Protein AF-0000000086145111 (afdb_homodimer)

Foldseek 3Di:
DPDQDQDADPPDFDALLLLQLSLCVLVPAQEEEEADDPLNVLVVVNVVVNNRHYQYFPALCLRLLLLQLLCLQQVAAREYEFEAQVRLVRNLNSLQQQQQQLGQYEYEYEEADPVCAPVPDVSRPDDSQVVCVVSWQEEEEDNASLCNQQVSQVLNLSQNDQRHGYYYYYYYSCSRGHHDPPVSRDNHCSPPDHDDWDAWDPVLLVVVLVQLQVWPQEAEEEESLCPPVAPLVVLLCVLQVHAYAYFAFKAHQHALPDLSDQYHLLLLLVCPPHPLHGQEYEYQQDADALSQPQPPCSRPHPPHAYEYEHLDPCRVCVRHDHPRYIRTRRNNHSVVSSVVSNPPDRDHDPVSSNVSNCSLVPDDPCNPPDQADPVLFGALLLLLLLLLLQAAAQAEEEEADAQQRLSCSSRNSNNSYSMYGDQCHPVSNQLSLLSSQSSNQVSPVPHAYEYEEEPVSCPPRVLSLLSQVVVLGQYEYEYAYAQWRLLQQVLCCVADVPPDPDRPPTGGDPPDDSQVVSVVSVAAEDEDGDSVVSSVVSVVRSPGRRYYYHGHHHSDDRRPLSVVQWDDDPPPQWATDGRDDIDGDDDDDDPPPDDDD/DPDQDQDADPPDFDALLLLQLSLCVLVPAQEEEEADDPLNVLVVVNVVVNNRHYQYFPALCLRLLLLQLLCLQQVAAREYEFEAQVRLVRNLNSLQQQQQQLGQYEYEYEEADPVCAPVPDDSRPDDSQVVCVVSWQEEEEDNASLANQQVSQVLNLSQNDQRHGYYYYYYYSCSRGHHDPPVSRDNHCSPPDHDDWDAWDVVLLVVVLVQLQVWPQEAEEEESLCPPVQPLVVLLCVLQVHAYAYFAFKAHQHALPDLSDQYHLLLLLVCPPHPLHGQEYEYQQDADALRQPQPPCSRPHPPHAYEYEHLDPCRVCVRHDHPRYIRTRRNNHSVVSSVVSNPPDRDHDPVSSNVSNCSLVPDDPCNPPDQADPVLFGALLLLLLLLLLQAAAQAEEEEADAQQRLSCSSRNSNNSHSMYGDQCHPVSNQLSLLSSQSSNQVSPVPHAYEYEYEPVSCPPRVLSLLSQVVVLGQYEYEYAYAQWRLLQQVLCCVAPVPPDPDRPPTGGDPPDDSQVVSVVSVAAEDEDGDSVVSSVVSVVRSPGRRYYYHGYHHSDDRRPLSVVQWDDDPPPQWATDGRDDIDGDDDDPDPPPDDPD

pLDDT: mean 94.29, std 7.69, range [17.62, 98.94]

InterPro domains:
  IPR011766 Thiamine pyrophosphate enzyme, TPP-binding [PF02775] (400-550)
  IPR012000 Thiamine pyrophosphate enzyme, central domain [PF00205] (206-336)
  IPR012001 Thiamine pyrophosphate enzyme, N-terminal TPP-binding domain [PF02776] (16-128)
  IPR029035 DHS-like NAD/FAD-binding domain superfamily [SSF52467] (166-358)
  IPR029061 Thiamin diphosphate-binding fold [SSF52518] (16-181)
  IPR029061 Thiamin diphosphate-binding fold [SSF52518] (377-570)
  IPR045229 Thiamine pyrophosphate enzyme [PTHR18968] (16-556)

Organism: NCBI:txid717836

Sequence (1194 aa):
MAPFQLQKPSNRELLGGDLLAQALRNLGTDVAFGLHGGHLDAFLIGAHDAGIRLIDTRHETTAVQAAEGYAKISGKVGVCFVTANSGFSNGLPGLATAFADRSPIFCVTSSPPLQDSETNALQGFHDQVVVAKPITKFAHRVTNVEEIPRIVAYAFRSANTGIKGPVLIDFPIDVLFSPPQLHRVAYGAIDVAPASPPAPDPAALDRLLTAWKAAKRPVIINGTGARGFARGLQALAETTNTPVFYSNKLSSPIPHDHELRCGPATSLAAFAGSGAHADFVLLLAARTGFLLGGRSGAIIPNGITLAQIDLDGGEIGKSHAVDIGIISDVGLFCDAFVSKASSADFPCNDDWIKKCFALNNSPSPFEQDQKVMPDGQLHPYHALHQVMTNLPRDSIIMFDGGEAGQWTAMTAELSKPHCVVNSTGYLGFLGNGWGYSLGAAVADPSRLVVNCHGDGSAGFHIQELDTFARFNLNILTIIANNYVWGMSINGQDLLYEHTTPVRPAVQLSKACAYEVVARGFNCAAEKVTEYDEIAPAIQRLSKAGPALLNMIVSVKPTSPATLSMVGATNDPNVIVVPYYDNVPRPYYKDQPTDGHAMAPFQLQKPSNRELLGGDLLAQALRNLGTDVAFGLHGGHLDAFLIGAHDAGIRLIDTRHETTAVQAAEGYAKISGKVGVCFVTANSGFSNGLPGLATAFADRSPIFCVTSSPPLQDSETNALQGFHDQVVVAKPITKFAHRVTNVEEIPRIVAYAFRSANTGIKGPVLIDFPIDVLFSPPQLHRVAYGAIDVAPASPPAPDPAALDRLLTAWKAAKRPVIINGTGARGFARGLQALAETTNTPVFYSNKLSSPIPHDHELRCGPATSLAAFAGSGAHADFVLLLAARTGFLLGGRSGAIIPNGITLAQIDLDGGEIGKSHAVDIGIISDVGLFCDAFVSKASSADFPCNDDWIKKCFALNNSPSPFEQDQKVMPDGQLHPYHALHQVMTNLPRDSIIMFDGGEAGQWTAMTAELSKPHCVVNSTGYLGFLGNGWGYSLGAAVADPSRLVVNCHGDGSAGFHIQELDTFARFNLNILTIIANNYVWGMSINGQDLLYEHTTPVRPAVQLSKACAYEVVARGFNCAAEKVTEYDEIAPAIQRLSKAGPALLNMIVSVKPTSPATLSMVGATNDPNVIVVPYYDNVPRPYYKDQPTDGHA

Radius of gyration: 31.06 Å; Cα contacts (8 Å, |Δi|>4): 2939; chains: 2; bounding box: 106×97×77 Å

Nearest PDB structures (foldseek):
  3iae-assembly1_A  TM=9.188E-01  e=4.001E-49  Pseudomonas fluorescens
  7pt4-assembly1_B  TM=9.030E-01  e=9.587E-41  Actinomycetospora chiangmaiensis DSM 45062
  7pt3-assembly1_A  TM=9.117E-01  e=8.083E-40  Actinomycetospora chiangmaiensis DSM 45062
  7pt2-assembly1_A  TM=9.106E-01  e=1.055E-39  Actinomycetospora chiangmaiensis DSM 45062
  7tzz-assembly1_A  TM=8.560E-01  e=4.264E-40  Arabidopsis thaliana

Structure (mmCIF, N/CA/C/O backbone):
data_AF-0000000086145111-model_v1
#
loop_
_entity.id
_entity.type
_entity.pdbx_description
1 polymer 'Uncharacterized protein'
#
loop_
_atom_site.group_PDB
_atom_site.id
_atom_site.type_symbol
_atom_site.label_atom_id
_atom_site.label_alt_id
_atom_site.label_comp_id
_atom_site.label_asym_id
_atom_site.label_entity_id
_atom_site.label_seq_id
_atom_site.pdbx_PDB_ins_code
_atom_site.Cartn_x
_atom_site.Cartn_y
_atom_site.Cartn_z
_atom_site.occupancy
_atom_site.B_iso_or_equiv
_atom_site.auth_seq_id
_atom_site.auth_comp_id
_atom_site.auth_asym_id
_atom_site.auth_atom_id
_atom_site.pdbx_PDB_model_num
ATOM 1 N N . MET A 1 1 ? -32.125 9.75 18.156 1 65.31 1 MET A N 1
ATOM 2 C CA . MET A 1 1 ? -32.094 9.156 16.812 1 65.31 1 MET A CA 1
ATOM 3 C C . MET A 1 1 ? -33.344 8.32 16.562 1 65.31 1 MET A C 1
ATOM 5 O O . MET A 1 1 ? -33.906 7.742 17.5 1 65.31 1 MET A O 1
ATOM 9 N N . ALA A 1 2 ? -33.875 8.414 15.375 1 71.25 2 ALA A N 1
ATOM 10 C CA . ALA A 1 2 ? -35.031 7.57 15.039 1 71.25 2 ALA A CA 1
ATOM 11 C C . ALA A 1 2 ? -34.719 6.098 15.266 1 71.25 2 ALA A C 1
ATOM 13 O O . ALA A 1 2 ? -33.562 5.664 15.102 1 71.25 2 ALA A O 1
ATOM 14 N N . PRO A 1 3 ? -35.594 5.379 15.734 1 82.69 3 PRO A N 1
ATOM 15 C CA . PRO A 1 3 ? -35.344 3.947 15.938 1 82.69 3 PRO A CA 1
ATOM 16 C C . PRO A 1 3 ? -34.906 3.236 14.656 1 82.69 3 PRO A C 1
ATOM 18 O O . PRO A 1 3 ? -35.406 3.549 13.57 1 82.69 3 PRO A O 1
ATOM 21 N N . PHE A 1 4 ? -33.906 2.453 14.797 1 89.5 4 PHE A N 1
ATOM 22 C CA . PHE A 1 4 ? -33.406 1.649 13.688 1 89.5 4 PHE A CA 1
ATOM 23 C C . PHE A 1 4 ? -34.438 0.614 13.258 1 89.5 4 PHE A C 1
ATOM 25 O O . PHE A 1 4 ? -34.875 -0.195 14.07 1 89.5 4 PHE A O 1
ATOM 32 N N . GLN A 1 5 ? -34.938 0.735 12.086 1 89.12 5 GLN A N 1
ATOM 33 C CA . GLN A 1 5 ? -35.875 -0.221 11.516 1 89.12 5 GLN A CA 1
ATOM 34 C C . GLN A 1 5 ? -35.25 -0.968 10.336 1 89.12 5 GLN A C 1
ATOM 36 O O . GLN A 1 5 ? -34.938 -0.362 9.312 1 89.12 5 GLN A O 1
ATOM 41 N N . LEU A 1 6 ? -35.156 -2.164 10.531 1 93.06 6 LEU A N 1
ATOM 42 C CA . LEU A 1 6 ? -34.625 -3.002 9.469 1 93.06 6 LEU A CA 1
ATOM 43 C C . LEU A 1 6 ? -35.594 -3.043 8.273 1 93.06 6 LEU A C 1
ATOM 45 O O . LEU A 1 6 ? -36.781 -3.184 8.453 1 93.06 6 LEU A O 1
ATOM 49 N N . GLN A 1 7 ? -35.062 -2.875 7.164 1 93.38 7 GLN A N 1
ATOM 50 C CA . GLN A 1 7 ? -35.844 -2.959 5.934 1 93.38 7 GLN A CA 1
ATOM 51 C C . GLN A 1 7 ? -35.5 -4.23 5.16 1 93.38 7 GLN A C 1
ATOM 53 O O . GLN A 1 7 ? -34.344 -4.508 4.871 1 93.38 7 GLN A O 1
ATOM 58 N N . LYS A 1 8 ? -36.5 -4.926 4.844 1 92.88 8 LYS A N 1
ATOM 59 C CA . LYS A 1 8 ? -36.312 -6.121 4.027 1 92.88 8 LYS A CA 1
ATOM 60 C C . LYS A 1 8 ? -36.344 -5.785 2.539 1 92.88 8 LYS A C 1
ATOM 62 O O . LYS A 1 8 ? -37.281 -5.094 2.084 1 92.88 8 LYS A O 1
ATOM 67 N N . PRO A 1 9 ? -35.344 -6.305 1.822 1 91.56 9 PRO A N 1
ATOM 68 C CA . PRO A 1 9 ? -35.438 -6.121 0.373 1 91.56 9 PRO A CA 1
ATOM 69 C C . PRO A 1 9 ? -36.656 -6.82 -0.225 1 91.56 9 PRO A C 1
ATOM 71 O O . PRO A 1 9 ? -37.062 -7.875 0.263 1 91.56 9 PRO A O 1
ATOM 74 N N . SER A 1 10 ? -37.281 -6.301 -1.255 1 86.69 10 SER A N 1
ATOM 75 C CA . SER A 1 10 ? -38.531 -6.797 -1.819 1 86.69 10 SER A CA 1
ATOM 76 C C . SER A 1 10 ? -38.281 -8.023 -2.693 1 86.69 10 SER A C 1
ATOM 78 O O . SER A 1 10 ? -39.156 -8.898 -2.801 1 86.69 10 SER A O 1
ATOM 80 N N . ASN A 1 11 ? -37.094 -8.172 -3.295 1 86.94 11 ASN A N 1
ATOM 81 C CA . ASN A 1 11 ? -36.906 -9.141 -4.367 1 86.94 11 ASN A CA 1
ATOM 82 C C . ASN A 1 11 ? -35.875 -10.203 -3.982 1 86.94 11 ASN A C 1
ATOM 84 O O . ASN A 1 11 ? -35.375 -10.945 -4.84 1 86.94 11 ASN A O 1
ATOM 88 N N . ARG A 1 12 ? -35.531 -10.203 -2.723 1 89.5 12 ARG A N 1
ATOM 89 C CA . ARG A 1 12 ? -34.531 -11.148 -2.262 1 89.5 12 ARG A CA 1
ATOM 90 C C . ARG A 1 12 ? -34.5 -11.242 -0.74 1 89.5 12 ARG A C 1
ATOM 92 O O . ARG A 1 12 ? -35.156 -10.445 -0.06 1 89.5 12 ARG A O 1
ATOM 99 N N . GLU A 1 13 ? -33.844 -12.203 -0.227 1 91.56 13 GLU A N 1
ATOM 100 C CA . GLU A 1 13 ? -33.688 -12.359 1.218 1 91.56 13 GLU A CA 1
ATOM 101 C C . GLU A 1 13 ? -32.75 -11.297 1.799 1 91.56 13 GLU A C 1
ATOM 103 O O . GLU A 1 13 ? -31.828 -10.844 1.126 1 91.56 13 GLU A O 1
ATOM 108 N N . LEU A 1 14 ? -33.156 -10.922 3.029 1 95.5 14 LEU A N 1
ATOM 109 C CA . LEU A 1 14 ? -32.25 -10.062 3.785 1 95.5 14 LEU A CA 1
ATOM 110 C C . LEU A 1 14 ? -30.984 -10.82 4.199 1 95.5 14 LEU A C 1
ATOM 112 O O . LEU A 1 14 ? -31.078 -11.914 4.75 1 95.5 14 LEU A O 1
ATOM 116 N N . LEU A 1 15 ? -29.844 -10.281 3.861 1 97 15 LEU A N 1
ATOM 117 C CA . LEU A 1 15 ? -28.562 -10.93 4.152 1 97 15 LEU A CA 1
ATOM 118 C C . LEU A 1 15 ? -27.734 -10.094 5.105 1 97 15 LEU A C 1
ATOM 120 O O . LEU A 1 15 ? -28.094 -8.953 5.422 1 97 15 LEU A O 1
ATOM 124 N N . GLY A 1 16 ? -26.594 -10.68 5.566 1 98.25 16 GLY A N 1
ATOM 125 C CA . GLY A 1 16 ? -25.672 -9.953 6.418 1 98.25 16 GLY A CA 1
ATOM 126 C C . GLY A 1 16 ? -25.188 -8.648 5.805 1 98.25 16 GLY A C 1
ATOM 127 O O . GLY A 1 16 ? -24.984 -7.66 6.508 1 98.25 16 GLY A O 1
ATOM 128 N N . GLY A 1 17 ? -24.969 -8.625 4.512 1 98.5 17 GLY A N 1
ATOM 129 C CA . GLY A 1 17 ? -24.547 -7.414 3.822 1 98.5 17 GLY A CA 1
ATOM 130 C C . GLY A 1 17 ? -25.547 -6.281 3.934 1 98.5 17 GLY A C 1
ATOM 131 O O . GLY A 1 17 ? -25.172 -5.113 4.023 1 98.5 17 GLY A O 1
ATOM 132 N N . ASP A 1 18 ? -26.828 -6.633 3.914 1 98.25 18 ASP A N 1
ATOM 133 C CA . ASP A 1 18 ? -27.891 -5.641 4.102 1 98.25 18 ASP A CA 1
ATOM 134 C C . ASP A 1 18 ? -27.859 -5.07 5.516 1 98.25 18 ASP A C 1
ATOM 136 O O . ASP A 1 18 ? -28.031 -3.865 5.711 1 98.25 18 ASP A O 1
ATOM 140 N N . LEU A 1 19 ? -27.672 -5.957 6.512 1 98.38 19 LEU A N 1
ATOM 141 C CA . LEU A 1 19 ? -27.578 -5.508 7.898 1 98.38 19 LEU A CA 1
ATOM 142 C C . LEU A 1 19 ? -26.453 -4.496 8.07 1 98.38 19 LEU A C 1
ATOM 144 O O . LEU A 1 19 ? -26.641 -3.471 8.734 1 98.38 19 LEU A O 1
ATOM 148 N N . LEU A 1 20 ? -25.297 -4.809 7.488 1 98.81 20 LEU A N 1
ATOM 149 C CA . LEU A 1 20 ? -24.141 -3.922 7.559 1 98.81 20 LEU A CA 1
ATOM 150 C C . LEU A 1 20 ? -24.453 -2.568 6.93 1 98.81 20 LEU A C 1
ATOM 152 O O . LEU A 1 20 ? -24.234 -1.525 7.547 1 98.81 20 LEU A O 1
ATOM 156 N N . ALA A 1 21 ? -25.016 -2.596 5.742 1 98.75 21 ALA A N 1
ATOM 157 C CA . ALA A 1 21 ? -25.312 -1.371 5 1 98.75 21 ALA A CA 1
ATOM 158 C C . ALA A 1 21 ? -26.328 -0.515 5.742 1 98.75 21 ALA A C 1
ATOM 160 O O . ALA A 1 21 ? -26.156 0.696 5.887 1 98.75 21 ALA A O 1
ATOM 161 N N . GLN A 1 22 ? -27.391 -1.141 6.199 1 98.31 22 GLN A N 1
ATOM 162 C CA . GLN A 1 22 ? -28.453 -0.409 6.879 1 98.31 22 GLN A CA 1
ATOM 163 C C . GLN A 1 22 ? -27.969 0.153 8.211 1 98.31 22 GLN A C 1
ATOM 165 O O . GLN A 1 22 ? -28.375 1.25 8.609 1 98.31 22 GLN A O 1
ATOM 170 N N . ALA A 1 23 ? -27.125 -0.625 8.922 1 98.12 23 ALA A N 1
ATOM 171 C CA . ALA A 1 23 ? -26.547 -0.127 10.164 1 98.12 23 ALA A CA 1
ATOM 172 C C . ALA A 1 23 ? -25.688 1.116 9.914 1 98.12 23 ALA A C 1
ATOM 174 O O . ALA A 1 23 ? -25.828 2.121 10.617 1 98.12 23 ALA A O 1
ATOM 175 N N . LEU A 1 24 ? -24.828 1.09 8.922 1 98.44 24 LEU A N 1
ATOM 176 C CA . LEU A 1 24 ? -23.969 2.227 8.578 1 98.44 24 LEU A CA 1
ATOM 177 C C . LEU A 1 24 ? -24.812 3.434 8.18 1 98.44 24 LEU A C 1
ATOM 179 O O . LEU A 1 24 ? -24.531 4.559 8.586 1 98.44 24 LEU A O 1
ATOM 183 N N . ARG A 1 25 ? -25.844 3.158 7.367 1 97.69 25 ARG A N 1
ATOM 184 C CA . ARG A 1 25 ? -26.734 4.234 6.945 1 97.69 25 ARG A CA 1
ATOM 185 C C . ARG A 1 25 ? -27.406 4.895 8.148 1 97.69 25 ARG A C 1
ATOM 187 O O . ARG A 1 25 ? -27.5 6.125 8.227 1 97.69 25 ARG A O 1
ATOM 194 N N . ASN A 1 26 ? -27.875 4.059 9.047 1 96.38 26 ASN A N 1
ATOM 195 C CA . ASN A 1 26 ? -28.531 4.555 10.25 1 96.38 26 ASN A CA 1
ATOM 196 C C . ASN A 1 26 ? -27.594 5.422 11.078 1 96.38 26 ASN A C 1
ATOM 198 O O . ASN A 1 26 ? -28.031 6.363 11.742 1 96.38 26 ASN A O 1
ATOM 202 N N . LEU A 1 27 ? -26.359 5.113 11.031 1 96.19 27 LEU A N 1
ATOM 203 C CA . LEU A 1 27 ? -25.359 5.828 11.828 1 96.19 27 LEU A CA 1
ATOM 204 C C . LEU A 1 27 ? -24.875 7.074 11.094 1 96.19 27 LEU A C 1
ATOM 206 O O . LEU A 1 27 ? -23.984 7.773 11.578 1 96.19 27 LEU A O 1
ATOM 210 N N . GLY A 1 28 ? -25.375 7.344 9.875 1 95.12 28 GLY A N 1
ATOM 211 C CA . GLY A 1 28 ? -25.125 8.625 9.219 1 95.12 28 GLY A CA 1
ATOM 212 C C . GLY A 1 28 ? -24.219 8.516 8.016 1 95.12 28 GLY A C 1
ATOM 213 O O . GLY A 1 28 ? -23.781 9.531 7.465 1 95.12 28 GLY A O 1
ATOM 214 N N . THR A 1 29 ? -23.953 7.312 7.539 1 97.81 29 THR A N 1
ATOM 215 C CA . THR A 1 29 ? -23.094 7.129 6.379 1 97.81 29 THR A CA 1
ATOM 216 C C . THR A 1 29 ? -23.859 7.41 5.086 1 97.81 29 THR A C 1
ATOM 218 O O . THR A 1 29 ? -24.828 6.73 4.777 1 97.81 29 THR A O 1
ATOM 221 N N . ASP A 1 30 ? -23.359 8.375 4.355 1 97.56 30 ASP A N 1
ATOM 222 C CA . ASP A 1 30 ? -23.984 8.734 3.086 1 97.56 30 ASP A CA 1
ATOM 223 C C . ASP A 1 30 ? -23.141 8.258 1.903 1 97.56 30 ASP A C 1
ATOM 225 O O . ASP A 1 30 ? -23.656 8.102 0.794 1 97.56 30 ASP A O 1
ATOM 229 N N . VAL A 1 31 ? -21.891 8.117 2.139 1 98.75 31 VAL A N 1
ATOM 230 C CA . VAL A 1 31 ? -20.969 7.762 1.069 1 98.75 31 VAL A CA 1
ATOM 231 C C . VAL A 1 31 ? -19.906 6.801 1.603 1 98.75 31 VAL A C 1
ATOM 233 O O . VAL A 1 31 ? -19.5 6.891 2.766 1 98.75 31 VAL A O 1
ATOM 236 N N . ALA A 1 32 ? -19.547 5.871 0.805 1 98.81 32 ALA A N 1
ATOM 237 C CA . ALA A 1 32 ? -18.438 4.953 1.083 1 98.81 32 ALA A CA 1
ATOM 238 C C . ALA A 1 32 ? -17.469 4.887 -0.096 1 98.81 32 ALA A C 1
ATOM 240 O O . ALA A 1 32 ? -17.891 4.895 -1.255 1 98.81 32 ALA A O 1
ATOM 241 N N . PHE A 1 33 ? -16.188 4.926 0.189 1 98.88 33 PHE A N 1
ATOM 242 C CA . PHE A 1 33 ? -15.133 4.867 -0.811 1 98.88 33 PHE A CA 1
ATOM 243 C C . PHE A 1 33 ? -14.508 3.479 -0.854 1 98.88 33 PHE A C 1
ATOM 245 O O . PHE A 1 33 ? -14.227 2.885 0.19 1 98.88 33 PHE A O 1
ATOM 252 N N . GLY A 1 34 ? -14.297 2.902 -2.008 1 98.5 34 GLY A N 1
ATOM 253 C CA . GLY A 1 34 ? -13.656 1.6 -1.98 1 98.5 34 GLY A CA 1
ATOM 254 C C . GLY A 1 34 ? -13.398 1.03 -3.363 1 98.5 34 GLY A C 1
ATOM 255 O O . GLY A 1 34 ? -13.523 1.738 -4.363 1 98.5 34 GLY A O 1
ATOM 256 N N . LEU A 1 35 ? -12.828 -0.136 -3.418 1 97.88 35 LEU A N 1
ATOM 257 C CA . LEU A 1 35 ? -12.633 -0.947 -4.613 1 97.88 35 LEU A CA 1
ATOM 258 C C . LEU A 1 35 ? -13.352 -2.283 -4.492 1 97.88 35 LEU A C 1
ATOM 260 O O . LEU A 1 35 ? -13.297 -2.93 -3.441 1 97.88 35 LEU A O 1
ATOM 264 N N . HIS A 1 36 ? -13.953 -2.686 -5.547 1 95.69 36 HIS A N 1
ATOM 265 C CA . HIS A 1 36 ? -14.836 -3.848 -5.562 1 95.69 36 HIS A CA 1
ATOM 266 C C . HIS A 1 36 ? -14.047 -5.141 -5.363 1 95.69 36 HIS A C 1
ATOM 268 O O . HIS A 1 36 ? -12.922 -5.27 -5.859 1 95.69 36 HIS A O 1
ATOM 274 N N . GLY A 1 37 ? -14.57 -6.059 -4.73 1 94.88 37 GLY A N 1
ATOM 275 C CA . GLY A 1 37 ? -14.281 -7.48 -4.68 1 94.88 37 GLY A CA 1
ATOM 276 C C . GLY A 1 37 ? -15.508 -8.336 -4.422 1 94.88 37 GLY A C 1
ATOM 277 O O . GLY A 1 37 ? -16.391 -7.941 -3.662 1 94.88 37 GLY A O 1
ATOM 278 N N . GLY A 1 38 ? -15.539 -9.469 -5.047 1 94.56 38 GLY A N 1
ATOM 279 C CA . GLY A 1 38 ? -16.703 -10.328 -4.961 1 94.56 38 GLY A CA 1
ATOM 280 C C . GLY A 1 38 ? -17.094 -10.664 -3.531 1 94.56 38 GLY A C 1
ATOM 281 O O . GLY A 1 38 ? -18.266 -10.906 -3.242 1 94.56 38 GLY A O 1
ATOM 282 N N . HIS A 1 39 ? -16.156 -10.578 -2.633 1 96.25 39 HIS A N 1
ATOM 283 C CA . HIS A 1 39 ? -16.406 -10.844 -1.223 1 96.25 39 HIS A CA 1
ATOM 284 C C . HIS A 1 39 ? -17.438 -9.867 -0.655 1 96.25 39 HIS A C 1
ATOM 286 O O . HIS A 1 39 ? -18.109 -10.172 0.335 1 96.25 39 HIS A O 1
ATOM 292 N N . LEU A 1 40 ? -17.516 -8.695 -1.271 1 97.88 40 LEU A N 1
ATOM 293 C CA . LEU A 1 40 ? -18.281 -7.598 -0.693 1 97.88 40 LEU A CA 1
ATOM 294 C C . LEU A 1 40 ? -19.625 -7.43 -1.407 1 97.88 40 LEU A C 1
ATOM 296 O O . LEU A 1 40 ? -20.375 -6.5 -1.116 1 97.88 40 LEU A O 1
ATOM 300 N N . ASP A 1 41 ? -20 -8.32 -2.344 1 97.44 41 ASP A N 1
ATOM 301 C CA . ASP A 1 41 ? -21.141 -8.117 -3.221 1 97.44 41 ASP A CA 1
ATOM 302 C C . ASP A 1 41 ? -22.422 -7.914 -2.412 1 97.44 41 ASP A C 1
ATOM 304 O O . ASP A 1 41 ? -23.219 -7.027 -2.717 1 97.44 41 ASP A O 1
ATOM 308 N N . ALA A 1 42 ? -22.641 -8.734 -1.365 1 97.38 42 ALA A N 1
ATOM 309 C CA . ALA A 1 42 ? -23.859 -8.609 -0.564 1 97.38 42 ALA A CA 1
ATOM 310 C C . ALA A 1 42 ? -23.922 -7.234 0.102 1 97.38 42 ALA A C 1
ATOM 312 O O . ALA A 1 42 ? -25 -6.633 0.183 1 97.38 42 ALA A O 1
ATOM 313 N N . PHE A 1 43 ? -22.812 -6.762 0.622 1 98.56 43 PHE A N 1
ATOM 314 C CA . PHE A 1 43 ? -22.734 -5.441 1.233 1 98.56 43 PHE A CA 1
ATOM 315 C C . PHE A 1 43 ? -22.984 -4.352 0.197 1 98.56 43 PHE A C 1
ATOM 317 O O . PHE A 1 43 ? -23.719 -3.396 0.453 1 98.56 43 PHE A O 1
ATOM 324 N N . LEU A 1 44 ? -22.328 -4.457 -0.979 1 98.38 44 LEU A N 1
ATOM 325 C CA . LEU A 1 44 ? -22.422 -3.426 -2.006 1 98.38 44 LEU A CA 1
ATOM 326 C C . LEU A 1 44 ? -23.844 -3.303 -2.533 1 98.38 44 LEU A C 1
ATOM 328 O O . LEU A 1 44 ? -24.328 -2.193 -2.766 1 98.38 44 LEU A O 1
ATOM 332 N N . ILE A 1 45 ? -24.547 -4.441 -2.717 1 97.38 45 ILE A N 1
ATOM 333 C CA . ILE A 1 45 ? -25.953 -4.422 -3.094 1 97.38 45 ILE A CA 1
ATOM 334 C C . ILE A 1 45 ? -26.781 -3.768 -1.986 1 97.38 45 ILE A C 1
ATOM 336 O O . ILE A 1 45 ? -27.641 -2.92 -2.258 1 97.38 45 ILE A O 1
ATOM 340 N N . GLY A 1 46 ? -26.484 -4.18 -0.717 1 97.56 46 GLY A N 1
ATOM 341 C CA . GLY A 1 46 ? -27.156 -3.574 0.422 1 97.56 46 GLY A CA 1
ATOM 342 C C . GLY A 1 46 ? -26.938 -2.076 0.521 1 97.56 46 GLY A C 1
ATOM 343 O O . GLY A 1 46 ? -27.859 -1.327 0.842 1 97.56 46 GLY A O 1
ATOM 344 N N . ALA A 1 47 ? -25.703 -1.624 0.306 1 98.25 47 ALA A N 1
ATOM 345 C CA . ALA A 1 47 ? -25.375 -0.202 0.35 1 98.25 47 ALA A CA 1
ATOM 346 C C . ALA A 1 47 ? -26.172 0.579 -0.692 1 98.25 47 ALA A C 1
ATOM 348 O O . ALA A 1 47 ? -26.719 1.643 -0.395 1 98.25 47 ALA A O 1
ATOM 349 N N . HIS A 1 48 ? -26.188 0.035 -1.919 1 96.75 48 HIS A N 1
ATOM 350 C CA . HIS A 1 48 ? -26.984 0.657 -2.971 1 96.75 48 HIS A CA 1
ATOM 351 C C . HIS A 1 48 ? -28.438 0.784 -2.553 1 96.75 48 HIS A C 1
ATOM 353 O O . HIS A 1 48 ? -29.031 1.856 -2.678 1 96.75 48 HIS A O 1
ATOM 359 N N . ASP A 1 49 ? -29 -0.301 -2.033 1 96.31 49 ASP A N 1
ATOM 360 C CA . ASP A 1 49 ? -30.406 -0.323 -1.65 1 96.31 49 ASP A CA 1
ATOM 361 C C . ASP A 1 49 ? -30.672 0.626 -0.485 1 96.31 49 ASP A C 1
ATOM 363 O O . ASP A 1 49 ? -31.75 1.2 -0.383 1 96.31 49 ASP A O 1
ATOM 367 N N . ALA A 1 50 ? -29.688 0.789 0.398 1 96.81 50 ALA A N 1
ATOM 368 C CA . ALA A 1 50 ? -29.828 1.646 1.572 1 96.81 50 ALA A CA 1
ATOM 369 C C . ALA A 1 50 ? -29.578 3.109 1.217 1 96.81 50 ALA A C 1
ATOM 371 O O . ALA A 1 50 ? -29.734 3.992 2.064 1 96.81 50 ALA A O 1
ATOM 372 N N . GLY A 1 51 ? -29.125 3.412 -0.019 1 97.06 51 GLY A N 1
ATOM 373 C CA . GLY A 1 51 ? -28.906 4.781 -0.46 1 97.06 51 GLY A CA 1
ATOM 374 C C . GLY A 1 51 ? -27.531 5.301 -0.128 1 97.06 51 GLY A C 1
ATOM 375 O O . GLY A 1 51 ? -27.312 6.512 -0.08 1 97.06 51 GLY A O 1
ATOM 376 N N . ILE A 1 52 ? -26.594 4.438 0.184 1 98.38 52 ILE A N 1
ATOM 377 C CA . ILE A 1 52 ? -25.203 4.84 0.373 1 98.38 52 ILE A CA 1
ATOM 378 C C . ILE A 1 52 ? -24.516 4.988 -0.984 1 98.38 52 ILE A C 1
ATOM 380 O O . ILE A 1 52 ? -24.469 4.039 -1.766 1 98.38 52 ILE A O 1
ATOM 384 N N . ARG A 1 53 ? -24.062 6.176 -1.288 1 98.25 53 ARG A N 1
ATOM 385 C CA . ARG A 1 53 ? -23.312 6.398 -2.525 1 98.25 53 ARG A CA 1
ATOM 386 C C . ARG A 1 53 ? -21.969 5.684 -2.49 1 98.25 53 ARG A C 1
ATOM 388 O O . ARG A 1 53 ? -21.234 5.789 -1.511 1 98.25 53 ARG A O 1
ATOM 395 N N . LEU A 1 54 ? -21.719 4.887 -3.523 1 98.44 54 LEU A N 1
ATOM 396 C CA . LEU A 1 54 ? -20.453 4.172 -3.629 1 98.44 54 LEU A CA 1
ATOM 397 C C . LEU A 1 54 ? -19.516 4.871 -4.605 1 98.44 54 LEU A C 1
ATOM 399 O O . LEU A 1 54 ? -19.859 5.07 -5.77 1 98.44 54 LEU A O 1
ATOM 403 N N . ILE A 1 55 ? -18.328 5.297 -4.168 1 98.44 55 ILE A N 1
ATOM 404 C CA . ILE A 1 55 ? -17.281 5.883 -5 1 98.44 55 ILE A CA 1
ATOM 405 C C . ILE A 1 55 ? -16.109 4.906 -5.125 1 98.44 55 ILE A C 1
ATOM 407 O O . ILE A 1 55 ? -15.336 4.738 -4.184 1 98.44 55 ILE A O 1
ATOM 411 N N . ASP A 1 56 ? -16.016 4.289 -6.234 1 97.38 56 ASP A N 1
ATOM 412 C CA . ASP A 1 56 ? -14.977 3.279 -6.391 1 97.38 56 ASP A CA 1
ATOM 413 C C . ASP A 1 56 ? -13.68 3.908 -6.887 1 97.38 56 ASP A C 1
ATOM 415 O O . ASP A 1 56 ? -13.688 4.758 -7.781 1 97.38 56 ASP A O 1
ATOM 419 N N . THR A 1 57 ? -12.594 3.574 -6.289 1 98.38 57 THR A N 1
ATOM 420 C CA . THR A 1 57 ? -11.258 4.082 -6.57 1 98.38 57 THR A CA 1
ATOM 421 C C . THR A 1 57 ? -10.477 3.098 -7.441 1 98.38 57 THR A C 1
ATOM 423 O O . THR A 1 57 ? -10.961 2.006 -7.742 1 98.38 57 THR A O 1
ATOM 426 N N . ARG A 1 58 ? -9.281 3.486 -7.91 1 98.12 58 ARG A N 1
ATOM 427 C CA . ARG A 1 58 ? -8.406 2.623 -8.703 1 98.12 58 ARG A CA 1
ATOM 428 C C . ARG A 1 58 ? -7.48 1.81 -7.809 1 98.12 58 ARG A C 1
ATOM 430 O O . ARG A 1 58 ? -6.891 0.822 -8.25 1 98.12 58 ARG A O 1
ATOM 437 N N . HIS A 1 59 ? -7.355 2.162 -6.574 1 98.56 59 HIS A N 1
ATOM 438 C CA . HIS A 1 59 ? -6.504 1.461 -5.617 1 98.56 59 HIS A CA 1
ATOM 439 C C . HIS A 1 59 ? -7.094 1.521 -4.211 1 98.56 59 HIS A C 1
ATOM 441 O O . HIS A 1 59 ? -7.641 2.549 -3.807 1 98.56 59 HIS A O 1
ATOM 447 N N . GLU A 1 60 ? -6.945 0.508 -3.428 1 98.69 60 GLU A N 1
ATOM 448 C CA . GLU A 1 60 ? -7.547 0.419 -2.102 1 98.69 60 GLU A CA 1
ATOM 449 C C . GLU A 1 60 ? -6.891 1.394 -1.128 1 98.69 60 GLU A C 1
ATOM 451 O O . GLU A 1 60 ? -7.555 1.93 -0.237 1 98.69 60 GLU A O 1
ATOM 456 N N . THR A 1 61 ? -5.559 1.68 -1.255 1 98.69 61 THR A N 1
ATOM 457 C CA . THR A 1 61 ? -4.922 2.689 -0.421 1 98.69 61 THR A CA 1
ATOM 458 C C . THR A 1 61 ? -5.652 4.023 -0.527 1 98.69 61 THR A C 1
ATOM 460 O O . THR A 1 61 ? -5.934 4.668 0.486 1 98.69 61 THR A O 1
ATOM 463 N N . THR A 1 62 ? -5.996 4.453 -1.754 1 98.69 62 THR A N 1
ATOM 464 C CA . THR A 1 62 ? -6.633 5.746 -1.977 1 98.69 62 THR A CA 1
ATOM 465 C C . THR A 1 62 ? -8.078 5.73 -1.482 1 98.69 62 THR A C 1
ATOM 467 O O . THR A 1 62 ? -8.625 6.77 -1.111 1 98.69 62 THR A O 1
ATOM 470 N N . ALA A 1 63 ? -8.688 4.5 -1.426 1 98.88 63 ALA A N 1
ATOM 471 C CA . ALA A 1 63 ? -10.023 4.395 -0.846 1 98.88 63 ALA A CA 1
ATOM 472 C C . ALA A 1 63 ? -10.016 4.805 0.624 1 98.88 63 ALA A C 1
ATOM 474 O O . ALA A 1 63 ? -10.867 5.586 1.061 1 98.88 63 ALA A O 1
ATOM 475 N N . VAL A 1 64 ? -9.055 4.277 1.362 1 98.88 64 VAL A N 1
ATOM 476 C CA . VAL A 1 64 ? -8.953 4.609 2.779 1 98.88 64 VAL A CA 1
ATOM 477 C C . VAL A 1 64 ? -8.594 6.086 2.939 1 98.88 64 VAL A C 1
ATOM 479 O O . VAL A 1 64 ? -9.164 6.781 3.783 1 98.88 64 VAL A O 1
ATOM 482 N N . GLN A 1 65 ? -7.711 6.574 2.113 1 98.69 65 GLN A N 1
ATOM 483 C CA . GLN A 1 65 ? -7.293 7.969 2.164 1 98.69 65 GLN A CA 1
ATOM 484 C C . GLN A 1 65 ? -8.445 8.906 1.8 1 98.69 65 GLN A C 1
ATOM 486 O O . GLN A 1 65 ? -8.555 10 2.348 1 98.69 65 GLN A O 1
ATOM 491 N N . ALA A 1 66 ? -9.258 8.469 0.851 1 98.88 66 ALA A N 1
ATOM 492 C CA . ALA A 1 66 ? -10.438 9.258 0.492 1 98.88 66 ALA A CA 1
ATOM 493 C C . ALA A 1 66 ? -11.398 9.367 1.669 1 98.88 66 ALA A C 1
ATOM 495 O O . ALA A 1 66 ? -11.945 10.445 1.932 1 98.88 66 ALA A O 1
ATOM 496 N N . ALA A 1 67 ? -11.586 8.25 2.373 1 98.81 67 ALA A N 1
ATOM 497 C CA . ALA A 1 67 ? -12.406 8.297 3.584 1 98.81 67 ALA A CA 1
ATOM 498 C C . ALA A 1 67 ? -11.836 9.289 4.59 1 98.81 67 ALA A C 1
ATOM 500 O O . ALA A 1 67 ? -12.586 10.023 5.242 1 98.81 67 ALA A O 1
ATOM 501 N N . GLU A 1 68 ? -10.547 9.32 4.688 1 97.81 68 GLU A N 1
ATOM 502 C CA . GLU A 1 68 ? -9.898 10.25 5.609 1 97.81 68 GLU A CA 1
ATOM 503 C C . GLU A 1 68 ? -10.086 11.695 5.156 1 97.81 68 GLU A C 1
ATOM 505 O O . GLU A 1 68 ? -10.398 12.57 5.969 1 97.81 68 GLU A O 1
ATOM 510 N N . GLY A 1 69 ? -9.836 11.969 3.816 1 97.31 69 GLY A N 1
ATOM 511 C CA . GLY A 1 69 ? -10.086 13.297 3.289 1 97.31 69 GLY A CA 1
ATOM 512 C C . GLY A 1 69 ? -11.516 13.766 3.496 1 97.31 69 GLY A C 1
ATOM 513 O O . GLY A 1 69 ? -11.75 14.922 3.852 1 97.31 69 GLY A O 1
ATOM 514 N N . TYR A 1 70 ? -12.453 12.844 3.301 1 98.31 70 TYR A N 1
ATOM 515 C CA . TYR A 1 70 ? -13.859 13.117 3.531 1 98.31 70 TYR A CA 1
ATOM 516 C C . TYR A 1 70 ? -14.109 13.508 4.984 1 98.31 70 TYR A C 1
ATOM 518 O O . TYR A 1 70 ? -14.812 14.477 5.262 1 98.31 70 TYR A O 1
ATOM 526 N N . ALA A 1 71 ? -13.539 12.758 5.883 1 96.56 71 ALA A N 1
ATOM 527 C CA . ALA A 1 71 ? -13.703 13.016 7.312 1 96.56 71 ALA A CA 1
ATOM 528 C C . ALA A 1 71 ? -13.141 14.391 7.691 1 96.56 71 ALA A C 1
ATOM 530 O O . ALA A 1 71 ? -13.75 15.117 8.477 1 96.56 71 ALA A O 1
ATOM 531 N N . LYS A 1 72 ? -12.016 14.805 7.172 1 94.19 72 LYS A N 1
ATOM 532 C CA . LYS A 1 72 ? -11.344 16.062 7.504 1 94.19 72 LYS A CA 1
ATOM 533 C C . LYS A 1 72 ? -12.172 17.266 7.055 1 94.19 72 LYS A C 1
ATOM 535 O O . LYS A 1 72 ? -12.148 18.312 7.703 1 94.19 72 LYS A O 1
ATOM 540 N N . ILE A 1 73 ? -12.852 17.109 5.922 1 94.88 73 ILE A N 1
ATOM 541 C CA . ILE A 1 73 ? -13.562 18.234 5.34 1 94.88 73 ILE A CA 1
ATOM 542 C C . ILE A 1 73 ? -15 18.266 5.848 1 94.88 73 ILE A C 1
ATOM 544 O O . ILE A 1 73 ? -15.531 19.328 6.18 1 94.88 73 ILE A O 1
ATOM 548 N N . SER A 1 74 ? -15.641 17.062 6.035 1 94.75 74 SER A N 1
ATOM 549 C CA . SER A 1 74 ? -17.062 17 6.375 1 94.75 74 SER A CA 1
ATOM 550 C C . SER A 1 74 ? -17.266 17.031 7.887 1 94.75 74 SER A C 1
ATOM 552 O O . SER A 1 74 ? -18.344 17.391 8.367 1 94.75 74 SER A O 1
ATOM 554 N N . GLY A 1 75 ? -16.266 16.531 8.602 1 92.19 75 GLY A N 1
ATOM 555 C CA . GLY A 1 75 ? -16.422 16.375 10.039 1 92.19 75 GLY A CA 1
ATOM 556 C C . GLY A 1 75 ? -17.109 15.07 10.414 1 92.19 75 GLY A C 1
ATOM 557 O O . GLY A 1 75 ? -17.25 14.758 11.602 1 92.19 75 GLY A O 1
ATOM 558 N N . LYS A 1 76 ? -17.5 14.297 9.422 1 95 76 LYS A N 1
ATOM 559 C CA . LYS A 1 76 ? -18.156 13.016 9.648 1 95 76 LYS A CA 1
ATOM 560 C C . LYS A 1 76 ? -17.156 11.875 9.656 1 95 76 LYS A C 1
ATOM 562 O O . LYS A 1 76 ? -15.984 12.062 9.305 1 95 76 LYS A O 1
ATOM 567 N N . VAL A 1 77 ? -17.625 10.711 10.133 1 97.62 77 VAL A N 1
ATOM 568 C CA . VAL A 1 77 ? -16.797 9.508 10.023 1 97.62 77 VAL A CA 1
ATOM 569 C C . VAL A 1 77 ? -16.672 9.102 8.555 1 97.62 77 VAL A C 1
ATOM 571 O O . VAL A 1 77 ? -17.672 9.039 7.832 1 97.62 77 VAL A O 1
ATOM 574 N N . GLY A 1 78 ? -15.422 8.977 8.109 1 98.69 78 GLY A N 1
ATOM 575 C CA . GLY A 1 78 ? -15.227 8.445 6.77 1 98.69 78 GLY A CA 1
ATOM 576 C C . GLY A 1 78 ? -15.398 6.938 6.695 1 98.69 78 GLY A C 1
ATOM 577 O O . GLY A 1 78 ? -14.953 6.211 7.586 1 98.69 78 GLY A O 1
ATOM 578 N N . VAL A 1 79 ? -16.094 6.414 5.691 1 98.94 79 VAL A N 1
ATOM 579 C CA . VAL A 1 79 ? -16.328 4.984 5.52 1 98.94 79 VAL A CA 1
ATOM 580 C C . VAL A 1 79 ? -15.656 4.508 4.23 1 98.94 79 VAL A C 1
ATOM 582 O O . VAL A 1 79 ? -15.766 5.16 3.191 1 98.94 79 VAL A O 1
ATOM 585 N N . CYS A 1 80 ? -14.875 3.473 4.301 1 98.88 80 CYS A N 1
ATOM 586 C CA . CYS A 1 80 ? -14.273 2.838 3.135 1 98.88 80 CYS A CA 1
ATOM 587 C C . CYS A 1 80 ? -14.477 1.328 3.168 1 98.88 80 CYS A C 1
ATOM 589 O O . CYS A 1 80 ? -14.867 0.772 4.195 1 98.88 80 CYS A O 1
ATOM 591 N N . PHE A 1 81 ? -14.352 0.677 1.979 1 98.88 81 PHE A N 1
ATOM 592 C CA . PHE A 1 81 ? -14.445 -0.773 1.869 1 98.88 81 PHE A CA 1
ATOM 593 C C . PHE A 1 81 ? -13.336 -1.321 0.975 1 98.88 81 PHE A C 1
ATOM 595 O O . PHE A 1 81 ? -13.016 -0.729 -0.056 1 98.88 81 PHE A O 1
ATOM 602 N N . VAL A 1 82 ? -12.688 -2.32 1.411 1 98.5 82 VAL A N 1
ATOM 603 C CA . VAL A 1 82 ? -11.656 -3.029 0.663 1 98.5 82 VAL A CA 1
ATOM 604 C C . VAL A 1 82 ? -11.914 -4.531 0.716 1 98.5 82 VAL A C 1
ATOM 606 O O . VAL A 1 82 ? -12.438 -5.043 1.711 1 98.5 82 VAL A O 1
ATOM 609 N N . THR A 1 83 ? -11.57 -5.281 -0.348 1 96.94 83 THR A N 1
ATOM 610 C CA . THR A 1 83 ? -11.844 -6.711 -0.422 1 96.94 83 THR A CA 1
ATOM 611 C C . THR A 1 83 ? -10.844 -7.496 0.43 1 96.94 83 THR A C 1
ATOM 613 O O . THR A 1 83 ? -9.984 -6.906 1.083 1 96.94 83 THR A O 1
ATOM 616 N N . ALA A 1 84 ? -10.938 -8.812 0.399 1 95.94 84 ALA A N 1
ATOM 617 C CA . ALA A 1 84 ? -10.25 -9.703 1.319 1 95.94 84 ALA A CA 1
ATOM 618 C C . ALA A 1 84 ? -8.758 -9.781 0.995 1 95.94 84 ALA A C 1
ATOM 620 O O . ALA A 1 84 ? -8.367 -9.797 -0.176 1 95.94 84 ALA A O 1
ATOM 621 N N . ASN A 1 85 ? -7.848 -9.781 2.018 1 95.81 85 ASN A N 1
ATOM 622 C CA . ASN A 1 85 ? -6.418 -10.07 2.109 1 95.81 85 ASN A CA 1
ATOM 623 C C . ASN A 1 85 ? -5.613 -9.234 1.121 1 95.81 85 ASN A C 1
ATOM 625 O O . ASN A 1 85 ? -4.855 -8.344 1.523 1 95.81 85 ASN A O 1
ATOM 629 N N . SER A 1 86 ? -5.855 -9.477 -0.268 1 96 86 SER A N 1
ATOM 630 C CA . SER A 1 86 ? -5.129 -8.641 -1.22 1 96 86 SER A CA 1
ATOM 631 C C . SER A 1 86 ? -5.551 -7.176 -1.104 1 96 86 SER A C 1
ATOM 633 O O . SER A 1 86 ? -4.707 -6.297 -0.91 1 96 86 SER A O 1
ATOM 635 N N . GLY A 1 87 ? -6.891 -6.906 -1.232 1 97.69 87 GLY A N 1
ATOM 636 C CA . GLY A 1 87 ? -7.387 -5.547 -1.069 1 97.69 87 GLY A CA 1
ATOM 637 C C . GLY A 1 87 ? -7.117 -4.977 0.31 1 97.69 87 GLY A C 1
ATOM 638 O O . GLY A 1 87 ? -6.734 -3.812 0.44 1 97.69 87 GLY A O 1
ATOM 639 N N . PHE A 1 88 ? -7.289 -5.871 1.365 1 98.31 88 PHE A N 1
ATOM 640 C CA . PHE A 1 88 ? -6.953 -5.492 2.732 1 98.31 88 PHE A CA 1
ATOM 641 C C . PHE A 1 88 ? -5.5 -5.035 2.824 1 98.31 88 PHE A C 1
ATOM 643 O O . PHE A 1 88 ? -5.211 -3.979 3.393 1 98.31 88 PHE A O 1
ATOM 650 N N . SER A 1 89 ? -4.562 -5.793 2.234 1 98.62 89 SER A N 1
ATOM 651 C CA . SER A 1 89 ? -3.143 -5.457 2.285 1 98.62 89 SER A CA 1
ATOM 652 C C . SER A 1 89 ? -2.863 -4.129 1.595 1 98.62 89 SER A C 1
ATOM 654 O O . SER A 1 89 ? -2.082 -3.314 2.094 1 98.62 89 SER A O 1
ATOM 656 N N . ASN A 1 90 ? -3.512 -3.906 0.452 1 98.56 90 ASN A N 1
ATOM 657 C CA . ASN A 1 90 ? -3.385 -2.631 -0.244 1 98.56 90 ASN A CA 1
ATOM 658 C C . ASN A 1 90 ? -3.916 -1.476 0.6 1 98.56 90 ASN A C 1
ATOM 660 O O . ASN A 1 90 ? -3.514 -0.326 0.411 1 98.56 90 ASN A O 1
ATOM 664 N N . GLY A 1 91 ? -4.879 -1.745 1.504 1 98.69 91 GLY A N 1
ATOM 665 C CA . GLY A 1 91 ? -5.48 -0.711 2.33 1 98.69 91 GLY A CA 1
ATOM 666 C C . GLY A 1 91 ? -4.629 -0.338 3.531 1 98.69 91 GLY A C 1
ATOM 667 O O . GLY A 1 91 ? -4.859 0.696 4.16 1 98.69 91 GLY A O 1
ATOM 668 N N . LEU A 1 92 ? -3.582 -1.138 3.885 1 98.75 92 LEU A N 1
ATOM 669 C CA . LEU A 1 92 ? -2.789 -0.983 5.098 1 98.75 92 LEU A CA 1
ATOM 670 C C . LEU A 1 92 ? -2.121 0.387 5.141 1 98.75 92 LEU A C 1
ATOM 672 O O . LEU A 1 92 ? -2.125 1.053 6.18 1 98.75 92 LEU A O 1
ATOM 676 N N . PRO A 1 93 ? -1.542 0.89 4.012 1 98.56 93 PRO A N 1
ATOM 677 C CA . PRO A 1 93 ? -0.919 2.215 4.086 1 98.56 93 PRO A CA 1
ATOM 678 C C . PRO A 1 93 ? -1.914 3.314 4.445 1 98.56 93 PRO A C 1
ATOM 680 O O . PRO A 1 93 ? -1.575 4.238 5.188 1 98.56 93 PRO A O 1
ATOM 683 N N . GLY A 1 94 ? -3.139 3.217 3.898 1 98.56 94 GLY A N 1
ATOM 684 C CA . GLY A 1 94 ? -4.164 4.184 4.266 1 98.56 94 GLY A CA 1
ATOM 685 C C . GLY A 1 94 ? -4.527 4.137 5.738 1 98.56 94 GLY A C 1
ATOM 686 O O . GLY A 1 94 ? -4.691 5.184 6.371 1 98.56 94 GLY A O 1
ATOM 687 N N . LEU A 1 95 ? -4.637 2.92 6.293 1 98.75 95 LEU A N 1
ATOM 688 C CA . LEU A 1 95 ? -4.926 2.77 7.715 1 98.75 95 LEU A CA 1
ATOM 689 C C . LEU A 1 95 ? -3.799 3.348 8.562 1 98.75 95 LEU A C 1
ATOM 691 O O . LEU A 1 95 ? -4.051 3.959 9.602 1 98.75 95 LEU A O 1
ATOM 695 N N . ALA A 1 96 ? -2.58 3.164 8.102 1 98.31 96 ALA A N 1
ATOM 696 C CA . ALA A 1 96 ? -1.418 3.67 8.828 1 98.31 96 ALA A CA 1
ATOM 697 C C . ALA A 1 96 ? -1.47 5.188 8.953 1 98.31 96 ALA A C 1
ATOM 699 O O . ALA A 1 96 ? -1.222 5.734 10.031 1 98.31 96 ALA A O 1
ATOM 700 N N . THR A 1 97 ? -1.789 5.875 7.879 1 96.44 97 THR A N 1
ATOM 701 C CA . THR A 1 97 ? -1.866 7.332 7.922 1 96.44 97 THR A CA 1
ATOM 702 C C . THR A 1 97 ? -3.031 7.785 8.797 1 96.44 97 THR A C 1
ATOM 704 O O . THR A 1 97 ? -2.896 8.727 9.578 1 96.44 97 THR A O 1
ATOM 707 N N . ALA A 1 98 ? -4.152 7.109 8.641 1 97.62 98 ALA A N 1
ATOM 708 C CA . ALA A 1 98 ? -5.332 7.477 9.422 1 97.62 98 ALA A CA 1
ATOM 709 C C . ALA A 1 98 ? -5.074 7.324 10.914 1 97.62 98 ALA A C 1
ATOM 711 O O . ALA A 1 98 ? -5.551 8.133 11.719 1 97.62 98 ALA A O 1
ATOM 712 N N . PHE A 1 99 ? -4.352 6.273 11.242 1 97.75 99 PHE A N 1
ATOM 713 C CA . PHE A 1 99 ? -4.039 6.023 12.648 1 97.75 99 PHE A CA 1
ATOM 714 C C . PHE A 1 99 ? -3.088 7.082 13.188 1 97.75 99 PHE A C 1
ATOM 716 O O . PHE A 1 99 ? -3.32 7.637 14.266 1 97.75 99 PHE A O 1
ATOM 723 N N . ALA A 1 100 ? -2.053 7.414 12.438 1 95.62 100 ALA A N 1
ATOM 724 C CA . ALA A 1 100 ? -1.084 8.422 12.852 1 95.62 100 ALA A CA 1
ATOM 725 C C . ALA A 1 100 ? -1.745 9.789 12.992 1 95.62 100 ALA A C 1
ATOM 727 O O . ALA A 1 100 ? -1.386 10.578 13.875 1 95.62 100 ALA A O 1
ATOM 728 N N . ASP A 1 101 ? -2.746 10.094 12.172 1 94.81 101 ASP A N 1
ATOM 729 C CA . ASP A 1 101 ? -3.406 11.391 12.156 1 94.81 101 ASP A CA 1
ATOM 730 C C . ASP A 1 101 ? -4.617 11.406 13.094 1 94.81 101 ASP A C 1
ATOM 732 O O . ASP A 1 101 ? -5.266 12.438 13.258 1 94.81 101 ASP A O 1
ATOM 736 N N . ARG A 1 102 ? -4.992 10.258 13.656 1 94.88 102 ARG A N 1
ATOM 737 C CA . ARG A 1 102 ? -6.145 10.125 14.539 1 94.88 102 ARG A CA 1
ATOM 738 C C . ARG A 1 102 ? -7.434 10.5 13.82 1 94.88 102 ARG A C 1
ATOM 740 O O . ARG A 1 102 ? -8.242 11.273 14.344 1 94.88 102 ARG A O 1
ATOM 747 N N . SER A 1 103 ? -7.609 9.977 12.609 1 96.5 103 SER A N 1
ATOM 748 C CA . SER A 1 103 ? -8.789 10.258 11.805 1 96.5 103 SER A CA 1
ATOM 749 C C . SER A 1 103 ? -9.867 9.203 12.008 1 96.5 103 SER A C 1
ATOM 751 O O . SER A 1 103 ? -9.586 8.008 12 1 96.5 103 SER A O 1
ATOM 753 N N . PRO A 1 104 ? -11.078 9.594 12.25 1 97.5 104 PRO A N 1
ATOM 754 C CA . PRO A 1 104 ? -12.172 8.633 12.422 1 97.5 104 PRO A CA 1
ATOM 755 C C . PRO A 1 104 ? -12.594 7.98 11.109 1 97.5 104 PRO A C 1
ATOM 757 O O . PRO A 1 104 ? -13.328 8.578 10.328 1 97.5 104 PRO A O 1
ATOM 760 N N . ILE A 1 105 ? -12.141 6.77 10.898 1 98.5 105 ILE A N 1
ATOM 761 C CA . ILE A 1 105 ? -12.414 6 9.688 1 98.5 105 ILE A CA 1
ATOM 762 C C . ILE A 1 105 ? -13 4.641 10.062 1 98.5 105 ILE A C 1
ATOM 764 O O . ILE A 1 105 ? -12.555 4.008 11.016 1 98.5 105 ILE A O 1
ATOM 768 N N . PHE A 1 106 ? -14.086 4.277 9.391 1 98.94 106 PHE A N 1
ATOM 769 C CA . PHE A 1 106 ? -14.648 2.934 9.469 1 98.94 106 PHE A CA 1
ATOM 770 C C . PHE A 1 106 ? -14.328 2.133 8.211 1 98.94 106 PHE A C 1
ATOM 772 O O . PHE A 1 106 ? -14.883 2.396 7.145 1 98.94 106 PHE A O 1
ATOM 779 N N . CYS A 1 107 ? -13.477 1.165 8.352 1 98.94 107 CYS A N 1
ATOM 780 C CA . CYS A 1 107 ? -13.047 0.359 7.215 1 98.94 107 CYS A CA 1
ATOM 781 C C . CYS A 1 107 ? -13.742 -0.997 7.215 1 98.94 107 CYS A C 1
ATOM 783 O O . CYS A 1 107 ? -13.617 -1.768 8.172 1 98.94 107 CYS A O 1
ATOM 785 N N . VAL A 1 108 ? -14.477 -1.267 6.148 1 98.94 108 VAL A N 1
ATOM 786 C CA . VAL A 1 108 ? -15.125 -2.555 5.918 1 98.94 108 VAL A CA 1
ATOM 787 C C . VAL A 1 108 ? -14.203 -3.455 5.098 1 98.94 108 VAL A C 1
ATOM 789 O O . VAL A 1 108 ? -13.688 -3.043 4.059 1 98.94 108 VAL A O 1
ATOM 792 N N . THR A 1 109 ? -13.922 -4.602 5.578 1 98.69 109 THR A N 1
ATOM 793 C CA . THR A 1 109 ? -13.266 -5.617 4.762 1 98.69 109 THR A CA 1
ATOM 794 C C . THR A 1 109 ? -13.977 -6.961 4.895 1 98.69 109 THR A C 1
ATOM 796 O O . THR A 1 109 ? -15.047 -7.043 5.508 1 98.69 109 THR A O 1
ATOM 799 N N . SER A 1 110 ? -13.531 -7.957 4.105 1 98.06 110 SER A N 1
ATOM 800 C CA . SER A 1 110 ? -14.062 -9.312 4.148 1 98.06 110 SER A CA 1
ATOM 801 C C . SER A 1 110 ? -12.938 -10.344 4.199 1 98.06 110 SER A C 1
ATOM 803 O O . SER A 1 110 ? -11.773 -9.992 4.371 1 98.06 110 SER A O 1
ATOM 805 N N . SER A 1 111 ? -13.281 -11.625 4.246 1 97.12 111 SER A N 1
ATOM 806 C CA . SER A 1 111 ? -12.359 -12.75 4.293 1 97.12 111 SER A CA 1
ATOM 807 C C . SER A 1 111 ? -13.016 -14.023 3.787 1 97.12 111 SER A C 1
ATOM 809 O O . SER A 1 111 ? -14.219 -14.047 3.518 1 97.12 111 SER A O 1
ATOM 811 N N . PRO A 1 112 ? -12.234 -15.07 3.479 1 94.81 112 PRO A N 1
ATOM 812 C CA . PRO A 1 112 ? -12.82 -16.344 3.068 1 94.81 112 PRO A CA 1
ATOM 813 C C . PRO A 1 112 ? -13.805 -16.906 4.094 1 94.81 112 PRO A C 1
ATOM 815 O O . PRO A 1 112 ? -13.836 -16.438 5.238 1 94.81 112 PRO A O 1
ATOM 818 N N . PRO A 1 113 ? -14.562 -17.859 3.629 1 94.94 113 PRO A N 1
ATOM 819 C CA . PRO A 1 113 ? -15.5 -18.453 4.586 1 94.94 113 PRO A CA 1
ATOM 820 C C . PRO A 1 113 ? -14.805 -18.984 5.836 1 94.94 113 PRO A C 1
ATOM 822 O O . PRO A 1 113 ? -13.695 -19.516 5.75 1 94.94 113 PRO A O 1
ATOM 825 N N . LEU A 1 114 ? -15.539 -18.875 6.93 1 94.75 114 LEU A N 1
ATOM 826 C CA . LEU A 1 114 ? -15 -19.312 8.211 1 94.75 114 LEU A CA 1
ATOM 827 C C . LEU A 1 114 ? -14.547 -20.766 8.141 1 94.75 114 LEU A C 1
ATOM 829 O O . LEU A 1 114 ? -13.523 -21.141 8.727 1 94.75 114 LEU A O 1
ATOM 833 N N . GLN A 1 115 ? -15.203 -21.609 7.395 1 92.19 115 GLN A N 1
ATOM 834 C CA . GLN A 1 115 ? -14.883 -23.031 7.312 1 92.19 115 GLN A CA 1
ATOM 835 C C . GLN A 1 115 ? -13.586 -23.266 6.547 1 92.19 115 GLN A C 1
ATOM 837 O O . GLN A 1 115 ? -12.992 -24.344 6.625 1 92.19 115 GLN A O 1
ATOM 842 N N . ASP A 1 116 ? -13.102 -22.297 5.758 1 92.56 116 ASP A N 1
ATOM 843 C CA . ASP A 1 116 ? -11.914 -22.469 4.922 1 92.56 116 ASP A CA 1
ATOM 844 C C . ASP A 1 116 ? -10.664 -21.922 5.613 1 92.56 116 ASP A C 1
ATOM 846 O O . ASP A 1 116 ? -9.609 -21.797 4.992 1 92.56 116 ASP A O 1
ATOM 850 N N . SER A 1 117 ? -10.773 -21.562 6.891 1 90.56 117 SER A N 1
ATOM 851 C CA . SER A 1 117 ? -9.609 -21.125 7.648 1 90.56 117 SER A CA 1
ATOM 852 C C . SER A 1 117 ? -8.5 -22.156 7.621 1 90.56 117 SER A C 1
ATOM 854 O O . SER A 1 117 ? -8.758 -23.359 7.762 1 90.56 117 SER A O 1
ATOM 856 N N . GLU A 1 118 ? -7.258 -21.688 7.277 1 90.19 118 GLU A N 1
ATOM 857 C CA . GLU A 1 118 ? -6.039 -22.484 7.309 1 90.19 118 GLU A CA 1
ATOM 858 C C . GLU A 1 118 ? -6.07 -23.578 6.242 1 90.19 118 GLU A C 1
ATOM 860 O O . GLU A 1 118 ? -5.523 -24.656 6.445 1 90.19 118 GLU A O 1
ATOM 865 N N . THR A 1 119 ? -6.746 -23.438 5.113 1 91.94 119 THR A N 1
ATOM 866 C CA . THR A 1 119 ? -6.789 -24.438 4.047 1 91.94 119 THR A CA 1
ATOM 867 C C . THR A 1 119 ? -6.113 -23.906 2.783 1 91.94 119 THR A C 1
ATOM 869 O O . THR A 1 119 ? -6.375 -24.391 1.682 1 91.94 119 THR A O 1
ATOM 872 N N . ASN A 1 120 ? -5.336 -22.812 2.939 1 92.19 120 ASN A N 1
ATOM 873 C CA . ASN A 1 120 ? -4.738 -22.156 1.785 1 92.19 120 ASN A CA 1
ATOM 874 C C . ASN A 1 120 ? -5.805 -21.625 0.825 1 92.19 120 ASN A C 1
ATOM 876 O O . ASN A 1 120 ? -5.695 -21.812 -0.388 1 92.19 120 ASN A O 1
ATOM 880 N N . ALA A 1 121 ? -6.844 -21.062 1.479 1 91.88 121 ALA A N 1
ATOM 881 C CA . ALA A 1 121 ? -7.906 -20.453 0.68 1 91.88 121 ALA A CA 1
ATOM 882 C C . ALA A 1 121 ? -7.402 -19.203 -0.038 1 91.88 121 ALA A C 1
ATOM 884 O O . ALA A 1 121 ? -6.531 -18.484 0.474 1 91.88 121 ALA A O 1
ATOM 885 N N . LEU A 1 122 ? -7.902 -19.031 -1.237 1 88.5 122 LEU A N 1
ATOM 886 C CA . LEU A 1 122 ? -7.586 -17.781 -1.938 1 88.5 122 LEU A CA 1
ATOM 887 C C . LEU A 1 122 ? -7.961 -16.578 -1.094 1 88.5 122 LEU A C 1
ATOM 889 O O . LEU A 1 122 ? -9.047 -16.531 -0.507 1 88.5 122 LEU A O 1
ATOM 893 N N . GLN A 1 123 ? -7.059 -15.594 -0.94 1 90.88 123 GLN A N 1
ATOM 894 C CA . GLN A 1 123 ? -7.258 -14.375 -0.17 1 90.88 123 GLN A CA 1
ATOM 895 C C . GLN A 1 123 ? -7.48 -14.688 1.308 1 90.88 123 GLN A C 1
ATOM 897 O O . GLN A 1 123 ? -8.305 -14.047 1.963 1 90.88 123 GLN A O 1
ATOM 902 N N . GLY A 1 124 ? -6.848 -15.734 1.826 1 91.69 124 GLY A N 1
ATOM 903 C CA . GLY A 1 124 ? -7.047 -16.109 3.215 1 91.69 124 GLY A CA 1
ATOM 904 C C . GLY A 1 124 ? -5.75 -16.375 3.955 1 91.69 124 GLY A C 1
ATOM 905 O O . GLY A 1 124 ? -5.742 -17.031 5 1 91.69 124 GLY A O 1
ATOM 906 N N . PHE A 1 125 ? -4.641 -15.844 3.533 1 92.56 125 PHE A N 1
ATOM 907 C CA . PHE A 1 125 ? -3.338 -16.219 4.07 1 92.56 125 PHE A CA 1
ATOM 908 C C . PHE A 1 125 ? -3.006 -15.383 5.305 1 92.56 125 PHE A C 1
ATOM 910 O O . PHE A 1 125 ? -2.303 -15.852 6.203 1 92.56 125 PHE A O 1
ATOM 917 N N . HIS A 1 126 ? -3.43 -14.203 5.387 1 96.5 126 HIS A N 1
ATOM 918 C CA . HIS A 1 126 ? -3.139 -13.336 6.523 1 96.5 126 HIS A CA 1
ATOM 919 C C . HIS A 1 126 ? -4.355 -13.195 7.43 1 96.5 126 HIS A C 1
ATOM 921 O O . HIS A 1 126 ? -5.484 -13.078 6.945 1 96.5 126 HIS A O 1
ATOM 927 N N . ASP A 1 127 ? -4.074 -13.305 8.734 1 97.31 127 ASP A N 1
ATOM 928 C CA . ASP A 1 127 ? -5.109 -12.875 9.672 1 97.31 127 ASP A CA 1
ATOM 929 C C . ASP A 1 127 ? -5.219 -11.352 9.703 1 97.31 127 ASP A C 1
ATOM 931 O O . ASP A 1 127 ? -4.414 -10.68 10.352 1 97.31 127 ASP A O 1
ATOM 935 N N . GLN A 1 128 ? -6.281 -10.906 9.141 1 98.06 128 GLN A N 1
ATOM 936 C CA . GLN A 1 128 ? -6.426 -9.477 8.891 1 98.06 128 GLN A CA 1
ATOM 937 C C . GLN A 1 128 ? -6.527 -8.703 10.203 1 98.06 128 GLN A C 1
ATOM 939 O O . GLN A 1 128 ? -6.035 -7.574 10.305 1 98.06 128 GLN A O 1
ATOM 944 N N . VAL A 1 129 ? -7.184 -9.242 11.211 1 98.38 129 VAL A N 1
ATOM 945 C CA . VAL A 1 129 ? -7.34 -8.57 12.492 1 98.38 129 VAL A CA 1
ATOM 946 C C . VAL A 1 129 ? -5.98 -8.43 13.172 1 98.38 129 VAL A C 1
ATOM 948 O O . VAL A 1 129 ? -5.641 -7.363 13.688 1 98.38 129 VAL A O 1
ATOM 951 N N . VAL A 1 130 ? -5.156 -9.484 13.117 1 98.12 130 VAL A N 1
ATOM 952 C CA . VAL A 1 130 ? -3.832 -9.484 13.727 1 98.12 130 VAL A CA 1
ATOM 953 C C . VAL A 1 130 ? -2.941 -8.453 13.047 1 98.12 130 VAL A C 1
ATOM 955 O O . VAL A 1 130 ? -2.234 -7.695 13.711 1 98.12 130 VAL A O 1
ATOM 958 N N . VAL A 1 131 ? -3.008 -8.414 11.75 1 98.38 131 VAL A N 1
ATOM 959 C CA . VAL A 1 131 ? -2.145 -7.527 10.969 1 98.38 131 VAL A CA 1
ATOM 960 C C . VAL A 1 131 ? -2.566 -6.078 11.188 1 98.38 131 VAL A C 1
ATOM 962 O O . VAL A 1 131 ? -1.721 -5.18 11.25 1 98.38 131 VAL A O 1
ATOM 965 N N . ALA A 1 132 ? -3.885 -5.82 11.32 1 98.56 132 ALA A N 1
ATOM 966 C CA . ALA A 1 132 ? -4.406 -4.457 11.375 1 98.56 132 ALA A CA 1
ATOM 967 C C . ALA A 1 132 ? -4.305 -3.891 12.789 1 98.56 132 ALA A C 1
ATOM 969 O O . ALA A 1 132 ? -4.309 -2.672 12.977 1 98.56 132 ALA A O 1
ATOM 970 N N . LYS A 1 133 ? -4.188 -4.684 13.758 1 98.25 133 LYS A N 1
ATOM 971 C CA . LYS A 1 133 ? -4.355 -4.301 15.156 1 98.25 133 LYS A CA 1
ATOM 972 C C . LYS A 1 133 ? -3.389 -3.184 15.539 1 98.25 133 LYS A C 1
ATOM 974 O O . LYS A 1 133 ? -3.779 -2.215 16.203 1 98.25 133 LYS A O 1
ATOM 979 N N . PRO A 1 134 ? -2.146 -3.217 15.148 1 97.94 134 PRO A N 1
ATOM 980 C CA . PRO A 1 134 ? -1.213 -2.182 15.594 1 97.94 134 PRO A CA 1
ATOM 981 C C . PRO A 1 134 ? -1.458 -0.833 14.93 1 97.94 134 PRO A C 1
ATOM 983 O O . PRO A 1 134 ? -0.894 0.181 15.344 1 97.94 134 PRO A O 1
ATOM 986 N N . ILE A 1 135 ? -2.293 -0.761 13.898 1 98.38 135 ILE A N 1
ATOM 987 C CA . ILE A 1 135 ? -2.465 0.5 13.188 1 98.38 135 ILE A CA 1
ATOM 988 C C . ILE A 1 135 ? -3.949 0.855 13.117 1 98.38 135 ILE A C 1
ATOM 990 O O . ILE A 1 135 ? -4.391 1.513 12.172 1 98.38 135 ILE A O 1
ATOM 994 N N . THR A 1 136 ? -4.773 0.32 13.984 1 98.5 136 THR A N 1
ATOM 995 C CA . THR A 1 136 ? -6.172 0.682 14.18 1 98.5 136 THR A CA 1
ATOM 996 C C . THR A 1 136 ? -6.484 0.876 15.656 1 98.5 136 THR A C 1
ATOM 998 O O . THR A 1 136 ? -5.777 0.351 16.516 1 98.5 136 THR A O 1
ATOM 1001 N N . LYS A 1 137 ? -7.504 1.706 15.891 1 97.88 137 LYS A N 1
ATOM 1002 C CA . LYS A 1 137 ? -8.023 1.871 17.25 1 97.88 137 LYS A CA 1
ATOM 1003 C C . LYS A 1 137 ? -8.789 0.631 17.688 1 97.88 137 LYS A C 1
ATOM 1005 O O . LYS A 1 137 ? -8.797 0.294 18.875 1 97.88 137 LYS A O 1
ATOM 1010 N N . PHE A 1 138 ? -9.469 0.031 16.734 1 98.38 138 PHE A N 1
ATOM 1011 C CA . PHE A 1 138 ? -10.242 -1.18 16.969 1 98.38 138 PHE A CA 1
ATOM 1012 C C . PHE A 1 138 ? -10.305 -2.039 15.719 1 98.38 138 PHE A C 1
ATOM 1014 O O . PHE A 1 138 ? -10.547 -1.531 14.625 1 98.38 138 PHE A O 1
ATOM 1021 N N . ALA A 1 139 ? -9.961 -3.273 15.766 1 98.75 139 ALA A N 1
ATOM 1022 C CA . ALA A 1 139 ? -10.07 -4.266 14.703 1 98.75 139 ALA A CA 1
ATOM 1023 C C . ALA A 1 139 ? -10.773 -5.527 15.195 1 98.75 139 ALA A C 1
ATOM 1025 O O . ALA A 1 139 ? -10.484 -6.023 16.281 1 98.75 139 ALA A O 1
ATOM 1026 N N . HIS A 1 140 ? -11.734 -5.996 14.359 1 98.75 140 HIS A N 1
ATOM 1027 C CA . HIS A 1 140 ? -12.539 -7.125 14.812 1 98.75 140 HIS A CA 1
ATOM 1028 C C . HIS A 1 140 ? -13.078 -7.93 13.633 1 98.75 140 HIS A C 1
ATOM 1030 O O . HIS A 1 140 ? -13.414 -7.359 12.594 1 98.75 140 HIS A O 1
ATOM 1036 N N . ARG A 1 141 ? -13.133 -9.289 13.773 1 98.5 141 ARG A N 1
ATOM 1037 C CA . ARG A 1 141 ? -13.805 -10.172 12.828 1 98.5 141 ARG A CA 1
ATOM 1038 C C . ARG A 1 141 ? -15.195 -10.562 13.328 1 98.5 141 ARG A C 1
ATOM 1040 O O . ARG A 1 141 ? -15.32 -11.172 14.398 1 98.5 141 ARG A O 1
ATOM 1047 N N . VAL A 1 142 ? -16.203 -10.289 12.586 1 98.56 142 VAL A N 1
ATOM 1048 C CA . VAL A 1 142 ? -17.578 -10.664 12.938 1 98.56 142 VAL A CA 1
ATOM 1049 C C . VAL A 1 142 ? -17.844 -12.102 12.508 1 98.56 142 VAL A C 1
ATOM 1051 O O . VAL A 1 142 ? -17.75 -12.43 11.32 1 98.56 142 VAL A O 1
ATOM 1054 N N . THR A 1 143 ? -18.266 -12.984 13.391 1 97.12 143 THR A N 1
ATOM 1055 C CA . THR A 1 143 ? -18.422 -14.398 13.055 1 97.12 143 THR A CA 1
ATOM 1056 C C . THR A 1 143 ? -19.906 -14.789 13.086 1 97.12 143 THR A C 1
ATOM 1058 O O . THR A 1 143 ? -20.266 -15.883 12.641 1 97.12 143 THR A O 1
ATOM 1061 N N . ASN A 1 144 ? -20.734 -13.914 13.633 1 96.25 144 ASN A N 1
ATOM 1062 C CA . ASN A 1 144 ? -22.172 -14.148 13.711 1 96.25 144 ASN A CA 1
ATOM 1063 C C . ASN A 1 144 ? -22.969 -13.047 13.016 1 96.25 144 ASN A C 1
ATOM 1065 O O . ASN A 1 144 ? -22.875 -11.883 13.391 1 96.25 144 ASN A O 1
ATOM 1069 N N . VAL A 1 145 ? -23.844 -13.469 12.062 1 97.25 145 VAL A N 1
ATOM 1070 C CA . VAL A 1 145 ? -24.562 -12.508 11.234 1 97.25 145 VAL A CA 1
ATOM 1071 C C . VAL A 1 145 ? -25.453 -11.633 12.102 1 97.25 145 VAL A C 1
ATOM 1073 O O . VAL A 1 145 ? -25.594 -10.438 11.852 1 97.25 145 VAL A O 1
ATOM 1076 N N . GLU A 1 146 ? -25.984 -12.148 13.18 1 96.75 146 GLU A N 1
ATOM 1077 C CA . GLU A 1 146 ? -26.938 -11.445 14.023 1 96.75 146 GLU A CA 1
ATOM 1078 C C . GLU A 1 146 ? -26.266 -10.359 14.852 1 96.75 146 GLU A C 1
ATOM 1080 O O . GLU A 1 146 ? -26.938 -9.469 15.375 1 96.75 146 GLU A O 1
ATOM 1085 N N . GLU A 1 147 ? -24.984 -10.383 14.945 1 98.06 147 GLU A N 1
ATOM 1086 C CA . GLU A 1 147 ? -24.234 -9.43 15.766 1 98.06 147 GLU A CA 1
ATOM 1087 C C . GLU A 1 147 ? -23.828 -8.211 14.953 1 98.06 147 GLU A C 1
ATOM 1089 O O . GLU A 1 147 ? -23.297 -7.242 15.5 1 98.06 147 GLU A O 1
ATOM 1094 N N . ILE A 1 148 ? -24.094 -8.141 13.648 1 98.44 148 ILE A N 1
ATOM 1095 C CA . ILE A 1 148 ? -23.562 -7.137 12.734 1 98.44 148 ILE A CA 1
ATOM 1096 C C . ILE A 1 148 ? -23.984 -5.742 13.188 1 98.44 148 ILE A C 1
ATOM 1098 O O . ILE A 1 148 ? -23.141 -4.867 13.398 1 98.44 148 ILE A O 1
ATOM 1102 N N . PRO A 1 149 ? -25.281 -5.461 13.461 1 97.94 149 PRO A N 1
ATOM 1103 C CA . PRO A 1 149 ? -25.641 -4.094 13.844 1 97.94 149 PRO A CA 1
ATOM 1104 C C . PRO A 1 149 ? -24.969 -3.645 15.133 1 97.94 149 PRO A C 1
ATOM 1106 O O . PRO A 1 149 ? -24.484 -2.512 15.227 1 97.94 149 PRO A O 1
ATOM 1109 N N . ARG A 1 150 ? -24.891 -4.547 16.141 1 97.88 150 ARG A N 1
ATOM 1110 C CA . ARG A 1 150 ? -24.281 -4.215 17.422 1 97.88 150 ARG A CA 1
ATOM 1111 C C . ARG A 1 150 ? -22.797 -3.885 17.266 1 97.88 150 ARG A C 1
ATOM 1113 O O . ARG A 1 150 ? -22.312 -2.889 17.812 1 97.88 150 ARG A O 1
ATOM 1120 N N . ILE A 1 151 ? -22.078 -4.684 16.5 1 98.56 151 ILE A N 1
ATOM 1121 C CA . ILE A 1 151 ? -20.641 -4.512 16.344 1 98.56 151 ILE A CA 1
ATOM 1122 C C . ILE A 1 151 ? -20.359 -3.271 15.492 1 98.56 151 ILE A C 1
ATOM 1124 O O . ILE A 1 151 ? -19.422 -2.523 15.766 1 98.56 151 ILE A O 1
ATOM 1128 N N . VAL A 1 152 ? -21.172 -3.076 14.5 1 98.5 152 VAL A N 1
ATOM 1129 C CA . VAL A 1 152 ? -21.016 -1.893 13.656 1 98.5 152 VAL A CA 1
ATOM 1130 C C . VAL A 1 152 ? -21.203 -0.632 14.5 1 98.5 152 VAL A C 1
ATOM 1132 O O . VAL A 1 152 ? -20.406 0.31 14.406 1 98.5 152 VAL A O 1
ATOM 1135 N N . ALA A 1 153 ? -22.234 -0.612 15.32 1 97.5 153 ALA A N 1
ATOM 1136 C CA . ALA A 1 153 ? -22.484 0.531 16.188 1 97.5 153 ALA A CA 1
ATOM 1137 C C . ALA A 1 153 ? -21.328 0.763 17.141 1 97.5 153 ALA A C 1
ATOM 1139 O O . ALA A 1 153 ? -20.891 1.901 17.344 1 97.5 153 ALA A O 1
ATOM 1140 N N . TYR A 1 154 ? -20.859 -0.294 17.719 1 97.81 154 TYR A N 1
ATOM 1141 C CA . TYR A 1 154 ? -19.734 -0.21 18.641 1 97.81 154 TYR A CA 1
ATOM 1142 C C . TYR A 1 154 ? -18.484 0.338 17.953 1 97.81 154 TYR A C 1
ATOM 1144 O O . TYR A 1 154 ? -17.828 1.248 18.469 1 97.81 154 TYR A O 1
ATOM 1152 N N . ALA A 1 155 ? -18.172 -0.205 16.781 1 98.38 155 ALA A N 1
ATOM 1153 C CA . ALA A 1 155 ? -16.984 0.198 16.031 1 98.38 155 ALA A CA 1
ATOM 1154 C C . ALA A 1 155 ? -17.094 1.646 15.57 1 98.38 155 ALA A C 1
ATOM 1156 O O . ALA A 1 155 ? -16.109 2.393 15.602 1 98.38 155 ALA A O 1
ATOM 1157 N N . PHE A 1 156 ? -18.266 1.981 15.109 1 97.69 156 PHE A N 1
ATOM 1158 C CA . PHE A 1 156 ? -18.5 3.346 14.656 1 97.69 156 PHE A CA 1
ATOM 1159 C C . PHE A 1 156 ? -18.281 4.344 15.781 1 97.69 156 PHE A C 1
ATOM 1161 O O . PHE A 1 156 ? -17.625 5.375 15.594 1 97.69 156 PHE A O 1
ATOM 1168 N N . ARG A 1 157 ? -18.781 4.086 16.953 1 95.88 157 ARG A N 1
ATOM 1169 C CA . ARG A 1 157 ? -18.562 4.914 18.141 1 95.88 157 ARG A CA 1
ATOM 1170 C C . ARG A 1 157 ? -17.094 4.93 18.547 1 95.88 157 ARG A C 1
ATOM 1172 O O . ARG A 1 157 ? -16.562 5.977 18.922 1 95.88 157 ARG A O 1
ATOM 1179 N N . SER A 1 158 ? -16.484 3.773 18.453 1 96.62 158 SER A N 1
ATOM 1180 C CA . SER A 1 158 ? -15.062 3.686 18.781 1 96.62 158 SER A CA 1
ATOM 1181 C C . SER A 1 158 ? -14.227 4.594 17.891 1 96.62 158 SER A C 1
ATOM 1183 O O . SER A 1 158 ? -13.297 5.246 18.359 1 96.62 158 SER A O 1
ATOM 1185 N N . ALA A 1 159 ? -14.555 4.645 16.625 1 97.44 159 ALA A N 1
ATOM 1186 C CA . ALA A 1 159 ? -13.812 5.469 15.672 1 97.44 159 ALA A CA 1
ATOM 1187 C C . ALA A 1 159 ? -13.961 6.949 16 1 97.44 159 ALA A C 1
ATOM 1189 O O . ALA A 1 159 ? -13.039 7.738 15.766 1 97.44 159 ALA A O 1
ATOM 1190 N N . ASN A 1 160 ? -15.078 7.359 16.594 1 94.88 160 ASN A N 1
ATOM 1191 C CA . ASN A 1 160 ? -15.453 8.766 16.625 1 94.88 160 ASN A CA 1
ATOM 1192 C C . ASN A 1 160 ? -15.508 9.305 18.062 1 94.88 160 ASN A C 1
ATOM 1194 O O . ASN A 1 160 ? -16.016 10.406 18.297 1 94.88 160 ASN A O 1
ATOM 1198 N N . THR A 1 161 ? -15.078 8.586 19.094 1 92.25 161 THR A N 1
ATOM 1199 C CA . THR A 1 161 ? -15.117 9.055 20.469 1 92.25 161 THR A CA 1
ATOM 1200 C C . THR A 1 161 ? -13.719 9.039 21.078 1 92.25 161 THR A C 1
ATOM 1202 O O . THR A 1 161 ? -12.883 8.195 20.734 1 92.25 161 THR A O 1
ATOM 1205 N N . GLY A 1 162 ? -13.516 10 22.047 1 91.31 162 GLY A N 1
ATOM 1206 C CA . GLY A 1 162 ? -12.188 10.133 22.625 1 91.31 162 GLY A CA 1
ATOM 1207 C C . GLY A 1 162 ? -11.125 10.484 21.594 1 91.31 162 GLY A C 1
ATOM 1208 O O . GLY A 1 162 ? -11.32 11.391 20.781 1 91.31 162 GLY A O 1
ATOM 1209 N N . ILE A 1 163 ? -10.039 9.789 21.734 1 92.19 163 ILE A N 1
ATOM 1210 C CA . ILE A 1 163 ? -9.047 9.922 20.672 1 92.19 163 ILE A CA 1
ATOM 1211 C C . ILE A 1 163 ? -9.539 9.203 19.422 1 92.19 163 ILE A C 1
ATOM 1213 O O . ILE A 1 163 ? -9.648 7.977 19.406 1 92.19 163 ILE A O 1
ATOM 1217 N N . LYS A 1 164 ? -9.867 9.977 18.5 1 95 164 LYS A N 1
ATOM 1218 C CA . LYS A 1 164 ? -10.43 9.383 17.281 1 95 164 LYS A CA 1
ATOM 1219 C C . LYS A 1 164 ? -9.383 8.562 16.547 1 95 164 LYS A C 1
ATOM 1221 O O . LYS A 1 164 ? -8.18 8.727 16.766 1 95 164 LYS A O 1
ATOM 1226 N N . GLY A 1 165 ? -9.82 7.605 15.672 1 97.31 165 GLY A N 1
ATOM 1227 C CA . GLY A 1 165 ? -8.922 6.766 14.891 1 97.31 165 GLY A CA 1
ATOM 1228 C C . GLY A 1 165 ? -9.656 5.77 14.016 1 97.31 165 GLY A C 1
ATOM 1229 O O . GLY A 1 165 ? -10.875 5.633 14.102 1 97.31 165 GLY A O 1
ATOM 1230 N N . PRO A 1 166 ? -8.906 5.129 13.164 1 98.75 166 PRO A N 1
ATOM 1231 C CA . PRO A 1 166 ? -9.531 4.16 12.258 1 98.75 166 PRO A CA 1
ATOM 1232 C C . PRO A 1 166 ? -9.898 2.852 12.953 1 98.75 166 PRO A C 1
ATOM 1234 O O . PRO A 1 166 ? -9.195 2.418 13.867 1 98.75 166 PRO A O 1
ATOM 1237 N N . VAL A 1 167 ? -10.992 2.289 12.539 1 98.88 167 VAL A N 1
ATOM 1238 C CA . VAL A 1 167 ? -11.375 0.938 12.945 1 98.88 167 VAL A CA 1
ATOM 1239 C C . VAL A 1 167 ? -11.523 0.053 11.703 1 98.88 167 VAL A C 1
ATOM 1241 O O . VAL A 1 167 ? -11.805 0.545 10.609 1 98.88 167 VAL A O 1
ATOM 1244 N N . LEU A 1 168 ? -11.25 -1.193 11.828 1 98.94 168 LEU A N 1
ATOM 1245 C CA . LEU A 1 168 ? -11.414 -2.168 10.758 1 98.94 168 LEU A CA 1
ATOM 1246 C C . LEU A 1 168 ? -12.281 -3.338 11.211 1 98.94 168 LEU A C 1
ATOM 1248 O O . LEU A 1 168 ? -11.984 -3.973 12.227 1 98.94 168 LEU A O 1
ATOM 1252 N N . ILE A 1 169 ? -13.32 -3.566 10.5 1 98.94 169 ILE A N 1
ATOM 1253 C CA . ILE A 1 169 ? -14.203 -4.691 10.805 1 98.94 169 ILE A CA 1
ATOM 1254 C C . ILE A 1 169 ? -14.203 -5.668 9.625 1 98.94 169 ILE A C 1
ATOM 1256 O O . ILE A 1 169 ? -14.5 -5.285 8.492 1 98.94 169 ILE A O 1
ATOM 1260 N N . ASP A 1 170 ? -13.844 -6.867 9.906 1 98.75 170 ASP A N 1
ATOM 1261 C CA . ASP A 1 170 ? -13.789 -7.973 8.953 1 98.75 170 ASP A CA 1
ATOM 1262 C C . ASP A 1 170 ? -15.07 -8.797 8.992 1 98.75 170 ASP A C 1
ATOM 1264 O O . ASP A 1 170 ? -15.414 -9.367 10.031 1 98.75 170 ASP A O 1
ATOM 1268 N N . PHE A 1 171 ? -15.742 -8.82 7.848 1 98.69 171 PHE A N 1
ATOM 1269 C CA . PHE A 1 171 ? -16.953 -9.633 7.699 1 98.69 171 PHE A CA 1
ATOM 1270 C C . PHE A 1 171 ? -16.703 -10.797 6.746 1 98.69 171 PHE A C 1
ATOM 1272 O O . PHE A 1 171 ? -16.844 -10.648 5.531 1 98.69 171 PHE A O 1
ATOM 1279 N N . PRO A 1 172 ? -16.422 -12.016 7.277 1 97.94 172 PRO A N 1
ATOM 1280 C CA . PRO A 1 172 ? -16.25 -13.148 6.363 1 97.94 172 PRO A CA 1
ATOM 1281 C C . PRO A 1 172 ? -17.375 -13.266 5.34 1 97.94 172 PRO A C 1
ATOM 1283 O O . PRO A 1 172 ? -18.531 -12.984 5.656 1 97.94 172 PRO A O 1
ATOM 1286 N N . ILE A 1 173 ? -17.016 -13.703 4.168 1 97.75 173 ILE A N 1
ATOM 1287 C CA . ILE A 1 173 ? -17.922 -13.664 3.027 1 97.75 173 ILE A CA 1
ATOM 1288 C C . ILE A 1 173 ? -19.188 -14.477 3.336 1 97.75 173 ILE A C 1
ATOM 1290 O O . ILE A 1 173 ? -20.297 -14.086 2.957 1 97.75 173 ILE A O 1
ATOM 1294 N N . ASP A 1 174 ? -19.094 -15.586 4.035 1 96.75 174 ASP A N 1
ATOM 1295 C CA . ASP A 1 174 ? -20.25 -16.391 4.371 1 96.75 174 ASP A CA 1
ATOM 1296 C C . ASP A 1 174 ? -21.156 -15.68 5.379 1 96.75 174 ASP A C 1
ATOM 1298 O O . ASP A 1 174 ? -22.375 -15.852 5.371 1 96.75 174 ASP A O 1
ATOM 1302 N N . VAL A 1 175 ? -20.562 -14.805 6.188 1 97.62 175 VAL A N 1
ATOM 1303 C CA . VAL A 1 175 ? -21.344 -14 7.121 1 97.62 175 VAL A CA 1
ATOM 1304 C C . VAL A 1 175 ? -22.125 -12.938 6.355 1 97.62 175 VAL A C 1
ATOM 1306 O O . VAL A 1 175 ? -23.312 -12.719 6.613 1 97.62 175 VAL A O 1
ATOM 1309 N N . LEU A 1 176 ? -21.531 -12.297 5.391 1 98.31 176 LEU A N 1
ATOM 1310 C CA . LEU A 1 176 ? -22.188 -11.258 4.598 1 98.31 176 LEU A CA 1
ATOM 1311 C C . LEU A 1 176 ? -23.328 -11.844 3.77 1 98.31 176 LEU A C 1
ATOM 1313 O O . LEU A 1 176 ? -24.328 -11.172 3.521 1 98.31 176 LEU A O 1
ATOM 1317 N N . PHE A 1 177 ? -23.203 -13.125 3.373 1 97 177 PHE A N 1
ATOM 1318 C CA . PHE A 1 177 ? -24.172 -13.734 2.473 1 97 177 PHE A CA 1
ATOM 1319 C C . PHE A 1 177 ? -25.172 -14.578 3.252 1 97 177 PHE A C 1
ATOM 1321 O O . PHE A 1 177 ? -26.062 -15.203 2.66 1 97 177 PHE A O 1
ATOM 1328 N N . SER A 1 178 ? -25.141 -14.57 4.562 1 96.25 178 SER A N 1
ATOM 1329 C CA . SER A 1 178 ? -26.047 -15.367 5.383 1 96.25 178 SER A CA 1
ATOM 1330 C C . SER A 1 178 ? -27.297 -14.57 5.766 1 96.25 178 SER A C 1
ATOM 1332 O O . SER A 1 178 ? -27.188 -13.406 6.176 1 96.25 178 SER A O 1
ATOM 1334 N N . PRO A 1 179 ? -28.469 -15.203 5.684 1 95.06 179 PRO A N 1
ATOM 1335 C CA . PRO A 1 179 ? -29.672 -14.57 6.242 1 95.06 179 PRO A CA 1
ATOM 1336 C C . PRO A 1 179 ? -29.703 -14.641 7.766 1 95.06 179 PRO A C 1
ATOM 1338 O O . PRO A 1 179 ? -29.391 -15.68 8.352 1 95.06 179 PRO A O 1
ATOM 1341 N N . PRO A 1 180 ? -30.062 -13.547 8.391 1 95 180 PRO A N 1
ATOM 1342 C CA . PRO A 1 180 ? -30.156 -13.555 9.852 1 95 180 PRO A CA 1
ATOM 1343 C C . PRO A 1 180 ? -31.484 -14.141 10.359 1 95 180 PRO A C 1
ATOM 1345 O O . PRO A 1 180 ? -32.469 -14.141 9.625 1 95 180 PRO A O 1
ATOM 1348 N N . GLN A 1 181 ? -31.406 -14.68 11.57 1 92.56 181 GLN A N 1
ATOM 1349 C CA . GLN A 1 181 ? -32.625 -14.844 12.344 1 92.56 181 GLN A CA 1
ATOM 1350 C C . GLN A 1 181 ? -33.062 -13.523 12.977 1 92.56 181 GLN A C 1
ATOM 1352 O O . GLN A 1 181 ? -32.469 -13.086 13.977 1 92.56 181 GLN A O 1
ATOM 1357 N N . LEU A 1 182 ? -34.125 -13 12.484 1 92.12 182 LEU A N 1
ATOM 1358 C CA . LEU A 1 182 ? -34.469 -11.609 12.773 1 92.12 182 LEU A CA 1
ATOM 1359 C C . LEU A 1 182 ? -34.656 -11.391 14.273 1 92.12 182 LEU A C 1
ATOM 1361 O O . LEU A 1 182 ? -34.25 -10.359 14.805 1 92.12 182 LEU A O 1
ATOM 1365 N N . HIS A 1 183 ? -35.219 -12.336 14.961 1 90.31 183 HIS A N 1
ATOM 1366 C CA . HIS A 1 183 ? -35.5 -12.164 16.391 1 90.31 183 HIS A CA 1
ATOM 1367 C C . HIS A 1 183 ? -34.25 -12.258 17.219 1 90.31 183 HIS A C 1
ATOM 1369 O O . HIS A 1 183 ? -34.219 -11.898 18.391 1 90.31 183 HIS A O 1
ATOM 1375 N N . ARG A 1 184 ? -33.125 -12.648 16.562 1 92.5 184 ARG A N 1
ATOM 1376 C CA . ARG A 1 184 ? -31.859 -12.812 17.281 1 92.5 184 ARG A CA 1
ATOM 1377 C C . ARG A 1 184 ? -30.906 -11.664 16.969 1 92.5 184 ARG A C 1
ATOM 1379 O O . ARG A 1 184 ? -29.797 -11.602 17.516 1 92.5 184 ARG A O 1
ATOM 1386 N N . VAL A 1 185 ? -31.297 -10.75 16.156 1 94.81 185 VAL A N 1
ATOM 1387 C CA . VAL A 1 185 ? -30.422 -9.648 15.75 1 94.81 185 VAL A CA 1
ATOM 1388 C C . VAL A 1 185 ? -30.141 -8.758 16.953 1 94.81 185 VAL A C 1
ATOM 1390 O O . VAL A 1 185 ? -31.062 -8.312 17.641 1 94.81 185 VAL A O 1
ATOM 1393 N N . ALA A 1 186 ? -28.859 -8.625 17.297 1 95.62 186 ALA A N 1
ATOM 1394 C CA . ALA A 1 186 ? -28.422 -7.711 18.344 1 95.62 186 ALA A CA 1
ATOM 1395 C C . ALA A 1 186 ? -28.188 -6.309 17.781 1 95.62 186 ALA A C 1
ATOM 1397 O O . ALA A 1 186 ? -27.375 -6.113 16.891 1 95.62 186 ALA A O 1
ATOM 1398 N N . TYR A 1 187 ? -28.891 -5.371 18.312 1 93.62 187 TYR A N 1
ATOM 1399 C CA . TYR A 1 187 ? -28.844 -4.023 17.75 1 93.62 187 TYR A CA 1
ATOM 1400 C C . TYR A 1 187 ? -27.875 -3.146 18.516 1 93.62 187 TYR A C 1
ATOM 1402 O O . TYR A 1 187 ? -27.359 -2.162 17.984 1 93.62 187 TYR A O 1
ATOM 1410 N N . GLY A 1 188 ? -27.594 -3.416 19.797 1 92.88 188 GLY A N 1
ATOM 1411 C CA . GLY A 1 188 ? -26.719 -2.596 20.625 1 92.88 188 GLY A CA 1
ATOM 1412 C C . GLY A 1 188 ? -27.141 -1.141 20.672 1 92.88 188 GLY A C 1
ATOM 1413 O O . GLY A 1 188 ? -28.312 -0.841 20.922 1 92.88 188 GLY A O 1
ATOM 1414 N N . ALA A 1 189 ? -26.203 -0.26 20.531 1 91.5 189 ALA A N 1
ATOM 1415 C CA . ALA A 1 189 ? -26.453 1.174 20.641 1 91.5 189 ALA A CA 1
ATOM 1416 C C . ALA A 1 189 ? -26.641 1.809 19.266 1 91.5 189 ALA A C 1
ATOM 1418 O O . ALA A 1 189 ? -26.234 2.951 19.047 1 91.5 189 ALA A O 1
ATOM 1419 N N . ILE A 1 190 ? -27.234 1.113 18.391 1 93.56 190 ILE A N 1
ATOM 1420 C CA . ILE A 1 190 ? -27.344 1.521 16.984 1 93.56 190 ILE A CA 1
ATOM 1421 C C . ILE A 1 190 ? -28.203 2.781 16.891 1 93.56 190 ILE A C 1
ATOM 1423 O O . ILE A 1 190 ? -28.078 3.555 15.945 1 93.56 190 ILE A O 1
ATOM 1427 N N . ASP A 1 191 ? -29.062 3.021 17.875 1 92.12 191 ASP A N 1
ATOM 1428 C CA . ASP A 1 191 ? -29.938 4.184 17.844 1 92.12 191 ASP A CA 1
ATOM 1429 C C . ASP A 1 191 ? -29.75 5.059 19.078 1 92.12 191 ASP A C 1
ATOM 1431 O O . ASP A 1 191 ? -30.672 5.738 19.516 1 92.12 191 ASP A O 1
ATOM 1435 N N . VAL A 1 192 ? -28.594 4.934 19.594 1 90.25 192 VAL A N 1
ATOM 1436 C CA . VAL A 1 192 ? -28.297 5.707 20.797 1 90.25 192 VAL A CA 1
ATOM 1437 C C . VAL A 1 192 ? -27.406 6.898 20.438 1 90.25 192 VAL A C 1
ATOM 1439 O O . VAL A 1 192 ? -26.516 6.781 19.609 1 90.25 192 VAL A O 1
ATOM 1442 N N . ALA A 1 193 ? -27.688 7.953 21 1 88 193 ALA A N 1
ATOM 1443 C CA . ALA A 1 193 ? -26.891 9.164 20.781 1 88 193 ALA A CA 1
ATOM 1444 C C . ALA A 1 193 ? -25.469 8.984 21.266 1 88 193 ALA A C 1
ATOM 1446 O O . ALA A 1 193 ? -25.219 8.203 22.188 1 88 193 ALA A O 1
ATOM 1447 N N . PRO A 1 194 ? -24.516 9.758 20.656 1 87.5 194 PRO A N 1
ATOM 1448 C CA . PRO A 1 194 ? -23.125 9.672 21.125 1 87.5 194 PRO A CA 1
ATOM 1449 C C . PRO A 1 194 ? -22.953 10.141 22.562 1 87.5 194 PRO A C 1
ATOM 1451 O O . PRO A 1 194 ? -23.703 10.992 23.031 1 87.5 194 PRO A O 1
ATOM 1454 N N . ALA A 1 195 ? -21.938 9.602 23.188 1 88.56 195 ALA A N 1
ATOM 1455 C CA . ALA A 1 195 ? -21.609 10.016 24.547 1 88.56 195 ALA A CA 1
ATOM 1456 C C . ALA A 1 195 ? -21.109 11.461 24.578 1 88.56 195 ALA A C 1
ATOM 1458 O O . ALA A 1 195 ? -20.484 11.93 23.625 1 88.56 195 ALA A O 1
ATOM 1459 N N . SER A 1 196 ? -21.359 12.117 25.688 1 92.56 196 SER A N 1
ATOM 1460 C CA . SER A 1 196 ? -20.891 13.492 25.859 1 92.56 196 SER A CA 1
ATOM 1461 C C . SER A 1 196 ? -19.375 13.539 26.047 1 92.56 196 SER A C 1
ATOM 1463 O O . SER A 1 196 ? -18.812 12.711 26.766 1 92.56 196 SER A O 1
ATOM 1465 N N . PRO A 1 197 ? -18.703 14.5 25.391 1 93.06 197 PRO A N 1
ATOM 1466 C CA . PRO A 1 197 ? -17.266 14.656 25.578 1 93.06 197 PRO A CA 1
ATOM 1467 C C . PRO A 1 197 ? -16.906 15.289 26.922 1 93.06 197 PRO A C 1
ATOM 1469 O O . PRO A 1 197 ? -17.766 15.875 27.578 1 93.06 197 PRO A O 1
ATOM 1472 N N . PRO A 1 198 ? -15.719 15.172 27.344 1 94.44 198 PRO A N 1
ATOM 1473 C CA . PRO A 1 198 ? -15.336 15.688 28.672 1 94.44 198 PRO A CA 1
ATOM 1474 C C . PRO A 1 198 ? -15.203 17.219 28.688 1 94.44 198 PRO A C 1
ATOM 1476 O O . PRO A 1 198 ? -14.656 17.797 27.75 1 94.44 198 PRO A O 1
ATOM 1479 N N . ALA A 1 199 ? -15.656 17.812 29.766 1 96.62 199 ALA A N 1
ATOM 1480 C CA . ALA A 1 199 ? -15.469 19.219 30.062 1 96.62 199 ALA A CA 1
ATOM 1481 C C . ALA A 1 199 ? -14.195 19.453 30.859 1 96.62 199 ALA A C 1
ATOM 1483 O O . ALA A 1 199 ? -13.672 18.531 31.484 1 96.62 199 ALA A O 1
ATOM 1484 N N . PRO A 1 200 ? -13.656 20.719 30.828 1 97.88 200 PRO A N 1
ATOM 1485 C CA . PRO A 1 200 ? -12.414 20.969 31.562 1 97.88 200 PRO A CA 1
ATOM 1486 C C . PRO A 1 200 ? -12.633 21.078 33.062 1 97.88 200 PRO A C 1
ATOM 1488 O O . PRO A 1 200 ? -13.711 21.5 33.5 1 97.88 200 PRO A O 1
ATOM 1491 N N . ASP A 1 201 ? -11.609 20.688 33.844 1 97.38 201 ASP A N 1
ATOM 1492 C CA . ASP A 1 201 ? -11.586 20.906 35.281 1 97.38 201 ASP A CA 1
ATOM 1493 C C . ASP A 1 201 ? -11.625 22.406 35.594 1 97.38 201 ASP A C 1
ATOM 1495 O O . ASP A 1 201 ? -10.719 23.156 35.219 1 97.38 201 ASP A O 1
ATOM 1499 N N . PRO A 1 202 ? -12.641 22.828 36.406 1 96.94 202 PRO A N 1
ATOM 1500 C CA . PRO A 1 202 ? -12.758 24.266 36.719 1 96.94 202 PRO A CA 1
ATOM 1501 C C . PRO A 1 202 ? -11.531 24.812 37.438 1 96.94 202 PRO A C 1
ATOM 1503 O O . PRO A 1 202 ? -11.141 25.969 37.188 1 96.94 202 PRO A O 1
ATOM 1506 N N . ALA A 1 203 ? -10.938 24.031 38.281 1 97.69 203 ALA A N 1
ATOM 1507 C CA . ALA A 1 203 ? -9.75 24.484 39 1 97.69 203 ALA A CA 1
ATOM 1508 C C . ALA A 1 203 ? -8.586 24.703 38.031 1 97.69 203 ALA A C 1
ATOM 1510 O O . ALA A 1 203 ? -7.785 25.625 38.219 1 97.69 203 ALA A O 1
ATOM 1511 N N . ALA A 1 204 ? -8.5 23.844 37.094 1 97.69 204 ALA A N 1
ATOM 1512 C CA . ALA A 1 204 ? -7.457 23.984 36.062 1 97.69 204 ALA A CA 1
ATOM 1513 C C . ALA A 1 204 ? -7.688 25.234 35.219 1 97.69 204 ALA A C 1
ATOM 1515 O O . ALA A 1 204 ? -6.734 25.891 34.812 1 97.69 204 ALA A O 1
ATOM 1516 N N . LEU A 1 205 ? -8.945 25.562 35 1 97.88 205 LEU A N 1
ATOM 1517 C CA . LEU A 1 205 ? -9.281 26.781 34.25 1 97.88 205 LEU A CA 1
ATOM 1518 C C . LEU A 1 205 ? -8.82 28.016 35 1 97.88 205 LEU A C 1
ATOM 1520 O O . LEU A 1 205 ? -8.344 28.984 34.406 1 97.88 205 LEU A O 1
ATOM 1524 N N . ASP A 1 206 ? -8.969 27.969 36.344 1 97.31 206 ASP A N 1
ATOM 1525 C CA . ASP A 1 206 ? -8.539 29.094 37.156 1 97.31 206 ASP A CA 1
ATOM 1526 C C . ASP A 1 206 ? -7.027 29.297 37.062 1 97.31 206 ASP A C 1
ATOM 1528 O O . ASP A 1 206 ? -6.559 30.438 36.938 1 97.31 206 ASP A O 1
ATOM 1532 N N . ARG A 1 207 ? -6.379 28.219 37.125 1 97.94 207 ARG A N 1
ATOM 1533 C CA . ARG A 1 207 ? -4.926 28.281 37 1 97.94 207 ARG A CA 1
ATOM 1534 C C . ARG A 1 207 ? -4.52 28.828 35.625 1 97.94 207 ARG A C 1
ATOM 1536 O O . ARG A 1 207 ? -3.611 29.656 35.531 1 97.94 207 ARG A O 1
ATOM 1543 N N . LEU A 1 208 ? -5.191 28.344 34.625 1 98.44 208 LEU A N 1
ATOM 1544 C CA . LEU A 1 208 ? -4.91 28.781 33.25 1 98.44 208 LEU A CA 1
ATOM 1545 C C . LEU A 1 208 ? -5.199 30.281 33.094 1 98.44 208 LEU A C 1
ATOM 1547 O O . LEU A 1 208 ? -4.418 31 32.5 1 98.44 208 LEU A O 1
ATOM 1551 N N . LEU A 1 209 ? -6.34 30.719 33.625 1 97.75 209 LEU A N 1
ATOM 1552 C CA . LEU A 1 209 ? -6.73 32.125 33.562 1 97.75 209 LEU A CA 1
ATOM 1553 C C . LEU A 1 209 ? -5.668 33 34.188 1 97.75 209 LEU A C 1
ATOM 1555 O O . LEU A 1 209 ? -5.281 34.031 33.625 1 97.75 209 LEU A O 1
ATOM 1559 N N . THR A 1 210 ? -5.184 32.656 35.344 1 97.19 210 THR A N 1
ATOM 1560 C CA . THR A 1 210 ? -4.184 33.438 36.062 1 97.19 210 THR A CA 1
ATOM 1561 C C . THR A 1 210 ? -2.883 33.5 35.281 1 97.19 210 THR A C 1
ATOM 1563 O O . THR A 1 210 ? -2.328 34.594 35.094 1 97.19 210 THR A O 1
ATOM 1566 N N . ALA A 1 211 ? -2.473 32.406 34.75 1 97.88 211 ALA A N 1
ATOM 1567 C CA . ALA A 1 211 ? -1.219 32.344 34 1 97.88 211 ALA A CA 1
ATOM 1568 C C . ALA A 1 211 ? -1.327 33.125 32.688 1 97.88 211 ALA A C 1
ATOM 1570 O O . ALA A 1 211 ? -0.398 33.812 32.312 1 97.88 211 ALA A O 1
ATOM 1571 N N . TRP A 1 212 ? -2.439 32.938 32.031 1 98.19 212 TRP A N 1
ATOM 1572 C CA . TRP A 1 212 ? -2.67 33.562 30.734 1 98.19 212 TRP A CA 1
ATOM 1573 C C . TRP A 1 212 ? -2.75 35.094 30.875 1 98.19 212 TRP A C 1
ATOM 1575 O O . TRP A 1 212 ? -2.164 35.812 30.062 1 98.19 212 TRP A O 1
ATOM 1585 N N . LYS A 1 213 ? -3.328 35.562 31.891 1 96.38 213 LYS A N 1
ATOM 1586 C CA . LYS A 1 213 ? -3.469 37 32.156 1 96.38 213 LYS A CA 1
ATOM 1587 C C . LYS A 1 213 ? -2.115 37.656 32.438 1 96.38 213 LYS A C 1
ATOM 1589 O O . LYS A 1 213 ? -1.893 38.812 32.094 1 96.38 213 LYS A O 1
ATOM 1594 N N . ALA A 1 214 ? -1.296 36.938 32.969 1 96.25 214 ALA A N 1
ATOM 1595 C CA . ALA A 1 214 ? 0.016 37.438 33.375 1 96.25 214 ALA A CA 1
ATOM 1596 C C . ALA A 1 214 ? 0.971 37.469 32.188 1 96.25 214 ALA A C 1
ATOM 1598 O O . ALA A 1 214 ? 2.023 38.094 32.219 1 96.25 214 ALA A O 1
ATOM 1599 N N . ALA A 1 215 ? 0.613 36.812 31.062 1 97 215 ALA A N 1
ATOM 1600 C CA . ALA A 1 215 ? 1.486 36.688 29.906 1 97 215 ALA A CA 1
ATOM 1601 C C . ALA A 1 215 ? 1.619 38.031 29.156 1 97 215 ALA A C 1
ATOM 1603 O O . ALA A 1 215 ? 0.644 38.781 29.031 1 97 215 ALA A O 1
ATOM 1604 N N . LYS A 1 216 ? 2.764 38.344 28.672 1 96.62 216 LYS A N 1
ATOM 1605 C CA . LYS A 1 216 ? 3.025 39.531 27.891 1 96.62 216 LYS A CA 1
ATOM 1606 C C . LYS A 1 216 ? 2.947 39.25 26.391 1 96.62 216 LYS A C 1
ATOM 1608 O O . LYS A 1 216 ? 2.588 40.125 25.609 1 96.62 216 LYS A O 1
ATOM 1613 N N . ARG A 1 217 ? 3.35 38.062 25.984 1 97.88 217 ARG A N 1
ATOM 1614 C CA . ARG A 1 217 ? 3.391 37.656 24.594 1 97.88 217 ARG A CA 1
ATOM 1615 C C . ARG A 1 217 ? 2.752 36.281 24.391 1 97.88 217 ARG A C 1
ATOM 1617 O O . ARG A 1 217 ? 3.428 35.344 24.016 1 97.88 217 ARG A O 1
ATOM 1624 N N . PRO A 1 218 ? 1.444 36.188 24.625 1 98.06 218 PRO A N 1
ATOM 1625 C CA . PRO A 1 218 ? 0.756 34.906 24.484 1 98.06 218 PRO A CA 1
ATOM 1626 C C . PRO A 1 218 ? 0.477 34.531 23.031 1 98.06 218 PRO A C 1
ATOM 1628 O O . PRO A 1 218 ? 0.251 35.406 22.203 1 98.06 218 PRO A O 1
ATOM 1631 N N . VAL A 1 219 ? 0.537 33.25 22.75 1 98.19 219 VAL A N 1
ATOM 1632 C CA . VAL A 1 219 ? 0.087 32.75 21.453 1 98.19 219 VAL A CA 1
ATOM 1633 C C . VAL A 1 219 ? -0.767 31.5 21.656 1 98.19 219 VAL A C 1
ATOM 1635 O O . VAL A 1 219 ? -0.593 30.766 22.625 1 98.19 219 VAL A O 1
ATOM 1638 N N . ILE A 1 220 ? -1.734 31.297 20.781 1 97.56 220 ILE A N 1
ATOM 1639 C CA . ILE A 1 220 ? -2.477 30.047 20.656 1 97.56 220 ILE A CA 1
ATOM 1640 C C . ILE A 1 220 ? -2.004 29.297 19.406 1 97.56 220 ILE A C 1
ATOM 1642 O O . ILE A 1 220 ? -1.886 29.875 18.328 1 97.56 220 ILE A O 1
ATOM 1646 N N . ILE A 1 221 ? -1.633 28.047 19.562 1 96.69 221 ILE A N 1
ATOM 1647 C CA . ILE A 1 221 ? -1.377 27.141 18.453 1 96.69 221 ILE A CA 1
ATOM 1648 C C . ILE A 1 221 ? -2.455 26.062 18.391 1 96.69 221 ILE A C 1
ATOM 1650 O O . ILE A 1 221 ? -2.512 25.188 19.266 1 96.69 221 ILE A O 1
ATOM 1654 N N . ASN A 1 222 ? -3.301 26.188 17.484 1 94.94 222 ASN A N 1
ATOM 1655 C CA . ASN A 1 222 ? -4.344 25.172 17.359 1 94.94 222 ASN A CA 1
ATOM 1656 C C . ASN A 1 222 ? -3.924 24.047 16.422 1 94.94 222 ASN A C 1
ATOM 1658 O O . ASN A 1 222 ? -3.164 24.266 15.484 1 94.94 222 ASN A O 1
ATOM 1662 N N . GLY A 1 223 ? -4.359 22.75 16.734 1 92.12 223 GLY A N 1
ATOM 1663 C CA . GLY A 1 223 ? -4.164 21.594 15.875 1 92.12 223 GLY A CA 1
ATOM 1664 C C . GLY A 1 223 ? -5.438 21.125 15.195 1 92.12 223 GLY A C 1
ATOM 1665 O O . GLY A 1 223 ? -6.438 21.859 15.18 1 92.12 223 GLY A O 1
ATOM 1666 N N . THR A 1 224 ? -5.383 19.922 14.617 1 85.81 224 THR A N 1
ATOM 1667 C CA . THR A 1 224 ? -6.48 19.375 13.828 1 85.81 224 THR A CA 1
ATOM 1668 C C . THR A 1 224 ? -7.664 19.016 14.727 1 85.81 224 THR A C 1
ATOM 1670 O O . THR A 1 224 ? -8.797 18.922 14.258 1 85.81 224 THR A O 1
ATOM 1673 N N . GLY A 1 225 ? -7.375 18.891 15.953 1 82.62 225 GLY A N 1
ATOM 1674 C CA . GLY A 1 225 ? -8.469 18.578 16.859 1 82.62 225 GLY A CA 1
ATOM 1675 C C . GLY A 1 225 ? -9.43 19.734 17.062 1 82.62 225 GLY A C 1
ATOM 1676 O O . GLY A 1 225 ? -10.547 19.547 17.547 1 82.62 225 GLY A O 1
ATOM 1677 N N . ALA A 1 226 ? -9.062 20.875 16.688 1 76.62 226 ALA A N 1
ATOM 1678 C CA . ALA A 1 226 ? -9.914 22.047 16.844 1 76.62 226 ALA A CA 1
ATOM 1679 C C . ALA A 1 226 ? -10.719 22.312 15.578 1 76.62 226 ALA A C 1
ATOM 1681 O O . ALA A 1 226 ? -11.375 23.344 15.453 1 76.62 226 ALA A O 1
ATOM 1682 N N . ARG A 1 227 ? -10.641 21.344 14.703 1 76.62 227 ARG A N 1
ATOM 1683 C CA . ARG A 1 227 ? -11.391 21.5 13.469 1 76.62 227 ARG A CA 1
ATOM 1684 C C . ARG A 1 227 ? -12.891 21.641 13.742 1 76.62 227 ARG A C 1
ATOM 1686 O O . ARG A 1 227 ? -13.43 20.953 14.617 1 76.62 227 ARG A O 1
ATOM 1693 N N . GLY A 1 228 ? -13.523 22.562 13.07 1 73.56 228 GLY A N 1
ATOM 1694 C CA . GLY A 1 228 ? -14.969 22.719 13.172 1 73.56 228 GLY A CA 1
ATOM 1695 C C . GLY A 1 228 ? -15.391 23.625 14.305 1 73.56 228 GLY A C 1
ATOM 1696 O O . GLY A 1 228 ? -16.578 23.875 14.5 1 73.56 228 GLY A O 1
ATOM 1697 N N . PHE A 1 229 ? -14.406 24.141 15.008 1 79.44 229 PHE A N 1
ATOM 1698 C CA . PHE A 1 229 ? -14.742 25 16.141 1 79.44 229 PHE A CA 1
ATOM 1699 C C . PHE A 1 229 ? -14.289 26.438 15.891 1 79.44 229 PHE A C 1
ATOM 1701 O O . PHE A 1 229 ? -13.648 27.047 16.75 1 79.44 229 PHE A O 1
ATOM 1708 N N . ALA A 1 230 ? -14.672 26.906 14.797 1 84.06 230 ALA A N 1
ATOM 1709 C CA . ALA A 1 230 ? -14.25 28.234 14.367 1 84.06 230 ALA A CA 1
ATOM 1710 C C . ALA A 1 230 ? -14.742 29.312 15.328 1 84.06 230 ALA A C 1
ATOM 1712 O O . ALA A 1 230 ? -13.953 30.125 15.82 1 84.06 230 ALA A O 1
ATOM 1713 N N . ARG A 1 231 ? -16.016 29.312 15.758 1 87.75 231 ARG A N 1
ATOM 1714 C CA . ARG A 1 231 ? -16.609 30.359 16.578 1 87.75 231 ARG A CA 1
ATOM 1715 C C . ARG A 1 231 ? -15.992 30.359 17.984 1 87.75 231 ARG A C 1
ATOM 1717 O O . ARG A 1 231 ? -15.68 31.422 18.516 1 87.75 231 ARG A O 1
ATOM 1724 N N . GLY A 1 232 ? -15.859 29.188 18.484 1 91.94 232 GLY A N 1
ATOM 1725 C CA . GLY A 1 232 ? -15.281 29.078 19.812 1 91.94 232 GLY A CA 1
ATOM 1726 C C . GLY A 1 232 ? -13.836 29.547 19.875 1 91.94 232 GLY A C 1
ATOM 1727 O O . GLY A 1 232 ? -13.438 30.234 20.812 1 91.94 232 GLY A O 1
ATOM 1728 N N . LEU A 1 233 ? -13.094 29.172 18.891 1 93.94 233 LEU A N 1
ATOM 1729 C CA . LEU A 1 233 ? -11.688 29.562 18.828 1 93.94 233 LEU A CA 1
ATOM 1730 C C . LEU A 1 233 ? -11.555 31.078 18.641 1 93.94 233 LEU A C 1
ATOM 1732 O O . LEU A 1 233 ? -10.688 31.703 19.25 1 93.94 233 LEU A O 1
ATOM 1736 N N . GLN A 1 234 ? -12.367 31.609 17.766 1 94.94 234 GLN A N 1
ATOM 1737 C CA . GLN A 1 234 ? -12.367 33.031 17.531 1 94.94 234 GLN A CA 1
ATOM 1738 C C . GLN A 1 234 ? -12.719 33.812 18.797 1 94.94 234 GLN A C 1
ATOM 1740 O O . GLN A 1 234 ? -12.055 34.781 19.141 1 94.94 234 GLN A O 1
ATOM 1745 N N . ALA A 1 235 ? -13.758 33.344 19.484 1 95.69 235 ALA A N 1
ATOM 1746 C CA . ALA A 1 235 ? -14.164 34 20.734 1 95.69 235 ALA A CA 1
ATOM 1747 C C . ALA A 1 235 ? -13.047 33.938 21.781 1 95.69 235 ALA A C 1
ATOM 1749 O O . ALA A 1 235 ? -12.812 34.906 22.5 1 95.69 235 ALA A O 1
ATOM 1750 N N . LEU A 1 236 ? -12.43 32.781 21.859 1 96.62 236 LEU A N 1
ATOM 1751 C CA . LEU A 1 236 ? -11.312 32.625 22.781 1 96.62 236 LEU A CA 1
ATOM 1752 C C . LEU A 1 236 ? -10.195 33.594 22.484 1 96.62 236 LEU A C 1
ATOM 1754 O O . LEU A 1 236 ? -9.68 34.25 23.391 1 96.62 236 LEU A O 1
ATOM 1758 N N . ALA A 1 237 ? -9.797 33.688 21.203 1 96.75 237 ALA A N 1
ATOM 1759 C CA . ALA A 1 237 ? -8.727 34.594 20.766 1 96.75 237 ALA A CA 1
ATOM 1760 C C . ALA A 1 237 ? -9.07 36.031 21.047 1 96.75 237 ALA A C 1
ATOM 1762 O O . ALA A 1 237 ? -8.234 36.812 21.562 1 96.75 237 ALA A O 1
ATOM 1763 N N . GLU A 1 238 ? -10.297 36.469 20.75 1 96.38 238 GLU A N 1
ATOM 1764 C CA . GLU A 1 238 ? -10.742 37.844 20.906 1 96.38 238 GLU A CA 1
ATOM 1765 C C . GLU A 1 238 ? -10.836 38.25 22.375 1 96.38 238 GLU A C 1
ATOM 1767 O O . GLU A 1 238 ? -10.414 39.344 22.766 1 96.38 238 GLU A O 1
ATOM 1772 N N . THR A 1 239 ? -11.406 37.281 23.141 1 96.69 239 THR A N 1
ATOM 1773 C CA . THR A 1 239 ? -11.586 37.562 24.562 1 96.69 239 THR A CA 1
ATOM 1774 C C . THR A 1 239 ? -10.242 37.719 25.25 1 96.69 239 THR A C 1
ATOM 1776 O O . THR A 1 239 ? -10.109 38.531 26.172 1 96.69 239 THR A O 1
ATOM 1779 N N . THR A 1 240 ? -9.234 37.062 24.797 1 97.31 240 THR A N 1
ATOM 1780 C CA . THR A 1 240 ? -7.938 37.062 25.469 1 97.31 240 THR A CA 1
ATOM 1781 C C . THR A 1 240 ? -6.945 37.938 24.719 1 97.31 240 THR A C 1
ATOM 1783 O O . THR A 1 240 ? -5.805 38.094 25.156 1 97.31 240 THR A O 1
ATOM 1786 N N . ASN A 1 241 ? -7.328 38.5 23.562 1 96.94 241 ASN A N 1
ATOM 1787 C CA . ASN A 1 241 ? -6.449 39.281 22.703 1 96.94 241 ASN A CA 1
ATOM 1788 C C . ASN A 1 241 ? -5.172 38.531 22.359 1 96.94 241 ASN A C 1
ATOM 1790 O O . ASN A 1 241 ? -4.07 39.031 22.531 1 96.94 241 ASN A O 1
ATOM 1794 N N . THR A 1 242 ? -5.332 37.312 21.922 1 98 242 THR A N 1
ATOM 1795 C CA . THR A 1 242 ? -4.172 36.469 21.719 1 98 242 THR A CA 1
ATOM 1796 C C . THR A 1 242 ? -4.051 36.031 20.266 1 98 242 THR A C 1
ATOM 1798 O O . THR A 1 242 ? -5 35.5 19.688 1 98 242 THR A O 1
ATOM 1801 N N . PRO A 1 243 ? -2.857 36.25 19.578 1 97.62 243 PRO A N 1
ATOM 1802 C CA . PRO A 1 243 ? -2.639 35.75 18.219 1 97.62 243 PRO A CA 1
ATOM 1803 C C . PRO A 1 243 ? -2.795 34.219 18.125 1 97.62 243 PRO A C 1
ATOM 1805 O O . PRO A 1 243 ? -2.389 33.5 19.031 1 97.62 243 PRO A O 1
ATOM 1808 N N . VAL A 1 244 ? -3.357 33.812 16.969 1 96.5 244 VAL A N 1
ATOM 1809 C CA . VAL A 1 244 ? -3.613 32.375 16.766 1 96.5 244 VAL A CA 1
ATOM 1810 C C . VAL A 1 244 ? -2.775 31.875 15.586 1 96.5 244 VAL A C 1
ATOM 1812 O O . VAL A 1 244 ? -2.828 32.438 14.492 1 96.5 244 VAL A O 1
ATOM 1815 N N . PHE A 1 245 ? -1.992 30.859 15.852 1 95.75 245 PHE A N 1
ATOM 1816 C CA . PHE A 1 245 ? -1.247 30.109 14.852 1 95.75 245 PHE A CA 1
ATOM 1817 C C . PHE A 1 245 ? -1.801 28.688 14.711 1 95.75 245 PHE A C 1
ATOM 1819 O O . PHE A 1 245 ? -2.518 28.203 15.594 1 95.75 245 PHE A O 1
ATOM 1826 N N . TYR A 1 246 ? -1.571 28.109 13.562 1 93.62 246 TYR A N 1
ATOM 1827 C CA . TYR A 1 246 ? -2.043 26.734 13.43 1 93.62 246 TYR A CA 1
ATOM 1828 C C . TYR A 1 246 ? -0.889 25.797 13.125 1 93.62 246 TYR A C 1
ATOM 1830 O O . TYR A 1 246 ? 0.101 26.188 12.5 1 93.62 246 TYR A O 1
ATOM 1838 N N . SER A 1 247 ? -1.104 24.562 13.609 1 89.44 247 SER A N 1
ATOM 1839 C CA . SER A 1 247 ? -0.126 23.531 13.312 1 89.44 247 SER A CA 1
ATOM 1840 C C . SER A 1 247 ? -0.254 23.047 11.875 1 89.44 247 SER A C 1
ATOM 1842 O O . SER A 1 247 ? -1.274 23.281 11.227 1 89.44 247 SER A O 1
ATOM 1844 N N . ASN A 1 248 ? 0.609 22.344 11.234 1 76.31 248 ASN A N 1
ATOM 1845 C CA . ASN A 1 248 ? 0.874 22.141 9.812 1 76.31 248 ASN A CA 1
ATOM 1846 C C . ASN A 1 248 ? -0.141 21.203 9.18 1 76.31 248 ASN A C 1
ATOM 1848 O O . ASN A 1 248 ? -0.185 21.047 7.957 1 76.31 248 ASN A O 1
ATOM 1852 N N . LYS A 1 249 ? -1.113 20.656 9.727 1 84.38 249 LYS A N 1
ATOM 1853 C CA . LYS A 1 249 ? -1.938 19.641 9.078 1 84.38 249 LYS A CA 1
ATOM 1854 C C . LYS A 1 249 ? -3.223 20.25 8.516 1 84.38 249 LYS A C 1
ATOM 1856 O O . LYS A 1 249 ? -3.75 19.781 7.508 1 84.38 249 LYS A O 1
ATOM 1861 N N . LEU A 1 250 ? -3.682 21.219 9.234 1 86.69 250 LEU A N 1
ATOM 1862 C CA . LEU A 1 250 ? -4.922 21.891 8.852 1 86.69 250 LEU A CA 1
ATOM 1863 C C . LEU A 1 250 ? -4.922 23.344 9.312 1 86.69 250 LEU A C 1
ATOM 1865 O O . LEU A 1 250 ? -4.586 23.641 10.469 1 86.69 250 LEU A O 1
ATOM 1869 N N . SER A 1 251 ? -5.328 24.234 8.359 1 88.31 251 SER A N 1
ATOM 1870 C CA . SER A 1 251 ? -5.305 25.656 8.688 1 88.31 251 SER A CA 1
ATOM 1871 C C . SER A 1 251 ? -6.387 26.016 9.703 1 88.31 251 SER A C 1
ATOM 1873 O O . SER A 1 251 ? -7.328 25.234 9.906 1 88.31 251 SER A O 1
ATOM 1875 N N . SER A 1 252 ? -6.172 27.172 10.336 1 82.88 252 SER A N 1
ATOM 1876 C CA . SER A 1 252 ? -7.094 27.656 11.359 1 82.88 252 SER A CA 1
ATOM 1877 C C . SER A 1 252 ? -8.477 27.922 10.781 1 82.88 252 SER A C 1
ATOM 1879 O O . SER A 1 252 ? -8.594 28.422 9.656 1 82.88 252 SER A O 1
ATOM 1881 N N . PRO A 1 253 ? -9.445 27.609 11.562 1 83.56 253 PRO A N 1
ATOM 1882 C CA . PRO A 1 253 ? -10.797 27.906 11.086 1 83.56 253 PRO A CA 1
ATOM 1883 C C . PRO A 1 253 ? -11.156 29.391 11.188 1 83.56 253 PRO A C 1
ATOM 1885 O O . PRO A 1 253 ? -12.219 29.797 10.719 1 83.56 253 PRO A O 1
ATOM 1888 N N . ILE A 1 254 ? -10.211 30.172 11.719 1 88.75 254 ILE A N 1
ATOM 1889 C CA . ILE A 1 254 ? -10.422 31.609 11.805 1 88.75 254 ILE A CA 1
ATOM 1890 C C . ILE A 1 254 ? -10.344 32.219 10.406 1 88.75 254 ILE A C 1
ATOM 1892 O O . ILE A 1 254 ? -9.477 31.875 9.609 1 88.75 254 ILE A O 1
ATOM 1896 N N . PRO A 1 255 ? -11.227 33.156 10.133 1 85.75 255 PRO A N 1
ATOM 1897 C CA . PRO A 1 255 ? -11.242 33.781 8.805 1 85.75 255 PRO A CA 1
ATOM 1898 C C . PRO A 1 255 ? -9.891 34.406 8.43 1 85.75 255 PRO A C 1
ATOM 1900 O O . PRO A 1 255 ? -9.211 34.969 9.289 1 85.75 255 PRO A O 1
ATOM 1903 N N . HIS A 1 256 ? -9.578 34.406 7.184 1 84.25 256 HIS A N 1
ATOM 1904 C CA . HIS A 1 256 ? -8.266 34.75 6.66 1 84.25 256 HIS A CA 1
ATOM 1905 C C . HIS A 1 256 ? -7.93 36.219 6.977 1 84.25 256 HIS A C 1
ATOM 1907 O O . HIS A 1 256 ? -6.766 36.531 7.223 1 84.25 256 HIS A O 1
ATOM 1913 N N . ASP A 1 257 ? -8.945 37.031 7.051 1 85.06 257 ASP A N 1
ATOM 1914 C CA . ASP A 1 257 ? -8.688 38.469 7.18 1 85.06 257 ASP A CA 1
ATOM 1915 C C . ASP A 1 257 ? -8.75 38.906 8.641 1 85.06 257 ASP A C 1
ATOM 1917 O O . ASP A 1 257 ? -8.609 40.094 8.945 1 85.06 257 ASP A O 1
ATOM 1921 N N . HIS A 1 258 ? -8.945 38.031 9.531 1 91.94 258 HIS A N 1
ATOM 1922 C CA . HIS A 1 258 ? -9.008 38.375 10.945 1 91.94 258 HIS A CA 1
ATOM 1923 C C . HIS A 1 258 ? -7.625 38.75 11.477 1 91.94 258 HIS A C 1
ATOM 1925 O O . HIS A 1 258 ? -6.633 38.094 11.164 1 91.94 258 HIS A O 1
ATOM 1931 N N . GLU A 1 259 ? -7.547 39.75 12.258 1 93.62 259 GLU A N 1
ATOM 1932 C CA . GLU A 1 259 ? -6.281 40.344 12.711 1 93.62 259 GLU A CA 1
ATOM 1933 C C . GLU A 1 259 ? -5.535 39.375 13.625 1 93.62 259 GLU A C 1
ATOM 1935 O O . GLU A 1 259 ? -4.309 39.438 13.75 1 93.62 259 GLU A O 1
ATOM 1940 N N . LEU A 1 260 ? -6.234 38.406 14.242 1 95.62 260 LEU A N 1
ATOM 1941 C CA . LEU A 1 260 ? -5.602 37.5 15.188 1 95.62 260 LEU A CA 1
ATOM 1942 C C . LEU A 1 260 ? -5.207 36.188 14.5 1 95.62 260 LEU A C 1
ATOM 1944 O O . LEU A 1 260 ? -4.617 35.312 15.133 1 95.62 260 LEU A O 1
ATOM 1948 N N . ARG A 1 261 ? -5.543 36.031 13.227 1 93.31 261 ARG A N 1
ATOM 1949 C CA . ARG A 1 261 ? -5.031 34.875 12.453 1 93.31 261 ARG A CA 1
ATOM 1950 C C . ARG A 1 261 ? -3.602 35.125 11.992 1 93.31 261 ARG A C 1
ATOM 1952 O O . ARG A 1 261 ? -3.369 35.938 11.086 1 93.31 261 ARG A O 1
ATOM 1959 N N . CYS A 1 262 ? -2.689 34.375 12.484 1 94.44 262 CYS A N 1
ATOM 1960 C CA . CYS A 1 262 ? -1.291 34.75 12.273 1 94.44 262 CYS A CA 1
ATOM 1961 C C . CYS A 1 262 ? -0.581 33.688 11.422 1 94.44 262 CYS A C 1
ATOM 1963 O O . CYS A 1 262 ? 0.633 33.781 11.227 1 94.44 262 CYS A O 1
ATOM 1965 N N . GLY A 1 263 ? -1.305 32.656 10.875 1 91.88 263 GLY A N 1
ATOM 1966 C CA . GLY A 1 263 ? -0.734 31.734 9.914 1 91.88 263 GLY A CA 1
ATOM 1967 C C . GLY A 1 263 ? -0.107 30.516 10.562 1 91.88 263 GLY A C 1
ATOM 1968 O O . GLY A 1 263 ? -0.54 30.094 11.633 1 91.88 263 GLY A O 1
ATOM 1969 N N . PRO A 1 264 ? 0.821 29.859 9.883 1 92.62 264 PRO A N 1
ATOM 1970 C CA . PRO A 1 264 ? 1.44 28.625 10.383 1 92.62 264 PRO A CA 1
ATOM 1971 C C . PRO A 1 264 ? 2.328 28.875 11.602 1 92.62 264 PRO A C 1
ATOM 1973 O O . PRO A 1 264 ? 3.031 29.891 11.664 1 92.62 264 PRO A O 1
ATOM 1976 N N . ALA A 1 265 ? 2.328 27.938 12.523 1 94.94 265 ALA A N 1
ATOM 1977 C CA . ALA A 1 265 ? 3.096 28.047 13.758 1 94.94 265 ALA A CA 1
ATOM 1978 C C . ALA A 1 265 ? 4.594 28.062 13.477 1 94.94 265 ALA A C 1
ATOM 1980 O O . ALA A 1 265 ? 5.379 28.578 14.281 1 94.94 265 ALA A O 1
ATOM 1981 N N . THR A 1 266 ? 5.012 27.516 12.32 1 91.06 266 THR A N 1
ATOM 1982 C CA . THR A 1 266 ? 6.426 27.469 11.961 1 91.06 266 THR A CA 1
ATOM 1983 C C . THR A 1 266 ? 7.012 28.875 11.867 1 91.06 266 THR A C 1
ATOM 1985 O O . THR A 1 266 ? 8.219 29.062 12.055 1 91.06 266 THR A O 1
ATOM 1988 N N . SER A 1 267 ? 6.227 29.859 11.602 1 91.81 267 SER A N 1
ATOM 1989 C CA . SER A 1 267 ? 6.695 31.234 11.453 1 91.81 267 SER A CA 1
ATOM 1990 C C . SER A 1 267 ? 7.188 31.797 12.789 1 91.81 267 SER A C 1
ATOM 1992 O O . SER A 1 267 ? 7.953 32.75 12.812 1 91.81 267 SER A O 1
ATOM 1994 N N . LEU A 1 268 ? 6.75 31.203 13.898 1 95 268 LEU A N 1
ATOM 1995 C CA . LEU A 1 268 ? 7.168 31.641 15.219 1 95 268 LEU A CA 1
ATOM 1996 C C . LEU A 1 268 ? 8.672 31.484 15.398 1 95 268 LEU A C 1
ATOM 1998 O O . LEU A 1 268 ? 9.273 32.125 16.25 1 95 268 LEU A O 1
ATOM 2002 N N . ALA A 1 269 ? 9.242 30.625 14.562 1 92.25 269 ALA A N 1
ATOM 2003 C CA . ALA A 1 269 ? 10.688 30.391 14.633 1 92.25 269 ALA A CA 1
ATOM 2004 C C . ALA A 1 269 ? 11.469 31.656 14.32 1 92.25 269 ALA A C 1
ATOM 2006 O O . ALA A 1 269 ? 12.641 31.781 14.688 1 92.25 269 ALA A O 1
ATOM 2007 N N . ALA A 1 270 ? 10.859 32.594 13.664 1 90.44 270 ALA A N 1
ATOM 2008 C CA . ALA A 1 270 ? 11.5 33.875 13.328 1 90.44 270 ALA A CA 1
ATOM 2009 C C . ALA A 1 270 ? 11.922 34.594 14.594 1 90.44 270 ALA A C 1
ATOM 2011 O O . ALA A 1 270 ? 12.844 35.438 14.555 1 90.44 270 ALA A O 1
ATOM 2012 N N . PHE A 1 271 ? 11.234 34.312 15.727 1 94 271 PHE A N 1
ATOM 2013 C CA . PHE A 1 271 ? 11.531 34.969 16.984 1 94 271 PHE A CA 1
ATOM 2014 C C . PHE A 1 271 ? 12.57 34.219 17.781 1 94 271 PHE A C 1
ATOM 2016 O O . PHE A 1 271 ? 13.023 34.688 18.828 1 94 271 PHE A O 1
ATOM 2023 N N . ALA A 1 272 ? 12.953 33.094 17.266 1 90.25 272 ALA A N 1
ATOM 2024 C CA . ALA A 1 272 ? 13.836 32.219 18.031 1 90.25 272 ALA A CA 1
ATOM 2025 C C . ALA A 1 272 ? 15.141 32.938 18.391 1 90.25 272 ALA A C 1
ATOM 2027 O O . ALA A 1 272 ? 15.75 33.594 17.531 1 90.25 272 ALA A O 1
ATOM 2028 N N . GLY A 1 273 ? 15.578 32.75 19.625 1 84.25 273 GLY A N 1
ATOM 2029 C CA . GLY A 1 273 ? 16.828 33.344 20.078 1 84.25 273 GLY A CA 1
ATOM 2030 C C . GLY A 1 273 ? 16.719 34.812 20.391 1 84.25 273 GLY A C 1
ATOM 2031 O O . GLY A 1 273 ? 17.672 35.438 20.875 1 84.25 273 GLY A O 1
ATOM 2032 N N . SER A 1 274 ? 15.508 35.25 20.141 1 85.06 274 SER A N 1
ATOM 2033 C CA . SER A 1 274 ? 15.32 36.656 20.453 1 85.06 274 SER A CA 1
ATOM 2034 C C . SER A 1 274 ? 14.562 36.844 21.766 1 85.06 274 SER A C 1
ATOM 2036 O O . SER A 1 274 ? 13.938 35.906 22.266 1 85.06 274 SER A O 1
ATOM 2038 N N . GLY A 1 275 ? 14.828 37.844 22.5 1 84.44 275 GLY A N 1
ATOM 2039 C CA . GLY A 1 275 ? 14.047 38.156 23.688 1 84.44 275 GLY A CA 1
ATOM 2040 C C . GLY A 1 275 ? 12.609 38.531 23.375 1 84.44 275 GLY A C 1
ATOM 2041 O O . GLY A 1 275 ? 11.82 38.781 24.297 1 84.44 275 GLY A O 1
ATOM 2042 N N . ALA A 1 276 ? 12.195 38.344 22.156 1 91.38 276 ALA A N 1
ATOM 2043 C CA . ALA A 1 276 ? 10.875 38.781 21.734 1 91.38 276 ALA A CA 1
ATOM 2044 C C . ALA A 1 276 ? 9.969 37.594 21.422 1 91.38 276 ALA A C 1
ATOM 2046 O O . ALA A 1 276 ? 8.891 37.781 20.859 1 91.38 276 ALA A O 1
ATOM 2047 N N . HIS A 1 277 ? 10.344 36.406 21.828 1 95.62 277 HIS A N 1
ATOM 2048 C CA . HIS A 1 277 ? 9.531 35.219 21.578 1 95.62 277 HIS A CA 1
ATOM 2049 C C . HIS A 1 277 ? 8.359 35.125 22.547 1 95.62 277 HIS A C 1
ATOM 2051 O O . HIS A 1 277 ? 8.266 35.906 23.484 1 95.62 277 HIS A O 1
ATOM 2057 N N . ALA A 1 278 ? 7.406 34.281 22.234 1 97.5 278 ALA A N 1
ATOM 2058 C CA . ALA A 1 278 ? 6.25 34.062 23.094 1 97.5 278 ALA A CA 1
ATOM 2059 C C . ALA A 1 278 ? 6.684 33.688 24.5 1 97.5 278 ALA A C 1
ATOM 2061 O O . ALA A 1 278 ? 7.637 32.906 24.672 1 97.5 278 ALA A O 1
ATOM 2062 N N . ASP A 1 279 ? 6.031 34.219 25.516 1 97.5 279 ASP A N 1
ATOM 2063 C CA . ASP A 1 279 ? 6.312 33.844 26.891 1 97.5 279 ASP A CA 1
ATOM 2064 C C . ASP A 1 279 ? 5.207 32.938 27.438 1 97.5 279 ASP A C 1
ATOM 2066 O O . ASP A 1 279 ? 5.301 32.469 28.578 1 97.5 279 ASP A O 1
ATOM 2070 N N . PHE A 1 280 ? 4.164 32.719 26.656 1 98.06 280 PHE A N 1
ATOM 2071 C CA . PHE A 1 280 ? 3.043 31.828 26.953 1 98.06 280 PHE A CA 1
ATOM 2072 C C . PHE A 1 280 ? 2.504 31.188 25.688 1 98.06 280 PHE A C 1
ATOM 2074 O O . PHE A 1 280 ? 2.256 31.875 24.688 1 98.06 280 PHE A O 1
ATOM 2081 N N . VAL A 1 281 ? 2.387 29.859 25.656 1 98.25 281 VAL A N 1
ATOM 2082 C CA . VAL A 1 281 ? 1.821 29.141 24.531 1 98.25 281 VAL A CA 1
ATOM 2083 C C . VAL A 1 281 ? 0.664 28.25 25 1 98.25 281 VAL A C 1
ATOM 2085 O O . VAL A 1 281 ? 0.809 27.484 25.953 1 98.25 281 VAL A O 1
ATOM 2088 N N . LEU A 1 282 ? -0.472 28.422 24.422 1 98.25 282 LEU A N 1
ATOM 2089 C CA . LEU A 1 282 ? -1.584 27.484 24.562 1 98.25 282 LEU A CA 1
ATOM 2090 C C . LEU A 1 282 ? -1.657 26.547 23.359 1 98.25 282 LEU A C 1
ATOM 2092 O O . LEU A 1 282 ? -1.995 26.969 22.25 1 98.25 282 LEU A O 1
ATOM 2096 N N . LEU A 1 283 ? -1.308 25.312 23.578 1 96.69 283 LEU A N 1
ATOM 2097 C CA . LEU A 1 283 ? -1.56 24.281 22.594 1 96.69 283 LEU A CA 1
ATOM 2098 C C . LEU A 1 283 ? -3.004 23.797 22.656 1 96.69 283 LEU A C 1
ATOM 2100 O O . LEU A 1 283 ? -3.406 23.172 23.641 1 96.69 283 LEU A O 1
ATOM 2104 N N . LEU A 1 284 ? -3.725 24.141 21.656 1 96.06 284 LEU A N 1
ATOM 2105 C CA . LEU A 1 284 ? -5.145 23.812 21.625 1 96.06 284 LEU A CA 1
ATOM 2106 C C . LEU A 1 284 ? -5.41 22.672 20.641 1 96.06 284 LEU A C 1
ATOM 2108 O O . LEU A 1 284 ? -5.527 22.891 19.438 1 96.06 284 LEU A O 1
ATOM 2112 N N . ALA A 1 285 ? -5.594 21.422 21.188 1 93.69 285 ALA A N 1
ATOM 2113 C CA . ALA A 1 285 ? -5.801 20.219 20.406 1 93.69 285 ALA A CA 1
ATOM 2114 C C . ALA A 1 285 ? -4.703 20.047 19.359 1 93.69 285 ALA A C 1
ATOM 2116 O O . ALA A 1 285 ? -4.988 19.781 18.188 1 93.69 285 ALA A O 1
ATOM 2117 N N . ALA A 1 286 ? -3.488 20.281 19.734 1 93.19 286 ALA A N 1
ATOM 2118 C CA . ALA A 1 286 ? -2.303 20.203 18.891 1 93.19 286 ALA A CA 1
ATOM 2119 C C . ALA A 1 286 ? -1.252 19.281 19.5 1 93.19 286 ALA A C 1
ATOM 2121 O O . ALA A 1 286 ? -1.066 19.266 20.719 1 93.19 286 ALA A O 1
ATOM 2122 N N . ARG A 1 287 ? -0.612 18.578 18.656 1 91.81 287 ARG A N 1
ATOM 2123 C CA . ARG A 1 287 ? 0.456 17.688 19.094 1 91.81 287 ARG A CA 1
ATOM 2124 C C . ARG A 1 287 ? 1.822 18.344 18.922 1 91.81 287 ARG A C 1
ATOM 2126 O O . ARG A 1 287 ? 2.07 19.016 17.906 1 91.81 287 ARG A O 1
ATOM 2133 N N . THR A 1 288 ? 2.656 18.203 19.938 1 92.06 288 THR A N 1
ATOM 2134 C CA . THR A 1 288 ? 4.039 18.641 19.812 1 92.06 288 THR A CA 1
ATOM 2135 C C . THR A 1 288 ? 4.84 17.688 18.938 1 92.06 288 THR A C 1
ATOM 2137 O O . THR A 1 288 ? 4.281 16.75 18.344 1 92.06 288 THR A O 1
ATOM 2140 N N . GLY A 1 289 ? 6.141 17.969 18.766 1 90.38 289 GLY A N 1
ATOM 2141 C CA . GLY A 1 289 ? 6.988 17.109 17.953 1 90.38 289 GLY A CA 1
ATOM 2142 C C . GLY A 1 289 ? 7.609 17.812 16.766 1 90.38 289 GLY A C 1
ATOM 2143 O O . GLY A 1 289 ? 7.797 19.031 16.797 1 90.38 289 GLY A O 1
ATOM 2144 N N . PHE A 1 290 ? 7.93 16.984 15.805 1 86.94 290 PHE A N 1
ATOM 2145 C CA . PHE A 1 290 ? 8.734 17.453 14.68 1 86.94 290 PHE A CA 1
ATOM 2146 C C . PHE A 1 290 ? 8.055 18.641 13.984 1 86.94 290 PHE A C 1
ATOM 2148 O O . PHE A 1 290 ? 8.711 19.625 13.656 1 86.94 290 PHE A O 1
ATOM 2155 N N . LEU A 1 291 ? 6.766 18.609 13.883 1 87.06 291 LEU A N 1
ATOM 2156 C CA . LEU A 1 291 ? 6.059 19.609 13.086 1 87.06 291 LEU A CA 1
ATOM 2157 C C . LEU A 1 291 ? 5.918 20.922 13.867 1 87.06 291 LEU A C 1
ATOM 2159 O O . LEU A 1 291 ? 5.547 21.953 13.289 1 87.06 291 LEU A O 1
ATOM 2163 N N . LEU A 1 292 ? 6.262 20.906 15.156 1 91.94 292 LEU A N 1
ATOM 2164 C CA . LEU A 1 292 ? 6.301 22.125 15.961 1 91.94 292 LEU A CA 1
ATOM 2165 C C . LEU A 1 292 ? 7.707 22.391 16.5 1 91.94 292 LEU A C 1
ATOM 2167 O O . LEU A 1 292 ? 7.871 22.875 17.609 1 91.94 292 LEU A O 1
ATOM 2171 N N . GLY A 1 293 ? 8.68 21.906 15.781 1 88.62 293 GLY A N 1
ATOM 2172 C CA . GLY A 1 293 ? 10.07 22.25 16.047 1 88.62 293 GLY A CA 1
ATOM 2173 C C . GLY A 1 293 ? 10.758 21.281 16.984 1 88.62 293 GLY A C 1
ATOM 2174 O O . GLY A 1 293 ? 11.883 21.531 17.438 1 88.62 293 GLY A O 1
ATOM 2175 N N . GLY A 1 294 ? 10.07 20.172 17.234 1 88.31 294 GLY A N 1
ATOM 2176 C CA . GLY A 1 294 ? 10.664 19.203 18.125 1 88.31 294 GLY A CA 1
ATOM 2177 C C . GLY A 1 294 ? 11.078 19.797 19.469 1 88.31 294 GLY A C 1
ATOM 2178 O O . GLY A 1 294 ? 10.289 20.5 20.109 1 88.31 294 GLY A O 1
ATOM 2179 N N . ARG A 1 295 ? 12.344 19.625 19.938 1 83 295 ARG A N 1
ATOM 2180 C CA . ARG A 1 295 ? 12.836 20.109 21.219 1 83 295 ARG A CA 1
ATOM 2181 C C . ARG A 1 295 ? 13.742 21.312 21.062 1 83 295 ARG A C 1
ATOM 2183 O O . ARG A 1 295 ? 14.414 21.734 22 1 83 295 ARG A O 1
ATOM 2190 N N . SER A 1 296 ? 13.719 21.859 19.875 1 85.81 296 SER A N 1
ATOM 2191 C CA . SER A 1 296 ? 14.672 22.922 19.547 1 85.81 296 SER A CA 1
ATOM 2192 C C . SER A 1 296 ? 14.336 24.203 20.281 1 85.81 296 SER A C 1
ATOM 2194 O O . SER A 1 296 ? 15.203 25.047 20.5 1 85.81 296 SER A O 1
ATOM 2196 N N . GLY A 1 297 ? 13.094 24.375 20.562 1 90.19 297 GLY A N 1
ATOM 2197 C CA . GLY A 1 297 ? 12.641 25.625 21.172 1 90.19 297 GLY A CA 1
ATOM 2198 C C . GLY A 1 297 ? 12.375 26.719 20.141 1 90.19 297 GLY A C 1
ATOM 2199 O O . GLY A 1 297 ? 12.008 27.828 20.5 1 90.19 297 GLY A O 1
ATOM 2200 N N . ALA A 1 298 ? 12.445 26.359 18.891 1 91.5 298 ALA A N 1
ATOM 2201 C CA . ALA A 1 298 ? 12.352 27.375 17.844 1 91.5 298 ALA A CA 1
ATOM 2202 C C . ALA A 1 298 ? 10.906 27.844 17.672 1 91.5 298 ALA A C 1
ATOM 2204 O O . ALA A 1 298 ? 10.664 29 17.344 1 91.5 298 ALA A O 1
ATOM 2205 N N . ILE A 1 299 ? 9.922 26.922 17.828 1 94.12 299 ILE A N 1
ATOM 2206 C CA . ILE A 1 299 ? 8.516 27.25 17.656 1 94.12 299 ILE A CA 1
ATOM 2207 C C . ILE A 1 299 ? 7.844 27.391 19.016 1 94.12 299 ILE A C 1
ATOM 2209 O O . ILE A 1 299 ? 7.184 28.406 19.281 1 94.12 299 ILE A O 1
ATOM 2213 N N . ILE A 1 300 ? 8.062 26.406 19.812 1 95.38 300 ILE A N 1
ATOM 2214 C CA . ILE A 1 300 ? 7.672 26.484 21.219 1 95.38 300 ILE A CA 1
ATOM 2215 C C . ILE A 1 300 ? 8.906 26.719 22.078 1 95.38 300 ILE A C 1
ATOM 2217 O O . ILE A 1 300 ? 9.711 25.812 22.297 1 95.38 300 ILE A O 1
ATOM 2221 N N . PRO A 1 301 ? 9.008 27.922 22.625 1 94.56 301 PRO A N 1
ATOM 2222 C CA . PRO A 1 301 ? 10.227 28.25 23.375 1 94.56 301 PRO A CA 1
ATOM 2223 C C . PRO A 1 301 ? 10.367 27.422 24.656 1 94.56 301 PRO A C 1
ATOM 2225 O O . PRO A 1 301 ? 9.367 27.016 25.25 1 94.56 301 PRO A O 1
ATOM 2228 N N . ASN A 1 302 ? 11.625 27.234 25.062 1 91 302 ASN A N 1
ATOM 2229 C CA . ASN A 1 302 ? 11.906 26.594 26.344 1 91 302 ASN A CA 1
ATOM 2230 C C . ASN A 1 302 ? 11.734 27.562 27.5 1 91 302 ASN A C 1
ATOM 2232 O O . ASN A 1 302 ? 12.008 28.766 27.375 1 91 302 ASN A O 1
ATOM 2236 N N . GLY A 1 303 ? 11.273 27.156 28.562 1 89.88 303 GLY A N 1
ATOM 2237 C CA . GLY A 1 303 ? 11.258 27.938 29.797 1 89.88 303 GLY A CA 1
ATOM 2238 C C . GLY A 1 303 ? 10.055 28.859 29.891 1 89.88 303 GLY A C 1
ATOM 2239 O O . GLY A 1 303 ? 10.023 29.75 30.734 1 89.88 303 GLY A O 1
ATOM 2240 N N . ILE A 1 304 ? 9.125 28.688 29.062 1 95.44 304 ILE A N 1
ATOM 2241 C CA . ILE A 1 304 ? 7.914 29.5 29.109 1 95.44 304 ILE A CA 1
ATOM 2242 C C . ILE A 1 304 ? 6.797 28.75 29.812 1 95.44 304 ILE A C 1
ATOM 2244 O O . ILE A 1 304 ? 6.973 27.578 30.188 1 95.44 304 ILE A O 1
ATOM 2248 N N . THR A 1 305 ? 5.652 29.469 30 1 97.62 305 THR A N 1
ATOM 2249 C CA . THR A 1 305 ? 4.449 28.766 30.453 1 97.62 305 THR A CA 1
ATOM 2250 C C . THR A 1 305 ? 3.756 28.094 29.266 1 97.62 305 THR A C 1
ATOM 2252 O O . THR A 1 305 ? 3.33 28.766 28.328 1 97.62 305 THR A O 1
ATOM 2255 N N . LEU A 1 306 ? 3.73 26.828 29.312 1 97.81 306 LEU A N 1
ATOM 2256 C CA . LEU A 1 306 ? 3.088 26.031 28.281 1 97.81 306 LEU A CA 1
ATOM 2257 C C . LEU A 1 306 ? 1.825 25.359 28.812 1 97.81 306 LEU A C 1
ATOM 2259 O O . LEU A 1 306 ? 1.869 24.656 29.812 1 97.81 306 LEU A O 1
ATOM 2263 N N . ALA A 1 307 ? 0.714 25.672 28.25 1 98.5 307 ALA A N 1
ATOM 2264 C CA . ALA A 1 307 ? -0.553 25 28.531 1 98.5 307 ALA A CA 1
ATOM 2265 C C . ALA A 1 307 ? -0.994 24.156 27.344 1 98.5 307 ALA A C 1
ATOM 2267 O O . ALA A 1 307 ? -0.749 24.516 26.188 1 98.5 307 ALA A O 1
ATOM 2268 N N . GLN A 1 308 ? -1.597 23.047 27.578 1 97.62 308 GLN A N 1
ATOM 2269 C CA . GLN A 1 308 ? -2.051 22.156 26.516 1 97.62 308 GLN A CA 1
ATOM 2270 C C . GLN A 1 308 ? -3.428 21.578 26.844 1 97.62 308 GLN A C 1
ATOM 2272 O O . GLN A 1 308 ? -3.656 21.078 27.938 1 97.62 308 GLN A O 1
ATOM 2277 N N . ILE A 1 309 ? -4.332 21.75 25.922 1 97.25 309 ILE A N 1
ATOM 2278 C CA . ILE A 1 309 ? -5.668 21.156 25.984 1 97.25 309 ILE A CA 1
ATOM 2279 C C . ILE A 1 309 ? -5.773 20.031 24.953 1 97.25 309 ILE A C 1
ATOM 2281 O O . ILE A 1 309 ? -5.559 20.25 23.75 1 97.25 309 ILE A O 1
ATOM 2285 N N . ASP A 1 310 ? -6.039 18.891 25.391 1 95.75 310 ASP A N 1
ATOM 2286 C CA . ASP A 1 310 ? -6.156 17.719 24.516 1 95.75 310 ASP A CA 1
ATOM 2287 C C . ASP A 1 310 ? -7.121 16.688 25.109 1 95.75 310 ASP A C 1
ATOM 2289 O O . ASP A 1 310 ? -7.352 16.672 26.312 1 95.75 310 ASP A O 1
ATOM 2293 N N . LEU A 1 311 ? -7.684 15.945 24.266 1 94.75 311 LEU A N 1
ATOM 2294 C CA . LEU A 1 311 ? -8.531 14.852 24.734 1 94.75 311 LEU A CA 1
ATOM 2295 C C . LEU A 1 311 ? -7.691 13.703 25.281 1 94.75 311 LEU A C 1
ATOM 2297 O O . LEU A 1 311 ? -8.172 12.906 26.078 1 94.75 311 LEU A O 1
ATOM 2301 N N . ASP A 1 312 ? -6.496 13.594 24.797 1 94.44 312 ASP A N 1
ATOM 2302 C CA . ASP A 1 312 ? -5.586 12.508 25.141 1 94.44 312 ASP A CA 1
ATOM 2303 C C . ASP A 1 312 ? -4.629 12.938 26.266 1 94.44 312 ASP A C 1
ATOM 2305 O O . ASP A 1 312 ? -3.656 13.648 26 1 94.44 312 ASP A O 1
ATOM 2309 N N . GLY A 1 313 ? -4.859 12.414 27.438 1 94.25 313 GLY A N 1
ATOM 2310 C CA . GLY A 1 313 ? -3.975 12.711 28.547 1 94.25 313 GLY A CA 1
ATOM 2311 C C . GLY A 1 313 ? -2.541 12.273 28.312 1 94.25 313 GLY A C 1
ATOM 2312 O O . GLY A 1 313 ? -1.605 12.891 28.828 1 94.25 313 GLY A O 1
ATOM 2313 N N . GLY A 1 314 ? -2.377 11.266 27.469 1 93 314 GLY A N 1
ATOM 2314 C CA . GLY A 1 314 ? -1.046 10.766 27.156 1 93 314 GLY A CA 1
ATOM 2315 C C . GLY A 1 314 ? -0.268 11.672 26.234 1 93 314 GLY A C 1
ATOM 2316 O O . GLY A 1 314 ? 0.962 11.617 26.188 1 93 314 GLY A O 1
ATOM 2317 N N . GLU A 1 315 ? -0.959 12.484 25.453 1 93.69 315 GLU A N 1
ATOM 2318 C CA . GLU A 1 315 ? -0.324 13.445 24.547 1 93.69 315 GLU A CA 1
ATOM 2319 C C . GLU A 1 315 ? 0.207 14.656 25.328 1 93.69 315 GLU A C 1
ATOM 2321 O O . GLU A 1 315 ? 1.188 15.273 24.906 1 93.69 315 GLU A O 1
ATOM 2326 N N . ILE A 1 316 ? -0.457 15 26.422 1 95.31 316 ILE A N 1
ATOM 2327 C CA . ILE A 1 316 ? -0.062 16.141 27.25 1 95.31 316 ILE A CA 1
ATOM 2328 C C . ILE A 1 316 ? 1.271 15.836 27.922 1 95.31 316 ILE A C 1
ATOM 2330 O O . ILE A 1 316 ? 1.371 14.898 28.719 1 95.31 316 ILE A O 1
ATOM 2334 N N . GLY A 1 317 ? 2.295 16.578 27.625 1 92.25 317 GLY A N 1
ATOM 2335 C CA . GLY A 1 317 ? 3.6 16.391 28.25 1 92.25 317 GLY A CA 1
ATOM 2336 C C . GLY A 1 317 ? 4.457 15.359 27.531 1 92.25 317 GLY A C 1
ATOM 2337 O O . GLY A 1 317 ? 5.512 14.977 28.031 1 92.25 317 GLY A O 1
ATOM 2338 N N . LYS A 1 318 ? 4.086 14.93 26.391 1 89.94 318 LYS A N 1
ATOM 2339 C CA . LYS A 1 318 ? 4.797 13.875 25.672 1 89.94 318 LYS A CA 1
ATOM 2340 C C . LYS A 1 318 ? 6.219 14.305 25.328 1 89.94 318 LYS A C 1
ATOM 2342 O O . LYS A 1 318 ? 7.152 13.508 25.422 1 89.94 318 LYS A O 1
ATOM 2347 N N . SER A 1 319 ? 6.367 15.609 24.922 1 88.5 319 SER A N 1
ATOM 2348 C CA . SER A 1 319 ? 7.688 16.016 24.469 1 88.5 319 SER A CA 1
ATOM 2349 C C . SER A 1 319 ? 8.156 17.281 25.172 1 88.5 319 SER A C 1
ATOM 2351 O O . SER A 1 319 ? 9.344 17.625 25.125 1 88.5 319 SER A O 1
ATOM 2353 N N . HIS A 1 320 ? 7.27 17.969 25.75 1 91.62 320 HIS A N 1
ATOM 2354 C CA . HIS A 1 320 ? 7.57 19.203 26.484 1 91.62 320 HIS A CA 1
ATOM 2355 C C . HIS A 1 320 ? 7.047 19.141 27.906 1 91.62 320 HIS A C 1
ATOM 2357 O O . HIS A 1 320 ? 6.109 18.391 28.203 1 91.62 320 HIS A O 1
ATOM 2363 N N . ALA A 1 321 ? 7.742 19.922 28.734 1 92.88 321 ALA A N 1
ATOM 2364 C CA . ALA A 1 321 ? 7.195 20.109 30.078 1 92.88 321 ALA A CA 1
ATOM 2365 C C . ALA A 1 321 ? 5.973 21.016 30.047 1 92.88 321 ALA A C 1
ATOM 2367 O O . ALA A 1 321 ? 6.102 22.234 29.906 1 92.88 321 ALA A O 1
ATOM 2368 N N . VAL A 1 322 ? 4.812 20.5 30.188 1 95.81 322 VAL A N 1
ATOM 2369 C CA . VAL A 1 322 ? 3.564 21.25 30.172 1 95.81 322 VAL A CA 1
ATOM 2370 C C . VAL A 1 322 ? 3.213 21.703 31.594 1 95.81 322 VAL A C 1
ATOM 2372 O O . VAL A 1 322 ? 3.055 20.875 32.5 1 95.81 322 VAL A O 1
ATOM 2375 N N . ASP A 1 323 ? 3.053 22.938 31.781 1 97.44 323 ASP A N 1
ATOM 2376 C CA . ASP A 1 323 ? 2.756 23.516 33.094 1 97.44 323 ASP A CA 1
ATOM 2377 C C . ASP A 1 323 ? 1.291 23.297 33.469 1 97.44 323 ASP A C 1
ATOM 2379 O O . ASP A 1 323 ? 0.968 23.078 34.625 1 97.44 323 ASP A O 1
ATOM 2383 N N . ILE A 1 324 ? 0.452 23.469 32.531 1 98.25 324 ILE A N 1
ATOM 2384 C CA . ILE A 1 324 ? -0.985 23.328 32.75 1 98.25 324 ILE A CA 1
ATOM 2385 C C . ILE A 1 324 ? -1.577 22.406 31.672 1 98.25 324 ILE A C 1
ATOM 2387 O O . ILE A 1 324 ? -1.704 22.812 30.516 1 98.25 324 ILE A O 1
ATOM 2391 N N . GLY A 1 325 ? -1.878 21.219 32.031 1 97.94 325 GLY A N 1
ATOM 2392 C CA . GLY A 1 325 ? -2.551 20.281 31.156 1 97.94 325 GLY A CA 1
ATOM 2393 C C . GLY A 1 325 ? -4.023 20.109 31.469 1 97.94 325 GLY A C 1
ATOM 2394 O O . GLY A 1 325 ? -4.395 19.938 32.625 1 97.94 325 GLY A O 1
ATOM 2395 N N . ILE A 1 326 ? -4.844 20.234 30.5 1 98.31 326 ILE A N 1
ATOM 2396 C CA . ILE A 1 326 ? -6.281 20.078 30.688 1 98.31 326 ILE A CA 1
ATOM 2397 C C . ILE A 1 326 ? -6.832 19.062 29.688 1 98.31 326 ILE A C 1
ATOM 2399 O O . ILE A 1 326 ? -6.656 19.219 28.484 1 98.31 326 ILE A O 1
ATOM 2403 N N . ILE A 1 327 ? -7.398 17.984 30.156 1 97.31 327 ILE A N 1
ATOM 2404 C CA . ILE A 1 327 ? -8.117 17.047 29.312 1 97.31 327 ILE A CA 1
ATOM 2405 C C . ILE A 1 327 ? -9.539 17.547 29.078 1 97.31 327 ILE A C 1
ATOM 2407 O O . ILE A 1 327 ? -10.328 17.672 30.016 1 97.31 327 ILE A O 1
ATOM 2411 N N . SER A 1 328 ? -9.875 17.859 27.875 1 96.69 328 SER A N 1
ATOM 2412 C CA . SER A 1 328 ? -11.195 18.406 27.562 1 96.69 328 SER A CA 1
ATOM 2413 C C . SER A 1 328 ? -11.438 18.438 26.047 1 96.69 328 SER A C 1
ATOM 2415 O O . SER A 1 328 ? -10.492 18.422 25.266 1 96.69 328 SER A O 1
ATOM 2417 N N . ASP A 1 329 ? -12.68 18.375 25.781 1 94.81 329 ASP A N 1
ATOM 2418 C CA . ASP A 1 329 ? -13.094 18.734 24.438 1 94.81 329 ASP A CA 1
ATOM 2419 C C . ASP A 1 329 ? -12.836 20.219 24.156 1 94.81 329 ASP A C 1
ATOM 2421 O O . ASP A 1 329 ? -13.062 21.062 25.016 1 94.81 329 ASP A O 1
ATOM 2425 N N . VAL A 1 330 ? -12.336 20.5 23 1 93.81 330 VAL A N 1
ATOM 2426 C CA . VAL A 1 330 ? -11.891 21.844 22.656 1 93.81 330 VAL A CA 1
ATOM 2427 C C . VAL A 1 330 ? -13.078 22.797 22.703 1 93.81 330 VAL A C 1
ATOM 2429 O O . VAL A 1 330 ? -12.953 23.938 23.156 1 93.81 330 VAL A O 1
ATOM 2432 N N . GLY A 1 331 ? -14.227 22.328 22.125 1 93.44 331 GLY A N 1
ATOM 2433 C CA . GLY A 1 331 ? -15.414 23.172 22.156 1 93.44 331 GLY A CA 1
ATOM 2434 C C . GLY A 1 331 ? -15.867 23.531 23.562 1 93.44 331 GLY A C 1
ATOM 2435 O O . GLY A 1 331 ? -16.141 24.688 23.859 1 93.44 331 GLY A O 1
ATOM 2436 N N . LEU A 1 332 ? -15.93 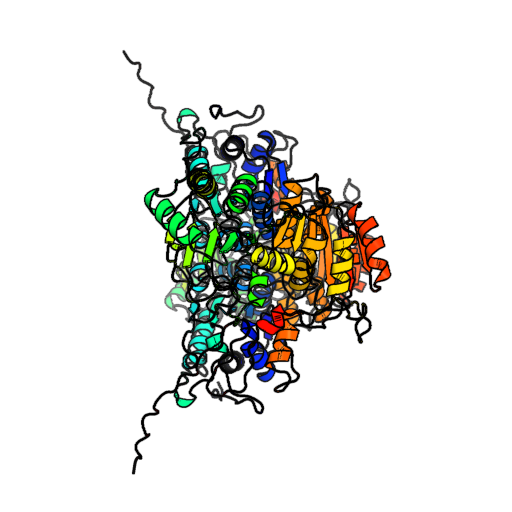22.562 24.375 1 95.12 332 LEU A N 1
ATOM 2437 C CA . LEU A 1 332 ? -16.344 22.75 25.75 1 95.12 332 LEU A CA 1
ATOM 2438 C C . LEU A 1 332 ? -15.328 23.594 26.516 1 95.12 332 LEU A C 1
ATOM 2440 O O . LEU A 1 332 ? -15.695 24.406 27.359 1 95.12 332 LEU A O 1
ATOM 2444 N N . PHE A 1 333 ? -14.109 23.391 26.266 1 97.19 333 PHE A N 1
ATOM 2445 C CA . PHE A 1 333 ? -13.062 24.203 26.859 1 97.19 333 PHE A CA 1
ATOM 2446 C C . PHE A 1 333 ? -13.242 25.672 26.5 1 97.19 333 PHE A C 1
ATOM 2448 O O . PHE A 1 333 ? -13.219 26.531 27.391 1 97.19 333 PHE A O 1
ATOM 2455 N N . CYS A 1 334 ? -13.383 25.969 25.172 1 96.25 334 CYS A N 1
ATOM 2456 C CA . CYS A 1 334 ? -13.523 27.344 24.719 1 96.25 334 CYS A CA 1
ATOM 2457 C C . CYS A 1 334 ? -14.719 28.016 25.375 1 96.25 334 CYS A C 1
ATOM 2459 O O . CYS A 1 334 ? -14.609 29.156 25.859 1 96.25 334 CYS A O 1
ATOM 2461 N N . ASP A 1 335 ? -15.797 27.312 25.453 1 95.62 335 ASP A N 1
ATOM 2462 C CA . ASP A 1 335 ? -17 27.875 26.047 1 95.62 335 ASP A CA 1
ATOM 2463 C C . ASP A 1 335 ? -16.781 28.203 27.531 1 95.62 335 ASP A C 1
ATOM 2465 O O . ASP A 1 335 ? -17.109 29.297 27.984 1 95.62 335 ASP A O 1
ATOM 2469 N N . ALA A 1 336 ? -16.234 27.234 28.203 1 96.75 336 ALA A N 1
ATOM 2470 C CA . ALA A 1 336 ? -16.031 27.406 29.641 1 96.75 336 ALA A CA 1
ATOM 2471 C C . ALA A 1 336 ? -15.031 28.516 29.922 1 96.75 336 ALA A C 1
ATOM 2473 O O . ALA A 1 336 ? -15.234 29.328 30.828 1 96.75 336 ALA A O 1
ATOM 2474 N N . PHE A 1 337 ? -13.961 28.516 29.219 1 97.5 337 PHE A N 1
ATOM 2475 C CA . PHE A 1 337 ? -12.906 29.5 29.484 1 97.5 337 PHE A CA 1
ATOM 2476 C C . PHE A 1 337 ? -13.383 30.906 29.125 1 97.5 337 PHE A C 1
ATOM 2478 O O . PHE A 1 337 ? -13.109 31.859 29.844 1 97.5 337 PHE A O 1
ATOM 2485 N N . VAL A 1 338 ? -14.047 31.109 27.953 1 96.75 338 VAL A N 1
ATOM 2486 C CA . VAL A 1 338 ? -14.547 32.406 27.5 1 96.75 338 VAL A CA 1
ATOM 2487 C C . VAL A 1 338 ? -15.531 32.969 28.531 1 96.75 338 VAL A C 1
ATOM 2489 O O . VAL A 1 338 ? -15.516 34.156 28.844 1 96.75 338 VAL A O 1
ATOM 2492 N N . SER A 1 339 ? -16.344 32.062 29.016 1 95.56 339 SER A N 1
ATOM 2493 C CA . SER A 1 339 ? -17.297 32.5 30.047 1 95.56 339 SER A CA 1
ATOM 2494 C C . SER A 1 339 ? -16.578 33.031 31.281 1 95.56 339 SER A C 1
ATOM 2496 O O . SER A 1 339 ? -16.984 34.062 31.828 1 95.56 339 SER A O 1
ATOM 2498 N N . LYS A 1 340 ? -15.578 32.406 31.609 1 93.81 340 LYS A N 1
ATOM 2499 C CA . LYS A 1 340 ? -14.805 32.812 32.781 1 93.81 340 LYS A CA 1
ATOM 2500 C C . LYS A 1 340 ? -13.984 34.062 32.469 1 93.81 340 LYS A C 1
ATOM 2502 O O . LYS A 1 340 ? -13.828 34.938 33.344 1 93.81 340 LYS A O 1
ATOM 2507 N N . ALA A 1 341 ? -13.422 34.156 31.375 1 93.88 341 ALA A N 1
ATOM 2508 C CA . ALA A 1 341 ? -12.492 35.219 30.969 1 93.88 341 ALA A CA 1
ATOM 2509 C C . ALA A 1 341 ? -13.227 36.531 30.688 1 93.88 341 ALA A C 1
ATOM 2511 O O . ALA A 1 341 ? -12.648 37.594 30.781 1 93.88 341 ALA A O 1
ATOM 2512 N N . SER A 1 342 ? -14.445 36.406 30.25 1 90.31 342 SER A N 1
ATOM 2513 C CA . SER A 1 342 ? -15.219 37.562 29.891 1 90.31 342 SER A CA 1
ATOM 2514 C C . SER A 1 342 ? -15.352 38.531 31.094 1 90.31 342 SER A C 1
ATOM 2516 O O . SER A 1 342 ? -15.508 39.719 30.906 1 90.31 342 SER A O 1
ATOM 2518 N N . SER A 1 343 ? -15.211 38 32.188 1 87.75 343 SER A N 1
ATOM 2519 C CA . SER A 1 343 ? -15.305 38.812 33.406 1 87.75 343 SER A CA 1
ATOM 2520 C C . SER A 1 343 ? -13.922 39.281 33.875 1 87.75 343 SER A C 1
ATOM 2522 O O . SER A 1 343 ? -13.805 40.062 34.812 1 87.75 343 SER A O 1
ATOM 2524 N N . ALA A 1 344 ? -13.047 38.812 33.062 1 86.94 344 ALA A N 1
ATOM 2525 C CA . ALA A 1 344 ? -11.672 39.125 33.438 1 86.94 344 ALA A CA 1
ATOM 2526 C C . ALA A 1 344 ? -11.094 40.219 32.531 1 86.94 344 ALA A C 1
ATOM 2528 O O . ALA A 1 344 ? -11.492 40.344 31.359 1 86.94 344 ALA A O 1
ATOM 2529 N N . ASP A 1 345 ? -10.383 41.188 32.969 1 86.75 345 ASP A N 1
ATOM 2530 C CA . ASP A 1 345 ? -9.719 42.219 32.156 1 86.75 345 ASP A CA 1
ATOM 2531 C C . ASP A 1 345 ? -8.391 41.719 31.609 1 86.75 345 ASP A C 1
ATOM 2533 O O . ASP A 1 345 ? -7.344 41.875 32.25 1 86.75 345 ASP A O 1
ATOM 2537 N N . PHE A 1 346 ? -8.43 41.094 30.344 1 91.94 346 PHE A N 1
ATOM 2538 C CA . PHE A 1 346 ? -7.195 40.625 29.734 1 91.94 346 PHE A CA 1
ATOM 2539 C C . PHE A 1 346 ? -6.414 41.781 29.125 1 91.94 346 PHE A C 1
ATOM 2541 O O . PHE A 1 346 ? -6.992 42.625 28.453 1 91.94 346 PHE A O 1
ATOM 2548 N N . PRO A 1 347 ? -5.211 41.844 29.406 1 92.81 347 PRO A N 1
ATOM 2549 C CA . PRO A 1 347 ? -4.406 42.875 28.75 1 92.81 347 PRO A CA 1
ATOM 2550 C C . PRO A 1 347 ? -4.332 42.719 27.234 1 92.81 347 PRO A C 1
ATOM 2552 O O . PRO A 1 347 ? -4.465 41.594 26.734 1 92.81 347 PRO A O 1
ATOM 2555 N N . CYS A 1 348 ? -4.145 43.812 26.547 1 95 348 CYS A N 1
ATOM 2556 C CA . CYS A 1 348 ? -3.961 43.844 25.094 1 95 348 CYS A CA 1
ATOM 2557 C C . CYS A 1 348 ? -2.594 44.406 24.734 1 95 348 CYS A C 1
ATOM 2559 O O . CYS A 1 348 ? -2.295 45.562 25.031 1 95 348 CYS A O 1
ATOM 2561 N N . ASN A 1 349 ? -1.838 43.531 24.219 1 96.75 349 ASN A N 1
ATOM 2562 C CA . ASN A 1 349 ? -0.544 43.938 23.688 1 96.75 349 ASN A CA 1
ATOM 2563 C C . ASN A 1 349 ? -0.588 44.156 22.172 1 96.75 349 ASN A C 1
ATOM 2565 O O . ASN A 1 349 ? -0.217 43.25 21.422 1 96.75 349 ASN A O 1
ATOM 2569 N N . ASP A 1 350 ? -0.828 45.312 21.719 1 96.81 350 ASP A N 1
ATOM 2570 C CA . ASP A 1 350 ? -1.046 45.625 20.297 1 96.81 350 ASP A CA 1
ATOM 2571 C C . ASP A 1 350 ? 0.228 45.438 19.484 1 96.81 350 ASP A C 1
ATOM 2573 O O . ASP A 1 350 ? 0.171 44.969 18.344 1 96.81 350 ASP A O 1
ATOM 2577 N N . ASP A 1 351 ? 1.247 45.781 20.109 1 96.69 351 ASP A N 1
ATOM 2578 C CA . ASP A 1 351 ? 2.52 45.594 19.406 1 96.69 351 ASP A CA 1
ATOM 2579 C C . ASP A 1 351 ? 2.809 44.125 19.125 1 96.69 351 ASP A C 1
ATOM 2581 O O . ASP A 1 351 ? 3.273 43.781 18.047 1 96.69 351 ASP A O 1
ATOM 2585 N N . TRP A 1 352 ? 2.555 43.312 20.062 1 97.12 352 TRP A N 1
ATOM 2586 C CA . TRP A 1 352 ? 2.756 41.875 19.922 1 97.12 352 TRP A CA 1
ATOM 2587 C C . TRP A 1 352 ? 1.826 41.312 18.844 1 97.12 352 TRP A C 1
ATOM 2589 O O . TRP A 1 352 ? 2.254 40.531 18 1 97.12 352 TRP A O 1
ATOM 2599 N N . ILE A 1 353 ? 0.606 41.75 18.875 1 97.25 353 ILE A N 1
ATOM 2600 C CA . ILE A 1 353 ? -0.385 41.281 17.906 1 97.25 353 ILE A CA 1
ATOM 2601 C C . ILE A 1 353 ? 0.051 41.688 16.5 1 97.25 353 ILE A C 1
ATOM 2603 O O . ILE A 1 353 ? -0.002 40.875 15.57 1 97.25 353 ILE A O 1
ATOM 2607 N N . LYS A 1 354 ? 0.541 42.875 16.391 1 95.81 354 LYS A N 1
ATOM 2608 C CA . LYS A 1 354 ? 0.997 43.375 15.102 1 95.81 354 LYS A CA 1
ATOM 2609 C C . LYS A 1 354 ? 2.207 42.594 14.602 1 95.81 354 LYS A C 1
ATOM 2611 O O . LYS A 1 354 ? 2.301 42.281 13.414 1 95.81 354 LYS A O 1
ATOM 2616 N N . LYS A 1 355 ? 3.107 42.281 15.477 1 95.31 355 LYS A N 1
ATOM 2617 C CA . LYS A 1 355 ? 4.293 41.5 15.117 1 95.31 355 LYS A CA 1
ATOM 2618 C C . LYS A 1 355 ? 3.914 40.094 14.648 1 95.31 355 LYS A C 1
ATOM 2620 O O . LYS A 1 355 ? 4.449 39.594 13.656 1 95.31 355 LYS A O 1
ATOM 2625 N N . CYS A 1 356 ? 3.023 39.5 15.391 1 96 356 CYS A N 1
ATOM 2626 C CA . CYS A 1 356 ? 2.578 38.156 15.031 1 96 356 CYS A CA 1
ATOM 2627 C C . CYS A 1 356 ? 1.828 38.188 13.711 1 96 356 CYS A C 1
ATOM 2629 O O . CYS A 1 356 ? 2.055 37.312 12.852 1 96 356 CYS A O 1
ATOM 2631 N N . PHE A 1 357 ? 0.997 39.125 13.555 1 94.5 357 PHE A N 1
ATOM 2632 C CA . PHE A 1 357 ? 0.214 39.25 12.328 1 94.5 357 PHE A CA 1
ATOM 2633 C C . PHE A 1 357 ? 1.123 39.469 11.125 1 94.5 357 PHE A C 1
ATOM 2635 O O . PHE A 1 357 ? 0.849 38.938 10.031 1 94.5 357 PHE A O 1
ATOM 2642 N N . ALA A 1 358 ? 2.213 40.125 11.281 1 92.31 358 ALA A N 1
ATOM 2643 C CA . ALA A 1 358 ? 3.154 40.469 10.211 1 92.31 358 ALA A CA 1
ATOM 2644 C C . ALA A 1 358 ? 3.896 39.219 9.75 1 92.31 358 ALA A C 1
ATOM 2646 O O . ALA A 1 358 ? 4.379 39.156 8.617 1 92.31 358 ALA A O 1
ATOM 2647 N N . LEU A 1 359 ? 4.008 38.219 10.578 1 88.88 359 LEU A N 1
ATOM 2648 C CA . LEU A 1 359 ? 4.691 36.969 10.211 1 88.88 359 LEU A CA 1
ATOM 2649 C C . LEU A 1 359 ? 4.02 36.312 9.008 1 88.88 359 LEU A C 1
ATOM 2651 O O . LEU A 1 359 ? 4.688 35.719 8.172 1 88.88 359 LEU A O 1
ATOM 2655 N N . ASN A 1 360 ? 2.742 36.438 8.945 1 85.12 360 ASN A N 1
ATOM 2656 C CA . ASN A 1 360 ? 1.987 35.781 7.879 1 85.12 360 ASN A CA 1
ATOM 2657 C C . ASN A 1 360 ? 1.71 36.75 6.727 1 85.12 360 ASN A C 1
ATOM 2659 O O . ASN A 1 360 ? 1.278 36.312 5.652 1 85.12 360 ASN A O 1
ATOM 2663 N N . ASN A 1 361 ? 1.968 37.969 6.891 1 85.75 361 ASN A N 1
ATOM 2664 C CA . ASN A 1 361 ? 1.462 38.938 5.93 1 85.75 361 ASN A CA 1
ATOM 2665 C C . ASN A 1 361 ? 2.588 39.812 5.348 1 85.75 361 ASN A C 1
ATOM 2667 O O . ASN A 1 361 ? 2.35 40.656 4.492 1 85.75 361 ASN A O 1
ATOM 2671 N N . SER A 1 362 ? 3.742 39.5 5.789 1 85.94 362 SER A N 1
ATOM 2672 C CA . SER A 1 362 ? 4.891 40.219 5.227 1 85.94 362 SER A CA 1
ATOM 2673 C C . SER A 1 362 ? 5.371 39.531 3.939 1 85.94 362 SER A C 1
ATOM 2675 O O . SER A 1 362 ? 5.121 38.344 3.717 1 85.94 362 SER A O 1
ATOM 2677 N N . PRO A 1 363 ? 6.086 40.312 3.166 1 86.88 363 PRO A N 1
ATOM 2678 C CA . PRO A 1 363 ? 6.602 39.75 1.916 1 86.88 363 PRO A CA 1
ATOM 2679 C C . PRO A 1 363 ? 7.613 38.625 2.148 1 86.88 363 PRO A C 1
ATOM 2681 O O . PRO A 1 363 ? 8.422 38.688 3.08 1 86.88 363 PRO A O 1
ATOM 2684 N N . SER A 1 364 ? 7.547 37.688 1.23 1 89.38 364 SER A N 1
ATOM 2685 C CA . SER A 1 364 ? 8.484 36.562 1.26 1 89.38 364 SER A CA 1
ATOM 2686 C C . SER A 1 364 ? 9.906 37.031 0.958 1 89.38 364 SER A C 1
ATOM 2688 O O . SER A 1 364 ? 10.102 38 0.245 1 89.38 364 SER A O 1
ATOM 2690 N N . PRO A 1 365 ? 10.898 36.281 1.523 1 88.69 365 PRO A N 1
ATOM 2691 C CA . PRO A 1 365 ? 12.289 36.594 1.173 1 88.69 365 PRO A CA 1
ATOM 2692 C C . PRO A 1 365 ? 12.578 36.375 -0.311 1 88.69 365 PRO A C 1
ATOM 2694 O O . PRO A 1 365 ? 13.594 36.875 -0.818 1 88.69 365 PRO A O 1
ATOM 2697 N N . PHE A 1 366 ? 11.672 35.719 -1.013 1 94.94 366 PHE A N 1
ATOM 2698 C CA . PHE A 1 366 ? 11.898 35.375 -2.414 1 94.94 366 PHE A CA 1
ATOM 2699 C C . PHE A 1 366 ? 11.188 36.344 -3.33 1 94.94 366 PHE A C 1
ATOM 2701 O O . PHE A 1 366 ? 11.305 36.281 -4.555 1 94.94 366 PHE A O 1
ATOM 2708 N N . GLU A 1 367 ? 10.57 37.375 -2.752 1 94.12 367 GLU A N 1
ATOM 2709 C CA . GLU A 1 367 ? 9.719 38.281 -3.514 1 94.12 367 GLU A CA 1
ATOM 2710 C C . GLU A 1 367 ? 10.523 39 -4.582 1 94.12 367 GLU A C 1
ATOM 2712 O O . GLU A 1 367 ? 10.008 39.312 -5.664 1 94.12 367 GLU A O 1
ATOM 2717 N N . GLN A 1 368 ? 11.797 39.281 -4.297 1 94.81 368 GLN A N 1
ATOM 2718 C CA . GLN A 1 368 ? 12.602 40.094 -5.191 1 94.81 368 GLN A CA 1
ATOM 2719 C C . GLN A 1 368 ? 13.414 39.219 -6.152 1 94.81 368 GLN A C 1
ATOM 2721 O O . GLN A 1 368 ? 14.094 39.75 -7.043 1 94.81 368 GLN A O 1
ATOM 2726 N N . ASP A 1 369 ? 13.312 37.906 -6 1 96.62 369 ASP A N 1
ATOM 2727 C CA . ASP A 1 369 ? 14.008 37.031 -6.922 1 96.62 369 ASP A CA 1
ATOM 2728 C C . ASP A 1 369 ? 13.422 37.125 -8.328 1 96.62 369 ASP A C 1
ATOM 2730 O O . ASP A 1 369 ? 12.297 37.594 -8.508 1 96.62 369 ASP A O 1
ATOM 2734 N N . GLN A 1 370 ? 14.266 36.688 -9.273 1 97.25 370 GLN A N 1
ATOM 2735 C CA . GLN A 1 370 ? 13.758 36.594 -10.641 1 97.25 370 GLN A CA 1
ATOM 2736 C C . GLN A 1 370 ? 12.695 35.5 -10.758 1 97.25 370 GLN A C 1
ATOM 2738 O O . GLN A 1 370 ? 12.766 34.469 -10.07 1 97.25 370 GLN A O 1
ATOM 2743 N N . LYS A 1 371 ? 11.766 35.719 -11.703 1 97.56 371 LYS A N 1
ATOM 2744 C CA . LYS A 1 371 ? 10.664 34.781 -11.891 1 97.56 371 LYS A CA 1
ATOM 2745 C C . LYS A 1 371 ? 11.148 33.5 -12.57 1 97.56 371 LYS A C 1
ATOM 2747 O O . LYS A 1 371 ? 10.516 32.438 -12.438 1 97.56 371 LYS A O 1
ATOM 2752 N N . VAL A 1 372 ? 12.211 33.594 -13.32 1 97.88 372 VAL A N 1
ATOM 2753 C CA . VAL A 1 372 ? 12.844 32.469 -14.008 1 97.88 372 VAL A CA 1
ATOM 2754 C C . VAL A 1 372 ? 14.258 32.281 -13.477 1 97.88 372 VAL A C 1
ATOM 2756 O O . VAL A 1 372 ? 15.008 33.25 -13.305 1 97.88 372 VAL A O 1
ATOM 2759 N N . MET A 1 373 ? 14.57 31.062 -13.203 1 97.62 373 MET A N 1
ATOM 2760 C CA . MET A 1 373 ? 15.883 30.734 -12.648 1 97.62 373 MET A CA 1
ATOM 2761 C C . MET A 1 373 ? 16.938 30.672 -13.742 1 97.62 373 MET A C 1
ATOM 2763 O O . MET A 1 373 ? 16.609 30.625 -14.93 1 97.62 373 MET A O 1
ATOM 2767 N N . PRO A 1 374 ? 18.266 30.625 -13.352 1 96.5 374 PRO A N 1
ATOM 2768 C CA . PRO A 1 374 ? 19.344 30.609 -14.336 1 96.5 374 PRO A CA 1
ATOM 2769 C C . PRO A 1 374 ? 19.281 29.406 -15.281 1 96.5 374 PRO A C 1
ATOM 2771 O O . PRO A 1 374 ? 19.781 29.469 -16.406 1 96.5 374 PRO A O 1
ATOM 2774 N N . ASP A 1 375 ? 18.672 28.344 -14.891 1 96.5 375 ASP A N 1
ATOM 2775 C CA . ASP A 1 375 ? 18.578 27.141 -15.734 1 96.5 375 ASP A CA 1
ATOM 2776 C C . ASP A 1 375 ? 17.438 27.281 -16.734 1 96.5 375 ASP A C 1
ATOM 2778 O O . ASP A 1 375 ? 17.172 26.359 -17.5 1 96.5 375 ASP A O 1
ATOM 2782 N N . GLY A 1 376 ? 16.766 28.391 -16.734 1 97.44 376 GLY A N 1
ATOM 2783 C CA . GLY A 1 376 ? 15.719 28.656 -17.703 1 97.44 376 GLY A CA 1
ATOM 2784 C C . GLY A 1 376 ? 14.344 28.203 -17.25 1 97.44 376 GLY A C 1
ATOM 2785 O O . GLY A 1 376 ? 13.352 28.422 -17.953 1 97.44 376 GLY A O 1
ATOM 2786 N N . GLN A 1 377 ? 14.227 27.578 -16.094 1 98.31 377 GLN A N 1
ATOM 2787 C CA . GLN A 1 377 ? 12.961 27.078 -15.586 1 98.31 377 GLN A CA 1
ATOM 2788 C C . GLN A 1 377 ? 12.336 28.062 -14.594 1 98.31 377 GLN A C 1
ATOM 2790 O O . GLN A 1 377 ? 12.992 29 -14.148 1 98.31 377 GLN A O 1
ATOM 2795 N N . LEU A 1 378 ? 11.086 27.906 -14.297 1 98.75 378 LEU A N 1
ATOM 2796 C CA . LEU A 1 378 ? 10.344 28.797 -13.414 1 98.75 378 LEU A CA 1
ATOM 2797 C C . LEU A 1 378 ? 10.891 28.734 -11.992 1 98.75 378 LEU A C 1
ATOM 2799 O O . LEU A 1 378 ? 11.227 27.656 -11.5 1 98.75 378 LEU A O 1
ATOM 2803 N N . HIS A 1 379 ? 11.047 29.969 -11.375 1 98.56 379 HIS A N 1
ATOM 2804 C CA . HIS A 1 379 ? 11.266 29.969 -9.938 1 98.56 379 HIS A CA 1
ATOM 2805 C C . HIS A 1 379 ? 10.102 29.328 -9.195 1 98.56 379 HIS A C 1
ATOM 2807 O O . HIS A 1 379 ? 8.961 29.797 -9.312 1 98.56 379 HIS A O 1
ATOM 2813 N N . PRO A 1 380 ? 10.336 28.266 -8.414 1 98.25 380 PRO A N 1
ATOM 2814 C CA . PRO A 1 380 ? 9.219 27.531 -7.832 1 98.25 380 PRO A CA 1
ATOM 2815 C C . PRO A 1 380 ? 8.328 28.406 -6.953 1 98.25 380 PRO A C 1
ATOM 2817 O O . PRO A 1 380 ? 7.098 28.281 -6.996 1 98.25 380 PRO A O 1
ATOM 2820 N N . TYR A 1 381 ? 8.867 29.297 -6.113 1 97.69 381 TYR A N 1
ATOM 2821 C CA . TYR A 1 381 ? 8.078 30.203 -5.289 1 97.69 381 TYR A CA 1
ATOM 2822 C C . TYR A 1 381 ? 7.176 31.078 -6.152 1 97.69 381 TYR A C 1
ATOM 2824 O O . TYR A 1 381 ? 5.977 31.203 -5.887 1 97.69 381 TYR A O 1
ATOM 2832 N N . HIS A 1 382 ? 7.77 31.719 -7.172 1 98.19 382 HIS A N 1
ATOM 2833 C CA . HIS A 1 382 ? 7.008 32.625 -8.016 1 98.19 382 HIS A CA 1
ATOM 2834 C C . HIS A 1 382 ? 5.934 31.875 -8.797 1 98.19 382 HIS A C 1
ATOM 2836 O O . HIS A 1 382 ? 4.848 32.406 -9.039 1 98.19 382 HIS A O 1
ATOM 2842 N N . ALA A 1 383 ? 6.27 30.688 -9.242 1 98.69 383 ALA A N 1
ATOM 2843 C CA . ALA A 1 383 ? 5.281 29.875 -9.953 1 98.69 383 ALA A CA 1
ATOM 2844 C C . ALA A 1 383 ? 4.066 29.594 -9.078 1 98.69 383 ALA A C 1
ATOM 2846 O O . ALA A 1 383 ? 2.926 29.812 -9.492 1 98.69 383 ALA A O 1
ATOM 2847 N N . LEU A 1 384 ? 4.289 29.109 -7.879 1 98.25 384 LEU A N 1
ATOM 2848 C CA . LEU A 1 384 ? 3.189 28.766 -6.984 1 98.25 384 LEU A CA 1
ATOM 2849 C C . LEU A 1 384 ? 2.482 30.031 -6.488 1 98.25 384 LEU A C 1
ATOM 2851 O O . LEU A 1 384 ? 1.271 30.016 -6.262 1 98.25 384 LEU A O 1
ATOM 2855 N N . HIS A 1 385 ? 3.275 31.109 -6.223 1 97.69 385 HIS A N 1
ATOM 2856 C CA . HIS A 1 385 ? 2.67 32.406 -5.914 1 97.69 385 HIS A CA 1
ATOM 2857 C C . HIS A 1 385 ? 1.646 32.781 -6.973 1 97.69 385 HIS A C 1
ATOM 2859 O O . HIS A 1 385 ? 0.531 33.188 -6.645 1 97.69 385 HIS A O 1
ATOM 2865 N N . GLN A 1 386 ? 2.025 32.656 -8.242 1 98.25 386 GLN A N 1
ATOM 2866 C CA . GLN A 1 386 ? 1.155 33 -9.359 1 98.25 386 GLN A CA 1
ATOM 2867 C C . GLN A 1 386 ? -0.065 32.062 -9.406 1 98.25 386 GLN A C 1
ATOM 2869 O O . GLN A 1 386 ? -1.171 32.531 -9.719 1 98.25 386 GLN A O 1
ATOM 2874 N N . VAL A 1 387 ? 0.113 30.797 -9.141 1 98.62 387 VAL A N 1
ATOM 2875 C CA . VAL A 1 387 ? -0.996 29.844 -9.07 1 98.62 387 VAL A CA 1
ATOM 2876 C C . VAL A 1 387 ? -1.987 30.297 -7.996 1 98.62 387 VAL A C 1
ATOM 2878 O O . VAL A 1 387 ? -3.174 30.469 -8.281 1 98.62 387 VAL A O 1
ATOM 2881 N N . MET A 1 388 ? -1.513 30.516 -6.758 1 98 388 MET A N 1
ATOM 2882 C CA . MET A 1 388 ? -2.359 30.766 -5.598 1 98 388 MET A CA 1
ATOM 2883 C C . MET A 1 388 ? -3.145 32.062 -5.77 1 98 388 MET A C 1
ATOM 2885 O O . MET A 1 388 ? -4.336 32.125 -5.453 1 98 388 MET A O 1
ATOM 2889 N N . THR A 1 389 ? -2.545 33.125 -6.277 1 97.06 389 THR A N 1
ATOM 2890 C CA . THR A 1 389 ? -3.178 34.438 -6.391 1 97.06 389 THR A CA 1
ATOM 2891 C C . THR A 1 389 ? -4.234 34.406 -7.492 1 97.06 389 THR A C 1
ATOM 2893 O O . THR A 1 389 ? -5.051 35.344 -7.582 1 97.06 389 THR A O 1
ATOM 2896 N N . ASN A 1 390 ? -4.262 33.375 -8.344 1 98.31 390 ASN A N 1
ATOM 2897 C CA . ASN A 1 390 ? -5.207 33.312 -9.453 1 98.31 390 ASN A CA 1
ATOM 2898 C C . ASN A 1 390 ? -6.258 32.25 -9.25 1 98.31 390 ASN A C 1
ATOM 2900 O O . ASN A 1 390 ? -7.121 32.031 -10.109 1 98.31 390 ASN A O 1
ATOM 2904 N N . LEU A 1 391 ? -6.227 31.531 -8.148 1 98.12 391 LEU A N 1
ATOM 2905 C CA . LEU A 1 391 ? -7.246 30.531 -7.816 1 98.12 391 LEU A CA 1
ATOM 2906 C C . LEU A 1 391 ? -8.523 31.203 -7.34 1 98.12 391 LEU A C 1
ATOM 2908 O O . LEU A 1 391 ? -8.484 32.312 -6.789 1 98.12 391 LEU A O 1
ATOM 2912 N N . PRO A 1 392 ? -9.695 30.547 -7.539 1 96.38 392 PRO A N 1
ATOM 2913 C CA . PRO A 1 392 ? -10.906 31.062 -6.895 1 96.38 392 PRO A CA 1
ATOM 2914 C C . PRO A 1 392 ? -10.773 31.156 -5.375 1 96.38 392 PRO A C 1
ATOM 2916 O O . PRO A 1 392 ? -10.18 30.266 -4.75 1 96.38 392 PRO A O 1
ATOM 2919 N N . ARG A 1 393 ? -11.336 32.25 -4.852 1 93.81 393 ARG A N 1
ATOM 2920 C CA . ARG A 1 393 ? -11.398 32.375 -3.4 1 93.81 393 ARG A CA 1
ATOM 2921 C C . ARG A 1 393 ? -12.172 31.203 -2.791 1 93.81 393 ARG A C 1
ATOM 2923 O O . ARG A 1 393 ? -13.031 30.609 -3.447 1 93.81 393 ARG A O 1
ATOM 2930 N N . ASP A 1 394 ? -11.883 30.75 -1.645 1 94.06 394 ASP A N 1
ATOM 2931 C CA . ASP A 1 394 ? -12.586 29.766 -0.841 1 94.06 394 ASP A CA 1
ATOM 2932 C C . ASP A 1 394 ? -12.344 28.359 -1.371 1 94.06 394 ASP A C 1
ATOM 2934 O O . ASP A 1 394 ? -13.125 27.438 -1.106 1 94.06 394 ASP A O 1
ATOM 2938 N N . SER A 1 395 ? -11.273 28.219 -2.174 1 97.19 395 SER A N 1
ATOM 2939 C CA . SER A 1 395 ? -10.844 26.875 -2.568 1 97.19 395 SER A CA 1
ATOM 2940 C C . SER A 1 395 ? -10.297 26.094 -1.377 1 97.19 395 SER A C 1
ATOM 2942 O O . SER A 1 395 ? -9.977 26.688 -0.341 1 97.19 395 SER A O 1
ATOM 2944 N N . ILE A 1 396 ? -10.336 24.797 -1.468 1 97.06 396 ILE A N 1
ATOM 2945 C CA . ILE A 1 396 ? -9.617 23.922 -0.535 1 97.06 396 ILE A CA 1
ATOM 2946 C C . ILE A 1 396 ? -8.242 23.578 -1.099 1 97.06 396 ILE A C 1
ATOM 2948 O O . ILE A 1 396 ? -8.141 22.953 -2.156 1 97.06 396 ILE A O 1
ATOM 2952 N N . ILE A 1 397 ? -7.219 24.031 -0.424 1 97.5 397 ILE A N 1
ATOM 2953 C CA . ILE A 1 397 ? -5.863 23.781 -0.901 1 97.5 397 ILE A CA 1
ATOM 2954 C C . ILE A 1 397 ? -5.258 22.594 -0.149 1 97.5 397 ILE A C 1
ATOM 2956 O O . ILE A 1 397 ? -5.172 22.609 1.081 1 97.5 397 ILE A O 1
ATOM 2960 N N . MET A 1 398 ? -4.941 21.625 -0.916 1 97.06 398 MET A N 1
ATOM 2961 C CA . MET A 1 398 ? -4.203 20.5 -0.37 1 97.06 398 MET A CA 1
ATOM 2962 C C . MET A 1 398 ? -2.824 20.375 -1.01 1 97.06 398 MET A C 1
ATOM 2964 O O . MET A 1 398 ? -2.674 20.594 -2.215 1 97.06 398 MET A O 1
ATOM 2968 N N . PHE A 1 399 ? -1.857 20.078 -0.186 1 96.44 399 PHE A N 1
ATOM 2969 C CA . PHE A 1 399 ? -0.541 19.938 -0.795 1 96.44 399 PHE A CA 1
ATOM 2970 C C . PHE A 1 399 ? 0.183 18.719 -0.237 1 96.44 399 PHE A C 1
ATOM 2972 O O . PHE A 1 399 ? 0.02 18.375 0.936 1 96.44 399 PHE A O 1
ATOM 2979 N N . ASP A 1 400 ? 0.921 18.125 -1.153 1 95.19 400 ASP A N 1
ATOM 2980 C CA . ASP A 1 400 ? 1.716 16.938 -0.847 1 95.19 400 ASP A CA 1
ATOM 2981 C C . ASP A 1 400 ? 3.164 17.312 -0.541 1 95.19 400 ASP A C 1
ATOM 2983 O O . ASP A 1 400 ? 3.494 18.484 -0.424 1 95.19 400 ASP A O 1
ATOM 2987 N N . GLY A 1 401 ? 4.055 16.531 -0.295 1 84.25 401 GLY A N 1
ATOM 2988 C CA . GLY A 1 401 ? 5.332 16.781 0.354 1 84.25 401 GLY A CA 1
ATOM 2989 C C . GLY A 1 401 ? 6.43 17.172 -0.617 1 84.25 401 GLY A C 1
ATOM 2990 O O . GLY A 1 401 ? 6.148 17.641 -1.72 1 84.25 401 GLY A O 1
ATOM 2991 N N . GLY A 1 402 ? 7.621 17.203 -0.079 1 91.5 402 GLY A N 1
ATOM 2992 C CA . GLY A 1 402 ? 8.82 17.578 -0.813 1 91.5 402 GLY A CA 1
ATOM 2993 C C . GLY A 1 402 ? 9 19.078 -0.941 1 91.5 402 GLY A C 1
ATOM 2994 O O . GLY A 1 402 ? 8.445 19.844 -0.152 1 91.5 402 GLY A O 1
ATOM 2995 N N . GLU A 1 403 ? 9.836 19.484 -1.862 1 95.12 403 GLU A N 1
ATOM 2996 C CA . GLU A 1 403 ? 10.055 20.891 -2.137 1 95.12 403 GLU A CA 1
ATOM 2997 C C . GLU A 1 403 ? 8.766 21.578 -2.572 1 95.12 403 GLU A C 1
ATOM 2999 O O . GLU A 1 403 ? 8.461 22.688 -2.117 1 95.12 403 GLU A O 1
ATOM 3004 N N . ALA A 1 404 ? 8.031 20.859 -3.367 1 96.56 404 ALA A N 1
ATOM 3005 C CA . ALA A 1 404 ? 6.777 21.406 -3.875 1 96.56 404 ALA A CA 1
ATOM 3006 C C . ALA A 1 404 ? 5.816 21.734 -2.734 1 96.56 404 ALA A C 1
ATOM 3008 O O . ALA A 1 404 ? 5.145 22.766 -2.752 1 96.56 404 ALA A O 1
ATOM 3009 N N . GLY A 1 405 ? 5.742 20.828 -1.799 1 96.12 405 GLY A N 1
ATOM 3010 C CA . GLY A 1 405 ? 4.895 21.062 -0.641 1 96.12 405 GLY A CA 1
ATOM 3011 C C . GLY A 1 405 ? 5.312 22.281 0.169 1 96.12 405 GLY A C 1
ATOM 3012 O O . GLY A 1 405 ? 4.465 23.031 0.65 1 96.12 405 GLY A O 1
ATOM 3013 N N . GLN A 1 406 ? 6.598 22.5 0.312 1 94.5 406 GLN A N 1
ATOM 3014 C CA . GLN A 1 406 ? 7.102 23.641 1.085 1 94.5 406 GLN A CA 1
ATOM 3015 C C . GLN A 1 406 ? 6.77 24.953 0.403 1 94.5 406 GLN A C 1
ATOM 3017 O O . GLN A 1 406 ? 6.352 25.922 1.062 1 94.5 406 GLN A O 1
ATOM 3022 N N . TRP A 1 407 ? 6.926 25 -0.892 1 96.81 407 TRP A N 1
ATOM 3023 C CA . TRP A 1 407 ? 6.594 26.203 -1.637 1 96.81 407 TRP A CA 1
ATOM 3024 C C . TRP A 1 407 ? 5.098 26.5 -1.582 1 96.81 407 TRP A C 1
ATOM 3026 O O . TRP A 1 407 ? 4.68 27.656 -1.489 1 96.81 407 TRP A O 1
ATOM 3036 N N . THR A 1 408 ? 4.32 25.422 -1.665 1 96.81 408 THR A N 1
ATOM 3037 C CA . THR A 1 408 ? 2.871 25.562 -1.575 1 96.81 408 THR A CA 1
ATOM 3038 C C . THR A 1 408 ? 2.463 26.094 -0.204 1 96.81 408 THR A C 1
ATOM 3040 O O . THR A 1 408 ? 1.634 27 -0.104 1 96.81 408 THR A O 1
ATOM 3043 N N . ALA A 1 409 ? 3.045 25.547 0.828 1 93.62 409 ALA A N 1
ATOM 3044 C CA . ALA A 1 409 ? 2.738 25.969 2.189 1 93.62 409 ALA A CA 1
ATOM 3045 C C . ALA A 1 409 ? 3.037 27.453 2.375 1 93.62 409 ALA A C 1
ATOM 3047 O O . ALA A 1 409 ? 2.307 28.156 3.074 1 93.62 409 ALA A O 1
ATOM 3048 N N . MET A 1 410 ? 4.059 27.969 1.745 1 92.19 410 MET A N 1
ATOM 3049 C CA . MET A 1 410 ? 4.5 29.344 1.891 1 92.19 410 MET A CA 1
ATOM 3050 C C . MET A 1 410 ? 3.547 30.297 1.177 1 92.19 410 MET A C 1
ATOM 3052 O O . MET A 1 410 ? 3.492 31.484 1.5 1 92.19 410 MET A O 1
ATOM 3056 N N . THR A 1 411 ? 2.791 29.766 0.233 1 94.94 411 THR A N 1
ATOM 3057 C CA . THR A 1 411 ? 2.041 30.672 -0.628 1 94.94 411 THR A CA 1
ATOM 3058 C C . THR A 1 411 ? 0.541 30.406 -0.505 1 94.94 411 THR A C 1
ATOM 3060 O O . THR A 1 411 ? -0.271 31.188 -1 1 94.94 411 THR A O 1
ATOM 3063 N N . ALA A 1 412 ? 0.114 29.391 0.191 1 94.12 412 ALA A N 1
ATOM 3064 C CA . ALA A 1 412 ? -1.265 28.906 0.182 1 94.12 412 ALA A CA 1
ATOM 3065 C C . ALA A 1 412 ? -2.229 29.984 0.661 1 94.12 412 ALA A C 1
ATOM 3067 O O . ALA A 1 412 ? -3.326 30.141 0.117 1 94.12 412 ALA A O 1
ATOM 3068 N N . GLU A 1 413 ? -1.852 30.781 1.696 1 91 413 GLU A N 1
ATOM 3069 C CA . GLU A 1 413 ? -2.734 31.766 2.301 1 91 413 GLU A CA 1
ATOM 3070 C C . GLU A 1 413 ? -3.066 32.875 1.314 1 91 413 GLU A C 1
ATOM 3072 O O . GLU A 1 413 ? -4.086 33.562 1.458 1 91 413 GLU A O 1
ATOM 3077 N N . LEU A 1 414 ? -2.223 33.031 0.251 1 92.56 414 LEU A N 1
ATOM 3078 C CA . LEU A 1 414 ? -2.424 34.094 -0.74 1 92.56 414 LEU A CA 1
ATOM 3079 C C . LEU A 1 414 ? -3.711 33.875 -1.524 1 92.56 414 LEU A C 1
ATOM 3081 O O . LEU A 1 414 ? -4.258 34.781 -2.119 1 92.56 414 LEU A O 1
ATOM 3085 N N . SER A 1 415 ? -4.211 32.625 -1.514 1 94.06 415 SER A N 1
ATOM 3086 C CA . SER A 1 415 ? -5.414 32.281 -2.271 1 94.06 415 S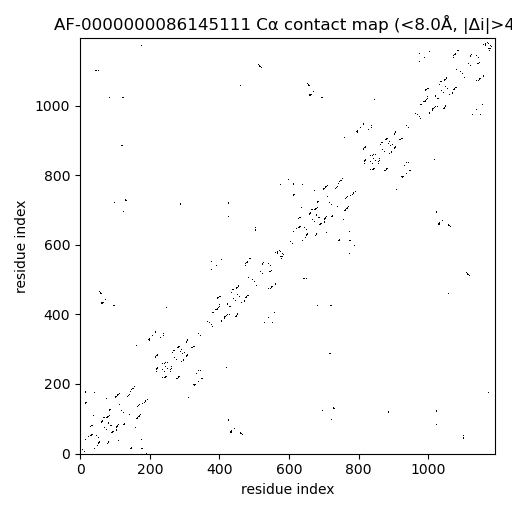ER A CA 1
ATOM 3087 C C . SER A 1 415 ? -6.676 32.562 -1.459 1 94.06 415 SER A C 1
ATOM 3089 O O . SER A 1 415 ? -7.789 32.469 -1.971 1 94.06 415 SER A O 1
ATOM 3091 N N . LYS A 1 416 ? -6.547 32.969 -0.163 1 92.94 416 LYS A N 1
ATOM 3092 C CA . LYS A 1 416 ? -7.68 33.125 0.744 1 92.94 416 LYS A CA 1
ATOM 3093 C C . LYS A 1 416 ? -8.57 31.875 0.728 1 92.94 416 LYS A C 1
ATOM 3095 O O . LYS A 1 416 ? -9.781 31.984 0.512 1 92.94 416 LYS A O 1
ATOM 3100 N N . PRO A 1 417 ? -7.934 30.766 1.018 1 94 417 PRO A N 1
ATOM 3101 C CA . PRO A 1 417 ? -8.625 29.484 0.9 1 94 417 PRO A CA 1
ATOM 3102 C C . PRO A 1 417 ? -9.648 29.25 2.014 1 94 417 PRO A C 1
ATOM 3104 O O . PRO A 1 417 ? -9.578 29.906 3.059 1 94 417 PRO A O 1
ATOM 3107 N N . HIS A 1 418 ? -10.633 28.391 1.697 1 92.44 418 HIS A N 1
ATOM 3108 C CA . HIS A 1 418 ? -11.508 27.891 2.752 1 92.44 418 HIS A CA 1
ATOM 3109 C C . HIS A 1 418 ? -10.711 27.172 3.834 1 92.44 418 HIS A C 1
ATOM 3111 O O . HIS A 1 418 ? -10.945 27.375 5.027 1 92.44 418 HIS A O 1
ATOM 3117 N N . CYS A 1 419 ? -9.797 26.344 3.418 1 92.25 419 CYS A N 1
ATOM 3118 C CA . CYS A 1 419 ? -8.852 25.703 4.324 1 92.25 419 CYS A CA 1
ATOM 3119 C C . CYS A 1 419 ? -7.637 25.188 3.566 1 92.25 419 CYS A C 1
ATOM 3121 O O . CYS A 1 419 ? -7.691 25 2.352 1 92.25 419 CYS A O 1
ATOM 3123 N N . VAL A 1 420 ? -6.559 25.047 4.254 1 94.25 420 VAL A N 1
ATOM 3124 C CA . VAL A 1 420 ? -5.316 24.453 3.771 1 94.25 420 VAL A CA 1
ATOM 3125 C C . VAL A 1 420 ? -5.051 23.141 4.504 1 94.25 420 VAL A C 1
ATOM 3127 O O . VAL A 1 420 ? -5.066 23.094 5.738 1 94.25 420 VAL A O 1
ATOM 3130 N N . VAL A 1 421 ? -4.859 22.078 3.699 1 94.5 421 VAL A N 1
ATOM 3131 C CA . VAL A 1 421 ? -4.633 20.766 4.281 1 94.5 421 VAL A CA 1
ATOM 3132 C C . VAL A 1 421 ? -3.268 20.234 3.844 1 94.5 421 VAL A C 1
ATOM 3134 O O . VAL A 1 421 ? -2.977 20.156 2.648 1 94.5 421 VAL A O 1
ATOM 3137 N N . ASN A 1 422 ? -2.416 19.938 4.793 1 95.06 422 ASN A N 1
ATOM 3138 C CA . ASN A 1 422 ? -1.206 19.172 4.504 1 95.06 422 ASN A CA 1
ATOM 3139 C C . ASN A 1 422 ? -1.5 17.672 4.391 1 95.06 422 ASN A C 1
ATOM 3141 O O . ASN A 1 422 ? -1.641 16.984 5.402 1 95.06 422 ASN A O 1
ATOM 3145 N N . SER A 1 423 ? -1.429 17.141 3.213 1 96.06 423 SER A N 1
ATOM 3146 C CA . SER A 1 423 ? -1.874 15.766 2.955 1 96.06 423 SER A CA 1
ATOM 3147 C C . SER A 1 423 ? -0.851 14.75 3.445 1 96.06 423 SER A C 1
ATOM 3149 O O . SER A 1 423 ? -1.157 13.562 3.566 1 96.06 423 SER A O 1
ATOM 3151 N N . THR A 1 424 ? 0.357 15.086 3.744 1 94.69 424 THR A N 1
ATOM 3152 C CA . THR A 1 424 ? 1.371 14.125 4.164 1 94.69 424 THR A CA 1
ATOM 3153 C C . THR A 1 424 ? 1.145 13.703 5.609 1 94.69 424 THR A C 1
ATOM 3155 O O . THR A 1 424 ? 1.633 12.656 6.039 1 94.69 424 THR A O 1
ATOM 3158 N N . GLY A 1 425 ? 0.441 14.555 6.363 1 91.12 425 GLY A N 1
ATOM 3159 C CA . GLY A 1 425 ? 0.127 14.219 7.742 1 91.12 425 GLY A CA 1
ATOM 3160 C C . GLY A 1 425 ? 1.36 14.039 8.609 1 91.12 425 GLY A C 1
ATOM 3161 O O . GLY A 1 425 ? 2.395 14.664 8.359 1 91.12 425 GLY A O 1
ATOM 3162 N N . TYR A 1 426 ? 1.235 13.336 9.688 1 89.62 426 TYR A N 1
ATOM 3163 C CA . TYR A 1 426 ? 2.299 13.156 10.664 1 89.62 426 TYR A CA 1
ATOM 3164 C C . TYR A 1 426 ? 3.324 12.141 10.18 1 89.62 426 TYR A C 1
ATOM 3166 O O . TYR A 1 426 ? 4.48 12.156 10.609 1 89.62 426 TYR A O 1
ATOM 3174 N N . LEU A 1 427 ? 2.969 11.312 9.219 1 93.38 427 LEU A N 1
ATOM 3175 C CA . LEU A 1 427 ? 3.896 10.305 8.719 1 93.38 427 LEU A CA 1
ATOM 3176 C C . LEU A 1 427 ? 4.73 10.852 7.566 1 93.38 427 LEU A C 1
ATOM 3178 O O . LEU A 1 427 ? 5.652 10.188 7.086 1 93.38 427 LEU A O 1
ATOM 3182 N N . GLY A 1 428 ? 4.43 12.055 7.152 1 93.81 428 GLY A N 1
ATOM 3183 C CA . GLY A 1 428 ? 5.109 12.516 5.953 1 93.81 428 GLY A CA 1
ATOM 3184 C C . GLY A 1 428 ? 4.855 11.625 4.746 1 93.81 428 GLY A C 1
ATOM 3185 O O . GLY A 1 428 ? 5.789 11.242 4.043 1 93.81 428 GLY A O 1
ATOM 3186 N N . PHE A 1 429 ? 3.598 11.266 4.543 1 96.12 429 PHE A N 1
ATOM 3187 C CA . PHE A 1 429 ? 3.205 10.234 3.598 1 96.12 429 PHE A CA 1
ATOM 3188 C C . PHE A 1 429 ? 2.996 10.82 2.205 1 96.12 429 PHE A C 1
ATOM 3190 O O . PHE A 1 429 ? 1.908 11.297 1.886 1 96.12 429 PHE A O 1
ATOM 3197 N N . LEU A 1 430 ? 3.977 10.734 1.34 1 96.94 430 LEU A N 1
ATOM 3198 C CA . LEU A 1 430 ? 3.865 11.242 -0.022 1 96.94 430 LEU A CA 1
ATOM 3199 C C . LEU A 1 430 ? 2.816 10.469 -0.811 1 96.94 430 LEU A C 1
ATOM 3201 O O . LEU A 1 430 ? 2.701 9.25 -0.666 1 96.94 430 LEU A O 1
ATOM 3205 N N . GLY A 1 431 ? 2.074 11.148 -1.637 1 97.19 431 GLY A N 1
ATOM 3206 C CA . GLY A 1 431 ? 1.087 10.516 -2.5 1 97.19 431 GLY A CA 1
ATOM 3207 C C . GLY A 1 431 ? -0.314 10.539 -1.92 1 97.19 431 GLY A C 1
ATOM 3208 O O . GLY A 1 431 ? -1.291 10.297 -2.631 1 97.19 431 GLY A O 1
ATOM 3209 N N . ASN A 1 432 ? -0.489 10.914 -0.655 1 97.44 432 ASN A N 1
ATOM 3210 C CA . ASN A 1 432 ? -1.775 10.938 0.032 1 97.44 432 ASN A CA 1
ATOM 3211 C C . ASN A 1 432 ? -2.744 11.914 -0.624 1 97.44 432 ASN A C 1
ATOM 3213 O O . ASN A 1 432 ? -3.961 11.789 -0.48 1 97.44 432 ASN A O 1
ATOM 3217 N N . GLY A 1 433 ? -2.184 12.938 -1.286 1 98.25 433 GLY A N 1
ATOM 3218 C CA . GLY A 1 433 ? -3.002 13.977 -1.887 1 98.25 433 GLY A CA 1
ATOM 3219 C C . GLY A 1 433 ? -4.07 13.43 -2.818 1 98.25 433 GLY A C 1
ATOM 3220 O O . GLY A 1 433 ? -5.145 14.023 -2.951 1 98.25 433 GLY A O 1
ATOM 3221 N N . TRP A 1 434 ? -3.824 12.273 -3.449 1 98.69 434 TRP A N 1
ATOM 3222 C CA . TRP A 1 434 ? -4.77 11.695 -4.398 1 98.69 434 TRP A CA 1
ATOM 3223 C C . TRP A 1 434 ? -6.051 11.266 -3.695 1 98.69 434 TRP A C 1
ATOM 3225 O O . TRP A 1 434 ? -7.152 11.633 -4.113 1 98.69 434 TRP A O 1
ATOM 3235 N N . GLY A 1 435 ? -5.895 10.492 -2.609 1 98.62 435 GLY A N 1
ATOM 3236 C CA . GLY A 1 435 ? -7.059 10.062 -1.846 1 98.62 435 GLY A CA 1
ATOM 3237 C C . GLY A 1 435 ? -7.73 11.203 -1.098 1 98.62 435 GLY A C 1
ATOM 3238 O O . GLY A 1 435 ? -8.953 11.305 -1.095 1 98.62 435 GLY A O 1
ATOM 3239 N N . TYR A 1 436 ? -6.941 12.109 -0.484 1 98.31 436 TYR A N 1
ATOM 3240 C CA . TYR A 1 436 ? -7.48 13.211 0.302 1 98.31 436 TYR A CA 1
ATOM 3241 C C . TYR A 1 436 ? -8.328 14.141 -0.566 1 98.31 436 TYR A C 1
ATOM 3243 O O . TYR A 1 436 ? -9.422 14.539 -0.172 1 98.31 436 TYR A O 1
ATOM 3251 N N . SER A 1 437 ? -7.816 14.492 -1.738 1 98.75 437 SER A N 1
ATOM 3252 C CA . SER A 1 437 ? -8.547 15.406 -2.613 1 98.75 437 SER A CA 1
ATOM 3253 C C . SER A 1 437 ? -9.844 14.773 -3.109 1 98.75 437 SER A C 1
ATOM 3255 O O . SER A 1 437 ? -10.859 15.461 -3.24 1 98.75 437 SER A O 1
ATOM 3257 N N . LEU A 1 438 ? -9.789 13.445 -3.391 1 98.81 438 LEU A N 1
ATOM 3258 C CA . LEU A 1 438 ? -11 12.711 -3.762 1 98.81 438 LEU A CA 1
ATOM 3259 C C . LEU A 1 438 ? -12.062 12.836 -2.676 1 98.81 438 LEU A C 1
ATOM 3261 O O . LEU A 1 438 ? -13.203 13.219 -2.955 1 98.81 438 LEU A O 1
ATOM 3265 N N . GLY A 1 439 ? -11.695 12.523 -1.418 1 98.75 439 GLY A N 1
ATOM 3266 C CA . GLY A 1 439 ? -12.617 12.617 -0.298 1 98.75 439 GLY A CA 1
ATOM 3267 C C . GLY A 1 439 ? -13.117 14.023 -0.055 1 98.75 439 GLY A C 1
ATOM 3268 O O . GLY A 1 439 ? -14.305 14.234 0.224 1 98.75 439 GLY A O 1
ATOM 3269 N N . ALA A 1 440 ? -12.219 15.008 -0.184 1 98.5 440 ALA A N 1
ATOM 3270 C CA . ALA A 1 440 ? -12.562 16.406 0.038 1 98.5 440 ALA A CA 1
ATOM 3271 C C . ALA A 1 440 ? -13.586 16.891 -0.987 1 98.5 440 ALA A C 1
ATOM 3273 O O . ALA A 1 440 ? -14.555 17.578 -0.637 1 98.5 440 ALA A O 1
ATOM 3274 N N . ALA A 1 441 ? -13.367 16.531 -2.268 1 98.81 441 ALA A N 1
ATOM 3275 C CA . ALA A 1 441 ? -14.266 16.969 -3.334 1 98.81 441 ALA A CA 1
ATOM 3276 C C . ALA A 1 441 ? -15.656 16.359 -3.154 1 98.81 441 ALA A C 1
ATOM 3278 O O . ALA A 1 441 ? -16.656 16.984 -3.49 1 98.81 441 ALA A O 1
ATOM 3279 N N . VAL A 1 442 ? -15.695 15.133 -2.648 1 98.75 442 VAL A N 1
ATOM 3280 C CA . VAL A 1 442 ? -16.969 14.477 -2.395 1 98.75 442 VAL A CA 1
ATOM 3281 C C . VAL A 1 442 ? -17.656 15.125 -1.189 1 98.75 442 VAL A C 1
ATOM 3283 O O . VAL A 1 442 ? -18.875 15.289 -1.176 1 98.75 442 VAL A O 1
ATOM 3286 N N . ALA A 1 443 ? -16.891 15.531 -0.164 1 98.19 443 ALA A N 1
ATOM 3287 C CA . ALA A 1 443 ? -17.422 16.141 1.057 1 98.19 443 ALA A CA 1
ATOM 3288 C C . ALA A 1 443 ? -17.984 17.531 0.78 1 98.19 443 ALA A C 1
ATOM 3290 O O . ALA A 1 443 ? -18.969 17.938 1.382 1 98.19 443 ALA A O 1
ATOM 3291 N N . ASP A 1 444 ? -17.344 18.312 -0.103 1 97.75 444 ASP A N 1
ATOM 3292 C CA . ASP A 1 444 ? -17.766 19.672 -0.427 1 97.75 444 ASP A CA 1
ATOM 3293 C C . ASP A 1 444 ? -17.672 19.938 -1.929 1 97.75 444 ASP A C 1
ATOM 3295 O O . ASP A 1 444 ? -16.734 20.594 -2.389 1 97.75 444 ASP A O 1
ATOM 3299 N N . PRO A 1 445 ? -18.656 19.547 -2.703 1 97.69 445 PRO A N 1
ATOM 3300 C CA . PRO A 1 445 ? -18.609 19.672 -4.164 1 97.69 445 PRO A CA 1
ATOM 3301 C C . PRO A 1 445 ? -18.781 21.125 -4.629 1 97.69 445 PRO A C 1
ATOM 3303 O O . PRO A 1 445 ? -18.594 21.422 -5.812 1 97.69 445 PRO A O 1
ATOM 3306 N N . SER A 1 446 ? -19.078 22.047 -3.721 1 97.5 446 SER A N 1
ATOM 3307 C CA . SER A 1 446 ? -19.312 23.438 -4.094 1 97.5 446 SER A CA 1
ATOM 3308 C C . SER A 1 446 ? -18 24.188 -4.289 1 97.5 446 SER A C 1
ATOM 3310 O O . SER A 1 446 ? -17.984 25.266 -4.883 1 97.5 446 SER A O 1
ATOM 3312 N N . ARG A 1 447 ? -16.922 23.656 -3.787 1 97.56 447 ARG A N 1
ATOM 3313 C CA . ARG A 1 447 ? -15.633 24.344 -3.828 1 97.56 447 ARG A CA 1
ATOM 3314 C C . ARG A 1 447 ? -14.648 23.625 -4.738 1 97.56 447 ARG A C 1
ATOM 3316 O O . ARG A 1 447 ? -14.742 22.406 -4.922 1 97.56 447 ARG A O 1
ATOM 3323 N N . LEU A 1 448 ? -13.695 24.391 -5.305 1 98.69 448 LEU A N 1
ATOM 3324 C CA . LEU A 1 448 ? -12.57 23.812 -6.016 1 98.69 448 LEU A CA 1
ATOM 3325 C C . LEU A 1 448 ? -11.555 23.219 -5.035 1 98.69 448 LEU A C 1
ATOM 3327 O O . LEU A 1 448 ? -11.156 23.891 -4.078 1 98.69 448 LEU A O 1
ATOM 3331 N N . VAL A 1 449 ? -11.281 21.953 -5.215 1 98.81 449 VAL A N 1
ATOM 3332 C CA . VAL A 1 449 ? -10.164 21.359 -4.496 1 98.81 449 VAL A CA 1
ATOM 3333 C C . VAL A 1 449 ? -8.898 21.453 -5.344 1 98.81 449 VAL A C 1
ATOM 3335 O O . VAL A 1 449 ? -8.883 21.016 -6.5 1 98.81 449 VAL A O 1
ATOM 3338 N N . VAL A 1 450 ? -7.844 22.078 -4.848 1 98.81 450 VAL A N 1
ATOM 3339 C CA . VAL A 1 450 ? -6.547 22.172 -5.512 1 98.81 450 VAL A CA 1
ATOM 3340 C C . VAL A 1 450 ? -5.574 21.172 -4.875 1 98.81 450 VAL A C 1
ATOM 3342 O O . VAL A 1 450 ? -5.27 21.281 -3.682 1 98.81 450 VAL A O 1
ATOM 3345 N N . ASN A 1 451 ? -5.176 20.203 -5.637 1 98.69 451 ASN A N 1
ATOM 3346 C CA . ASN A 1 451 ? -4.262 19.156 -5.203 1 98.69 451 ASN A CA 1
ATOM 3347 C C . ASN A 1 451 ? -2.844 19.406 -5.711 1 98.69 451 ASN A C 1
ATOM 3349 O O . ASN A 1 451 ? -2.508 19.031 -6.836 1 98.69 451 ASN A O 1
ATOM 3353 N N . CYS A 1 452 ? -1.957 19.906 -4.844 1 98.69 452 CYS A N 1
ATOM 3354 C CA . CYS A 1 452 ? -0.611 20.297 -5.238 1 98.69 452 CYS A CA 1
ATOM 3355 C C . CYS A 1 452 ? 0.393 19.188 -4.961 1 98.69 452 CYS A C 1
ATOM 3357 O O . CYS A 1 452 ? 0.51 18.719 -3.826 1 98.69 452 CYS A O 1
ATOM 3359 N N . HIS A 1 453 ? 1.115 18.781 -6.004 1 98.5 453 HIS A N 1
ATOM 3360 C CA . HIS A 1 453 ? 2.127 17.734 -5.934 1 98.5 453 HIS A CA 1
ATOM 3361 C C . HIS A 1 453 ? 3.453 18.219 -6.52 1 98.5 453 HIS A C 1
ATOM 3363 O O . HIS A 1 453 ? 3.484 19.156 -7.309 1 98.5 453 HIS A O 1
ATOM 3369 N N . GLY A 1 454 ? 4.605 17.609 -6.047 1 98.19 454 GLY A N 1
ATOM 3370 C CA . GLY A 1 454 ? 5.785 17.516 -6.891 1 98.19 454 GLY A CA 1
ATOM 3371 C C . GLY A 1 454 ? 5.719 16.375 -7.887 1 98.19 454 GLY A C 1
ATOM 3372 O O . GLY A 1 454 ? 4.82 15.523 -7.812 1 98.19 454 GLY A O 1
ATOM 3373 N N . ASP A 1 455 ? 6.691 16.359 -8.828 1 98 455 ASP A N 1
ATOM 3374 C CA . ASP A 1 455 ? 6.684 15.297 -9.82 1 98 455 ASP A CA 1
ATOM 3375 C C . ASP A 1 455 ? 6.914 13.938 -9.172 1 98 455 ASP A C 1
ATOM 3377 O O . ASP A 1 455 ? 6.441 12.914 -9.68 1 98 455 ASP A O 1
ATOM 3381 N N . GLY A 1 456 ? 7.598 13.852 -8.047 1 97.56 456 GLY A N 1
ATOM 3382 C CA . GLY A 1 456 ? 7.77 12.602 -7.328 1 97.56 456 GLY A CA 1
ATOM 3383 C C . GLY A 1 456 ? 6.484 12.078 -6.719 1 97.56 456 GLY A C 1
ATOM 3384 O O . GLY A 1 456 ? 6.027 10.984 -7.059 1 97.56 456 GLY A O 1
ATOM 3385 N N . SER A 1 457 ? 5.816 12.922 -5.867 1 97.75 457 SER A N 1
ATOM 3386 C CA . SER A 1 457 ? 4.609 12.5 -5.168 1 97.75 457 SER A CA 1
ATOM 3387 C C . SER A 1 457 ? 3.459 12.273 -6.141 1 97.75 457 SER A C 1
ATOM 3389 O O . SER A 1 457 ? 2.584 11.438 -5.895 1 97.75 457 SER A O 1
ATOM 3391 N N . ALA A 1 458 ? 3.49 12.914 -7.297 1 97.88 458 ALA A N 1
ATOM 3392 C CA . ALA A 1 458 ? 2.441 12.766 -8.305 1 97.88 458 ALA A CA 1
ATOM 3393 C C . ALA A 1 458 ? 2.404 11.336 -8.844 1 97.88 458 ALA A C 1
ATOM 3395 O O . ALA A 1 458 ? 1.352 10.852 -9.266 1 97.88 458 ALA A O 1
ATOM 3396 N N . GLY A 1 459 ? 3.516 10.68 -8.766 1 96.69 459 GLY A N 1
ATOM 3397 C CA . GLY A 1 459 ? 3.641 9.367 -9.383 1 96.69 459 GLY A CA 1
ATOM 3398 C C . GLY A 1 459 ? 3.15 8.242 -8.5 1 96.69 459 GLY A C 1
ATOM 3399 O O . GLY A 1 459 ? 3.131 7.082 -8.914 1 96.69 459 GLY A O 1
ATOM 3400 N N . PHE A 1 460 ? 2.682 8.453 -7.297 1 97.62 460 PHE A N 1
ATOM 3401 C CA . PHE A 1 460 ? 2.248 7.383 -6.402 1 97.62 460 PHE A CA 1
ATOM 3402 C C . PHE A 1 460 ? 0.928 6.785 -6.875 1 97.62 460 PHE A C 1
ATOM 3404 O O . PHE A 1 460 ? 0.863 5.602 -7.211 1 97.62 460 PHE A O 1
ATOM 3411 N N . HIS A 1 461 ? -0.165 7.57 -6.941 1 98.19 461 HIS A N 1
ATOM 3412 C CA . HIS A 1 461 ? -1.482 7.086 -7.34 1 98.19 461 HIS A CA 1
ATOM 3413 C C . HIS A 1 461 ? -2.092 7.977 -8.422 1 98.19 461 HIS A C 1
ATOM 3415 O O . HIS A 1 461 ? -3.262 8.352 -8.328 1 98.19 461 HIS A O 1
ATOM 3421 N N . ILE A 1 462 ? -1.32 8.273 -9.461 1 98.56 462 ILE A N 1
ATOM 3422 C CA . ILE A 1 462 ? -1.721 9.211 -10.508 1 98.56 462 ILE A CA 1
ATOM 3423 C C . ILE A 1 462 ? -2.918 8.648 -11.266 1 98.56 462 ILE A C 1
ATOM 3425 O O . ILE A 1 462 ? -3.684 9.398 -11.875 1 98.56 462 ILE A O 1
ATOM 3429 N N . GLN A 1 463 ? -3.146 7.324 -11.234 1 98.44 463 GLN A N 1
ATOM 3430 C CA . GLN A 1 463 ? -4.262 6.688 -11.93 1 98.44 463 GLN A CA 1
ATOM 3431 C C . GLN A 1 463 ? -5.602 7.172 -11.383 1 98.44 463 GLN A C 1
ATOM 3433 O O . GLN A 1 463 ? -6.641 6.984 -12.016 1 98.44 463 GLN A O 1
ATOM 3438 N N . GLU A 1 464 ? -5.613 7.809 -10.195 1 98.69 464 GLU A N 1
ATOM 3439 C CA . GLU A 1 464 ? -6.863 8.305 -9.625 1 98.69 464 GLU A CA 1
ATOM 3440 C C . GLU A 1 464 ? -7.426 9.461 -10.453 1 98.69 464 GLU A C 1
ATOM 3442 O O . GLU A 1 464 ? -8.586 9.836 -10.297 1 98.69 464 GLU A O 1
ATOM 3447 N N . LEU A 1 465 ? -6.602 10.031 -11.352 1 98.81 465 LEU A N 1
ATOM 3448 C CA . LEU A 1 465 ? -7.148 10.977 -12.312 1 98.81 465 LEU A CA 1
ATOM 3449 C C . LEU A 1 465 ? -8.328 10.375 -13.062 1 98.81 465 LEU A C 1
ATOM 3451 O O . LEU A 1 465 ? -9.273 11.078 -13.414 1 98.81 465 LEU A O 1
ATOM 3455 N N . ASP A 1 466 ? -8.281 9.055 -13.336 1 98.62 466 ASP A N 1
ATOM 3456 C CA . ASP A 1 466 ? -9.406 8.352 -13.938 1 98.62 466 ASP A CA 1
ATOM 3457 C C . ASP A 1 466 ? -10.633 8.406 -13.031 1 98.62 466 ASP A C 1
ATOM 3459 O O . ASP A 1 466 ? -11.758 8.602 -13.508 1 98.62 466 ASP A O 1
ATOM 3463 N N . THR A 1 467 ? -10.445 8.203 -11.719 1 98.62 467 THR A N 1
ATOM 3464 C CA . THR A 1 467 ? -11.547 8.281 -10.758 1 98.62 467 THR A CA 1
ATOM 3465 C C . THR A 1 467 ? -12.141 9.688 -10.727 1 98.62 467 THR A C 1
ATOM 3467 O O . THR A 1 467 ? -13.359 9.852 -10.711 1 98.62 467 THR A O 1
ATOM 3470 N N . PHE A 1 468 ? -11.18 10.758 -10.68 1 98.81 468 PHE A N 1
ATOM 3471 C CA . PHE A 1 468 ? -11.656 12.133 -10.703 1 98.81 468 PHE A CA 1
ATOM 3472 C C . PHE A 1 468 ? -12.555 12.375 -11.906 1 98.81 468 PHE A C 1
ATOM 3474 O O . PHE A 1 468 ? -13.617 13 -11.781 1 98.81 468 PHE A O 1
ATOM 3481 N N . ALA A 1 469 ? -12.125 11.852 -13.031 1 98.75 469 ALA A N 1
ATOM 3482 C CA . ALA A 1 469 ? -12.859 12.055 -14.281 1 98.75 469 ALA A CA 1
ATOM 3483 C C . ALA A 1 469 ? -14.188 11.305 -14.258 1 98.75 469 ALA A C 1
ATOM 3485 O O . ALA A 1 469 ? -15.219 11.852 -14.641 1 98.75 469 ALA A O 1
ATOM 3486 N N . ARG A 1 470 ? -14.195 10.016 -13.82 1 97.94 470 ARG A N 1
ATOM 3487 C CA . ARG A 1 470 ? -15.398 9.18 -13.82 1 97.94 470 ARG A CA 1
ATOM 3488 C C . ARG A 1 470 ? -16.5 9.805 -12.969 1 97.94 470 ARG A C 1
ATOM 3490 O O . ARG A 1 470 ? -17.688 9.68 -13.289 1 97.94 470 ARG A O 1
ATOM 3497 N N . PHE A 1 471 ? -16.109 10.461 -11.914 1 98.19 471 PHE A N 1
ATOM 3498 C CA . PHE A 1 471 ? -17.094 11.039 -11.016 1 98.19 471 PHE A CA 1
ATOM 3499 C C . PHE A 1 471 ? -17.203 12.547 -11.219 1 98.19 471 PHE A C 1
ATOM 3501 O O . PHE A 1 471 ? -17.875 13.242 -10.445 1 98.19 471 PHE A O 1
ATOM 3508 N N . ASN A 1 472 ? -16.516 13.086 -12.242 1 98.19 472 ASN A N 1
ATOM 3509 C CA . ASN A 1 472 ? -16.531 14.492 -12.617 1 98.19 472 ASN A CA 1
ATOM 3510 C C . ASN A 1 472 ? -16.297 15.398 -11.406 1 98.19 472 ASN A C 1
ATOM 3512 O O . ASN A 1 472 ? -17.094 16.281 -11.133 1 98.19 472 ASN A O 1
ATOM 3516 N N . LEU A 1 473 ? -15.227 15.094 -10.641 1 98.69 473 LEU A N 1
ATOM 3517 C CA . LEU A 1 473 ? -14.93 15.828 -9.414 1 98.69 473 LEU A CA 1
ATOM 3518 C C . LEU A 1 473 ? -14.234 17.141 -9.719 1 98.69 473 LEU A C 1
ATOM 3520 O O . LEU A 1 473 ? -13.398 17.219 -10.625 1 98.69 473 LEU A O 1
ATOM 3524 N N . ASN A 1 474 ? -14.555 18.203 -9.016 1 98.62 474 ASN A N 1
ATOM 3525 C CA . ASN A 1 474 ? -13.984 19.531 -9.188 1 98.62 474 ASN A CA 1
ATOM 3526 C C . ASN A 1 474 ? -12.617 19.641 -8.516 1 98.62 474 ASN A C 1
ATOM 3528 O O . ASN A 1 474 ? -12.469 20.328 -7.508 1 98.62 474 ASN A O 1
ATOM 3532 N N . ILE A 1 475 ? -11.633 19 -9.109 1 98.88 475 ILE A N 1
ATOM 3533 C CA . ILE A 1 475 ? -10.273 18.938 -8.578 1 98.88 475 ILE A CA 1
ATOM 3534 C C . ILE A 1 475 ? -9.281 19.438 -9.625 1 98.88 475 ILE A C 1
ATOM 3536 O O . ILE A 1 475 ? -9.273 18.953 -10.758 1 98.88 475 ILE A O 1
ATOM 3540 N N . LEU A 1 476 ? -8.531 20.406 -9.312 1 98.94 476 LEU A N 1
ATOM 3541 C CA . LEU A 1 476 ? -7.387 20.844 -10.102 1 98.94 476 LEU A CA 1
ATOM 3542 C C . LEU A 1 476 ? -6.078 20.359 -9.484 1 98.94 476 LEU A C 1
ATOM 3544 O O . LEU A 1 476 ? -5.73 20.766 -8.367 1 98.94 476 LEU A O 1
ATOM 3548 N N . THR A 1 477 ? -5.418 19.453 -10.203 1 98.88 477 THR A N 1
ATOM 3549 C CA . THR A 1 477 ? -4.113 18.984 -9.758 1 98.88 477 THR A CA 1
ATOM 3550 C C . THR A 1 477 ? -2.994 19.844 -10.328 1 98.88 477 THR A C 1
ATOM 3552 O O . THR A 1 477 ? -2.957 20.109 -11.531 1 98.88 477 THR A O 1
ATOM 3555 N N . ILE A 1 478 ? -2.121 20.312 -9.438 1 98.81 478 ILE A N 1
ATOM 3556 C CA . ILE A 1 478 ? -0.941 21.078 -9.828 1 98.81 478 ILE A CA 1
ATOM 3557 C C . ILE A 1 478 ? 0.318 20.266 -9.562 1 98.81 478 ILE A C 1
ATOM 3559 O O . ILE A 1 478 ? 0.535 19.797 -8.438 1 98.81 478 ILE A O 1
ATOM 3563 N N . ILE A 1 479 ? 1.117 20.047 -10.594 1 98.75 479 ILE A N 1
ATOM 3564 C CA . ILE A 1 479 ? 2.398 19.375 -10.422 1 98.75 479 ILE A CA 1
ATOM 3565 C C . ILE A 1 479 ? 3.539 20.359 -10.633 1 98.75 479 ILE A C 1
ATOM 3567 O O . ILE A 1 479 ? 3.719 20.875 -11.734 1 98.75 479 ILE A O 1
ATOM 3571 N N . ALA A 1 480 ? 4.234 20.734 -9.547 1 98.75 480 ALA A N 1
ATOM 3572 C CA . ALA A 1 480 ? 5.523 21.406 -9.672 1 98.75 480 ALA A CA 1
ATOM 3573 C C . ALA A 1 480 ? 6.621 20.438 -10.078 1 98.75 480 ALA A C 1
ATOM 3575 O O . ALA A 1 480 ? 7.195 19.75 -9.227 1 98.75 480 ALA A O 1
ATOM 3576 N N . ASN A 1 481 ? 6.969 20.406 -11.352 1 98.62 481 ASN A N 1
ATOM 3577 C CA . ASN A 1 481 ? 7.797 19.375 -11.961 1 98.62 481 ASN A CA 1
ATOM 3578 C C . ASN A 1 481 ? 9.234 19.859 -12.156 1 98.62 481 ASN A C 1
ATOM 3580 O O . ASN A 1 481 ? 9.508 20.672 -13.031 1 98.62 481 ASN A O 1
ATOM 3584 N N . ASN A 1 482 ? 10.125 19.391 -11.336 1 98.25 482 ASN A N 1
ATOM 3585 C CA . ASN A 1 482 ? 11.531 19.766 -11.469 1 98.25 482 ASN A CA 1
ATOM 3586 C C . ASN A 1 482 ? 12.391 18.562 -11.867 1 98.25 482 ASN A C 1
ATOM 3588 O O . ASN A 1 482 ? 13.617 18.641 -11.836 1 98.25 482 ASN A O 1
ATOM 3592 N N . TYR A 1 483 ? 11.789 17.391 -12.148 1 97.75 483 TYR A N 1
ATOM 3593 C CA . TYR A 1 483 ? 12.359 16.188 -12.758 1 97.75 483 TYR A CA 1
ATOM 3594 C C . TYR A 1 483 ? 13.297 15.484 -11.781 1 97.75 483 TYR A C 1
ATOM 3596 O O . TYR A 1 483 ? 14.148 14.695 -12.195 1 97.75 483 TYR A O 1
ATOM 3604 N N . VAL A 1 484 ? 13.242 15.781 -10.5 1 97.69 484 VAL A N 1
ATOM 3605 C CA . VAL A 1 484 ? 14.008 15.109 -9.445 1 97.69 484 VAL A CA 1
ATOM 3606 C C . VAL A 1 484 ? 13.188 15.07 -8.156 1 97.69 484 VAL A C 1
ATOM 3608 O O . VAL A 1 484 ? 12.234 15.828 -8 1 97.69 484 VAL A O 1
ATOM 3611 N N . TRP A 1 485 ? 13.539 14.141 -7.332 1 97.62 485 TRP A N 1
ATOM 3612 C CA . TRP A 1 485 ? 13.117 14.289 -5.945 1 97.62 485 TRP A CA 1
ATOM 3613 C C . TRP A 1 485 ? 13.797 15.492 -5.293 1 97.62 485 TRP A C 1
ATOM 3615 O O . TRP A 1 485 ? 14.867 15.367 -4.703 1 97.62 485 TRP A O 1
ATOM 3625 N N . GLY A 1 486 ? 13.117 16.609 -5.352 1 97.06 486 GLY A N 1
ATOM 3626 C CA . GLY A 1 486 ? 13.727 17.891 -5.047 1 97.06 486 GLY A CA 1
ATOM 3627 C C . GLY A 1 486 ? 14.312 17.969 -3.648 1 97.06 486 GLY A C 1
ATOM 3628 O O . GLY A 1 486 ? 15.453 18.391 -3.467 1 97.06 486 GLY A O 1
ATOM 3629 N N . MET A 1 487 ? 13.531 17.609 -2.66 1 96.12 487 MET A N 1
ATOM 3630 C CA . MET A 1 487 ? 14.023 17.656 -1.287 1 96.12 487 MET A CA 1
ATOM 3631 C C . MET A 1 487 ? 15.18 16.672 -1.095 1 96.12 487 MET A C 1
ATOM 3633 O O . MET A 1 487 ? 16.125 16.953 -0.358 1 96.12 487 MET A O 1
ATOM 3637 N N . SER A 1 488 ? 15.148 15.523 -1.766 1 95.88 488 SER A N 1
ATOM 3638 C CA . SER A 1 488 ? 16.172 14.492 -1.647 1 95.88 488 SER A CA 1
ATOM 3639 C C . SER A 1 488 ? 17.5 14.969 -2.23 1 95.88 488 SER A C 1
ATOM 3641 O O . SER A 1 488 ? 18.547 14.836 -1.59 1 95.88 488 SER A O 1
ATOM 3643 N N . ILE A 1 489 ? 17.484 15.531 -3.436 1 96.75 489 ILE A N 1
ATOM 3644 C CA . ILE A 1 489 ? 18.734 15.93 -4.074 1 96.75 489 ILE A CA 1
ATOM 3645 C C . ILE A 1 489 ? 19.328 17.125 -3.33 1 96.75 489 ILE A C 1
ATOM 3647 O O . ILE A 1 489 ? 20.562 17.234 -3.203 1 96.75 489 ILE A O 1
ATOM 3651 N N . ASN A 1 490 ? 18.5 18.062 -2.895 1 96.31 490 ASN A N 1
ATOM 3652 C CA . ASN A 1 490 ? 18.984 19.203 -2.125 1 96.31 490 ASN A CA 1
ATOM 3653 C C . ASN A 1 490 ? 19.609 18.766 -0.801 1 96.31 490 ASN A C 1
ATOM 3655 O O . ASN A 1 490 ? 20.625 19.297 -0.38 1 96.31 490 ASN A O 1
ATOM 3659 N N . GLY A 1 491 ? 18.922 17.766 -0.131 1 94.88 491 GLY A N 1
ATOM 3660 C CA . GLY A 1 491 ? 19.5 17.203 1.077 1 94.88 491 GLY A CA 1
ATOM 3661 C C . GLY A 1 491 ? 20.828 16.5 0.835 1 94.88 491 GLY A C 1
ATOM 3662 O O . GLY A 1 491 ? 21.781 16.688 1.6 1 94.88 491 GLY A O 1
ATOM 3663 N N . GLN A 1 492 ? 20.906 15.703 -0.234 1 95.62 492 GLN A N 1
ATOM 3664 C CA . GLN A 1 492 ? 22.141 15.023 -0.589 1 95.62 492 GLN A CA 1
ATOM 3665 C C . GLN A 1 492 ? 23.25 16.016 -0.92 1 95.62 492 GLN A C 1
ATOM 3667 O O . GLN A 1 492 ? 24.406 15.82 -0.562 1 95.62 492 GLN A O 1
ATOM 3672 N N . ASP A 1 493 ? 22.906 17.109 -1.592 1 95.38 493 ASP A N 1
ATOM 3673 C CA . ASP A 1 493 ? 23.875 18.141 -1.909 1 95.38 493 ASP A CA 1
ATOM 3674 C C . ASP A 1 493 ? 24.453 18.75 -0.638 1 95.38 493 ASP A C 1
ATOM 3676 O O . ASP A 1 493 ? 25.672 18.953 -0.542 1 95.38 493 ASP A O 1
ATOM 3680 N N . LEU A 1 494 ? 23.594 19.062 0.282 1 93.81 494 LEU A N 1
ATOM 3681 C CA . LEU A 1 494 ? 24.031 19.672 1.536 1 93.81 494 LEU A CA 1
ATOM 3682 C C . LEU A 1 494 ? 24.953 18.719 2.303 1 93.81 494 LEU A C 1
ATOM 3684 O O . LEU A 1 494 ? 25.906 19.172 2.951 1 93.81 494 LEU A O 1
ATOM 3688 N N . LEU A 1 495 ? 24.719 17.469 2.201 1 92.5 495 LEU A N 1
ATOM 3689 C CA . LEU A 1 495 ? 25.453 16.469 2.99 1 92.5 495 LEU A CA 1
ATOM 3690 C C . LEU A 1 495 ? 26.75 16.094 2.305 1 92.5 495 LEU A C 1
ATOM 3692 O O . LEU A 1 495 ? 27.766 15.836 2.973 1 92.5 495 LEU A O 1
ATOM 3696 N N . TYR A 1 496 ? 26.703 15.969 0.921 1 93 496 TYR A N 1
ATOM 3697 C CA . TYR A 1 496 ? 27.766 15.203 0.28 1 93 496 TYR A CA 1
ATOM 3698 C C . TYR A 1 496 ? 28.5 16.047 -0.761 1 93 496 TYR A C 1
ATOM 3700 O O . TYR A 1 496 ? 29.406 15.562 -1.434 1 93 496 TYR A O 1
ATOM 3708 N N . GLU A 1 497 ? 28.156 17.281 -0.96 1 91.31 497 GLU A N 1
ATOM 3709 C CA . GLU A 1 497 ? 28.719 18.109 -2.031 1 91.31 497 GLU A CA 1
ATOM 3710 C C . GLU A 1 497 ? 30.234 18.109 -1.997 1 91.31 497 GLU A C 1
ATOM 3712 O O . GLU A 1 497 ? 30.891 18.172 -3.043 1 91.31 497 GLU A O 1
ATOM 3717 N N . HIS A 1 498 ? 30.875 17.938 -0.858 1 89.81 498 HIS A N 1
ATOM 3718 C CA . HIS A 1 498 ? 32.312 18.016 -0.757 1 89.81 498 HIS A CA 1
ATOM 3719 C C . HIS A 1 498 ? 32.938 16.625 -0.614 1 89.81 498 HIS A C 1
ATOM 3721 O O . HIS A 1 498 ? 34.156 16.5 -0.434 1 89.81 498 HIS A O 1
ATOM 3727 N N . THR A 1 499 ? 32.094 15.68 -0.656 1 91.06 499 THR A N 1
ATOM 3728 C CA . THR A 1 499 ? 32.594 14.344 -0.382 1 91.06 499 THR A CA 1
ATOM 3729 C C . THR A 1 499 ? 32.5 13.461 -1.623 1 91.06 499 THR A C 1
ATOM 3731 O O . THR A 1 499 ? 33.375 12.641 -1.893 1 91.06 499 THR A O 1
ATOM 3734 N N . THR A 1 500 ? 31.406 13.602 -2.355 1 93.62 500 THR A N 1
ATOM 3735 C CA . THR A 1 500 ? 31.156 12.773 -3.531 1 93.62 500 THR A CA 1
ATOM 3736 C C . THR A 1 500 ? 30.203 13.461 -4.5 1 93.62 500 THR A C 1
ATOM 3738 O O . THR A 1 500 ? 29.344 14.227 -4.082 1 93.62 500 THR A O 1
ATOM 3741 N N . PRO A 1 501 ? 30.391 13.242 -5.785 1 93.56 501 PRO A N 1
ATOM 3742 C CA . PRO A 1 501 ? 29.453 13.797 -6.758 1 93.56 501 PRO A CA 1
ATOM 3743 C C . PRO A 1 501 ? 28.203 12.93 -6.938 1 93.56 501 PRO A C 1
ATOM 3745 O O . PRO A 1 501 ? 27.266 13.328 -7.629 1 93.56 501 PRO A O 1
ATOM 3748 N N . VAL A 1 502 ? 28.172 11.773 -6.281 1 93.88 502 VAL A N 1
ATOM 3749 C CA . VAL A 1 502 ? 27.109 10.797 -6.477 1 93.88 502 VAL A CA 1
ATOM 3750 C C . VAL A 1 502 ? 25.844 11.266 -5.75 1 93.88 502 VAL A C 1
ATOM 3752 O O . VAL A 1 502 ? 25.922 11.766 -4.625 1 93.88 502 VAL A O 1
ATOM 3755 N N . ARG A 1 503 ? 24.625 11.211 -6.441 1 96.94 503 ARG A N 1
ATOM 3756 C CA . ARG A 1 503 ? 23.297 11.422 -5.887 1 96.94 503 ARG A CA 1
ATOM 3757 C C . ARG A 1 503 ? 22.359 10.266 -6.246 1 96.94 503 ARG A C 1
ATOM 3759 O O . ARG A 1 503 ? 21.656 10.328 -7.254 1 96.94 503 ARG A O 1
ATOM 3766 N N . PRO A 1 504 ? 22.422 9.242 -5.441 1 95.88 504 PRO A N 1
ATOM 3767 C CA . PRO A 1 504 ? 21.734 8.008 -5.844 1 95.88 504 PRO A CA 1
ATOM 3768 C C . PRO A 1 504 ? 20.219 8.094 -5.68 1 95.88 504 PRO A C 1
ATOM 3770 O O . PRO A 1 504 ? 19.734 8.695 -4.715 1 95.88 504 PRO A O 1
ATOM 3773 N N . ALA A 1 505 ? 19.469 7.512 -6.641 1 96.31 505 ALA A N 1
ATOM 3774 C CA . ALA A 1 505 ? 18.062 7.16 -6.59 1 96.31 505 ALA A CA 1
ATOM 3775 C C . ALA A 1 505 ? 17.188 8.406 -6.445 1 96.31 505 ALA A C 1
ATOM 3777 O O . ALA A 1 505 ? 16.172 8.383 -5.742 1 96.31 505 ALA A O 1
ATOM 3778 N N . VAL A 1 506 ? 17.547 9.586 -7.047 1 96.88 506 VAL A N 1
ATOM 3779 C CA . VAL A 1 506 ? 16.781 10.812 -6.84 1 96.88 506 VAL A CA 1
ATOM 3780 C C . VAL A 1 506 ? 16.328 11.367 -8.188 1 96.88 506 VAL A C 1
ATOM 3782 O O . VAL A 1 506 ? 15.531 12.312 -8.234 1 96.88 506 VAL A O 1
ATOM 3785 N N . GLN A 1 507 ? 16.766 10.797 -9.281 1 96.19 507 GLN A N 1
ATOM 3786 C CA . GLN A 1 507 ? 16.469 11.336 -10.609 1 96.19 507 GLN A CA 1
ATOM 3787 C C . GLN A 1 507 ? 15.125 10.836 -11.117 1 96.19 507 GLN A C 1
ATOM 3789 O O . GLN A 1 507 ? 14.797 9.664 -10.961 1 96.19 507 GLN A O 1
ATOM 3794 N N . LEU A 1 508 ? 14.352 11.719 -11.641 1 96.56 508 LEU A N 1
ATOM 3795 C CA . LEU A 1 508 ? 13.156 11.406 -12.406 1 96.56 508 LEU A CA 1
ATOM 3796 C C . LEU A 1 508 ? 13.336 11.766 -13.883 1 96.56 508 LEU A C 1
ATOM 3798 O O . LEU A 1 508 ? 14.453 12.078 -14.312 1 96.56 508 LEU A O 1
ATOM 3802 N N . SER A 1 509 ? 12.312 11.586 -14.695 1 95.25 509 SER A N 1
ATOM 3803 C CA . SER A 1 509 ? 12.531 11.648 -16.141 1 95.25 509 SER A CA 1
ATOM 3804 C C . SER A 1 509 ? 11.914 12.906 -16.734 1 95.25 509 SER A C 1
ATOM 3806 O O . SER A 1 509 ? 10.75 13.219 -16.469 1 95.25 509 SER A O 1
ATOM 3808 N N . LYS A 1 510 ? 12.68 13.586 -17.562 1 96.12 510 LYS A N 1
ATOM 3809 C CA . LYS A 1 510 ? 12.156 14.719 -18.312 1 96.12 510 LYS A CA 1
ATOM 3810 C C . LYS A 1 510 ? 11.172 14.258 -19.391 1 96.12 510 LYS A C 1
ATOM 3812 O O . LYS A 1 510 ? 10.406 15.062 -19.922 1 96.12 510 LYS A O 1
ATOM 3817 N N . ALA A 1 511 ? 11.188 12.953 -19.625 1 96.75 511 ALA A N 1
ATOM 3818 C CA . ALA A 1 511 ? 10.32 12.398 -20.672 1 96.75 511 ALA A CA 1
ATOM 3819 C C . ALA A 1 511 ? 8.914 12.148 -20.125 1 96.75 511 ALA A C 1
ATOM 3821 O O . ALA A 1 511 ? 7.973 11.945 -20.906 1 96.75 511 ALA A O 1
ATOM 3822 N N . CYS A 1 512 ? 8.812 12.164 -18.844 1 97.44 512 CYS A N 1
ATOM 3823 C CA . CYS A 1 512 ? 7.492 11.961 -18.266 1 97.44 512 CYS A CA 1
ATOM 3824 C C . CYS A 1 512 ? 6.609 13.188 -18.484 1 97.44 512 CYS A C 1
ATOM 3826 O O . CYS A 1 512 ? 6.871 14.258 -17.938 1 97.44 512 CYS A O 1
ATOM 3828 N N . ALA A 1 513 ? 5.586 13.031 -19.281 1 98.69 513 ALA A N 1
ATOM 3829 C CA . ALA A 1 513 ? 4.664 14.109 -19.625 1 98.69 513 ALA A CA 1
ATOM 3830 C C . ALA A 1 513 ? 3.338 13.961 -18.891 1 98.69 513 ALA A C 1
ATOM 3832 O O . ALA A 1 513 ? 2.377 13.406 -19.422 1 98.69 513 ALA A O 1
ATOM 3833 N N . TYR A 1 514 ? 3.295 14.625 -17.734 1 98.81 514 TYR A N 1
ATOM 3834 C CA . TYR A 1 514 ? 2.15 14.43 -16.859 1 98.81 514 TYR A CA 1
ATOM 3835 C C . TYR A 1 514 ? 0.873 14.961 -17.5 1 98.81 514 TYR A C 1
ATOM 3837 O O . TYR A 1 514 ? -0.216 14.43 -17.25 1 98.81 514 TYR A O 1
ATOM 3845 N N . GLU A 1 515 ? 0.967 16.062 -18.312 1 98.88 515 GLU A N 1
ATOM 3846 C CA . GLU A 1 515 ? -0.217 16.578 -18.984 1 98.88 515 GLU A CA 1
ATOM 3847 C C . GLU A 1 515 ? -0.781 15.57 -19.984 1 98.88 515 GLU A C 1
ATOM 3849 O O . GLU A 1 515 ? -1.998 15.477 -20.156 1 98.88 515 GLU A O 1
ATOM 3854 N N . VAL A 1 516 ? 0.078 14.781 -20.672 1 98.88 516 VAL A N 1
ATOM 3855 C CA . VAL A 1 516 ? -0.354 13.742 -21.594 1 98.88 516 VAL A CA 1
ATOM 3856 C C . VAL A 1 516 ? -0.989 12.586 -20.828 1 98.88 516 VAL A C 1
ATOM 3858 O O . VAL A 1 516 ? -2.039 12.07 -21.219 1 98.88 516 VAL A O 1
ATOM 3861 N N . VAL A 1 517 ? -0.359 12.195 -19.719 1 98.88 517 VAL A N 1
ATOM 3862 C CA . VAL A 1 517 ? -0.907 11.156 -18.844 1 98.88 517 VAL A CA 1
ATOM 3863 C C . VAL A 1 517 ? -2.322 11.531 -18.422 1 98.88 517 VAL A C 1
ATOM 3865 O O . VAL A 1 517 ? -3.24 10.711 -18.5 1 98.88 517 VAL A O 1
ATOM 3868 N N . ALA A 1 518 ? -2.467 12.797 -17.969 1 98.94 518 ALA A N 1
ATOM 3869 C CA . ALA A 1 518 ? -3.764 13.266 -17.484 1 98.94 518 ALA A CA 1
ATOM 3870 C C . ALA A 1 518 ? -4.812 13.211 -18.594 1 98.94 518 ALA A C 1
ATOM 3872 O O . ALA A 1 518 ? -5.965 12.844 -18.344 1 98.94 518 ALA A O 1
ATOM 3873 N N . ARG A 1 519 ? -4.453 13.594 -19.812 1 98.88 519 ARG A N 1
ATOM 3874 C CA . ARG A 1 519 ? -5.379 13.523 -20.938 1 98.88 519 ARG A CA 1
ATOM 3875 C C . ARG A 1 519 ? -5.797 12.078 -21.203 1 98.88 519 ARG A C 1
ATOM 3877 O O . ARG A 1 519 ? -6.953 11.82 -21.547 1 98.88 519 ARG A O 1
ATOM 3884 N N . GLY A 1 520 ? -4.832 11.156 -21.016 1 98.88 520 GLY A N 1
ATOM 3885 C CA . GLY A 1 520 ? -5.16 9.742 -21.156 1 98.88 520 GLY A CA 1
ATOM 3886 C C . GLY A 1 520 ? -6.188 9.258 -20.156 1 98.88 520 GLY A C 1
ATOM 3887 O O . GLY A 1 520 ? -6.934 8.32 -20.422 1 98.88 520 GLY A O 1
ATOM 3888 N N . PHE A 1 521 ? -6.238 9.898 -19.047 1 98.69 521 PHE A N 1
ATOM 3889 C CA . PHE A 1 521 ? -7.203 9.562 -18 1 98.69 521 PHE A CA 1
ATOM 3890 C C . PHE A 1 521 ? -8.438 10.453 -18.094 1 98.69 521 PHE A C 1
ATOM 3892 O O . PHE A 1 521 ? -9.219 10.547 -17.141 1 98.69 521 PHE A O 1
ATOM 3899 N N . ASN A 1 522 ? -8.555 11.172 -19.141 1 98.62 522 ASN A N 1
ATOM 3900 C CA . ASN A 1 522 ? -9.742 11.953 -19.484 1 98.62 522 ASN A CA 1
ATOM 3901 C C . ASN A 1 522 ? -9.852 13.203 -18.625 1 98.62 522 ASN A C 1
ATOM 3903 O O . ASN A 1 522 ? -10.953 13.578 -18.203 1 98.62 522 ASN A O 1
ATOM 3907 N N . CYS A 1 523 ? -8.781 13.867 -18.297 1 98.81 523 CYS A N 1
ATOM 3908 C CA . CYS A 1 523 ? -8.75 15.148 -17.594 1 98.81 523 CYS A CA 1
ATOM 3909 C C . CYS A 1 523 ? -8.25 16.266 -18.5 1 98.81 523 CYS A C 1
ATOM 3911 O O . CYS A 1 523 ? -7.422 16.016 -19.391 1 98.81 523 CYS A O 1
ATOM 3913 N N . ALA A 1 524 ? -8.789 17.484 -18.328 1 98.81 524 ALA A N 1
ATOM 3914 C CA . ALA A 1 524 ? -8.148 18.625 -18.953 1 98.81 524 ALA A CA 1
ATOM 3915 C C . ALA A 1 524 ? -6.727 18.828 -18.422 1 98.81 524 ALA A C 1
ATOM 3917 O O . ALA A 1 524 ? -6.465 18.594 -17.234 1 98.81 524 ALA A O 1
ATOM 3918 N N . ALA A 1 525 ? -5.801 19.141 -19.312 1 98.88 525 ALA A N 1
ATOM 3919 C CA . ALA A 1 525 ? -4.434 19.266 -18.828 1 98.88 525 ALA A CA 1
ATOM 3920 C C . ALA A 1 525 ? -3.611 20.203 -19.688 1 98.88 525 ALA A C 1
ATOM 3922 O O . ALA A 1 525 ? -3.824 20.297 -20.906 1 98.88 525 ALA A O 1
ATOM 3923 N N . GLU A 1 526 ? -2.754 20.922 -19.141 1 98.81 526 GLU A N 1
ATOM 3924 C CA . GLU A 1 526 ? -1.824 21.828 -19.812 1 98.81 526 GLU A CA 1
ATOM 3925 C C . GLU A 1 526 ? -0.428 21.734 -19.203 1 98.81 526 GLU A C 1
ATOM 3927 O O . GLU A 1 526 ? -0.272 21.312 -18.062 1 98.81 526 GLU A O 1
ATOM 3932 N N . LYS A 1 527 ? 0.509 21.984 -19.969 1 98.81 527 LYS A N 1
ATOM 3933 C CA . LYS A 1 527 ? 1.893 22.172 -19.547 1 98.81 527 LYS A CA 1
ATOM 3934 C C . LYS A 1 527 ? 2.312 23.625 -19.672 1 98.81 527 LYS A C 1
ATOM 3936 O O . LYS A 1 527 ? 2 24.281 -20.656 1 98.81 527 LYS A O 1
ATOM 3941 N N . VAL A 1 528 ? 2.924 24.188 -18.656 1 98.75 528 VAL A N 1
ATOM 3942 C CA . VAL A 1 528 ? 3.416 25.562 -18.719 1 98.75 528 VAL A CA 1
ATOM 3943 C C . VAL A 1 528 ? 4.91 25.594 -18.406 1 98.75 528 VAL A C 1
ATOM 3945 O O . VAL A 1 528 ? 5.379 24.875 -17.516 1 98.75 528 VAL A O 1
ATOM 3948 N N . THR A 1 529 ? 5.676 26.344 -19.141 1 98.44 529 THR A N 1
ATOM 3949 C CA . THR A 1 529 ? 7.109 26.531 -18.938 1 98.44 529 THR A CA 1
ATOM 3950 C C . THR A 1 529 ? 7.441 28.016 -18.766 1 98.44 529 THR A C 1
ATOM 3952 O O . THR A 1 529 ? 8.562 28.359 -18.375 1 98.44 529 THR A O 1
ATOM 3955 N N . GLU A 1 530 ? 6.469 28.891 -19.031 1 98.38 530 GLU A N 1
ATOM 3956 C CA . GLU A 1 530 ? 6.676 30.328 -18.938 1 98.38 530 GLU A CA 1
ATOM 3957 C C . GLU A 1 530 ? 5.789 30.938 -17.859 1 98.38 530 GLU A C 1
ATOM 3959 O O . GLU A 1 530 ? 4.633 30.547 -17.703 1 98.38 530 GLU A O 1
ATOM 3964 N N . TYR A 1 531 ? 6.367 31.906 -17.219 1 98.31 531 TYR A N 1
ATOM 3965 C CA . TYR A 1 531 ? 5.711 32.531 -16.078 1 98.31 531 TYR A CA 1
ATOM 3966 C C . TYR A 1 531 ? 4.363 33.125 -16.469 1 98.31 531 TYR A C 1
ATOM 3968 O O . TYR A 1 531 ? 3.369 32.938 -15.758 1 98.31 531 TYR A O 1
ATOM 3976 N N . ASP A 1 532 ? 4.254 33.75 -17.594 1 98.12 532 ASP A N 1
ATOM 3977 C CA . ASP A 1 532 ? 3.066 34.5 -18 1 98.12 532 ASP A CA 1
ATOM 3978 C C . ASP A 1 532 ? 1.957 33.562 -18.453 1 98.12 532 ASP A C 1
ATOM 3980 O O . ASP A 1 532 ? 0.804 33.969 -18.609 1 98.12 532 ASP A O 1
ATOM 3984 N N . GLU A 1 533 ? 2.238 32.25 -18.594 1 98.5 533 GLU A N 1
ATOM 3985 C CA . GLU A 1 533 ? 1.257 31.25 -19 1 98.5 533 GLU A CA 1
ATOM 3986 C C . GLU A 1 533 ? 0.472 30.734 -17.797 1 98.5 533 GLU A C 1
ATOM 3988 O O . GLU A 1 533 ? -0.594 30.125 -17.969 1 98.5 533 GLU A O 1
ATOM 3993 N N . ILE A 1 534 ? 0.952 30.953 -16.625 1 98.75 534 ILE A N 1
ATOM 3994 C CA . ILE A 1 534 ? 0.415 30.312 -15.43 1 98.75 534 ILE A CA 1
ATOM 3995 C C . ILE A 1 534 ? -0.994 30.828 -15.148 1 98.75 534 ILE A C 1
ATOM 3997 O O . ILE A 1 534 ? -1.934 30.047 -15 1 98.75 534 ILE A O 1
ATOM 4001 N N . ALA A 1 535 ? -1.163 32.156 -15.039 1 98.5 535 ALA A N 1
ATOM 4002 C CA . ALA A 1 535 ? -2.443 32.75 -14.664 1 98.5 535 ALA A CA 1
ATOM 4003 C C . ALA A 1 535 ? -3.543 32.344 -15.641 1 98.5 535 ALA A C 1
ATOM 4005 O O . ALA A 1 535 ? -4.602 31.859 -15.234 1 98.5 535 ALA A O 1
ATOM 4006 N N . PRO A 1 536 ? -3.35 32.469 -17.016 1 98.69 536 PRO A N 1
ATOM 4007 C CA . PRO A 1 536 ? -4.383 32.031 -17.953 1 98.69 536 PRO A CA 1
ATOM 4008 C C . PRO A 1 536 ? -4.684 30.531 -17.844 1 98.69 536 PRO A C 1
ATOM 4010 O O . PRO A 1 536 ? -5.836 30.109 -17.984 1 98.69 536 PRO A O 1
ATOM 4013 N N . ALA A 1 537 ? -3.654 29.719 -17.625 1 98.81 537 ALA A N 1
ATOM 4014 C CA . ALA A 1 537 ? -3.861 28.281 -17.484 1 98.81 537 ALA A CA 1
ATOM 4015 C C . ALA A 1 537 ? -4.75 27.969 -16.281 1 98.81 537 ALA A C 1
ATOM 4017 O O . ALA A 1 537 ? -5.652 27.141 -16.359 1 98.81 537 ALA A O 1
ATOM 4018 N N . ILE A 1 538 ? -4.484 28.625 -15.172 1 98.75 538 ILE A N 1
ATOM 4019 C CA . ILE A 1 538 ? -5.273 28.438 -13.961 1 98.75 538 ILE A CA 1
ATOM 4020 C C . ILE A 1 538 ? -6.723 28.844 -14.219 1 98.75 538 ILE A C 1
ATOM 4022 O O . ILE A 1 538 ? -7.652 28.156 -13.789 1 98.75 538 ILE A O 1
ATOM 4026 N N . GLN A 1 539 ? -6.949 29.969 -14.914 1 98.06 539 GLN A N 1
ATOM 4027 C CA . GLN A 1 539 ? -8.297 30.438 -15.219 1 98.06 539 GLN A CA 1
ATOM 4028 C C . GLN A 1 539 ? -9.07 29.406 -16.047 1 98.06 539 GLN A C 1
ATOM 4030 O O . GLN A 1 539 ? -10.258 29.188 -15.812 1 98.06 539 GLN A O 1
ATOM 4035 N N . ARG A 1 540 ? -8.398 28.781 -16.953 1 98.44 540 ARG A N 1
ATOM 4036 C CA . ARG A 1 540 ? -9.031 27.781 -17.797 1 98.44 540 ARG A CA 1
ATOM 4037 C C . ARG A 1 540 ? -9.273 26.484 -17.047 1 98.44 540 ARG A C 1
ATOM 4039 O O . ARG A 1 540 ? -10.391 25.953 -17.031 1 98.44 540 ARG A O 1
ATOM 4046 N N . LEU A 1 541 ? -8.273 26.016 -16.328 1 98.69 541 LEU A N 1
ATOM 4047 C CA . LEU A 1 541 ? -8.305 24.688 -15.75 1 98.69 541 LEU A CA 1
ATOM 4048 C C . LEU A 1 541 ? -9.172 24.656 -14.492 1 98.69 541 LEU A C 1
ATOM 4050 O O . LEU A 1 541 ? -9.75 23.625 -14.156 1 98.69 541 LEU A O 1
ATOM 4054 N N . SER A 1 542 ? -9.281 25.781 -13.789 1 98.12 542 SER A N 1
ATOM 4055 C CA . SER A 1 542 ? -10.078 25.828 -12.57 1 98.12 542 SER A CA 1
ATOM 4056 C C . SER A 1 542 ? -11.57 25.688 -12.883 1 98.12 542 SER A C 1
ATOM 4058 O O . SER A 1 542 ? -12.375 25.438 -11.984 1 98.12 542 SER A O 1
ATOM 4060 N N . LYS A 1 543 ? -11.969 25.797 -14.172 1 97.12 543 LYS A N 1
ATOM 4061 C CA . LYS A 1 543 ? -13.359 25.703 -14.586 1 97.12 543 LYS A CA 1
ATOM 4062 C C . LYS A 1 543 ? -13.602 24.453 -15.422 1 97.12 543 LYS A C 1
ATOM 4064 O O . LYS A 1 543 ? -14.695 24.25 -15.953 1 97.12 543 LYS A O 1
ATOM 4069 N N . ALA A 1 544 ? -12.68 23.562 -15.461 1 97.38 544 ALA A N 1
ATOM 4070 C CA . ALA A 1 544 ? -12.742 22.469 -16.422 1 97.38 544 ALA A CA 1
ATOM 4071 C C . ALA A 1 544 ? -13.172 21.156 -15.758 1 97.38 544 ALA A C 1
ATOM 4073 O O . ALA A 1 544 ? -13.297 20.125 -16.422 1 97.38 544 ALA A O 1
ATOM 4074 N N . GLY A 1 545 ? -13.516 21.172 -14.453 1 97.62 545 GLY A N 1
ATOM 4075 C CA . GLY A 1 545 ? -13.672 19.922 -13.742 1 97.62 545 GLY A CA 1
ATOM 4076 C C . GLY A 1 545 ? -12.352 19.281 -13.367 1 97.62 545 GLY A C 1
ATOM 4077 O O . GLY A 1 545 ? -11.43 19.953 -12.906 1 97.62 545 GLY A O 1
ATOM 4078 N N . PRO A 1 546 ? -12.25 17.922 -13.523 1 98.62 546 PRO A N 1
ATOM 4079 C CA . PRO A 1 546 ? -10.938 17.312 -13.273 1 98.62 546 PRO A CA 1
ATOM 4080 C C . PRO A 1 546 ? -9.867 17.797 -14.25 1 98.62 546 PRO A C 1
ATOM 4082 O O . PRO A 1 546 ? -10.062 17.734 -15.461 1 98.62 546 PRO A O 1
ATOM 4085 N N . ALA A 1 547 ? -8.805 18.344 -13.711 1 98.88 547 ALA A N 1
ATOM 4086 C CA . ALA A 1 547 ? -7.793 18.969 -14.555 1 98.88 547 ALA A CA 1
ATOM 4087 C C . ALA A 1 547 ? -6.406 18.859 -13.922 1 98.88 547 ALA A C 1
ATOM 4089 O O . ALA A 1 547 ? -6.285 18.547 -12.734 1 98.88 547 ALA A O 1
ATOM 4090 N N . LEU A 1 548 ? -5.387 19 -14.766 1 98.94 548 LEU A N 1
ATOM 4091 C CA . LEU A 1 548 ? -4.008 18.922 -14.289 1 98.94 548 LEU A CA 1
ATOM 4092 C C . LEU A 1 548 ? -3.141 19.969 -14.977 1 98.94 548 LEU A C 1
ATOM 4094 O O . LEU A 1 548 ? -3.221 20.141 -16.203 1 98.94 548 LEU A O 1
ATOM 4098 N N . LEU A 1 549 ? -2.428 20.734 -14.211 1 98.94 549 LEU A N 1
ATOM 4099 C CA . LEU A 1 549 ? -1.4 21.641 -14.703 1 98.94 549 LEU A CA 1
ATOM 4100 C C . LEU A 1 549 ? -0.006 21.094 -14.414 1 98.94 549 LEU A C 1
ATOM 4102 O O . LEU A 1 549 ? 0.349 20.875 -13.25 1 98.94 549 LEU A O 1
ATOM 4106 N N . ASN A 1 550 ? 0.72 20.75 -15.445 1 98.88 550 ASN A N 1
ATOM 4107 C CA . ASN A 1 550 ? 2.131 20.391 -15.359 1 98.88 550 ASN A CA 1
ATOM 4108 C C . ASN A 1 550 ? 3.031 21.609 -15.5 1 98.88 550 ASN A C 1
ATOM 4110 O O . ASN A 1 550 ? 3.258 22.094 -16.609 1 98.88 550 ASN A O 1
ATOM 4114 N N . MET A 1 551 ? 3.566 22.094 -14.352 1 98.69 551 MET A N 1
ATOM 4115 C CA . MET A 1 551 ? 4.383 23.297 -14.328 1 98.69 551 MET A CA 1
ATOM 4116 C C . MET A 1 551 ? 5.859 22.953 -14.18 1 98.69 551 MET A C 1
ATOM 4118 O O . MET A 1 551 ? 6.266 22.359 -13.18 1 98.69 551 MET A O 1
ATOM 4122 N N . ILE A 1 552 ? 6.715 23.328 -15.164 1 98.81 552 ILE A N 1
ATOM 4123 C CA . ILE A 1 552 ? 8.141 23.016 -15.117 1 98.81 552 ILE A CA 1
ATOM 4124 C C . ILE A 1 552 ? 8.875 24.078 -14.297 1 98.81 552 ILE A C 1
ATOM 4126 O O . ILE A 1 552 ? 8.914 25.25 -14.672 1 98.81 552 ILE A O 1
ATOM 4130 N N . VAL A 1 553 ? 9.398 23.672 -13.18 1 98.75 553 VAL A N 1
ATOM 4131 C CA . VAL A 1 553 ? 10.062 24.578 -12.25 1 98.75 553 VAL A CA 1
ATOM 4132 C C . VAL A 1 553 ? 11.5 24.141 -12.023 1 98.75 553 VAL A C 1
ATOM 4134 O O . VAL A 1 553 ? 11.867 23.016 -12.375 1 98.75 553 VAL A O 1
ATOM 4137 N N . SER A 1 554 ? 12.297 25.062 -11.461 1 98.44 554 SER A N 1
ATOM 4138 C CA . SER A 1 554 ? 13.695 24.781 -11.156 1 98.44 554 SER A CA 1
ATOM 4139 C C . SER A 1 554 ? 13.828 24 -9.852 1 98.44 554 SER A C 1
ATOM 4141 O O . SER A 1 554 ? 12.969 24.094 -8.969 1 98.44 554 SER A O 1
ATOM 4143 N N . VAL A 1 555 ? 14.844 23.188 -9.781 1 97.31 555 VAL A N 1
ATOM 4144 C CA . VAL A 1 555 ? 15.172 22.484 -8.539 1 97.31 555 VAL A CA 1
ATOM 4145 C C . VAL A 1 555 ? 15.633 23.5 -7.484 1 97.31 555 VAL A C 1
ATOM 4147 O O . VAL A 1 555 ? 15.5 23.25 -6.285 1 97.31 555 VAL A O 1
ATOM 4150 N N . LYS A 1 556 ? 16.172 24.609 -7.906 1 96.38 556 LYS A N 1
ATOM 4151 C CA . LYS A 1 556 ? 16.672 25.672 -7.031 1 96.38 556 LYS A CA 1
ATOM 4152 C C . LYS A 1 556 ? 15.734 26.875 -7.047 1 96.38 556 LYS A C 1
ATOM 4154 O O . LYS A 1 556 ? 15.016 27.094 -8.023 1 96.38 556 LYS A O 1
ATOM 4159 N N . PRO A 1 557 ? 15.742 27.719 -6.043 1 96.62 557 PRO A N 1
ATOM 4160 C CA . PRO A 1 557 ? 16.547 27.562 -4.832 1 96.62 557 PRO A CA 1
ATOM 4161 C C . PRO A 1 557 ? 16.047 26.438 -3.936 1 96.62 557 PRO A C 1
ATOM 4163 O O . PRO A 1 557 ? 14.953 25.891 -4.164 1 96.62 557 PRO A O 1
ATOM 4166 N N . THR A 1 558 ? 16.922 26.016 -3.014 1 95.5 558 THR A N 1
ATOM 4167 C CA . THR A 1 558 ? 16.5 25.109 -1.961 1 95.5 558 THR A CA 1
ATOM 4168 C C . THR A 1 558 ? 15.547 25.812 -0.991 1 95.5 558 THR A C 1
ATOM 4170 O O . THR A 1 558 ? 15.805 26.953 -0.584 1 95.5 558 THR A O 1
ATOM 4173 N N . SER A 1 559 ? 14.43 25.188 -0.71 1 93.75 559 SER A N 1
ATOM 4174 C CA . SER A 1 559 ? 13.477 25.797 0.212 1 93.75 559 SER A CA 1
ATOM 4175 C C . SER A 1 559 ? 14.094 26 1.591 1 93.75 559 SER A C 1
ATOM 4177 O O . SER A 1 559 ? 14.992 25.25 1.992 1 93.75 559 SER A O 1
ATOM 4179 N N . PRO A 1 560 ? 13.586 27 2.359 1 89.88 560 PRO A N 1
ATOM 4180 C CA . PRO A 1 560 ? 14.094 27.234 3.715 1 89.88 560 PRO A CA 1
ATOM 4181 C C . PRO A 1 560 ? 13.906 26.031 4.629 1 89.88 560 PRO A C 1
ATOM 4183 O O . PRO A 1 560 ? 14.75 25.766 5.484 1 89.88 560 PRO A O 1
ATOM 4186 N N . ALA A 1 561 ? 12.859 25.344 4.434 1 88.06 561 ALA A N 1
ATOM 4187 C CA . ALA A 1 561 ? 12.602 24.172 5.27 1 88.06 561 ALA A CA 1
ATOM 4188 C C . ALA A 1 561 ? 13.688 23.125 5.09 1 88.06 561 ALA A C 1
ATOM 4190 O O . ALA A 1 561 ? 14.203 22.578 6.07 1 88.06 561 ALA A O 1
ATOM 4191 N N . THR A 1 562 ? 14.047 22.781 3.824 1 90.56 562 THR A N 1
ATOM 4192 C CA . THR A 1 562 ? 15.078 21.781 3.549 1 90.56 562 THR A CA 1
ATOM 4193 C C . THR A 1 562 ? 16.422 22.25 4.094 1 90.56 562 THR A C 1
ATOM 4195 O O . THR A 1 562 ? 17.172 21.453 4.664 1 90.56 562 THR A O 1
ATOM 4198 N N . LEU A 1 563 ? 16.719 23.562 3.996 1 88.94 563 LEU A N 1
ATOM 4199 C CA . LEU A 1 563 ? 17.953 24.109 4.523 1 88.94 563 LEU A CA 1
ATOM 4200 C C . LEU A 1 563 ? 18.016 23.953 6.039 1 88.94 563 LEU A C 1
ATOM 4202 O O . LEU A 1 563 ? 19.078 23.641 6.586 1 88.94 563 LEU A O 1
ATOM 4206 N N . SER A 1 564 ? 16.906 24.078 6.645 1 84.44 564 SER A N 1
ATOM 4207 C CA . SER A 1 564 ? 16.859 24.047 8.102 1 84.44 564 SER A CA 1
ATOM 4208 C C . SER A 1 564 ? 16.922 22.609 8.617 1 84.44 564 SER A C 1
ATOM 4210 O O . SER A 1 564 ? 17.281 22.375 9.781 1 84.44 564 SER A O 1
ATOM 4212 N N . MET A 1 565 ? 16.641 21.641 7.809 1 84 565 MET A N 1
ATOM 4213 C CA . MET A 1 565 ? 16.5 20.266 8.266 1 84 565 MET A CA 1
ATOM 4214 C C . MET A 1 565 ? 17.844 19.531 8.172 1 84 565 MET A C 1
ATOM 4216 O O . MET A 1 565 ? 17.984 18.422 8.711 1 84 565 MET A O 1
ATOM 4220 N N . VAL A 1 566 ? 18.75 20.125 7.48 1 85.44 566 VAL A N 1
ATOM 4221 C CA . VAL A 1 566 ? 20.047 19.453 7.359 1 85.44 566 VAL A CA 1
ATOM 4222 C C . VAL A 1 566 ? 21.109 20.25 8.125 1 85.44 566 VAL A C 1
ATOM 4224 O O . VAL A 1 566 ? 21.406 21.391 7.77 1 85.44 566 VAL A O 1
ATOM 4227 N N . GLY A 1 567 ? 21.578 19.812 9.25 1 82.94 567 GLY A N 1
ATOM 4228 C CA . GLY A 1 567 ? 22.594 20.453 10.086 1 82.94 567 GLY A CA 1
ATOM 4229 C C . GLY A 1 567 ? 23.984 19.938 9.836 1 82.94 567 GLY A C 1
ATOM 4230 O O . GLY A 1 567 ? 24.672 19.484 10.758 1 82.94 567 GLY A O 1
ATOM 4231 N N . ALA A 1 568 ? 24.422 20.062 8.672 1 86 568 ALA A N 1
ATOM 4232 C CA . ALA A 1 568 ? 25.734 19.547 8.312 1 86 568 ALA A CA 1
ATOM 4233 C C . ALA A 1 568 ? 26.828 20.281 9.094 1 86 568 ALA A C 1
ATOM 4235 O O . ALA A 1 568 ? 26.766 21.5 9.289 1 86 568 ALA A O 1
ATOM 4236 N N . THR A 1 569 ? 27.719 19.516 9.672 1 88.88 569 THR A N 1
ATOM 4237 C CA . THR A 1 569 ? 28.859 20.031 10.422 1 88.88 569 THR A CA 1
ATOM 4238 C C . THR A 1 569 ? 30.078 19.156 10.234 1 88.88 569 THR A C 1
ATOM 4240 O O . THR A 1 569 ? 29.969 17.969 9.922 1 88.88 569 THR A O 1
ATOM 4243 N N . ASN A 1 570 ? 31.281 19.734 10.352 1 86.94 570 ASN A N 1
ATOM 4244 C CA . ASN A 1 570 ? 32.531 19 10.273 1 86.94 570 ASN A CA 1
ATOM 4245 C C . ASN A 1 570 ? 33.062 18.656 11.664 1 86.94 570 ASN A C 1
ATOM 4247 O O . ASN A 1 570 ? 34.188 18.141 11.789 1 86.94 570 ASN A O 1
ATOM 4251 N N . ASP A 1 571 ? 32.281 18.969 12.617 1 90.88 571 ASP A N 1
ATOM 4252 C CA . ASP A 1 571 ? 32.688 18.641 13.977 1 90.88 571 ASP A CA 1
ATOM 4253 C C . ASP A 1 571 ? 32.812 17.141 14.164 1 90.88 571 ASP A C 1
ATOM 4255 O O . ASP A 1 571 ? 31.812 16.406 14.102 1 90.88 571 ASP A O 1
ATOM 4259 N N . PRO A 1 572 ? 34 16.641 14.383 1 88.25 572 PRO A N 1
ATOM 4260 C CA . PRO A 1 572 ? 34.188 15.203 14.477 1 88.25 572 PRO A CA 1
ATOM 4261 C C . PRO A 1 572 ? 33.531 14.594 15.711 1 88.25 572 PRO A C 1
ATOM 4263 O O . PRO A 1 572 ? 33.438 13.367 15.828 1 88.25 572 PRO A O 1
ATOM 4266 N N . ASN A 1 573 ? 33.031 15.414 16.578 1 92.12 573 ASN A N 1
ATOM 4267 C CA . ASN A 1 573 ? 32.438 14.93 17.797 1 92.12 573 ASN A CA 1
ATOM 4268 C C . ASN A 1 573 ? 30.922 14.773 17.656 1 92.12 573 ASN A C 1
ATOM 4270 O O . ASN A 1 573 ? 30.234 14.422 18.625 1 92.12 573 ASN A O 1
ATOM 4274 N N . VAL A 1 574 ? 30.516 15.062 16.469 1 92.5 574 VAL A N 1
ATOM 4275 C CA . VAL A 1 574 ? 29.062 15.047 16.234 1 92.5 574 VAL A CA 1
ATOM 4276 C C . VAL A 1 574 ? 28.75 14.133 15.055 1 92.5 574 VAL A C 1
ATOM 4278 O O . VAL A 1 574 ? 29.469 14.109 14.062 1 92.5 574 VAL A O 1
ATOM 4281 N N . ILE A 1 575 ? 27.766 13.266 15.219 1 92 575 ILE A N 1
ATOM 4282 C CA . ILE A 1 575 ? 27.188 12.516 14.117 1 92 575 ILE A CA 1
ATOM 4283 C C . ILE A 1 575 ? 26.078 13.328 13.453 1 92 575 ILE A C 1
ATOM 4285 O O . ILE A 1 575 ? 25.094 13.68 14.102 1 92 575 ILE A O 1
ATOM 4289 N N . VAL A 1 576 ? 26.281 13.617 12.203 1 91.75 576 VAL A N 1
ATOM 4290 C CA . VAL A 1 576 ? 25.281 14.352 11.445 1 91.75 576 VAL A CA 1
ATOM 4291 C C . VAL A 1 576 ? 24.125 13.422 11.094 1 91.75 576 VAL A C 1
ATOM 4293 O O . VAL A 1 576 ? 24.328 12.383 10.453 1 91.75 576 VAL A O 1
ATOM 4296 N N . VAL A 1 577 ? 22.953 13.742 11.523 1 91.25 577 VAL A N 1
ATOM 4297 C CA . VAL A 1 577 ? 21.719 13.008 11.227 1 91.25 577 VAL A CA 1
ATOM 4298 C C . VAL A 1 577 ? 20.781 13.891 10.406 1 91.25 577 VAL A C 1
ATOM 4300 O O . VAL A 1 577 ? 20.016 14.68 10.969 1 91.25 577 VAL A O 1
ATOM 4303 N N . PRO A 1 578 ? 20.719 13.703 9.133 1 88.38 578 PRO A N 1
ATOM 4304 C CA . PRO A 1 578 ? 19.891 14.578 8.305 1 88.38 578 PRO A CA 1
ATOM 4305 C C . PRO A 1 578 ? 18.422 14.586 8.734 1 88.38 578 PRO A C 1
ATOM 4307 O O . PRO A 1 578 ? 17.891 13.539 9.125 1 88.38 578 PRO A O 1
ATOM 4310 N N . TYR A 1 579 ? 17.781 15.781 8.664 1 84 579 TYR A N 1
ATOM 4311 C CA . TYR A 1 579 ? 16.375 16.047 8.891 1 84 579 TYR A CA 1
ATOM 4312 C C . TYR A 1 579 ? 16.031 15.984 10.375 1 84 579 TYR A C 1
ATOM 4314 O O . TYR A 1 579 ? 14.898 16.25 10.773 1 84 579 TYR A O 1
ATOM 4322 N N . TYR A 1 580 ? 17.047 15.523 11.195 1 89.62 580 TYR A N 1
ATOM 4323 C CA . TYR A 1 580 ? 16.891 15.492 12.648 1 89.62 580 TYR A CA 1
ATOM 4324 C C . TYR A 1 580 ? 18.047 16.203 13.336 1 89.62 580 TYR A C 1
ATOM 4326 O O . TYR A 1 580 ? 18.969 16.703 12.68 1 89.62 580 TYR A O 1
ATOM 4334 N N . ASP A 1 581 ? 17.922 16.297 14.688 1 87.12 581 ASP A N 1
ATOM 4335 C CA . ASP A 1 581 ? 19.047 16.844 15.453 1 87.12 581 ASP A CA 1
ATOM 4336 C C . ASP A 1 581 ? 20.234 15.891 15.406 1 87.12 581 ASP A C 1
ATOM 4338 O O . ASP A 1 581 ? 20.078 14.672 15.508 1 87.12 581 ASP A O 1
ATOM 4342 N N . ASN A 1 582 ? 21.391 16.5 15.172 1 91.19 582 ASN A N 1
ATOM 4343 C CA . ASN A 1 582 ? 22.609 15.727 15.273 1 91.19 582 ASN A CA 1
ATOM 4344 C C . ASN A 1 582 ? 22.766 15.078 16.641 1 91.19 582 ASN A C 1
ATOM 4346 O O . ASN A 1 582 ? 22.141 15.516 17.609 1 91.19 582 ASN A O 1
ATOM 4350 N N . VAL A 1 583 ? 23.516 14.008 16.688 1 91.75 583 VAL A N 1
ATOM 4351 C CA . VAL A 1 583 ? 23.734 13.32 17.953 1 91.75 583 VAL A CA 1
ATOM 4352 C C . VAL A 1 583 ? 25.219 13.344 18.297 1 91.75 583 VAL A C 1
ATOM 4354 O O . VAL A 1 583 ? 26.078 13.305 17.406 1 91.75 583 VAL A O 1
ATOM 4357 N N . PRO A 1 584 ? 25.516 13.414 19.625 1 91.38 584 PRO A N 1
ATOM 4358 C CA . PRO A 1 584 ? 26.922 13.328 20.016 1 91.38 584 PRO A CA 1
ATOM 4359 C C . PRO A 1 584 ? 27.547 11.977 19.672 1 91.38 584 PRO A C 1
ATOM 4361 O O . PRO A 1 584 ? 26.906 10.938 19.812 1 91.38 584 PRO A O 1
ATOM 4364 N N . ARG A 1 585 ? 28.734 12.062 19.219 1 92.12 585 ARG A N 1
ATOM 4365 C CA . ARG A 1 585 ? 29.469 10.828 18.938 1 92.12 585 ARG A CA 1
ATOM 4366 C C . ARG A 1 585 ? 29.922 10.164 20.234 1 92.12 585 ARG A C 1
ATOM 4368 O O . ARG A 1 585 ? 30.578 10.789 21.062 1 92.12 585 ARG A O 1
ATOM 4375 N N . PRO A 1 586 ? 29.578 8.852 20.391 1 86.88 586 PRO A N 1
ATOM 4376 C CA . PRO A 1 586 ? 30.047 8.172 21.594 1 86.88 586 PRO A CA 1
ATOM 4377 C C . PRO A 1 586 ? 31.547 7.859 21.547 1 86.88 586 PRO A C 1
ATOM 4379 O O . PRO A 1 586 ? 32.094 7.57 20.484 1 86.88 586 PRO A O 1
ATOM 4382 N N . TYR A 1 587 ? 32.219 7.949 22.703 1 85.19 587 TYR A N 1
ATOM 4383 C CA . TYR A 1 587 ? 33.594 7.547 22.859 1 85.19 587 TYR A CA 1
ATOM 4384 C C . TYR A 1 587 ? 33.719 6.457 23.922 1 85.19 587 TYR A C 1
ATOM 4386 O O . TYR A 1 587 ? 33.031 6.484 24.938 1 85.19 587 TYR A O 1
ATOM 4394 N N . TYR A 1 588 ? 34.5 5.438 23.438 1 81.31 588 TYR A N 1
ATOM 4395 C CA . TYR A 1 588 ? 34.688 4.312 24.344 1 81.31 588 TYR A CA 1
ATOM 4396 C C . TYR A 1 588 ? 36.188 4.156 24.703 1 81.31 588 TYR A C 1
ATOM 4398 O O . TYR A 1 588 ? 37.062 4.418 23.875 1 81.31 588 TYR A O 1
ATOM 4406 N N . LYS A 1 589 ? 36.5 3.914 26.031 1 78 589 LYS A N 1
ATOM 4407 C CA . LYS A 1 589 ? 37.875 3.633 26.453 1 78 589 LYS A CA 1
ATOM 4408 C C . LYS A 1 589 ? 38.344 2.273 25.938 1 78 589 LYS A C 1
ATOM 4410 O O . LYS A 1 589 ? 37.688 1.256 26.172 1 78 589 LYS A O 1
ATOM 4415 N N . ASP A 1 590 ? 39.094 2.293 24.859 1 67.5 590 ASP A N 1
ATOM 4416 C CA . ASP A 1 590 ? 39.625 1.022 24.391 1 67.5 590 ASP A CA 1
ATOM 4417 C C . ASP A 1 590 ? 40.469 0.352 25.484 1 67.5 590 ASP A C 1
ATOM 4419 O O . ASP A 1 590 ? 41.125 1.03 26.266 1 67.5 590 ASP A O 1
ATOM 4423 N N . GLN A 1 591 ? 40.062 -0.719 26.125 1 55.47 591 GLN A N 1
ATOM 4424 C CA . GLN A 1 591 ? 41.031 -1.383 27.016 1 55.47 591 GLN A CA 1
ATOM 4425 C C . GLN A 1 591 ? 42.406 -1.416 26.406 1 55.47 591 GLN A C 1
ATOM 4427 O O . GLN A 1 591 ? 42.562 -1.671 25.203 1 55.47 591 GLN A O 1
ATOM 4432 N N . PRO A 1 592 ? 43.375 -0.787 27.047 1 52.47 592 PRO A N 1
ATOM 4433 C CA . PRO A 1 592 ? 44.75 -0.978 26.594 1 52.47 592 PRO A CA 1
ATOM 4434 C C . PRO A 1 592 ? 45.062 -2.426 26.203 1 52.47 592 PRO A C 1
ATOM 4436 O O . PRO A 1 592 ? 44.562 -3.354 26.859 1 52.47 592 PRO A O 1
ATOM 4439 N N . THR A 1 593 ? 45.125 -2.701 24.922 1 47.56 593 THR A N 1
ATOM 4440 C CA . THR A 1 593 ? 45.719 -3.992 24.562 1 47.56 593 THR A CA 1
ATOM 4441 C C . THR A 1 593 ? 46.969 -4.266 25.391 1 47.56 593 THR A C 1
ATOM 4443 O O . THR A 1 593 ? 47.906 -3.488 25.359 1 47.56 593 THR A O 1
ATOM 4446 N N . ASP A 1 594 ? 46.969 -4.742 26.562 1 39.44 594 ASP A N 1
ATOM 4447 C CA . ASP A 1 594 ? 48.188 -5.332 27.125 1 39.44 594 ASP A CA 1
ATOM 4448 C C . ASP A 1 594 ? 48.938 -6.113 26.062 1 39.44 594 ASP A C 1
ATOM 4450 O O . ASP A 1 594 ? 48.344 -6.777 25.203 1 39.44 594 ASP A O 1
ATOM 4454 N N . GLY A 1 595 ? 50.281 -5.738 25.75 1 34.22 595 GLY A N 1
ATOM 4455 C CA . GLY A 1 595 ? 51.406 -6.488 25.219 1 34.22 595 GLY A CA 1
ATOM 4456 C C . GLY A 1 595 ? 51.469 -7.926 25.703 1 34.22 595 GLY A C 1
ATOM 4457 O O . GLY A 1 595 ? 51.219 -8.195 26.891 1 34.22 595 GLY A O 1
ATOM 4458 N N . HIS A 1 596 ? 51.219 -9.039 25.109 1 28.77 596 HIS A N 1
ATOM 4459 C CA . HIS A 1 596 ? 52.25 -10.07 25.016 1 28.77 596 HIS A CA 1
ATOM 4460 C C . HIS A 1 596 ? 53.562 -9.484 24.516 1 28.77 596 HIS A C 1
ATOM 4462 O O . HIS A 1 596 ? 53.625 -8.898 23.422 1 28.77 596 HIS A O 1
ATOM 4468 N N . ALA A 1 597 ? 54.469 -9.195 25.562 1 18.12 597 ALA A N 1
ATOM 4469 C CA . ALA A 1 597 ? 55.781 -9.828 25.703 1 18.12 597 ALA A CA 1
ATOM 4470 C C . ALA A 1 597 ? 55.656 -11.344 25.734 1 18.12 597 ALA A C 1
ATOM 4472 O O . ALA A 1 597 ? 54.719 -11.891 26.328 1 18.12 597 ALA A O 1
ATOM 4473 N N . MET B 1 1 ? 33.281 -19.188 0.781 1 66.69 1 MET B N 1
ATOM 4474 C CA . MET B 1 1 ? 33.156 -17.781 0.414 1 66.69 1 MET B CA 1
ATOM 4475 C C . MET B 1 1 ? 34.406 -17 0.773 1 66.69 1 MET B C 1
ATOM 4477 O O . MET B 1 1 ? 35.094 -17.328 1.745 1 66.69 1 MET B O 1
ATOM 4481 N N . ALA B 1 2 ? 34.812 -16.109 -0.096 1 71.5 2 ALA B N 1
ATOM 4482 C CA . ALA B 1 2 ? 35.969 -15.258 0.222 1 71.5 2 ALA B CA 1
ATOM 4483 C C . ALA B 1 2 ? 35.75 -14.516 1.54 1 71.5 2 ALA B C 1
ATOM 4485 O O . ALA B 1 2 ? 34.625 -14.156 1.881 1 71.5 2 ALA B O 1
ATOM 4486 N N . PRO B 1 3 ? 36.688 -14.391 2.293 1 83 3 PRO B N 1
ATOM 4487 C CA . PRO B 1 3 ? 36.562 -13.656 3.551 1 83 3 PRO B CA 1
ATOM 4488 C C . PRO B 1 3 ? 36.031 -12.234 3.35 1 83 3 PRO B C 1
ATOM 4490 O O . PRO B 1 3 ? 36.406 -11.57 2.377 1 83 3 PRO B O 1
ATOM 4493 N N . PHE B 1 4 ? 35.094 -11.867 4.148 1 89.62 4 PHE B N 1
ATOM 4494 C CA . PHE B 1 4 ? 34.562 -10.523 4.129 1 89.62 4 PHE B CA 1
ATOM 4495 C C . PHE B 1 4 ? 35.594 -9.5 4.531 1 89.62 4 PHE B C 1
ATOM 4497 O O . PHE B 1 4 ? 36.188 -9.594 5.613 1 89.62 4 PHE B O 1
ATOM 4504 N N . GLN B 1 5 ? 35.969 -8.648 3.65 1 89.06 5 GLN B N 1
ATOM 4505 C CA . GLN B 1 5 ? 36.906 -7.57 3.92 1 89.06 5 GLN B CA 1
ATOM 4506 C C . GLN B 1 5 ? 36.219 -6.207 3.844 1 89.06 5 GLN B C 1
ATOM 4508 O O . GLN B 1 5 ? 35.75 -5.801 2.779 1 89.06 5 GLN B O 1
ATOM 4513 N N . LEU B 1 6 ? 36.219 -5.625 4.898 1 92.94 6 LEU B N 1
ATOM 4514 C CA . LEU B 1 6 ? 35.625 -4.289 4.953 1 92.94 6 LEU B CA 1
ATOM 4515 C C . LEU B 1 6 ? 36.469 -3.295 4.148 1 92.94 6 LEU B C 1
ATOM 4517 O O . LEU B 1 6 ? 37.688 -3.289 4.246 1 92.94 6 LEU B O 1
ATOM 4521 N N . GLN B 1 7 ? 35.844 -2.553 3.389 1 93.25 7 GLN B N 1
ATOM 4522 C CA . GLN B 1 7 ? 36.5 -1.514 2.605 1 93.25 7 GLN B CA 1
ATOM 4523 C C . GLN B 1 7 ? 36.156 -0.125 3.139 1 93.25 7 GLN B C 1
ATOM 4525 O O . GLN B 1 7 ? 35 0.22 3.285 1 93.25 7 GLN B O 1
ATOM 4530 N N . LYS B 1 8 ? 37.125 0.608 3.383 1 92.81 8 LYS B N 1
ATOM 4531 C CA . LYS B 1 8 ? 36.938 1.987 3.816 1 92.81 8 LYS B CA 1
ATOM 4532 C C . LYS B 1 8 ? 36.812 2.93 2.621 1 92.81 8 LYS B C 1
ATOM 4534 O O . LYS B 1 8 ? 37.656 2.885 1.716 1 92.81 8 LYS B O 1
ATOM 4539 N N . PRO B 1 9 ? 35.781 3.779 2.666 1 91.5 9 PRO B N 1
ATOM 4540 C CA . PRO B 1 9 ? 35.75 4.793 1.608 1 91.5 9 PRO B CA 1
ATOM 4541 C C . PRO B 1 9 ? 36.938 5.746 1.663 1 91.5 9 PRO B C 1
ATOM 4543 O O . PRO B 1 9 ? 37.438 6.047 2.748 1 91.5 9 PRO B O 1
ATOM 4546 N N . SER B 1 10 ? 37.406 6.246 0.573 1 86.56 10 SER B N 1
ATOM 4547 C CA . SER B 1 10 ? 38.625 7.051 0.49 1 86.56 10 SER B CA 1
ATOM 4548 C C . SER B 1 10 ? 38.375 8.492 0.917 1 86.56 10 SER B C 1
ATOM 4550 O O . SER B 1 10 ? 39.25 9.156 1.446 1 86.56 10 SER B O 1
ATOM 4552 N N . ASN B 1 11 ? 37.125 9 0.752 1 86.94 11 ASN B N 1
ATOM 4553 C CA . ASN B 1 11 ? 36.906 10.438 0.855 1 86.94 11 ASN B CA 1
ATOM 4554 C C . ASN B 1 11 ? 35.938 10.766 2.006 1 86.94 11 ASN B C 1
ATOM 4556 O O . ASN B 1 11 ? 35.406 11.883 2.082 1 86.94 11 ASN B O 1
ATOM 4560 N N . ARG B 1 12 ? 35.719 9.781 2.824 1 89.44 12 ARG B N 1
ATOM 4561 C CA . ARG B 1 12 ? 34.781 9.977 3.93 1 89.44 12 ARG B CA 1
ATOM 4562 C C . ARG B 1 12 ? 34.906 8.859 4.957 1 89.44 12 ARG B C 1
ATOM 4564 O O . ARG B 1 12 ? 35.594 7.852 4.711 1 89.44 12 ARG B O 1
ATOM 4571 N N . GLU B 1 13 ? 34.344 9.039 6.082 1 91.38 13 GLU B N 1
ATOM 4572 C CA . GLU B 1 13 ? 34.344 8.016 7.125 1 91.38 13 GLU B CA 1
ATOM 4573 C C . GLU B 1 13 ? 33.406 6.859 6.758 1 91.38 13 GLU B C 1
ATOM 4575 O O . GLU B 1 13 ? 32.406 7.055 6.07 1 91.38 13 GLU B O 1
ATOM 4580 N N . LEU B 1 14 ? 33.875 5.684 7.199 1 95.38 14 LEU B N 1
ATOM 4581 C CA . LEU B 1 14 ? 33.031 4.512 7.09 1 95.38 14 LEU B CA 1
ATOM 4582 C C . LEU B 1 14 ? 31.844 4.617 8.047 1 95.38 14 LEU B C 1
ATOM 4584 O O . LEU B 1 14 ? 32.031 4.895 9.234 1 95.38 14 LEU B O 1
ATOM 4588 N N . LEU B 1 15 ? 30.641 4.484 7.523 1 96.88 15 LEU B N 1
ATOM 4589 C CA . LEU B 1 15 ? 29.438 4.617 8.328 1 96.88 15 LEU B CA 1
ATOM 4590 C C . LEU B 1 15 ? 28.656 3.307 8.352 1 96.88 15 LEU B C 1
ATOM 4592 O O . LEU B 1 15 ? 29 2.361 7.637 1 96.88 15 LEU B O 1
ATOM 4596 N N . GLY B 1 16 ? 27.609 3.271 9.195 1 98.19 16 GLY B N 1
ATOM 4597 C CA . GLY B 1 16 ? 26.734 2.109 9.258 1 98.19 16 GLY B CA 1
ATOM 4598 C C . GLY B 1 16 ? 26.141 1.741 7.91 1 98.19 16 GLY B C 1
ATOM 4599 O O . GLY B 1 16 ? 25.969 0.561 7.605 1 98.19 16 GLY B O 1
ATOM 4600 N N . GLY B 1 17 ? 25.797 2.717 7.094 1 98.44 17 GLY B N 1
ATOM 4601 C CA . GLY B 1 17 ? 25.266 2.465 5.766 1 98.44 17 GLY B CA 1
ATOM 4602 C C . GLY B 1 17 ? 26.234 1.707 4.871 1 98.44 17 GLY B C 1
ATOM 4603 O O . GLY B 1 17 ? 25.812 0.883 4.055 1 98.44 17 GLY B O 1
ATOM 4604 N N . ASP B 1 18 ? 27.516 1.999 5.012 1 98.25 18 ASP B N 1
ATOM 4605 C CA . ASP B 1 18 ? 28.531 1.273 4.266 1 98.25 18 ASP B CA 1
ATOM 4606 C C . ASP B 1 18 ? 28.609 -0.184 4.715 1 98.25 18 ASP B C 1
ATOM 4608 O O . ASP B 1 18 ? 28.766 -1.087 3.891 1 98.25 18 ASP B O 1
ATOM 4612 N N . LEU B 1 19 ? 28.547 -0.402 6.047 1 98.38 19 LEU B N 1
ATOM 4613 C CA . LEU B 1 19 ? 28.578 -1.762 6.578 1 98.38 19 LEU B CA 1
ATOM 4614 C C . LEU B 1 19 ? 27.422 -2.586 6.008 1 98.38 19 LEU B C 1
ATOM 4616 O O . LEU B 1 19 ? 27.609 -3.738 5.613 1 98.38 19 LEU B O 1
ATOM 4620 N N . LEU B 1 20 ? 26.234 -1.995 5.984 1 98.81 20 LEU B N 1
ATOM 4621 C CA . LEU B 1 20 ? 25.047 -2.658 5.449 1 98.81 20 LEU B CA 1
ATOM 4622 C C . LEU B 1 20 ? 25.25 -3.014 3.98 1 98.81 20 LEU B C 1
ATOM 4624 O O . LEU B 1 20 ? 25.031 -4.16 3.58 1 98.81 20 LEU B O 1
ATOM 4628 N N . ALA B 1 21 ? 25.703 -2.055 3.199 1 98.69 21 ALA B N 1
ATOM 4629 C CA . ALA B 1 21 ? 25.875 -2.244 1.761 1 98.69 21 ALA B CA 1
ATOM 4630 C C . ALA B 1 21 ? 26.922 -3.318 1.474 1 98.69 21 ALA B C 1
ATOM 4632 O O . ALA B 1 21 ? 26.703 -4.203 0.645 1 98.69 21 ALA B O 1
ATOM 4633 N N . GLN B 1 22 ? 28.047 -3.225 2.146 1 98.31 22 GLN B N 1
ATOM 4634 C CA . GLN B 1 22 ? 29.141 -4.172 1.914 1 98.31 22 GLN B CA 1
ATOM 4635 C C . GLN B 1 22 ? 28.75 -5.578 2.361 1 98.31 22 GLN B C 1
ATOM 4637 O O . GLN B 1 22 ? 29.125 -6.566 1.729 1 98.31 22 GLN B O 1
ATOM 4642 N N . ALA B 1 23 ? 28 -5.664 3.484 1 98.12 23 ALA B N 1
ATOM 4643 C CA . ALA B 1 23 ? 27.5 -6.965 3.934 1 98.12 23 ALA B CA 1
ATOM 4644 C C . ALA B 1 23 ? 26.578 -7.594 2.893 1 98.12 23 ALA B C 1
ATOM 4646 O O . ALA B 1 23 ? 26.734 -8.766 2.547 1 98.12 23 ALA B O 1
ATOM 4647 N N . LEU B 1 24 ? 25.625 -6.852 2.361 1 98.44 24 LEU B N 1
ATOM 4648 C CA . LEU B 1 24 ? 24.703 -7.344 1.346 1 98.44 24 LEU B CA 1
ATOM 4649 C C . LEU B 1 24 ? 25.453 -7.762 0.086 1 98.44 24 LEU B C 1
ATOM 4651 O O . LEU B 1 24 ? 25.156 -8.805 -0.501 1 98.44 24 LEU B O 1
ATOM 4655 N N . ARG B 1 25 ? 26.438 -6.914 -0.298 1 97.69 25 ARG B N 1
ATOM 4656 C CA . ARG B 1 25 ? 27.234 -7.234 -1.473 1 97.69 25 ARG B CA 1
ATOM 4657 C C . ARG B 1 25 ? 27.984 -8.555 -1.285 1 97.69 25 ARG B C 1
ATOM 4659 O O . ARG B 1 25 ? 28.016 -9.383 -2.193 1 97.69 25 ARG B O 1
ATOM 4666 N N . ASN B 1 26 ? 28.547 -8.695 -0.114 1 96.38 26 ASN B N 1
ATOM 4667 C CA . ASN B 1 26 ? 29.281 -9.914 0.203 1 96.38 26 ASN B CA 1
ATOM 4668 C C . ASN B 1 26 ? 28.391 -11.148 0.136 1 96.38 26 ASN B C 1
ATOM 4670 O O . ASN B 1 26 ? 28.844 -12.234 -0.21 1 96.38 26 ASN B O 1
ATOM 4674 N N . LEU B 1 27 ? 27.172 -10.969 0.448 1 96.19 27 LEU B N 1
ATOM 4675 C CA . LEU B 1 27 ? 26.219 -12.078 0.481 1 96.19 27 LEU B CA 1
ATOM 4676 C C . LEU B 1 27 ? 25.625 -12.32 -0.9 1 96.19 27 LEU B C 1
ATOM 4678 O O . LEU B 1 27 ? 24.734 -13.164 -1.058 1 96.19 27 LEU B O 1
ATOM 4682 N N . GLY B 1 28 ? 26 -11.523 -1.914 1 95.12 28 GLY B N 1
ATOM 4683 C CA . GLY B 1 28 ? 25.656 -11.828 -3.293 1 95.12 28 GLY B CA 1
ATOM 4684 C C . GLY B 1 28 ? 24.641 -10.867 -3.889 1 95.12 28 GLY B C 1
ATOM 4685 O O . GLY B 1 28 ? 24.125 -11.109 -4.98 1 95.12 28 GLY B O 1
ATOM 4686 N N . THR B 1 29 ? 24.391 -9.758 -3.236 1 97.81 29 THR B N 1
ATOM 4687 C CA . THR B 1 29 ? 23.422 -8.781 -3.746 1 97.81 29 THR B CA 1
ATOM 4688 C C . THR B 1 29 ? 24.062 -7.93 -4.848 1 97.81 29 THR B C 1
ATOM 4690 O O . THR B 1 29 ? 25.031 -7.223 -4.605 1 97.81 29 THR B O 1
ATOM 4693 N N . ASP B 1 30 ? 23.453 -7.992 -6 1 97.56 30 ASP B N 1
ATOM 4694 C CA . ASP B 1 30 ? 23.938 -7.215 -7.133 1 97.56 30 ASP B CA 1
ATOM 4695 C C . ASP B 1 30 ? 23.016 -6.035 -7.43 1 97.56 30 ASP B C 1
ATOM 4697 O O . ASP B 1 30 ? 23.438 -5.055 -8.047 1 97.56 30 ASP B O 1
ATOM 4701 N N . VAL B 1 31 ? 21.797 -6.184 -7.062 1 98.75 31 VAL B N 1
ATOM 4702 C CA . VAL B 1 31 ? 20.797 -5.172 -7.375 1 98.75 31 VAL B CA 1
ATOM 4703 C C . VAL B 1 31 ? 19.828 -5.016 -6.199 1 98.75 31 VAL B C 1
ATOM 4705 O O . VAL B 1 31 ? 19.531 -5.988 -5.5 1 98.75 31 VAL B O 1
ATOM 4708 N N . ALA B 1 32 ? 19.438 -3.83 -5.945 1 98.88 32 ALA B N 1
ATOM 4709 C CA . ALA B 1 32 ? 18.406 -3.51 -4.961 1 98.88 32 ALA B CA 1
ATOM 4710 C C . ALA B 1 32 ? 17.344 -2.6 -5.562 1 98.88 32 ALA B C 1
ATOM 4712 O O . ALA B 1 32 ? 17.656 -1.688 -6.332 1 98.88 32 ALA B O 1
ATOM 4713 N N . PHE B 1 33 ? 16.094 -2.893 -5.301 1 98.88 33 PHE B N 1
ATOM 4714 C CA . PHE B 1 33 ? 14.945 -2.131 -5.789 1 98.88 33 PHE B CA 1
ATOM 4715 C C . PHE B 1 33 ? 14.375 -1.244 -4.688 1 98.88 33 PHE B C 1
ATOM 4717 O O . PHE B 1 33 ? 14.219 -1.686 -3.547 1 98.88 33 PHE B O 1
ATOM 4724 N N . GLY B 1 34 ? 14.094 0 -4.949 1 98.5 34 GLY B N 1
ATOM 4725 C CA . GLY B 1 34 ? 13.508 0.777 -3.869 1 98.5 34 GLY B CA 1
ATOM 4726 C C . GLY B 1 34 ? 13.156 2.195 -4.277 1 98.5 34 GLY B C 1
ATOM 4727 O O . GLY B 1 34 ? 13.156 2.521 -5.469 1 98.5 34 GLY B O 1
ATOM 4728 N N . LEU B 1 35 ? 12.633 2.957 -3.363 1 97.88 35 LEU B N 1
ATOM 4729 C CA . LEU B 1 35 ? 12.367 4.387 -3.471 1 97.88 35 LEU B CA 1
ATOM 4730 C C . LEU B 1 35 ? 13.156 5.168 -2.428 1 97.88 35 LEU B C 1
ATOM 4732 O O . LEU B 1 35 ? 13.234 4.762 -1.267 1 97.88 35 LEU B O 1
ATOM 4736 N N . HIS B 1 36 ? 13.672 6.266 -2.826 1 95.69 36 HIS B N 1
ATOM 4737 C CA . HIS B 1 36 ? 14.594 7.051 -2.018 1 95.69 36 HIS B CA 1
ATOM 4738 C C . HIS B 1 36 ? 13.891 7.672 -0.818 1 95.69 36 HIS B C 1
ATOM 4740 O O . HIS B 1 36 ? 12.734 8.086 -0.917 1 95.69 36 HIS B O 1
ATOM 4746 N N . GLY B 1 37 ? 14.523 7.785 0.235 1 94.88 37 GLY B N 1
ATOM 4747 C CA . GLY B 1 37 ? 14.297 8.625 1.4 1 94.88 37 GLY B CA 1
ATOM 4748 C C . GLY B 1 37 ? 15.578 9.023 2.109 1 94.88 37 GLY B C 1
ATOM 4749 O O . GLY B 1 37 ? 16.516 8.227 2.197 1 94.88 37 GLY B O 1
ATOM 4750 N N . GLY B 1 38 ? 15.594 10.227 2.58 1 94.5 38 GLY B N 1
ATOM 4751 C CA . GLY B 1 38 ? 16.797 10.758 3.193 1 94.5 38 GLY B CA 1
ATOM 4752 C C . GLY B 1 38 ? 17.328 9.883 4.32 1 94.5 38 GLY B C 1
ATOM 4753 O O . GLY B 1 38 ? 18.531 9.867 4.586 1 94.5 38 GLY B O 1
ATOM 4754 N N . HIS B 1 39 ? 16.469 9.102 4.914 1 96.31 39 HIS B N 1
ATOM 4755 C CA . HIS B 1 39 ? 16.859 8.195 5.984 1 96.31 39 HIS B CA 1
ATOM 4756 C C . HIS B 1 39 ? 17.891 7.18 5.5 1 96.31 39 HIS B C 1
ATOM 4758 O O . HIS B 1 39 ? 18.656 6.641 6.297 1 96.31 39 HIS B O 1
ATOM 4764 N N . LEU B 1 40 ? 17.859 6.91 4.195 1 97.88 40 LEU B N 1
ATOM 4765 C CA . LEU B 1 40 ? 18.641 5.801 3.646 1 97.88 40 LEU B CA 1
ATOM 4766 C C . LEU B 1 40 ? 19.891 6.309 2.943 1 97.88 40 LEU B C 1
ATOM 4768 O O . LEU B 1 40 ? 20.625 5.523 2.334 1 97.88 40 LEU B O 1
ATOM 4772 N N . ASP B 1 41 ? 20.219 7.605 3.01 1 97.44 41 ASP B N 1
ATOM 4773 C CA . ASP B 1 41 ? 21.266 8.203 2.193 1 97.44 41 ASP B CA 1
ATOM 4774 C C . ASP B 1 41 ? 22.609 7.504 2.426 1 97.44 41 ASP B C 1
ATOM 4776 O O . ASP B 1 41 ? 23.344 7.211 1.475 1 97.44 41 ASP B O 1
ATOM 4780 N N . ALA B 1 42 ? 22.953 7.227 3.703 1 97.31 42 ALA B N 1
ATOM 4781 C CA . ALA B 1 42 ? 24.234 6.574 3.992 1 97.31 42 ALA B CA 1
ATOM 4782 C C . ALA B 1 42 ? 24.297 5.195 3.34 1 97.31 42 ALA B C 1
ATOM 4784 O O . ALA B 1 42 ? 25.359 4.801 2.826 1 97.31 42 ALA B O 1
ATOM 4785 N N . PHE B 1 43 ? 23.219 4.449 3.406 1 98.56 43 PHE B N 1
ATOM 4786 C CA . PHE B 1 43 ? 23.141 3.139 2.771 1 98.56 43 PHE B CA 1
ATOM 4787 C C . PHE B 1 43 ? 23.25 3.264 1.256 1 98.56 43 PHE B C 1
ATOM 4789 O O . PHE B 1 43 ? 23.953 2.492 0.61 1 98.56 43 PHE B O 1
ATOM 4796 N N . LEU B 1 44 ? 22.5 4.215 0.666 1 98.38 44 LEU B N 1
ATOM 4797 C CA . LEU B 1 44 ? 22.438 4.363 -0.785 1 98.38 44 LEU B CA 1
ATOM 4798 C C . LEU B 1 44 ? 23.812 4.746 -1.339 1 98.38 44 LEU B C 1
ATOM 4800 O O . LEU B 1 44 ? 24.234 4.242 -2.385 1 98.38 44 LEU B O 1
ATOM 4804 N N . ILE B 1 45 ? 24.531 5.648 -0.641 1 97.38 45 ILE B N 1
ATOM 4805 C CA . ILE B 1 45 ? 25.906 5.988 -1.021 1 97.38 45 ILE B CA 1
ATOM 4806 C C . ILE B 1 45 ? 26.797 4.754 -0.906 1 97.38 45 ILE B C 1
ATOM 4808 O O . ILE B 1 45 ? 27.578 4.461 -1.808 1 97.38 45 ILE B O 1
ATOM 4812 N N . GLY B 1 46 ? 26.641 4.012 0.24 1 97.56 46 GLY B N 1
ATOM 4813 C CA . GLY B 1 46 ? 27.391 2.779 0.427 1 97.56 46 GLY B CA 1
ATOM 4814 C C . GLY B 1 46 ? 27.109 1.746 -0.649 1 97.56 46 GLY B C 1
ATOM 4815 O O . GLY B 1 46 ? 28.031 1.065 -1.112 1 97.56 46 GLY B O 1
ATOM 4816 N N . ALA B 1 47 ? 25.844 1.568 -1.024 1 98.25 47 ALA B N 1
ATOM 4817 C CA . ALA B 1 47 ? 25.453 0.62 -2.064 1 98.25 47 ALA B CA 1
ATOM 4818 C C . ALA B 1 47 ? 26.125 0.964 -3.396 1 98.25 47 ALA B C 1
ATOM 4820 O O . ALA B 1 47 ? 26.656 0.084 -4.078 1 98.25 47 ALA B O 1
ATOM 4821 N N . HIS B 1 48 ? 26.047 2.26 -3.752 1 96.81 48 HIS B N 1
ATOM 4822 C CA . HIS B 1 48 ? 26.719 2.713 -4.965 1 96.81 48 HIS B CA 1
ATOM 4823 C C . HIS B 1 48 ? 28.219 2.371 -4.934 1 96.81 48 HIS B C 1
ATOM 4825 O O . HIS B 1 48 ? 28.75 1.814 -5.895 1 96.81 48 HIS B O 1
ATOM 4831 N N . ASP B 1 49 ? 28.859 2.682 -3.812 1 96.31 49 ASP B N 1
ATOM 4832 C CA . ASP B 1 49 ? 30.297 2.461 -3.682 1 96.31 49 ASP B CA 1
ATOM 4833 C C . ASP B 1 49 ? 30.625 0.971 -3.711 1 96.31 49 ASP B C 1
ATOM 4835 O O . ASP B 1 49 ? 31.688 0.577 -4.188 1 96.31 49 ASP B O 1
ATOM 4839 N N . ALA B 1 50 ? 29.719 0.14 -3.201 1 96.81 50 ALA B N 1
ATOM 4840 C CA . ALA B 1 50 ? 29.938 -1.304 -3.141 1 96.81 50 ALA B CA 1
ATOM 4841 C C . ALA B 1 50 ? 29.594 -1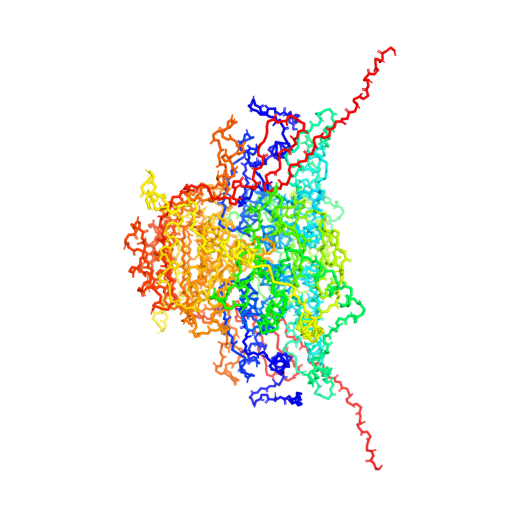.966 -4.473 1 96.81 50 ALA B C 1
ATOM 4843 O O . ALA B 1 50 ? 29.781 -3.174 -4.637 1 96.81 50 ALA B O 1
ATOM 4844 N N . GLY B 1 51 ? 29.016 -1.224 -5.441 1 97.06 51 GLY B N 1
ATOM 4845 C CA . GLY B 1 51 ? 28.688 -1.758 -6.754 1 97.06 51 GLY B CA 1
ATOM 4846 C C . GLY B 1 51 ? 27.328 -2.4 -6.82 1 97.06 51 GLY B C 1
ATOM 4847 O O . GLY B 1 51 ? 27.047 -3.211 -7.711 1 97.06 51 GLY B O 1
ATOM 4848 N N . ILE B 1 52 ? 26.453 -2.137 -5.867 1 98.44 52 ILE B N 1
ATOM 4849 C CA . ILE B 1 52 ? 25.078 -2.598 -5.93 1 98.44 52 ILE B CA 1
ATOM 4850 C C . ILE B 1 52 ? 24.266 -1.673 -6.836 1 98.44 52 ILE B C 1
ATOM 4852 O O . ILE B 1 52 ? 24.188 -0.468 -6.59 1 98.44 52 ILE B O 1
ATOM 4856 N N . ARG B 1 53 ? 23.719 -2.207 -7.906 1 98.25 53 ARG B N 1
ATOM 4857 C CA . ARG B 1 53 ? 22.859 -1.426 -8.789 1 98.25 53 ARG B CA 1
ATOM 4858 C C . ARG B 1 53 ? 21.562 -1.061 -8.094 1 98.25 53 ARG B C 1
ATOM 4860 O O . ARG B 1 53 ? 20.906 -1.917 -7.496 1 98.25 53 ARG B O 1
ATOM 4867 N N . LEU B 1 54 ? 21.25 0.231 -8.102 1 98.44 54 LEU B N 1
ATOM 4868 C CA . LEU B 1 54 ? 20.016 0.71 -7.504 1 98.44 54 LEU B CA 1
ATOM 4869 C C . LEU B 1 54 ? 18.969 0.973 -8.578 1 98.44 54 LEU B C 1
ATOM 4871 O O . LEU B 1 54 ? 19.188 1.757 -9.5 1 98.44 54 LEU B O 1
ATOM 4875 N N . ILE B 1 55 ? 17.797 0.318 -8.523 1 98.5 55 ILE B N 1
ATOM 4876 C CA . ILE B 1 55 ? 16.656 0.542 -9.406 1 98.5 55 ILE B CA 1
ATOM 4877 C C . ILE B 1 55 ? 15.531 1.209 -8.625 1 98.5 55 ILE B C 1
ATOM 4879 O O . ILE B 1 55 ? 14.852 0.558 -7.832 1 98.5 55 ILE B O 1
ATOM 4883 N N . ASP B 1 56 ? 15.367 2.449 -8.844 1 97.38 56 ASP B N 1
ATOM 4884 C CA . ASP B 1 56 ? 14.359 3.17 -8.078 1 97.38 56 ASP B CA 1
ATOM 4885 C C . ASP B 1 56 ? 12.992 3.096 -8.758 1 97.38 56 ASP B C 1
ATOM 4887 O O . ASP B 1 56 ? 12.891 3.24 -9.977 1 97.38 56 ASP B O 1
ATOM 4891 N N . THR B 1 57 ? 11.984 2.805 -8.016 1 98.38 57 THR B N 1
ATOM 4892 C CA . THR B 1 57 ? 10.609 2.641 -8.461 1 98.38 57 THR B CA 1
ATOM 4893 C C . THR B 1 57 ? 9.797 3.902 -8.18 1 98.38 57 THR B C 1
ATOM 4895 O O . THR B 1 57 ? 10.305 4.848 -7.574 1 98.38 57 THR B O 1
ATOM 4898 N N . ARG B 1 58 ? 8.539 3.969 -8.672 1 98.12 58 ARG B N 1
ATOM 4899 C CA . ARG B 1 58 ? 7.645 5.094 -8.422 1 98.12 58 ARG B CA 1
ATOM 4900 C C . ARG B 1 58 ? 6.836 4.879 -7.148 1 98.12 58 ARG B C 1
ATOM 4902 O O . ARG B 1 58 ? 6.258 5.824 -6.609 1 98.12 58 ARG B O 1
ATOM 4909 N N . HIS B 1 59 ? 6.812 3.691 -6.637 1 98.56 59 HIS B N 1
ATOM 4910 C CA . HIS B 1 59 ? 6.082 3.363 -5.418 1 98.56 59 HIS B CA 1
ATOM 4911 C C . HIS B 1 59 ? 6.785 2.262 -4.633 1 98.56 59 HIS B C 1
ATOM 4913 O O . HIS B 1 59 ? 7.316 1.317 -5.219 1 98.56 59 HIS B O 1
ATOM 4919 N N . GLU B 1 60 ? 6.754 2.303 -3.336 1 98.69 60 GLU B N 1
ATOM 4920 C CA . GLU B 1 60 ? 7.477 1.359 -2.488 1 98.69 60 GLU B CA 1
ATOM 4921 C C . GLU B 1 60 ? 6.867 -0.037 -2.568 1 98.69 60 GLU B C 1
ATOM 4923 O O . GLU B 1 60 ? 7.578 -1.039 -2.482 1 98.69 60 GLU B O 1
ATOM 4928 N N . THR B 1 61 ? 5.52 -0.174 -2.752 1 98.69 61 THR B N 1
ATOM 4929 C CA . THR B 1 61 ? 4.914 -1.486 -2.949 1 98.69 61 THR B CA 1
ATOM 4930 C C . THR B 1 61 ? 5.574 -2.221 -4.109 1 98.69 61 THR B C 1
ATOM 4932 O O . THR B 1 61 ? 5.918 -3.398 -3.992 1 98.69 61 THR B O 1
ATOM 4935 N N . THR B 1 62 ? 5.785 -1.534 -5.246 1 98.69 62 THR B N 1
ATOM 4936 C CA . THR B 1 62 ? 6.344 -2.158 -6.441 1 98.69 62 THR B CA 1
ATOM 4937 C C . THR B 1 62 ? 7.824 -2.467 -6.246 1 98.69 62 THR B C 1
ATOM 4939 O O . THR B 1 62 ? 8.359 -3.393 -6.863 1 98.69 62 THR B O 1
ATOM 4942 N N . ALA B 1 63 ? 8.492 -1.698 -5.32 1 98.88 63 ALA B N 1
ATOM 4943 C CA . ALA B 1 63 ? 9.875 -2.021 -4.996 1 98.88 63 ALA B CA 1
ATOM 4944 C C . ALA B 1 63 ? 9.984 -3.416 -4.387 1 98.88 63 ALA B C 1
ATOM 4946 O O . ALA B 1 63 ? 10.836 -4.211 -4.797 1 98.88 63 ALA B O 1
ATOM 4947 N N . VAL B 1 64 ? 9.125 -3.693 -3.422 1 98.88 64 VAL B N 1
ATOM 4948 C CA . VAL B 1 64 ? 9.141 -5.004 -2.777 1 98.88 64 VAL B CA 1
ATOM 4949 C C . VAL B 1 64 ? 8.734 -6.078 -3.783 1 98.88 64 VAL B C 1
ATOM 4951 O O . VAL B 1 64 ? 9.344 -7.148 -3.844 1 98.88 64 VAL B O 1
ATOM 4954 N N . GLN B 1 65 ? 7.758 -5.789 -4.602 1 98.69 65 GLN B N 1
ATOM 4955 C CA . GLN B 1 65 ? 7.281 -6.734 -5.609 1 98.69 65 GLN B CA 1
ATOM 4956 C C . GLN B 1 65 ? 8.352 -6.996 -6.668 1 98.69 65 GLN B C 1
ATOM 4958 O O . GLN B 1 65 ? 8.469 -8.109 -7.184 1 98.69 65 GLN B O 1
ATOM 4963 N N . ALA B 1 66 ? 9.094 -5.941 -7 1 98.88 66 ALA B N 1
ATOM 4964 C CA . ALA B 1 66 ? 10.195 -6.113 -7.945 1 98.88 66 ALA B CA 1
ATOM 4965 C C . ALA B 1 66 ? 11.258 -7.055 -7.383 1 98.88 66 ALA B C 1
ATOM 4967 O O . ALA B 1 66 ? 11.781 -7.914 -8.094 1 98.88 66 ALA B O 1
ATOM 4968 N N . ALA B 1 67 ? 11.562 -6.883 -6.086 1 98.88 67 ALA B N 1
ATOM 4969 C CA . ALA B 1 67 ? 12.484 -7.809 -5.438 1 98.88 67 ALA B CA 1
ATOM 4970 C C . ALA B 1 67 ? 11.969 -9.242 -5.52 1 98.88 67 ALA B C 1
ATOM 4972 O O . ALA B 1 67 ? 12.742 -10.18 -5.742 1 98.88 67 ALA B O 1
ATOM 4973 N N . GLU B 1 68 ? 10.695 -9.398 -5.367 1 97.88 68 GLU B N 1
ATOM 4974 C CA . GLU B 1 68 ? 10.094 -10.727 -5.445 1 97.88 68 GLU B CA 1
ATOM 4975 C C . GLU B 1 68 ? 10.172 -11.289 -6.859 1 97.88 68 GLU B C 1
ATOM 4977 O O . GLU B 1 68 ? 10.531 -12.453 -7.051 1 97.88 68 GLU B O 1
ATOM 4982 N N . GLY B 1 69 ? 9.789 -10.438 -7.895 1 97.38 69 GLY B N 1
ATOM 4983 C CA . GLY B 1 69 ? 9.93 -10.859 -9.273 1 97.38 69 GLY B CA 1
ATOM 4984 C C . GLY B 1 69 ? 11.352 -11.25 -9.641 1 97.38 69 GLY B C 1
ATOM 4985 O O . GLY B 1 69 ? 11.562 -12.25 -10.328 1 97.38 69 GLY B O 1
ATOM 4986 N N . TYR B 1 70 ? 12.305 -10.477 -9.141 1 98.38 70 TYR B N 1
ATOM 4987 C CA . TYR B 1 70 ? 13.719 -10.766 -9.336 1 98.38 70 TYR B CA 1
ATOM 4988 C C . TYR B 1 70 ? 14.086 -12.125 -8.742 1 98.38 70 TYR B C 1
ATOM 4990 O O . TYR B 1 70 ? 14.766 -12.93 -9.391 1 98.38 70 TYR B O 1
ATOM 4998 N N . ALA B 1 71 ? 13.625 -12.375 -7.547 1 96.56 71 ALA B N 1
ATOM 4999 C CA . ALA B 1 71 ? 13.914 -13.633 -6.863 1 96.56 71 ALA B CA 1
ATOM 5000 C C . ALA B 1 71 ? 13.336 -14.82 -7.633 1 96.56 71 ALA B C 1
ATOM 5002 O O . ALA B 1 71 ? 13.977 -15.859 -7.762 1 96.56 71 ALA B O 1
ATOM 5003 N N . LYS B 1 72 ? 12.141 -14.734 -8.172 1 94.19 72 LYS B N 1
ATOM 5004 C CA . LYS B 1 72 ? 11.445 -15.812 -8.867 1 94.19 72 LYS B CA 1
ATOM 5005 C C . LYS B 1 72 ? 12.18 -16.203 -10.156 1 94.19 72 LYS B C 1
ATOM 5007 O O . LYS B 1 72 ? 12.172 -17.359 -10.555 1 94.19 72 LYS B O 1
ATOM 5012 N N . ILE B 1 73 ? 12.75 -15.188 -10.812 1 94.94 73 ILE B N 1
ATOM 5013 C CA . ILE B 1 73 ? 13.359 -15.422 -12.125 1 94.94 73 ILE B CA 1
ATOM 5014 C C . ILE B 1 73 ? 14.836 -15.773 -11.953 1 94.94 73 ILE B C 1
ATOM 5016 O O . ILE B 1 73 ? 15.344 -16.688 -12.609 1 94.94 73 ILE B O 1
ATOM 5020 N N . SER B 1 74 ? 15.547 -15.125 -10.969 1 94.81 74 SER B N 1
ATOM 5021 C CA . SER B 1 74 ? 16.984 -15.289 -10.836 1 94.81 74 SER B CA 1
ATOM 5022 C C . SER B 1 74 ? 17.328 -16.453 -9.922 1 94.81 74 SER B C 1
ATOM 5024 O O . SER B 1 74 ? 18.422 -17.016 -10.008 1 94.81 74 SER B O 1
ATOM 5026 N N . GLY B 1 75 ? 16.422 -16.75 -9.008 1 92.25 75 GLY B N 1
ATOM 5027 C CA . GLY B 1 75 ? 16.719 -17.75 -7.988 1 92.25 75 GLY B CA 1
ATOM 5028 C C . GLY B 1 75 ? 17.484 -17.188 -6.816 1 92.25 75 GLY B C 1
ATOM 5029 O O . GLY B 1 75 ? 17.75 -17.891 -5.844 1 92.25 75 GLY B O 1
ATOM 5030 N N . LYS B 1 76 ? 17.828 -15.922 -6.871 1 95 76 LYS B N 1
ATOM 5031 C CA . LYS B 1 76 ? 18.562 -15.258 -5.801 1 95 76 LYS B CA 1
ATOM 5032 C C . LYS B 1 76 ? 17.594 -14.578 -4.82 1 95 76 LYS B C 1
ATOM 5034 O O . LYS B 1 76 ? 16.406 -14.461 -5.094 1 95 76 LYS B O 1
ATOM 5039 N N . VAL B 1 77 ? 18.156 -14.195 -3.664 1 97.62 77 VAL B N 1
ATOM 5040 C CA . VAL B 1 77 ? 17.391 -13.383 -2.73 1 97.62 77 VAL B CA 1
ATOM 5041 C C . VAL B 1 77 ? 17.141 -12 -3.324 1 97.62 77 VAL B C 1
ATOM 5043 O O . VAL B 1 77 ? 18.078 -11.359 -3.82 1 97.62 77 VAL B O 1
ATOM 5046 N N . GLY B 1 78 ? 15.867 -11.617 -3.391 1 98.69 78 GLY B N 1
ATOM 5047 C CA . GLY B 1 78 ? 15.57 -10.258 -3.801 1 98.69 78 GLY B CA 1
ATOM 5048 C C . GLY B 1 78 ? 15.805 -9.234 -2.699 1 98.69 78 GLY B C 1
ATOM 5049 O O . GLY B 1 78 ? 15.477 -9.484 -1.538 1 98.69 78 GLY B O 1
ATOM 5050 N N . VAL B 1 79 ? 16.438 -8.102 -2.99 1 98.94 79 VAL B N 1
ATOM 5051 C CA . VAL B 1 79 ? 16.703 -7.047 -2.012 1 98.94 79 VAL B CA 1
ATOM 5052 C C . VAL B 1 79 ? 15.945 -5.781 -2.395 1 98.94 79 VAL B C 1
ATOM 5054 O O . VAL B 1 79 ? 15.93 -5.383 -3.562 1 98.94 79 VAL B O 1
ATOM 5057 N N . CYS B 1 80 ? 15.211 -5.211 -1.483 1 98.94 80 CYS B N 1
ATOM 5058 C CA . CYS B 1 80 ? 14.531 -3.936 -1.67 1 98.94 80 CYS B CA 1
ATOM 5059 C C . CYS B 1 80 ? 14.805 -2.998 -0.5 1 98.94 80 CYS B C 1
ATOM 5061 O O . CYS B 1 80 ? 15.312 -3.422 0.538 1 98.94 80 CYS B O 1
ATOM 5063 N N . PHE B 1 81 ? 14.609 -1.668 -0.733 1 98.88 81 PHE B N 1
ATOM 5064 C CA . PHE B 1 81 ? 14.75 -0.662 0.312 1 98.88 81 PHE B CA 1
ATOM 5065 C C . PHE B 1 81 ? 13.594 0.329 0.274 1 98.88 81 PHE B C 1
ATOM 5067 O O . PHE B 1 81 ? 13.148 0.731 -0.803 1 98.88 81 PHE B O 1
ATOM 5074 N N . VAL B 1 82 ? 13.023 0.592 1.377 1 98.5 82 VAL B N 1
ATOM 5075 C CA . VAL B 1 82 ? 11.961 1.577 1.547 1 98.5 82 VAL B CA 1
ATOM 5076 C C . VAL B 1 82 ? 12.289 2.5 2.719 1 98.5 82 VAL B C 1
ATOM 5078 O O . VAL B 1 82 ? 12.922 2.078 3.688 1 98.5 82 VAL B O 1
ATOM 5081 N N . THR B 1 83 ? 11.875 3.779 2.658 1 96.88 83 THR B N 1
ATOM 5082 C CA . THR B 1 83 ? 12.203 4.754 3.693 1 96.88 83 THR B CA 1
ATOM 5083 C C . THR B 1 83 ? 11.32 4.555 4.922 1 96.88 83 THR B C 1
ATOM 5085 O O . THR B 1 83 ? 10.5 3.637 4.957 1 96.88 83 THR B O 1
ATOM 5088 N N . ALA B 1 84 ? 11.469 5.41 5.91 1 96 84 ALA B N 1
ATOM 5089 C CA . ALA B 1 84 ? 10.906 5.242 7.246 1 96 84 ALA B CA 1
ATOM 5090 C C . ALA B 1 84 ? 9.398 5.477 7.242 1 96 84 ALA B C 1
ATOM 5092 O O . ALA B 1 84 ? 8.906 6.387 6.566 1 96 84 ALA B O 1
ATOM 5093 N N . ASN B 1 85 ? 8.586 4.648 7.953 1 95.94 85 ASN B N 1
ATOM 5094 C CA . ASN B 1 85 ? 7.188 4.699 8.367 1 95.94 85 ASN B CA 1
ATOM 5095 C C . ASN B 1 85 ? 6.258 4.898 7.172 1 95.94 85 ASN B C 1
ATOM 5097 O O . ASN B 1 85 ? 5.5 3.994 6.809 1 95.94 85 ASN B O 1
ATOM 5101 N N . SER B 1 86 ? 6.383 6.125 6.461 1 96.12 86 SER B N 1
ATOM 5102 C CA . SER B 1 86 ? 5.543 6.301 5.281 1 96.12 86 SER B CA 1
ATOM 5103 C C . SER B 1 86 ? 5.91 5.301 4.188 1 96.12 86 SER B C 1
ATOM 5105 O O . SER B 1 86 ? 5.051 4.559 3.707 1 96.12 86 SER B O 1
ATOM 5107 N N . GLY B 1 87 ? 7.219 5.293 3.781 1 97.75 87 GLY B N 1
ATOM 5108 C CA . GLY B 1 87 ? 7.668 4.324 2.791 1 97.75 87 GLY B CA 1
ATOM 5109 C C . GLY B 1 87 ? 7.496 2.887 3.238 1 97.75 87 GLY B C 1
ATOM 5110 O O . GLY B 1 87 ? 7.074 2.033 2.455 1 97.75 87 GLY B O 1
ATOM 5111 N N . PHE B 1 88 ? 7.805 2.639 4.582 1 98.31 88 PHE B N 1
ATOM 5112 C CA . PHE B 1 88 ? 7.57 1.328 5.18 1 98.31 88 PHE B CA 1
ATOM 5113 C C . PHE B 1 88 ? 6.117 0.909 5.012 1 98.31 88 PHE B C 1
ATOM 5115 O O . PHE B 1 88 ? 5.832 -0.21 4.582 1 98.31 88 PHE B O 1
ATOM 5122 N N . SER B 1 89 ? 5.168 1.812 5.309 1 98.62 89 SER B N 1
ATOM 5123 C CA . SER B 1 89 ? 3.746 1.501 5.207 1 98.62 89 SER B CA 1
ATOM 5124 C C . SER B 1 89 ? 3.352 1.183 3.77 1 98.62 89 SER B C 1
ATOM 5126 O O . SER B 1 89 ? 2.584 0.249 3.521 1 98.62 89 SER B O 1
ATOM 5128 N N . ASN B 1 90 ? 3.877 1.955 2.822 1 98.56 90 ASN B N 1
ATOM 5129 C CA . ASN B 1 90 ? 3.635 1.68 1.41 1 98.56 90 ASN B CA 1
ATOM 5130 C C . ASN B 1 90 ? 4.188 0.317 1.002 1 98.56 90 ASN B C 1
ATOM 5132 O O . ASN B 1 90 ? 3.723 -0.279 0.028 1 98.56 90 ASN B O 1
ATOM 5136 N N . GLY B 1 91 ? 5.238 -0.169 1.69 1 98.69 91 GLY B N 1
ATOM 5137 C CA . GLY B 1 91 ? 5.867 -1.438 1.354 1 98.69 91 GLY B CA 1
ATOM 5138 C C . GLY B 1 91 ? 5.113 -2.639 1.895 1 98.69 91 GLY B C 1
ATOM 5139 O O . GLY B 1 91 ? 5.352 -3.77 1.47 1 98.69 91 GLY B O 1
ATOM 5140 N N . LEU B 1 92 ? 4.141 -2.447 2.832 1 98.75 92 LEU B N 1
ATOM 5141 C CA . LEU B 1 92 ? 3.457 -3.52 3.547 1 98.75 92 LEU B CA 1
ATOM 5142 C C . LEU B 1 92 ? 2.738 -4.449 2.576 1 98.75 92 LEU B C 1
ATOM 5144 O O . LEU B 1 92 ? 2.811 -5.672 2.713 1 98.75 92 LEU B O 1
ATOM 5148 N N . PRO B 1 93 ? 2.033 -3.926 1.533 1 98.56 93 PRO B N 1
ATOM 5149 C CA . PRO B 1 93 ? 1.364 -4.848 0.613 1 98.56 93 PRO B CA 1
ATOM 5150 C C . PRO B 1 93 ? 2.34 -5.781 -0.101 1 98.56 93 PRO B C 1
ATOM 5152 O O . PRO B 1 93 ? 2.031 -6.953 -0.316 1 98.56 93 PRO B O 1
ATOM 5155 N N . GLY B 1 94 ? 3.516 -5.242 -0.484 1 98.56 94 GLY B N 1
ATOM 5156 C CA . GLY B 1 94 ? 4.523 -6.094 -1.093 1 98.56 94 GLY B CA 1
ATOM 5157 C C . GLY B 1 94 ? 5.02 -7.188 -0.167 1 98.56 94 GLY B C 1
ATOM 5158 O O . GLY B 1 94 ? 5.199 -8.328 -0.59 1 98.56 94 GLY B O 1
ATOM 5159 N N . LEU B 1 95 ? 5.238 -6.84 1.12 1 98.75 95 LEU B N 1
ATOM 5160 C CA . LEU B 1 95 ? 5.66 -7.832 2.102 1 98.75 95 LEU B CA 1
ATOM 5161 C C . LEU B 1 95 ? 4.59 -8.906 2.285 1 98.75 95 LEU B C 1
ATOM 5163 O O . LEU B 1 95 ? 4.906 -10.086 2.441 1 98.75 95 LEU B O 1
ATOM 5167 N N . ALA B 1 96 ? 3.34 -8.484 2.246 1 98.25 96 ALA B N 1
ATOM 5168 C CA . ALA B 1 96 ? 2.229 -9.414 2.416 1 98.25 96 ALA B CA 1
ATOM 5169 C C . ALA B 1 96 ? 2.227 -10.477 1.316 1 98.25 96 ALA B C 1
ATOM 5171 O O . ALA B 1 96 ? 2.057 -11.664 1.593 1 98.25 96 ALA B O 1
ATOM 5172 N N . THR B 1 97 ? 2.414 -10.062 0.082 1 96.44 97 THR B N 1
ATOM 5173 C CA . THR B 1 97 ? 2.432 -11.023 -1.021 1 96.44 97 THR B CA 1
ATOM 5174 C C . THR B 1 97 ? 3.65 -11.93 -0.928 1 96.44 97 THR B C 1
ATOM 5176 O O . THR B 1 97 ? 3.547 -13.141 -1.155 1 96.44 97 THR B O 1
ATOM 5179 N N . ALA B 1 98 ? 4.785 -11.328 -0.605 1 97.56 98 ALA B N 1
ATOM 5180 C CA . ALA B 1 98 ? 6.012 -12.117 -0.511 1 97.56 98 ALA B CA 1
ATOM 5181 C C . ALA B 1 98 ? 5.898 -13.188 0.572 1 97.56 98 ALA B C 1
ATOM 5183 O O . ALA B 1 98 ? 6.406 -14.297 0.411 1 97.56 98 ALA B O 1
ATOM 5184 N N . PHE B 1 99 ? 5.258 -12.805 1.662 1 97.69 99 PHE B N 1
ATOM 5185 C CA . PHE B 1 99 ? 5.09 -13.742 2.766 1 97.69 99 PHE B CA 1
ATOM 5186 C C . PHE B 1 99 ? 4.145 -14.875 2.375 1 97.69 99 PHE B C 1
ATOM 5188 O O . PHE B 1 99 ? 4.449 -16.047 2.602 1 97.69 99 PHE B O 1
ATOM 5195 N N . ALA B 1 100 ? 3.025 -14.547 1.745 1 95.5 100 ALA B N 1
ATOM 5196 C CA . ALA B 1 100 ? 2.055 -15.555 1.314 1 95.5 100 ALA B CA 1
ATOM 5197 C C . ALA B 1 100 ? 2.664 -16.5 0.285 1 95.5 100 ALA B C 1
ATOM 5199 O O . ALA B 1 100 ? 2.352 -17.688 0.267 1 95.5 100 ALA B O 1
ATOM 5200 N N . ASP B 1 101 ? 3.566 -16.016 -0.559 1 94.5 101 ASP B N 1
ATOM 5201 C CA . ASP B 1 101 ? 4.164 -16.797 -1.635 1 94.5 101 ASP B CA 1
ATOM 5202 C C . ASP B 1 101 ? 5.449 -17.469 -1.17 1 94.5 101 ASP B C 1
ATOM 5204 O O . ASP B 1 101 ? 6.062 -18.234 -1.922 1 94.5 101 ASP B O 1
ATOM 5208 N N . ARG B 1 102 ? 5.934 -17.156 0.036 1 94.56 102 ARG B N 1
ATOM 5209 C CA . ARG B 1 102 ? 7.168 -17.703 0.589 1 94.56 102 ARG B CA 1
ATOM 5210 C C . ARG B 1 102 ? 8.367 -17.344 -0.275 1 94.56 102 ARG B C 1
ATOM 5212 O O . ARG B 1 102 ? 9.18 -18.203 -0.619 1 94.56 102 ARG B O 1
ATOM 5219 N N . SER B 1 103 ? 8.461 -16.078 -0.638 1 96.38 103 SER B N 1
ATOM 5220 C CA . SER B 1 103 ? 9.555 -15.57 -1.471 1 96.38 103 SER B CA 1
ATOM 5221 C C . SER B 1 103 ? 10.688 -15.023 -0.62 1 96.38 103 SER B C 1
ATOM 5223 O O . SER B 1 103 ? 10.453 -14.273 0.331 1 96.38 103 SER B O 1
ATOM 5225 N N . PRO B 1 104 ? 11.891 -15.391 -0.879 1 97.44 104 PRO B N 1
ATOM 5226 C CA . PRO B 1 104 ? 13.039 -14.875 -0.127 1 97.44 104 PRO B CA 1
ATOM 5227 C C . PRO B 1 104 ? 13.367 -13.43 -0.483 1 97.44 104 PRO B C 1
ATOM 5229 O O . PRO B 1 104 ? 14 -13.172 -1.512 1 97.44 104 PRO B O 1
ATOM 5232 N N . ILE B 1 105 ? 12.953 -12.516 0.358 1 98.56 105 ILE B N 1
ATOM 5233 C CA . ILE B 1 105 ? 13.141 -11.086 0.167 1 98.56 105 ILE B CA 1
ATOM 5234 C C . ILE B 1 105 ? 13.82 -10.484 1.397 1 98.56 105 ILE B C 1
ATOM 5236 O O . ILE B 1 105 ? 13.492 -10.844 2.531 1 98.56 105 ILE B O 1
ATOM 5240 N N . PHE B 1 106 ? 14.867 -9.688 1.162 1 98.94 106 PHE B N 1
ATOM 5241 C CA . PHE B 1 106 ? 15.484 -8.875 2.201 1 98.94 106 PHE B CA 1
ATOM 5242 C C . PHE B 1 106 ? 15.086 -7.414 2.057 1 98.94 106 PHE B C 1
ATOM 5244 O O . PHE B 1 106 ? 15.531 -6.73 1.131 1 98.94 106 PHE B O 1
ATOM 5251 N N . CYS B 1 107 ? 14.289 -6.941 2.967 1 98.94 107 CYS B N 1
ATOM 5252 C CA . CYS B 1 107 ? 13.797 -5.57 2.914 1 98.94 107 CYS B CA 1
ATOM 5253 C C . CYS B 1 107 ? 14.547 -4.68 3.898 1 98.94 107 CYS B C 1
ATOM 5255 O O . CYS B 1 107 ? 14.531 -4.934 5.105 1 98.94 107 CYS B O 1
ATOM 5257 N N . VAL B 1 108 ? 15.195 -3.652 3.377 1 98.94 108 VAL B N 1
ATOM 5258 C CA . VAL B 1 108 ? 15.867 -2.631 4.168 1 98.94 108 VAL B CA 1
ATOM 5259 C C . VAL B 1 108 ? 14.914 -1.467 4.438 1 98.94 108 VAL B C 1
ATOM 5261 O O . VAL B 1 108 ? 14.289 -0.947 3.512 1 98.94 108 VAL B O 1
ATOM 5264 N N . THR B 1 109 ? 14.727 -1.131 5.652 1 98.69 109 THR B N 1
ATOM 5265 C CA . THR B 1 109 ? 14.039 0.115 5.98 1 98.69 109 THR B CA 1
ATOM 5266 C C . THR B 1 109 ? 14.82 0.895 7.039 1 98.69 109 THR B C 1
ATOM 5268 O O . THR B 1 109 ? 15.938 0.517 7.398 1 98.69 109 THR B O 1
ATOM 5271 N N . SER B 1 110 ? 14.352 2.121 7.348 1 98.06 110 SER B N 1
ATOM 5272 C CA . SER B 1 110 ? 14.945 2.973 8.375 1 98.06 110 SER B CA 1
ATOM 5273 C C . SER B 1 110 ? 13.875 3.537 9.305 1 98.06 110 SER B C 1
ATOM 5275 O O . SER B 1 110 ? 12.711 3.123 9.25 1 98.06 110 SER B O 1
ATOM 5277 N N . SER B 1 111 ? 14.273 4.332 10.289 1 97.12 111 SER B N 1
ATOM 5278 C CA . SER B 1 111 ? 13.398 4.973 11.266 1 97.12 111 SER B CA 1
ATOM 5279 C C . SER B 1 111 ? 14.062 6.207 11.875 1 97.12 111 SER B C 1
ATOM 5281 O O . SER B 1 111 ? 15.234 6.484 11.609 1 97.12 111 SER B O 1
ATOM 5283 N N . PRO B 1 112 ? 13.289 7.07 12.547 1 94.81 112 PRO B N 1
ATOM 5284 C CA . PRO B 1 112 ? 13.891 8.219 13.227 1 94.81 112 PRO B CA 1
ATOM 5285 C C . PRO B 1 112 ? 14.984 7.82 14.211 1 94.81 112 PRO B C 1
ATOM 5287 O O . PRO B 1 112 ? 15.094 6.645 14.578 1 94.81 112 PRO B O 1
ATOM 5290 N N . PRO B 1 113 ? 15.742 8.812 14.594 1 94.94 113 PRO B N 1
ATOM 5291 C CA . PRO B 1 113 ? 16.781 8.492 15.57 1 94.94 113 PRO B CA 1
ATOM 5292 C C . PRO B 1 113 ? 16.219 7.828 16.828 1 94.94 113 PRO B C 1
ATOM 5294 O O . PRO B 1 113 ? 15.133 8.188 17.281 1 94.94 113 PRO B O 1
ATOM 5297 N N . LEU B 1 114 ? 17.031 6.945 17.375 1 94.69 114 LEU B N 1
ATOM 5298 C CA . LEU B 1 114 ? 16.625 6.207 18.562 1 94.69 114 LEU B CA 1
ATOM 5299 C C . LEU B 1 114 ? 16.234 7.164 19.688 1 94.69 114 LEU B C 1
ATOM 5301 O O . LEU B 1 114 ? 15.281 6.902 20.422 1 94.69 114 LEU B O 1
ATOM 5305 N N . GLN B 1 115 ? 16.859 8.305 19.812 1 92.19 115 GLN B N 1
ATOM 5306 C CA . GLN B 1 115 ? 16.594 9.258 20.875 1 92.19 115 GLN B CA 1
ATOM 5307 C C . GLN B 1 115 ? 15.242 9.938 20.688 1 92.19 115 GLN B C 1
ATOM 5309 O O . GLN B 1 115 ? 14.703 10.531 21.625 1 92.19 115 GLN B O 1
ATOM 5314 N N . ASP B 1 116 ? 14.648 9.914 19.5 1 92.5 116 ASP B N 1
ATOM 5315 C CA . ASP B 1 116 ? 13.406 10.625 19.203 1 92.5 116 ASP B CA 1
ATOM 5316 C C . ASP B 1 116 ? 12.203 9.688 19.328 1 92.5 116 ASP B C 1
ATOM 5318 O O . ASP B 1 116 ? 11.086 10.047 18.938 1 92.5 116 ASP B O 1
ATOM 5322 N N . SER B 1 117 ? 12.406 8.484 19.844 1 90.62 117 SER B N 1
ATOM 5323 C CA . SER B 1 117 ? 11.305 7.559 20.078 1 90.62 117 SER B CA 1
ATOM 5324 C C . SER B 1 117 ? 10.234 8.18 20.969 1 90.62 117 SER B C 1
ATOM 5326 O O . SER B 1 117 ? 10.555 8.836 21.969 1 90.62 117 SER B O 1
ATOM 5328 N N . GLU B 1 118 ? 8.945 8.086 20.5 1 90.31 118 GLU B N 1
ATOM 5329 C CA . GLU B 1 118 ? 7.77 8.508 21.266 1 90.31 118 GLU B CA 1
ATOM 5330 C C . GLU B 1 118 ? 7.746 10.023 21.438 1 90.31 118 GLU B C 1
ATOM 5332 O O . GLU B 1 118 ? 7.281 10.531 22.453 1 90.31 118 GLU B O 1
ATOM 5337 N N . THR B 1 119 ? 8.305 10.844 20.547 1 92.06 119 THR B N 1
ATOM 5338 C CA . THR B 1 119 ? 8.289 12.297 20.656 1 92.06 119 THR B CA 1
ATOM 5339 C C . THR B 1 119 ? 7.484 12.906 19.5 1 92.06 119 THR B C 1
ATOM 5341 O O . THR B 1 119 ? 7.668 14.078 19.172 1 92.06 119 THR B O 1
ATOM 5344 N N . ASN B 1 120 ? 6.684 12.062 18.844 1 92.56 120 ASN B N 1
ATOM 5345 C CA . ASN B 1 120 ? 5.953 12.516 17.656 1 92.56 120 ASN B CA 1
ATOM 5346 C C . ASN B 1 120 ? 6.906 12.977 16.562 1 92.56 120 ASN B C 1
ATOM 5348 O O . ASN B 1 120 ? 6.699 14.023 15.953 1 92.56 120 ASN B O 1
ATOM 5352 N N . ALA B 1 121 ? 7.977 12.148 16.438 1 92 121 ALA B N 1
ATOM 5353 C CA . ALA B 1 121 ? 8.93 12.43 15.359 1 92 121 ALA B CA 1
ATOM 5354 C C . ALA B 1 121 ? 8.312 12.164 13.992 1 92 121 ALA B C 1
ATOM 5356 O O . ALA B 1 121 ? 7.48 11.266 13.844 1 92 121 ALA B O 1
ATOM 5357 N N . LEU B 1 122 ? 8.688 13.008 13.055 1 88.94 122 LEU B N 1
ATOM 5358 C CA . LEU B 1 122 ? 8.258 12.75 11.68 1 88.94 122 LEU B CA 1
ATOM 5359 C C . LEU B 1 122 ? 8.672 11.352 11.242 1 88.94 122 LEU B C 1
ATOM 5361 O O . LEU B 1 122 ? 9.805 10.938 11.477 1 88.94 122 LEU B O 1
ATOM 5365 N N . GLN B 1 123 ? 7.754 10.57 10.664 1 91.31 123 GLN B N 1
ATOM 5366 C CA . GLN B 1 123 ? 7.988 9.211 10.188 1 91.31 123 GLN B CA 1
ATOM 5367 C C . GLN B 1 123 ? 8.359 8.281 11.336 1 91.31 123 GLN B C 1
ATOM 5369 O O . GLN B 1 123 ? 9.219 7.406 11.18 1 91.31 123 GLN B O 1
ATOM 5374 N N . GLY B 1 124 ? 7.82 8.508 12.523 1 91.88 124 GLY B N 1
ATOM 5375 C CA . GLY B 1 124 ? 8.164 7.695 13.68 1 91.88 124 GLY B CA 1
ATOM 5376 C C . GLY B 1 124 ? 6.953 7.234 14.469 1 91.88 124 GLY B C 1
ATOM 5377 O O . GLY B 1 124 ? 7.074 6.855 15.633 1 91.88 124 GLY B O 1
ATOM 5378 N N . PHE B 1 125 ? 5.785 7.18 13.883 1 92.75 125 PHE B N 1
ATOM 5379 C CA . PHE B 1 125 ? 4.555 6.941 14.633 1 92.75 125 PHE B CA 1
ATOM 5380 C C . PHE B 1 125 ? 4.301 5.449 14.797 1 92.75 125 PHE B C 1
ATOM 5382 O O . PHE B 1 125 ? 3.699 5.02 15.789 1 92.75 125 PHE B O 1
ATOM 5389 N N . HIS B 1 126 ? 4.684 4.664 13.898 1 96.56 126 HIS B N 1
ATOM 5390 C CA . HIS B 1 126 ? 4.465 3.227 13.969 1 96.56 126 HIS B CA 1
ATOM 5391 C C . HIS B 1 126 ? 5.75 2.488 14.32 1 96.56 126 HIS B C 1
ATOM 5393 O O . HIS B 1 126 ? 6.828 2.84 13.828 1 96.56 126 HIS B O 1
ATOM 5399 N N . ASP B 1 127 ? 5.598 1.533 15.25 1 97.38 127 ASP B N 1
ATOM 5400 C CA . ASP B 1 127 ? 6.691 0.58 15.414 1 97.38 127 ASP B CA 1
ATOM 5401 C C . ASP B 1 127 ? 6.738 -0.406 14.25 1 97.38 127 ASP B C 1
ATOM 5403 O O . ASP B 1 127 ? 5.969 -1.37 14.211 1 97.38 127 ASP B O 1
ATOM 5407 N N . GLN B 1 128 ? 7.715 -0.209 13.453 1 98.12 128 GLN B N 1
ATOM 5408 C CA . GLN B 1 128 ? 7.773 -0.918 12.18 1 98.12 128 GLN B CA 1
ATOM 5409 C C . GLN B 1 128 ? 7.961 -2.418 12.391 1 98.12 128 GLN B C 1
ATOM 5411 O O . GLN B 1 128 ? 7.43 -3.229 11.633 1 98.12 128 GLN B O 1
ATOM 5416 N N . VAL B 1 129 ? 8.727 -2.822 13.383 1 98.38 129 VAL B N 1
ATOM 5417 C CA . VAL B 1 129 ? 8.969 -4.234 13.656 1 98.38 129 VAL B CA 1
ATOM 5418 C C . VAL B 1 129 ? 7.668 -4.906 14.094 1 98.38 129 VAL B C 1
ATOM 5420 O O . VAL B 1 129 ? 7.332 -5.992 13.625 1 98.38 129 VAL B O 1
ATOM 5423 N N . VAL B 1 130 ? 6.895 -4.23 14.953 1 98.12 130 VAL B N 1
ATOM 5424 C CA . VAL B 1 130 ? 5.633 -4.758 15.453 1 98.12 130 VAL B CA 1
ATOM 5425 C C . VAL B 1 130 ? 4.641 -4.918 14.305 1 98.12 130 VAL B C 1
ATOM 5427 O O . VAL B 1 130 ? 3.967 -5.945 14.195 1 98.12 130 VAL B O 1
ATOM 5430 N N . VAL B 1 131 ? 4.578 -3.938 13.461 1 98.38 131 VAL B N 1
ATOM 5431 C CA . VAL B 1 131 ? 3.613 -3.936 12.367 1 98.38 131 VAL B CA 1
ATOM 5432 C C . VAL B 1 131 ? 3.986 -5.004 11.344 1 98.38 131 VAL B C 1
ATOM 5434 O O . VAL B 1 131 ? 3.111 -5.652 10.766 1 98.38 131 VAL B O 1
ATOM 5437 N N . ALA B 1 132 ? 5.301 -5.211 11.102 1 98.56 132 ALA B N 1
ATOM 5438 C CA . ALA B 1 132 ? 5.762 -6.098 10.031 1 98.56 132 ALA B CA 1
ATOM 5439 C C . ALA B 1 132 ? 5.77 -7.551 10.492 1 98.56 132 ALA B C 1
ATOM 5441 O O . ALA B 1 132 ? 5.734 -8.469 9.672 1 98.56 132 ALA B O 1
ATOM 5442 N N . LYS B 1 133 ? 5.777 -7.812 11.727 1 98.25 133 LYS B N 1
ATOM 5443 C CA . LYS B 1 133 ? 6.051 -9.125 12.297 1 98.25 133 LYS B CA 1
ATOM 5444 C C . LYS B 1 133 ? 5.078 -10.172 11.758 1 98.25 133 LYS B C 1
ATOM 5446 O O . LYS B 1 133 ? 5.484 -11.273 11.383 1 98.25 133 LYS B O 1
ATOM 5451 N N . PRO B 1 134 ? 3.807 -9.898 11.641 1 97.94 134 PRO B N 1
ATOM 5452 C CA . PRO B 1 134 ? 2.871 -10.938 11.211 1 97.94 134 PRO B CA 1
ATOM 5453 C C . PRO B 1 134 ? 2.996 -11.258 9.727 1 97.94 134 PRO B C 1
ATOM 5455 O O . PRO B 1 134 ? 2.426 -12.25 9.25 1 97.94 134 PRO B O 1
ATOM 5458 N N . ILE B 1 135 ? 3.736 -10.484 8.945 1 98.38 135 ILE B N 1
ATOM 5459 C CA . ILE B 1 135 ? 3.789 -10.727 7.508 1 98.38 135 ILE B CA 1
ATOM 5460 C C . ILE B 1 135 ? 5.246 -10.836 7.059 1 98.38 135 ILE B C 1
ATOM 5462 O O . ILE B 1 135 ? 5.574 -10.5 5.914 1 98.38 135 ILE B O 1
ATOM 5466 N N . THR B 1 136 ? 6.156 -11.133 7.949 1 98.5 136 THR B N 1
ATOM 5467 C CA . THR B 1 136 ? 7.551 -11.445 7.664 1 98.5 136 THR B CA 1
ATOM 5468 C C . THR B 1 136 ? 7.988 -12.703 8.406 1 98.5 136 THR B C 1
ATOM 5470 O O . THR B 1 136 ? 7.379 -13.078 9.414 1 98.5 136 THR B O 1
ATOM 5473 N N . LYS B 1 137 ? 9 -13.359 7.828 1 97.81 137 LYS B N 1
ATOM 5474 C CA . LYS B 1 137 ? 9.633 -14.484 8.508 1 97.81 137 LYS B CA 1
ATOM 5475 C C . LYS B 1 137 ? 10.484 -14.016 9.68 1 97.81 137 LYS B C 1
ATOM 5477 O O . LYS B 1 137 ? 10.609 -14.719 10.68 1 97.81 137 LYS B O 1
ATOM 5482 N N . PHE B 1 138 ? 11.094 -12.859 9.484 1 98.44 138 PHE B N 1
ATOM 5483 C CA . PHE B 1 138 ? 11.938 -12.242 10.5 1 98.44 138 PHE B CA 1
ATOM 5484 C C . PHE B 1 138 ? 11.922 -10.727 10.367 1 98.44 138 PHE B C 1
ATOM 5486 O O . PHE B 1 138 ? 12.047 -10.188 9.266 1 98.44 138 PHE B O 1
ATOM 5493 N N . ALA B 1 139 ? 11.641 -10 11.375 1 98.75 139 ALA B N 1
ATOM 5494 C CA . ALA B 1 139 ? 11.695 -8.539 11.461 1 98.75 139 ALA B CA 1
ATOM 5495 C C . ALA B 1 139 ? 12.492 -8.094 12.688 1 98.75 139 ALA B C 1
ATOM 5497 O O . ALA B 1 139 ? 12.312 -8.633 13.781 1 98.75 139 ALA B O 1
ATOM 5498 N N . HIS B 1 140 ? 13.398 -7.113 12.438 1 98.75 140 HIS B N 1
ATOM 5499 C CA . HIS B 1 140 ? 14.281 -6.715 13.523 1 98.75 140 HIS B CA 1
ATOM 5500 C C . HIS B 1 140 ? 14.75 -5.273 13.352 1 98.75 140 HIS B C 1
ATOM 5502 O O . HIS B 1 140 ? 14.977 -4.816 12.227 1 98.75 140 HIS B O 1
ATOM 5508 N N . ARG B 1 141 ? 14.875 -4.52 14.477 1 98.5 141 ARG B N 1
ATOM 5509 C CA . ARG B 1 141 ? 15.492 -3.199 14.5 1 98.5 141 ARG B CA 1
ATOM 5510 C C . ARG B 1 141 ? 16.938 -3.281 15 1 98.5 141 ARG B C 1
ATOM 5512 O O . ARG B 1 141 ? 17.188 -3.715 16.125 1 98.5 141 ARG B O 1
ATOM 5519 N N . VAL B 1 142 ? 17.859 -2.842 14.227 1 98.56 142 VAL B N 1
ATOM 5520 C CA . VAL B 1 142 ? 19.281 -2.822 14.609 1 98.56 142 VAL B CA 1
ATOM 5521 C C . VAL B 1 142 ? 19.562 -1.564 15.422 1 98.56 142 VAL B C 1
ATOM 5523 O O . VAL B 1 142 ? 19.391 -0.446 14.938 1 98.56 142 VAL B O 1
ATOM 5526 N N . THR B 1 143 ? 20.109 -1.672 16.625 1 97.12 143 THR B N 1
ATOM 5527 C CA . THR B 1 143 ? 20.297 -0.51 17.484 1 97.12 143 THR B CA 1
ATOM 5528 C C . THR B 1 143 ? 21.781 -0.225 17.672 1 97.12 143 THR B C 1
ATOM 5530 O O . THR B 1 143 ? 22.156 0.825 18.203 1 97.12 143 THR B O 1
ATOM 5533 N N . ASN B 1 144 ? 22.641 -1.176 17.281 1 96.31 144 ASN B N 1
ATOM 5534 C CA . ASN B 1 144 ? 24.094 -1.032 17.391 1 96.31 144 ASN B CA 1
ATOM 5535 C C . ASN B 1 144 ? 24.766 -1.151 16.031 1 96.31 144 ASN B C 1
ATOM 5537 O O . ASN B 1 144 ? 24.672 -2.188 15.367 1 96.31 144 ASN B O 1
ATOM 5541 N N . VAL B 1 145 ? 25.547 -0.115 15.672 1 97.19 145 VAL B N 1
ATOM 5542 C CA . VAL B 1 145 ? 26.156 -0.043 14.344 1 97.19 145 VAL B CA 1
ATOM 5543 C C . VAL B 1 145 ? 27.094 -1.231 14.133 1 97.19 145 VAL B C 1
ATOM 5545 O O . VAL B 1 145 ? 27.156 -1.791 13.039 1 97.19 145 VAL B O 1
ATOM 5548 N N . GLU B 1 146 ? 27.734 -1.714 15.172 1 96.75 146 GLU B N 1
ATOM 5549 C CA . GLU B 1 146 ? 28.734 -2.768 15.07 1 96.75 146 GLU B CA 1
ATOM 5550 C C . GLU B 1 146 ? 28.094 -4.125 14.812 1 96.75 146 GLU B C 1
ATOM 5552 O O . GLU B 1 146 ? 28.766 -5.07 14.391 1 96.75 146 GLU B O 1
ATOM 5557 N N . GLU B 1 147 ? 26.828 -4.242 15.008 1 98.06 147 GLU B N 1
ATOM 5558 C CA . GLU B 1 147 ? 26.125 -5.508 14.852 1 98.06 147 GLU B CA 1
ATOM 5559 C C . GLU B 1 147 ? 25.578 -5.672 13.43 1 98.06 147 GLU B C 1
ATOM 5561 O O . GLU B 1 147 ? 25.047 -6.73 13.078 1 98.06 147 GLU B O 1
ATOM 5566 N N . ILE B 1 148 ? 25.719 -4.703 12.539 1 98.44 148 ILE B N 1
ATOM 5567 C CA . ILE B 1 148 ? 25.062 -4.652 11.234 1 98.44 148 ILE B CA 1
ATOM 5568 C C . ILE B 1 148 ? 25.469 -5.867 10.406 1 98.44 148 ILE B C 1
ATOM 5570 O O . ILE B 1 148 ? 24.609 -6.617 9.938 1 98.44 148 ILE B O 1
ATOM 5574 N N . PRO B 1 149 ? 26.781 -6.191 10.234 1 97.94 149 PRO B N 1
ATOM 5575 C CA . PRO B 1 149 ? 27.109 -7.34 9.383 1 97.94 149 PRO B CA 1
ATOM 5576 C C . PRO B 1 149 ? 26.547 -8.656 9.914 1 97.94 149 PRO B C 1
ATOM 5578 O O . PRO B 1 149 ? 26.031 -9.461 9.141 1 97.94 149 PRO B O 1
ATOM 5581 N N . ARG B 1 150 ? 26.578 -8.859 11.25 1 97.88 150 ARG B N 1
ATOM 5582 C CA . ARG B 1 150 ? 26.078 -10.094 11.852 1 97.88 150 ARG B CA 1
ATOM 5583 C C . ARG B 1 150 ? 24.578 -10.234 11.633 1 97.88 150 ARG B C 1
ATOM 5585 O O . ARG B 1 150 ? 24.109 -11.305 11.25 1 97.88 150 ARG B O 1
ATOM 5592 N N . ILE B 1 151 ? 23.828 -9.172 11.836 1 98.56 151 ILE B N 1
ATOM 5593 C CA . ILE B 1 151 ? 22.375 -9.219 11.734 1 98.56 151 ILE B CA 1
ATOM 5594 C C . ILE B 1 151 ? 21.969 -9.359 10.266 1 98.56 151 ILE B C 1
ATOM 5596 O O . ILE B 1 151 ? 21.016 -10.078 9.953 1 98.56 151 ILE B O 1
ATOM 5600 N N . VAL B 1 152 ? 22.672 -8.68 9.422 1 98.5 152 VAL B N 1
ATOM 5601 C CA . VAL B 1 152 ? 22.391 -8.781 7.992 1 98.5 152 VAL B CA 1
ATOM 5602 C C . VAL B 1 152 ? 22.594 -10.219 7.527 1 98.5 152 VAL B C 1
ATOM 5604 O O . VAL B 1 152 ? 21.766 -10.781 6.812 1 98.5 152 VAL B O 1
ATOM 5607 N N . ALA B 1 153 ? 23.703 -10.82 7.934 1 97.56 153 ALA B N 1
ATOM 5608 C CA . ALA B 1 153 ? 23.984 -12.211 7.574 1 97.56 153 ALA B CA 1
ATOM 5609 C C . ALA B 1 153 ? 22.906 -13.141 8.102 1 97.56 153 ALA B C 1
ATOM 5611 O O . ALA B 1 153 ? 22.438 -14.039 7.387 1 97.56 153 ALA B O 1
ATOM 5612 N N . TYR B 1 154 ? 22.531 -12.938 9.32 1 97.88 154 TYR B N 1
ATOM 5613 C CA . TYR B 1 154 ? 21.5 -13.758 9.938 1 97.88 154 TYR B CA 1
ATOM 5614 C C . TYR B 1 154 ? 20.172 -13.617 9.195 1 97.88 154 TYR B C 1
ATOM 5616 O O . TYR B 1 154 ? 19.531 -14.617 8.867 1 97.88 154 TYR B O 1
ATOM 5624 N N . ALA B 1 155 ? 19.766 -12.383 8.914 1 98.38 155 ALA B N 1
ATOM 5625 C CA . ALA B 1 155 ? 18.5 -12.109 8.234 1 98.38 155 ALA B CA 1
ATOM 5626 C C . ALA B 1 155 ? 18.516 -12.656 6.812 1 98.38 155 ALA B C 1
ATOM 5628 O O . ALA B 1 155 ? 17.516 -13.203 6.344 1 98.38 155 ALA B O 1
ATOM 5629 N N . PHE B 1 156 ? 19.625 -12.469 6.164 1 97.75 156 PHE B N 1
ATOM 5630 C CA . PHE B 1 156 ? 19.766 -12.969 4.801 1 97.75 156 PHE B CA 1
ATOM 5631 C C . PHE B 1 156 ? 19.594 -14.484 4.758 1 97.75 156 PHE B C 1
ATOM 5633 O O . PHE B 1 156 ? 18.891 -15.008 3.9 1 97.75 156 PHE B O 1
ATOM 5640 N N . ARG B 1 157 ? 20.203 -15.203 5.648 1 95.81 157 ARG B N 1
ATOM 5641 C CA . ARG B 1 157 ? 20.078 -16.641 5.766 1 95.81 157 ARG B CA 1
ATOM 5642 C C . ARG B 1 157 ? 18.641 -17.031 6.137 1 95.81 157 ARG B C 1
ATOM 5644 O O . ARG B 1 157 ? 18.094 -18 5.609 1 95.81 157 ARG B O 1
ATOM 5651 N N . SER B 1 158 ? 18.078 -16.266 7.035 1 96.62 158 SER B N 1
ATOM 5652 C CA . SER B 1 158 ? 16.703 -16.531 7.441 1 96.62 158 SER B CA 1
ATOM 5653 C C . SER B 1 158 ? 15.75 -16.438 6.254 1 96.62 158 SER B C 1
ATOM 5655 O O . SER B 1 158 ? 14.828 -17.25 6.129 1 96.62 158 SER B O 1
ATOM 5657 N N . ALA B 1 159 ? 15.945 -15.484 5.391 1 97.5 159 ALA B N 1
ATOM 5658 C CA . ALA B 1 159 ? 15.086 -15.305 4.223 1 97.5 159 ALA B CA 1
ATOM 5659 C C . ALA B 1 159 ? 15.203 -16.484 3.27 1 97.5 159 ALA B C 1
ATOM 5661 O O . ALA B 1 159 ? 14.234 -16.844 2.602 1 97.5 159 ALA B O 1
ATOM 5662 N N . ASN B 1 160 ? 16.359 -17.156 3.225 1 94.88 160 ASN B N 1
ATOM 5663 C CA . ASN B 1 160 ? 16.656 -18.062 2.119 1 94.88 160 ASN B CA 1
ATOM 5664 C C . ASN B 1 160 ? 16.812 -19.5 2.598 1 94.88 160 ASN B C 1
ATOM 5666 O O . ASN B 1 160 ? 17.297 -20.359 1.854 1 94.88 160 ASN B O 1
ATOM 5670 N N . THR B 1 161 ? 16.516 -19.875 3.844 1 92.25 161 THR B N 1
ATOM 5671 C CA . THR B 1 161 ? 16.656 -21.234 4.348 1 92.25 161 THR B CA 1
ATOM 5672 C C . THR B 1 161 ? 15.312 -21.75 4.867 1 92.25 161 THR B C 1
ATOM 5674 O O . THR B 1 161 ? 14.484 -20.984 5.359 1 92.25 161 THR B O 1
ATOM 5677 N N . GLY B 1 162 ? 15.164 -23.125 4.75 1 91.25 162 GLY B N 1
ATOM 5678 C CA . GLY B 1 162 ? 13.883 -23.703 5.133 1 91.25 162 GLY B CA 1
ATOM 5679 C C . GLY B 1 162 ? 12.727 -23.188 4.301 1 91.25 162 GLY B C 1
ATOM 5680 O O . GLY B 1 162 ? 12.812 -23.109 3.074 1 91.25 162 GLY B O 1
ATOM 5681 N N . ILE B 1 163 ? 11.688 -22.891 5.023 1 92.06 163 ILE B N 1
ATOM 5682 C CA . ILE B 1 163 ? 10.594 -22.203 4.344 1 92.06 163 ILE B CA 1
ATOM 5683 C C . ILE B 1 163 ? 11 -20.75 4.07 1 92.06 163 ILE B C 1
ATOM 5685 O O . ILE B 1 163 ? 11.156 -19.953 4.996 1 92.06 163 ILE B O 1
ATOM 5689 N N . LYS B 1 164 ? 11.219 -20.5 2.863 1 94.94 164 LYS B N 1
ATOM 5690 C CA . LYS B 1 164 ? 11.695 -19.172 2.512 1 94.94 164 LYS B CA 1
ATOM 5691 C C . LYS B 1 164 ? 10.625 -18.125 2.771 1 94.94 164 LYS B C 1
ATOM 5693 O O . LYS B 1 164 ? 9.445 -18.453 2.9 1 94.94 164 LYS B O 1
ATOM 5698 N N . GLY B 1 165 ? 11.023 -16.828 2.914 1 97.25 165 GLY B N 1
ATOM 5699 C CA . GLY B 1 165 ? 10.094 -15.734 3.156 1 97.25 165 GLY B CA 1
ATOM 5700 C C . GLY B 1 165 ? 10.789 -14.391 3.311 1 97.25 165 GLY B C 1
ATOM 5701 O O . GLY B 1 165 ? 12.023 -14.32 3.361 1 97.25 165 GLY B O 1
ATOM 5702 N N . PRO B 1 166 ? 10 -13.359 3.342 1 98.75 166 PRO B N 1
ATOM 5703 C CA . PRO B 1 166 ? 10.578 -12.016 3.465 1 98.75 166 PRO B CA 1
ATOM 5704 C C . PRO B 1 166 ? 11.062 -11.711 4.879 1 98.75 166 PRO B C 1
ATOM 5706 O O . PRO B 1 166 ? 10.461 -12.164 5.855 1 98.75 166 PRO B O 1
ATOM 5709 N N . VAL B 1 167 ? 12.148 -10.984 4.957 1 98.88 167 VAL B N 1
ATOM 5710 C CA . VAL B 1 167 ? 12.617 -10.422 6.219 1 98.88 167 VAL B CA 1
ATOM 5711 C C . VAL B 1 167 ? 12.688 -8.906 6.113 1 98.88 167 VAL B C 1
ATOM 5713 O O . VAL B 1 167 ? 12.859 -8.359 5.02 1 98.88 167 VAL B O 1
ATOM 5716 N N . LEU B 1 168 ? 12.477 -8.219 7.18 1 98.94 168 LEU B N 1
ATOM 5717 C CA . LEU B 1 168 ? 12.586 -6.77 7.242 1 98.94 168 LEU B CA 1
ATOM 5718 C C . LEU B 1 168 ? 13.539 -6.344 8.359 1 98.94 168 LEU B C 1
ATOM 5720 O O . LEU B 1 168 ? 13.359 -6.738 9.516 1 98.94 168 LEU B O 1
ATOM 5724 N N . ILE B 1 169 ? 14.531 -5.602 7.992 1 98.94 169 ILE B N 1
ATOM 5725 C CA . ILE B 1 169 ? 15.477 -5.082 8.977 1 98.94 169 ILE B CA 1
ATOM 5726 C C . ILE B 1 169 ? 15.422 -3.557 8.992 1 98.94 169 ILE B C 1
ATOM 5728 O O . ILE B 1 169 ? 15.602 -2.91 7.957 1 98.94 169 ILE B O 1
ATOM 5732 N N . ASP B 1 170 ? 15.133 -3.035 10.117 1 98.75 170 ASP B N 1
ATOM 5733 C CA . ASP B 1 170 ? 15.039 -1.603 10.375 1 98.75 170 ASP B CA 1
ATOM 5734 C C . ASP B 1 170 ? 16.359 -1.054 10.93 1 98.75 170 ASP B C 1
ATOM 5736 O O . ASP B 1 170 ? 16.812 -1.482 11.984 1 98.75 170 ASP B O 1
ATOM 5740 N N . PHE B 1 171 ? 16.922 -0.126 10.172 1 98.69 171 PHE B N 1
ATOM 5741 C CA . PHE B 1 171 ? 18.141 0.553 10.594 1 98.69 171 PHE B CA 1
ATOM 5742 C C . PHE B 1 171 ? 17.859 2.016 10.914 1 98.69 171 PHE B C 1
ATOM 5744 O O . PHE B 1 171 ? 17.875 2.867 10.023 1 98.69 171 PHE B O 1
ATOM 5751 N N . PRO B 1 172 ? 17.672 2.371 12.219 1 97.94 172 PRO B N 1
ATOM 5752 C CA . PRO B 1 172 ? 17.469 3.785 12.531 1 97.94 172 PRO B CA 1
ATOM 5753 C C . PRO B 1 172 ? 18.5 4.699 11.883 1 97.94 172 PRO B C 1
ATOM 5755 O O . PRO B 1 172 ? 19.672 4.324 11.766 1 97.94 172 PRO B O 1
ATOM 5758 N N . ILE B 1 173 ? 18.078 5.863 11.516 1 97.69 173 ILE B N 1
ATOM 5759 C CA . ILE B 1 173 ? 18.875 6.762 10.695 1 97.69 173 ILE B CA 1
ATOM 5760 C C . ILE B 1 173 ? 20.188 7.086 11.406 1 97.69 173 ILE B C 1
ATOM 5762 O O . ILE B 1 173 ? 21.25 7.176 10.773 1 97.69 173 ILE B O 1
ATOM 5766 N N . ASP B 1 174 ? 20.203 7.238 12.703 1 96.62 174 ASP B N 1
ATOM 5767 C CA . ASP B 1 174 ? 21.422 7.539 13.438 1 96.62 174 ASP B CA 1
ATOM 5768 C C . ASP B 1 174 ? 22.375 6.34 13.438 1 96.62 174 ASP B C 1
ATOM 5770 O O . ASP B 1 174 ? 23.594 6.508 13.469 1 96.62 174 ASP B O 1
ATOM 5774 N N . VAL B 1 175 ? 21.812 5.141 13.32 1 97.56 175 VAL B N 1
ATOM 5775 C CA . VAL B 1 175 ? 22.641 3.943 13.219 1 97.56 175 VAL B CA 1
ATOM 5776 C C . VAL B 1 175 ? 23.312 3.893 11.844 1 97.56 175 VAL B C 1
ATOM 5778 O O . VAL B 1 175 ? 24.5 3.607 11.734 1 97.56 175 VAL B O 1
ATOM 5781 N N . LEU B 1 176 ? 22.609 4.211 10.797 1 98.25 176 LEU B N 1
ATOM 5782 C CA . LEU B 1 176 ? 23.156 4.199 9.438 1 98.25 176 LEU B CA 1
ATOM 5783 C C . LEU B 1 176 ? 24.234 5.258 9.273 1 98.25 176 LEU B C 1
ATOM 5785 O O . LEU B 1 176 ? 25.188 5.066 8.5 1 98.25 176 LEU B O 1
ATOM 5789 N N . PHE B 1 177 ? 24.141 6.363 10.016 1 96.88 177 PHE B N 1
ATOM 5790 C CA . PHE B 1 177 ? 25.047 7.488 9.836 1 96.88 177 PHE B CA 1
ATOM 5791 C C . PHE B 1 177 ? 26.141 7.461 10.891 1 96.88 177 PHE B C 1
ATOM 5793 O O . PHE B 1 177 ? 27 8.352 10.922 1 96.88 177 PHE B O 1
ATOM 5800 N N . SER B 1 178 ? 26.234 6.441 11.711 1 96.06 178 SER B N 1
ATOM 5801 C CA . SER B 1 178 ? 27.234 6.344 12.758 1 96.06 178 SER B CA 1
ATOM 5802 C C . SER B 1 178 ? 28.484 5.598 12.266 1 96.06 178 SER B C 1
ATOM 5804 O O . SER B 1 178 ? 28.359 4.547 11.633 1 96.06 178 SER B O 1
ATOM 5806 N N . PRO B 1 179 ? 29.656 6.125 12.602 1 94.94 179 PRO B N 1
ATOM 5807 C CA . PRO B 1 179 ? 30.875 5.348 12.352 1 94.94 179 PRO B CA 1
ATOM 5808 C C . PRO B 1 179 ? 31.062 4.211 13.352 1 94.94 179 PRO B C 1
ATOM 5810 O O . PRO B 1 179 ? 30.859 4.402 14.555 1 94.94 179 PRO B O 1
ATOM 5813 N N . PRO B 1 180 ? 31.422 3.051 12.875 1 94.88 180 PRO B N 1
ATOM 5814 C CA . PRO B 1 180 ? 31.641 1.922 13.781 1 94.88 180 PRO B CA 1
ATOM 5815 C C . PRO B 1 180 ? 33.031 1.953 14.43 1 94.88 180 PRO B C 1
ATOM 5817 O O . PRO B 1 180 ? 33.969 2.547 13.875 1 94.88 180 PRO B O 1
ATOM 5820 N N . GLN B 1 181 ? 33.094 1.353 15.625 1 92.44 181 GLN B N 1
ATOM 5821 C CA . GLN B 1 181 ? 34.375 0.908 16.125 1 92.44 181 GLN B CA 1
ATOM 5822 C C . GLN B 1 181 ? 34.812 -0.396 15.461 1 92.44 181 GLN B C 1
ATOM 5824 O O . GLN B 1 181 ? 34.312 -1.469 15.805 1 92.44 181 GLN B O 1
ATOM 5829 N N . LEU B 1 182 ? 35.812 -0.292 14.656 1 92 182 LEU B N 1
ATOM 5830 C CA . LEU B 1 182 ? 36.125 -1.375 13.734 1 92 182 LEU B CA 1
ATOM 5831 C C . LEU B 1 182 ? 36.438 -2.662 14.5 1 92 182 LEU B C 1
ATOM 5833 O O . LEU B 1 182 ? 36.062 -3.75 14.062 1 92 182 LEU B O 1
ATOM 5837 N N . HIS B 1 183 ? 37.094 -2.57 15.609 1 90.38 183 HIS B N 1
ATOM 5838 C CA . HIS B 1 183 ? 37.5 -3.764 16.344 1 90.38 183 HIS B CA 1
ATOM 5839 C C . HIS B 1 183 ? 36.312 -4.406 17.047 1 90.38 183 HIS B C 1
ATOM 5841 O O . HIS B 1 183 ? 36.406 -5.543 17.516 1 90.38 183 HIS B O 1
ATOM 5847 N N . ARG B 1 184 ? 35.156 -3.705 17.047 1 92.62 184 ARG B N 1
ATOM 5848 C CA . ARG B 1 184 ? 33.969 -4.207 17.734 1 92.62 184 ARG B CA 1
ATOM 5849 C C . ARG B 1 184 ? 32.938 -4.738 16.734 1 92.62 184 ARG B C 1
ATOM 5851 O O . ARG B 1 184 ? 31.891 -5.246 17.125 1 92.62 184 ARG B O 1
ATOM 5858 N N . VAL B 1 185 ? 33.219 -4.664 15.477 1 94.81 185 VAL B N 1
ATOM 5859 C CA . VAL B 1 185 ? 32.281 -5.098 14.453 1 94.81 185 VAL B CA 1
ATOM 5860 C C . VAL B 1 185 ? 32.062 -6.605 14.547 1 94.81 185 VAL B C 1
ATOM 5862 O O . VAL B 1 185 ? 33.031 -7.371 14.555 1 94.81 185 VAL B O 1
ATOM 5865 N N . ALA B 1 186 ? 30.812 -7 14.758 1 95.69 186 ALA B N 1
ATOM 5866 C CA . ALA B 1 186 ? 30.438 -8.414 14.75 1 95.69 186 ALA B CA 1
ATOM 5867 C C . ALA B 1 186 ? 30.109 -8.883 13.336 1 95.69 186 ALA B C 1
ATOM 5869 O O . ALA B 1 186 ? 29.203 -8.352 12.695 1 95.69 186 ALA B O 1
ATOM 5870 N N . TYR B 1 187 ? 30.812 -9.844 12.875 1 93.69 187 TYR B N 1
ATOM 5871 C CA . TYR B 1 187 ? 30.656 -10.266 11.492 1 93.69 187 TYR B CA 1
ATOM 5872 C C . TYR B 1 187 ? 29.719 -11.461 11.383 1 93.69 187 TYR B C 1
ATOM 5874 O O . TYR B 1 187 ? 29.125 -11.695 10.336 1 93.69 187 TYR B O 1
ATOM 5882 N N . GLY B 1 188 ? 29.562 -12.297 12.422 1 92.88 188 GLY B N 1
ATOM 5883 C CA . GLY B 1 188 ? 28.734 -13.484 12.383 1 92.88 188 GLY B CA 1
ATOM 5884 C C . GLY B 1 188 ? 29.094 -14.43 11.25 1 92.88 188 GLY B C 1
ATOM 5885 O O . GLY B 1 188 ? 30.266 -14.766 11.07 1 92.88 188 GLY B O 1
ATOM 5886 N N . ALA B 1 189 ? 28.109 -14.914 10.562 1 91.44 189 ALA B N 1
ATOM 5887 C CA . ALA B 1 189 ? 28.297 -15.898 9.5 1 91.44 189 ALA B CA 1
ATOM 5888 C C . ALA B 1 189 ? 28.344 -15.227 8.125 1 91.44 189 ALA B C 1
ATOM 5890 O O . ALA B 1 189 ? 27.859 -15.789 7.141 1 91.44 189 ALA B O 1
ATOM 5891 N N . ILE B 1 190 ? 28.875 -14.086 8.055 1 93.5 190 ILE B N 1
ATOM 5892 C CA . ILE B 1 190 ? 28.844 -13.258 6.855 1 93.5 190 ILE B CA 1
ATOM 5893 C C . ILE B 1 190 ? 29.625 -13.938 5.738 1 93.5 190 ILE B C 1
ATOM 5895 O O . ILE B 1 190 ? 29.391 -13.688 4.555 1 93.5 190 ILE B O 1
ATOM 5899 N N . ASP B 1 191 ? 30.562 -14.812 6.09 1 92.25 191 ASP B N 1
ATOM 5900 C CA . ASP B 1 191 ? 31.375 -15.484 5.082 1 92.25 191 ASP B CA 1
ATOM 5901 C C . ASP B 1 191 ? 31.266 -17 5.203 1 92.25 191 ASP B C 1
ATOM 5903 O O . ASP B 1 191 ? 32.188 -17.719 4.871 1 92.25 191 ASP B O 1
ATOM 5907 N N . VAL B 1 192 ? 30.172 -17.359 5.746 1 90.44 192 VAL B N 1
ATOM 5908 C CA . VAL B 1 192 ? 29.938 -18.797 5.934 1 90.44 192 VAL B CA 1
ATOM 5909 C C . VAL B 1 192 ? 28.984 -19.312 4.867 1 90.44 192 VAL B C 1
ATOM 5911 O O . VAL B 1 192 ? 28.016 -18.641 4.512 1 90.44 192 VAL B O 1
ATOM 5914 N N . ALA B 1 193 ? 29.266 -20.406 4.363 1 88.19 193 ALA B N 1
ATOM 5915 C CA . ALA B 1 193 ? 28.406 -21.031 3.354 1 88.19 193 ALA B CA 1
ATOM 5916 C C . ALA B 1 193 ? 27.031 -21.375 3.932 1 88.19 193 ALA B C 1
ATOM 5918 O O . ALA B 1 193 ? 26.906 -21.609 5.137 1 88.19 193 ALA B O 1
ATOM 5919 N N . PRO B 1 194 ? 26 -21.422 3.031 1 87.62 194 PRO B N 1
ATOM 5920 C CA . PRO B 1 194 ? 24.656 -21.781 3.512 1 87.62 194 PRO B CA 1
ATOM 5921 C C . PRO B 1 194 ? 24.594 -23.203 4.066 1 87.62 194 PRO B C 1
ATOM 5923 O O . PRO B 1 194 ? 25.359 -24.078 3.629 1 87.62 194 PRO B O 1
ATOM 5926 N N . ALA B 1 195 ? 23.672 -23.406 4.98 1 88.31 195 ALA B N 1
ATOM 5927 C CA . ALA B 1 195 ? 23.453 -24.734 5.543 1 88.31 195 ALA B CA 1
ATOM 5928 C C . ALA B 1 195 ? 22.906 -25.688 4.488 1 88.31 195 ALA B C 1
ATOM 5930 O O . ALA B 1 195 ? 22.172 -25.281 3.582 1 88.31 195 ALA B O 1
ATOM 5931 N N . SER B 1 196 ? 23.219 -26.953 4.652 1 92.5 196 SER B N 1
ATOM 5932 C CA . SER B 1 196 ? 22.703 -27.969 3.742 1 92.5 196 SER B CA 1
ATOM 5933 C C . SER B 1 196 ? 21.219 -28.219 3.965 1 92.5 196 SER B C 1
ATOM 5935 O O . SER B 1 196 ? 20.766 -28.281 5.105 1 92.5 196 SER B O 1
ATOM 5937 N N . PRO B 1 197 ? 20.453 -28.344 2.873 1 92.88 197 PRO B N 1
ATOM 5938 C CA . PRO B 1 197 ? 19.031 -28.656 3.008 1 92.88 197 PRO B CA 1
ATOM 5939 C C . PRO B 1 197 ? 18.766 -30.109 3.391 1 92.88 197 PRO B C 1
ATOM 5941 O O . PRO B 1 197 ? 19.656 -30.953 3.273 1 92.88 197 PRO B O 1
ATOM 5944 N N . PRO B 1 198 ? 17.625 -30.406 3.852 1 94.31 198 PRO B N 1
ATOM 5945 C CA . PRO B 1 198 ? 17.328 -31.766 4.316 1 94.31 198 PRO B CA 1
ATOM 5946 C C . PRO B 1 198 ? 17.141 -32.75 3.17 1 94.31 198 PRO B C 1
ATOM 5948 O O . PRO B 1 198 ? 16.484 -32.438 2.174 1 94.31 198 PRO B O 1
ATOM 5951 N N . ALA B 1 199 ? 17.656 -33.938 3.346 1 96.56 199 ALA B N 1
ATOM 5952 C CA . ALA B 1 199 ? 17.438 -35.062 2.449 1 96.56 199 ALA B CA 1
ATOM 5953 C C . ALA B 1 199 ? 16.234 -35.906 2.895 1 96.56 199 ALA B C 1
ATOM 5955 O O . ALA B 1 199 ? 15.812 -35.812 4.051 1 96.56 199 ALA B O 1
ATOM 5956 N N . PRO B 1 200 ? 15.633 -36.688 1.938 1 97.81 200 PRO B N 1
ATOM 5957 C CA . PRO B 1 200 ? 14.453 -37.469 2.32 1 97.81 200 PRO B CA 1
ATOM 5958 C C . PRO B 1 200 ? 14.805 -38.688 3.166 1 97.81 200 PRO B C 1
ATOM 5960 O O . PRO B 1 200 ? 15.898 -39.25 3.023 1 97.81 200 PRO B O 1
ATOM 5963 N N . ASP B 1 201 ? 13.883 -39.094 4.035 1 97.38 201 ASP B N 1
ATOM 5964 C CA . ASP B 1 201 ? 13.977 -40.344 4.762 1 97.38 201 ASP B CA 1
ATOM 5965 C C . ASP B 1 201 ? 13.977 -41.531 3.803 1 97.38 201 ASP B C 1
ATOM 5967 O O . ASP B 1 201 ? 13.008 -41.75 3.072 1 97.38 201 ASP B O 1
ATOM 5971 N N . PRO B 1 202 ? 15.039 -42.406 3.893 1 96.88 202 PRO B N 1
ATOM 5972 C CA . PRO B 1 202 ? 15.117 -43.531 2.963 1 96.88 202 PRO B CA 1
ATOM 5973 C C . PRO B 1 202 ? 13.938 -44.469 3.092 1 96.88 202 PRO B C 1
ATOM 5975 O O . PRO B 1 202 ? 13.477 -45.031 2.092 1 96.88 202 PRO B O 1
ATOM 5978 N N . ALA B 1 203 ? 13.461 -44.656 4.293 1 97.62 203 ALA B N 1
ATOM 5979 C CA . ALA B 1 203 ? 12.32 -45.562 4.488 1 97.62 203 ALA B CA 1
ATOM 5980 C C . ALA B 1 203 ? 11.07 -45 3.82 1 97.62 203 ALA B C 1
ATOM 5982 O O . ALA B 1 203 ? 10.25 -45.75 3.293 1 97.62 203 ALA B O 1
ATOM 5983 N N . ALA B 1 204 ? 10.93 -43.75 3.9 1 97.62 204 ALA B N 1
ATOM 5984 C CA . ALA B 1 204 ? 9.797 -43.094 3.246 1 97.62 204 ALA B CA 1
ATOM 5985 C C . ALA B 1 204 ? 9.898 -43.219 1.729 1 97.62 204 ALA B C 1
ATOM 5987 O O . ALA B 1 204 ? 8.883 -43.344 1.04 1 97.62 204 ALA B O 1
ATOM 5988 N N . LEU B 1 205 ? 11.102 -43.188 1.219 1 97.81 205 LEU B N 1
ATOM 5989 C CA . LEU B 1 205 ? 11.32 -43.375 -0.214 1 97.81 205 LEU B CA 1
ATOM 5990 C C . LEU B 1 205 ? 10.883 -44.75 -0.66 1 97.81 205 LEU B C 1
ATOM 5992 O O . LEU B 1 205 ? 10.305 -44.906 -1.74 1 97.81 205 LEU B O 1
ATOM 5996 N N . ASP B 1 206 ? 11.156 -45.75 0.193 1 97.31 206 ASP B N 1
ATOM 5997 C CA . ASP B 1 206 ? 10.75 -47.094 -0.126 1 97.31 206 ASP B CA 1
ATOM 5998 C C . ASP B 1 206 ? 9.234 -47.219 -0.21 1 97.31 206 ASP B C 1
ATOM 6000 O O . ASP B 1 206 ? 8.703 -47.875 -1.122 1 97.31 206 ASP B O 1
ATOM 6004 N N . ARG B 1 207 ? 8.641 -46.625 0.73 1 97.88 207 ARG B N 1
ATOM 6005 C CA . ARG B 1 207 ? 7.18 -46.625 0.732 1 97.88 207 ARG B CA 1
ATOM 6006 C C . ARG B 1 207 ? 6.629 -45.938 -0.503 1 97.88 207 ARG B C 1
ATOM 6008 O O . ARG B 1 207 ? 5.68 -46.406 -1.126 1 97.88 207 ARG B O 1
ATOM 6015 N N . LEU B 1 208 ? 7.227 -44.812 -0.822 1 98.44 208 LEU B N 1
ATOM 6016 C CA . LEU B 1 208 ? 6.801 -44.031 -1.993 1 98.44 208 LEU B CA 1
ATOM 6017 C C . LEU B 1 208 ? 7.012 -44.844 -3.27 1 98.44 208 LEU B C 1
ATOM 6019 O O . LEU B 1 208 ? 6.145 -44.875 -4.148 1 98.44 208 LEU B O 1
ATOM 6023 N N . LEU B 1 209 ? 8.172 -45.5 -3.375 1 97.75 209 LEU B N 1
ATOM 6024 C CA . LEU B 1 209 ? 8.492 -46.312 -4.547 1 97.75 209 LEU B CA 1
ATOM 6025 C C . LEU B 1 209 ? 7.457 -47.406 -4.75 1 97.75 209 LEU B C 1
ATOM 6027 O O . LEU B 1 209 ? 6.977 -47.594 -5.863 1 97.75 209 LEU B O 1
ATOM 6031 N N . THR B 1 210 ? 7.094 -48.094 -3.719 1 97.19 210 THR B N 1
ATOM 6032 C CA . THR B 1 210 ? 6.133 -49.188 -3.771 1 97.19 210 THR B CA 1
ATOM 6033 C C . THR B 1 210 ? 4.762 -48.656 -4.215 1 97.19 210 THR B C 1
ATOM 6035 O O . THR B 1 210 ? 4.148 -49.25 -5.121 1 97.19 210 THR B O 1
ATOM 6038 N N . ALA B 1 211 ? 4.355 -47.594 -3.631 1 97.88 211 ALA B N 1
ATOM 6039 C CA . ALA B 1 211 ? 3.045 -47.031 -3.943 1 97.88 211 ALA B CA 1
ATOM 6040 C C . ALA B 1 211 ? 3.004 -46.5 -5.371 1 97.88 211 ALA B C 1
ATOM 6042 O O . ALA B 1 211 ? 2.014 -46.688 -6.082 1 97.88 211 ALA B O 1
ATOM 6043 N N . TRP B 1 212 ? 4.047 -45.844 -5.773 1 98.25 212 TRP B N 1
ATOM 6044 C CA . TRP B 1 212 ? 4.133 -45.219 -7.09 1 98.25 212 TRP B CA 1
ATOM 6045 C C . TRP B 1 212 ? 4.16 -46.281 -8.188 1 98.25 212 TRP B C 1
ATOM 6047 O O . TRP B 1 212 ? 3.479 -46.125 -9.203 1 98.25 212 TRP B O 1
ATOM 6057 N N . LYS B 1 213 ? 4.805 -47.344 -7.969 1 96.44 213 LYS B N 1
ATOM 6058 C CA . LYS B 1 213 ? 4.906 -48.438 -8.93 1 96.44 213 LYS B CA 1
ATOM 6059 C C . LYS B 1 213 ? 3.559 -49.125 -9.125 1 96.44 213 LYS B C 1
ATOM 6061 O O . LYS B 1 213 ? 3.262 -49.625 -10.219 1 96.44 213 LYS B O 1
ATOM 6066 N N . ALA B 1 214 ? 2.834 -49.125 -8.156 1 96.25 214 ALA B N 1
ATOM 6067 C CA . ALA B 1 214 ? 1.542 -49.812 -8.195 1 96.25 214 ALA B CA 1
ATOM 6068 C C . ALA B 1 214 ? 0.485 -48.938 -8.875 1 96.25 214 ALA B C 1
ATOM 6070 O O . ALA B 1 214 ? -0.585 -49.438 -9.242 1 96.25 214 ALA B O 1
ATOM 6071 N N . ALA B 1 215 ? 0.759 -47.656 -9.117 1 97 215 ALA B N 1
ATOM 6072 C CA . ALA B 1 215 ? -0.209 -46.719 -9.664 1 97 215 ALA B CA 1
ATOM 6073 C C . ALA B 1 215 ? -0.468 -47 -11.141 1 97 215 ALA B C 1
ATOM 6075 O O . ALA B 1 215 ? 0.458 -47.312 -11.891 1 97 215 ALA B O 1
ATOM 6076 N N . LYS B 1 216 ? -1.659 -46.844 -11.578 1 96.69 216 LYS B N 1
ATOM 6077 C CA . LYS B 1 216 ? -2.043 -47.031 -12.977 1 96.69 216 LYS B CA 1
ATOM 6078 C C . LYS B 1 216 ? -2.088 -45.688 -13.703 1 96.69 216 LYS B C 1
ATOM 6080 O O . LYS B 1 216 ? -1.836 -45.625 -14.914 1 96.69 216 LYS B O 1
ATOM 6085 N N . ARG B 1 217 ? -2.48 -44.625 -13.008 1 97.88 217 ARG B N 1
ATOM 6086 C CA . ARG B 1 217 ? -2.629 -43.312 -13.57 1 97.88 217 ARG B CA 1
ATOM 6087 C C . ARG B 1 217 ? -1.953 -42.25 -12.688 1 97.88 217 ARG B C 1
ATOM 6089 O O . ARG B 1 217 ? -2.619 -41.375 -12.133 1 97.88 217 ARG B O 1
ATOM 6096 N N . PRO B 1 218 ? -0.623 -42.312 -12.57 1 98.06 218 PRO B N 1
ATOM 6097 C CA . PRO B 1 218 ? 0.104 -41.375 -11.719 1 98.06 218 PRO B CA 1
ATOM 6098 C C . PRO B 1 218 ? 0.267 -40 -12.367 1 98.06 218 PRO B C 1
ATOM 6100 O O . PRO B 1 218 ? 0.383 -39.906 -13.594 1 98.06 218 PRO B O 1
ATOM 6103 N N . VAL B 1 219 ? 0.232 -38.969 -11.562 1 98.19 219 VAL B N 1
ATOM 6104 C CA . VAL B 1 219 ? 0.585 -37.625 -12.023 1 98.19 219 VAL B CA 1
ATOM 6105 C C . VAL B 1 219 ? 1.506 -36.969 -11.008 1 98.19 219 VAL B C 1
ATOM 6107 O O . VAL B 1 219 ? 1.45 -37.281 -9.812 1 98.19 219 VAL B O 1
ATOM 6110 N N . ILE B 1 220 ? 2.398 -36.125 -11.484 1 97.5 220 ILE B N 1
ATOM 6111 C CA . ILE B 1 220 ? 3.178 -35.188 -10.664 1 97.5 220 ILE B CA 1
ATOM 6112 C C . ILE B 1 220 ? 2.633 -33.781 -10.82 1 97.5 220 ILE B C 1
ATOM 6114 O O . ILE B 1 220 ? 2.393 -33.312 -11.938 1 97.5 220 ILE B O 1
ATOM 6118 N N . ILE B 1 221 ? 2.326 -33.125 -9.719 1 96.56 221 ILE B N 1
ATOM 6119 C CA . ILE B 1 221 ? 2.016 -31.703 -9.703 1 96.56 221 ILE B CA 1
ATOM 6120 C C . ILE B 1 221 ? 3.135 -30.938 -9.008 1 96.56 221 ILE B C 1
ATOM 6122 O O . ILE B 1 221 ? 3.311 -31.062 -7.789 1 96.56 221 ILE B O 1
ATOM 6126 N N . ASN B 1 222 ? 3.895 -30.281 -9.758 1 94.75 222 ASN B N 1
ATOM 6127 C CA . ASN B 1 222 ? 4.969 -29.5 -9.141 1 94.75 222 ASN B CA 1
ATOM 6128 C C . ASN B 1 222 ? 4.523 -28.078 -8.812 1 94.75 222 ASN B C 1
ATOM 6130 O O . ASN B 1 222 ? 3.682 -27.516 -9.508 1 94.75 222 ASN B O 1
ATOM 6134 N N . GLY B 1 223 ? 5.035 -27.5 -7.652 1 92.06 223 GLY B N 1
ATOM 6135 C CA . GLY B 1 223 ? 4.812 -26.109 -7.258 1 92.06 223 GLY B CA 1
ATOM 6136 C C . GLY B 1 223 ? 6.039 -25.234 -7.441 1 92.06 223 GLY B C 1
ATOM 6137 O O . GLY B 1 223 ? 6.996 -25.625 -8.117 1 92.06 223 GLY B O 1
ATOM 6138 N N . THR B 1 224 ? 5.98 -24.031 -6.859 1 85.94 224 THR B N 1
ATOM 6139 C CA . THR B 1 224 ? 7.027 -23.031 -7.035 1 85.94 224 THR B CA 1
ATOM 6140 C C . THR B 1 224 ? 8.297 -23.438 -6.293 1 85.94 224 THR B C 1
ATOM 6142 O O . THR B 1 224 ? 9.391 -22.969 -6.613 1 85.94 224 THR B O 1
ATOM 6145 N N . GLY B 1 225 ? 8.125 -24.328 -5.391 1 82.25 225 GLY B N 1
ATOM 6146 C CA . GLY B 1 225 ? 9.305 -24.781 -4.672 1 82.25 225 GLY B CA 1
ATOM 6147 C C . GLY B 1 225 ? 10.234 -25.625 -5.52 1 82.25 225 GLY B C 1
ATOM 6148 O O . GLY B 1 225 ? 11.391 -25.844 -5.152 1 82.25 225 GLY B O 1
ATOM 6149 N N . ALA B 1 226 ? 9.789 -26.078 -6.605 1 75.31 226 ALA B N 1
ATOM 6150 C CA . ALA B 1 226 ? 10.594 -26.906 -7.492 1 75.31 226 ALA B CA 1
ATOM 6151 C C . ALA B 1 226 ? 11.281 -26.062 -8.562 1 75.31 226 ALA B C 1
ATOM 6153 O O . ALA B 1 226 ? 11.875 -26.609 -9.5 1 75.31 226 ALA B O 1
ATOM 6154 N N . ARG B 1 227 ? 11.188 -24.812 -8.344 1 75.94 227 ARG B N 1
ATOM 6155 C CA . ARG B 1 227 ? 11.828 -23.922 -9.312 1 75.94 227 ARG B CA 1
ATOM 6156 C C . ARG B 1 227 ? 13.328 -24.172 -9.359 1 75.94 227 ARG B C 1
ATOM 6158 O O . ARG B 1 227 ? 13.961 -24.375 -8.32 1 75.94 227 ARG B O 1
ATOM 6165 N N . GLY B 1 228 ? 13.875 -24.203 -10.523 1 72.31 228 GLY B N 1
ATOM 6166 C CA . GLY B 1 228 ? 15.32 -24.312 -10.688 1 72.31 228 GLY B CA 1
ATOM 6167 C C . GLY B 1 228 ? 15.805 -25.75 -10.742 1 72.31 228 GLY B C 1
ATOM 6168 O O . GLY B 1 228 ? 17 -26 -10.906 1 72.31 228 GLY B O 1
ATOM 6169 N N . PHE B 1 229 ? 14.852 -26.625 -10.617 1 79 229 PHE B N 1
ATOM 6170 C CA . PHE B 1 229 ? 15.242 -28.031 -10.617 1 79 229 PHE B CA 1
ATOM 6171 C C . PHE B 1 229 ? 14.703 -28.75 -11.852 1 79 229 PHE B C 1
ATOM 6173 O O . PHE B 1 229 ? 14.125 -29.828 -11.75 1 79 229 PHE B O 1
ATOM 6180 N N . ALA B 1 230 ? 14.953 -28.172 -12.922 1 83.12 230 ALA B N 1
ATOM 6181 C CA . ALA B 1 230 ? 14.445 -28.672 -14.195 1 83.12 230 ALA B CA 1
ATOM 6182 C C . ALA B 1 230 ? 14.969 -30.078 -14.477 1 83.12 230 ALA B C 1
ATOM 6184 O O . ALA B 1 230 ? 14.188 -31 -14.734 1 83.12 230 ALA B O 1
ATOM 6185 N N . ARG B 1 231 ? 16.25 -30.344 -14.328 1 86.94 231 ARG B N 1
ATOM 6186 C CA . ARG B 1 231 ? 16.859 -31.625 -14.68 1 86.94 231 ARG B CA 1
ATOM 6187 C C . ARG B 1 231 ? 16.375 -32.75 -13.758 1 86.94 231 ARG B C 1
ATOM 6189 O O . ARG B 1 231 ? 16.062 -33.844 -14.219 1 86.94 231 ARG B O 1
ATOM 6196 N N . GLY B 1 232 ? 16.344 -32.406 -12.516 1 91.75 232 GLY B N 1
ATOM 6197 C CA . GLY B 1 232 ? 15.883 -33.375 -11.555 1 91.75 232 GLY B CA 1
ATOM 6198 C C . GLY B 1 232 ? 14.43 -33.781 -11.758 1 91.75 232 GLY B C 1
ATOM 6199 O O . GLY B 1 232 ? 14.086 -34.969 -11.68 1 91.75 232 GLY B O 1
ATOM 6200 N N . LEU B 1 233 ? 13.617 -32.812 -12.023 1 93.81 233 LEU B N 1
ATOM 6201 C CA . LEU B 1 233 ? 12.195 -33.062 -12.25 1 93.81 233 LEU B CA 1
ATOM 6202 C C . LEU B 1 233 ? 11.984 -33.875 -13.523 1 93.81 233 LEU B C 1
ATOM 6204 O O . LEU B 1 233 ? 11.156 -34.781 -13.555 1 93.81 233 LEU B O 1
ATOM 6208 N N . GLN B 1 234 ? 12.695 -33.5 -14.555 1 94.75 234 GLN B N 1
ATOM 6209 C CA . GLN B 1 234 ? 12.609 -34.219 -15.82 1 94.75 234 GLN B CA 1
ATOM 6210 C C . GLN B 1 234 ? 13.039 -35.688 -15.648 1 94.75 234 GLN B C 1
ATOM 6212 O O . GLN B 1 234 ? 12.375 -36.594 -16.141 1 94.75 234 GLN B O 1
ATOM 6217 N N . ALA B 1 235 ? 14.164 -35.875 -14.953 1 95.56 235 ALA B N 1
ATOM 6218 C CA . ALA B 1 235 ? 14.656 -37.219 -14.703 1 95.56 235 ALA B CA 1
ATOM 6219 C C . ALA B 1 235 ? 13.641 -38.031 -13.906 1 95.56 235 ALA B C 1
ATOM 6221 O O . ALA B 1 235 ? 13.422 -39.219 -14.18 1 95.56 235 ALA B O 1
ATOM 6222 N N . LEU B 1 236 ? 13.078 -37.406 -12.922 1 96.56 236 LEU B N 1
ATOM 6223 C CA . LEU B 1 236 ? 12.062 -38.062 -12.109 1 96.56 236 LEU B CA 1
ATOM 6224 C C . LEU B 1 236 ? 10.875 -38.5 -12.961 1 96.56 236 LEU B C 1
ATOM 6226 O O . LEU B 1 236 ? 10.422 -39.656 -12.859 1 96.56 236 LEU B O 1
ATOM 6230 N N . ALA B 1 237 ? 10.359 -37.594 -13.789 1 96.69 237 ALA B N 1
ATOM 6231 C CA . ALA B 1 237 ? 9.219 -37.875 -14.656 1 96.69 237 ALA B CA 1
ATOM 6232 C C . ALA B 1 237 ? 9.523 -39 -15.641 1 96.69 237 ALA B C 1
ATOM 6234 O O . ALA B 1 237 ? 8.711 -39.906 -15.828 1 96.69 237 ALA B O 1
ATOM 6235 N N . GLU B 1 238 ? 10.695 -38.969 -16.266 1 96.38 238 GLU B N 1
ATOM 6236 C CA . GLU B 1 238 ? 11.094 -39.969 -17.281 1 96.38 238 GLU B CA 1
ATOM 6237 C C . GLU B 1 238 ? 11.305 -41.344 -16.656 1 96.38 238 GLU B C 1
ATOM 6239 O O . GLU B 1 238 ? 10.875 -42.344 -17.219 1 96.38 238 GLU B O 1
ATOM 6244 N N . THR B 1 239 ? 11.992 -41.312 -15.5 1 96.69 239 THR B N 1
ATOM 6245 C CA . THR B 1 239 ? 12.289 -42.562 -14.836 1 96.69 239 THR B CA 1
ATOM 6246 C C . THR B 1 239 ? 11.008 -43.281 -14.414 1 96.69 239 THR B C 1
ATOM 6248 O O . THR B 1 239 ? 10.922 -44.5 -14.453 1 96.69 239 THR B O 1
ATOM 6251 N N . THR B 1 240 ? 9.992 -42.531 -14.086 1 97.38 240 THR B N 1
ATOM 6252 C CA . THR B 1 240 ? 8.766 -43.094 -13.547 1 97.38 240 THR B CA 1
ATOM 6253 C C . THR B 1 240 ? 7.672 -43.125 -14.617 1 97.38 240 THR B C 1
ATOM 6255 O O . THR B 1 240 ? 6.566 -43.625 -14.367 1 97.38 240 THR B O 1
ATOM 6258 N N . ASN B 1 241 ? 7.926 -42.562 -15.805 1 97 241 ASN B N 1
ATOM 6259 C CA . ASN B 1 241 ? 6.941 -42.438 -16.875 1 97 241 ASN B CA 1
ATOM 6260 C C . ASN B 1 241 ? 5.668 -41.75 -16.391 1 97 241 ASN B C 1
ATOM 6262 O O . ASN B 1 241 ? 4.566 -42.281 -16.578 1 97 241 ASN B O 1
ATOM 6266 N N . THR B 1 242 ? 5.828 -40.656 -15.75 1 98 242 THR B N 1
ATOM 6267 C CA . THR B 1 242 ? 4.691 -40 -15.102 1 98 242 THR B CA 1
ATOM 6268 C C . THR B 1 242 ? 4.461 -38.594 -15.672 1 98 242 THR B C 1
ATOM 6270 O O . THR B 1 242 ? 5.375 -37.781 -15.695 1 98 242 THR B O 1
ATOM 6273 N N . PRO B 1 243 ? 3.203 -38.25 -16.156 1 97.62 243 PRO B N 1
ATOM 6274 C CA . PRO B 1 243 ? 2.883 -36.906 -16.609 1 97.62 243 PRO B CA 1
ATOM 6275 C C . PRO B 1 243 ? 3.096 -35.875 -15.508 1 97.62 243 PRO B C 1
ATOM 6277 O O . PRO B 1 243 ? 2.805 -36.125 -14.344 1 97.62 243 PRO B O 1
ATOM 6280 N N . VAL B 1 244 ? 3.566 -34.688 -15.953 1 96.44 244 VAL B N 1
ATOM 6281 C CA . VAL B 1 244 ? 3.861 -33.625 -15.008 1 96.44 244 VAL B CA 1
ATOM 6282 C C . VAL B 1 244 ? 2.945 -32.438 -15.281 1 96.44 244 VAL B C 1
ATOM 6284 O O . VAL B 1 244 ? 2.875 -31.938 -16.406 1 96.44 244 VAL B O 1
ATOM 6287 N N . PHE B 1 245 ? 2.24 -32 -14.258 1 95.75 245 PHE B N 1
ATOM 6288 C CA . PHE B 1 245 ? 1.441 -30.797 -14.242 1 95.75 245 PHE B CA 1
ATOM 6289 C C . PHE B 1 245 ? 2.041 -29.766 -13.289 1 95.75 245 PHE B C 1
ATOM 6291 O O . PHE B 1 245 ? 2.84 -30.125 -12.414 1 95.75 245 PHE B O 1
ATOM 6298 N N . TYR B 1 246 ? 1.771 -28.531 -13.555 1 93.44 246 TYR B N 1
ATOM 6299 C CA . TYR B 1 246 ? 2.293 -27.531 -12.633 1 93.44 246 TYR B CA 1
ATOM 6300 C C . TYR B 1 246 ? 1.16 -26.75 -11.977 1 93.44 246 TYR B C 1
ATOM 6302 O O . TYR B 1 246 ? 0.092 -26.578 -12.57 1 93.44 246 TYR B O 1
ATOM 6310 N N . SER B 1 247 ? 1.479 -26.359 -10.789 1 89 247 SER B N 1
ATOM 6311 C CA . SER B 1 247 ? 0.516 -25.531 -10.07 1 89 247 SER B CA 1
ATOM 6312 C C . SER B 1 247 ? 0.547 -24.094 -10.562 1 89 247 SER B C 1
ATOM 6314 O O . SER B 1 247 ? 1.438 -23.703 -11.32 1 89 247 SER B O 1
ATOM 6316 N N . ASN B 1 248 ? -0.265 -23.125 -10.172 1 75.38 248 ASN B N 1
ATOM 6317 C CA . ASN B 1 248 ? -0.665 -21.891 -10.844 1 75.38 248 ASN B CA 1
ATOM 6318 C C . ASN B 1 248 ? 0.359 -20.781 -10.633 1 75.38 248 ASN B C 1
ATOM 6320 O O . ASN B 1 248 ? 0.317 -19.75 -11.312 1 75.38 248 ASN B O 1
ATOM 6324 N N . LYS B 1 249 ? 1.459 -20.812 -9.984 1 83.94 249 LYS B N 1
ATOM 6325 C CA . LYS B 1 249 ? 2.27 -19.625 -9.742 1 83.94 249 LYS B CA 1
ATOM 6326 C C . LYS B 1 249 ? 3.453 -19.562 -10.711 1 83.94 249 LYS B C 1
ATOM 6328 O O . LYS B 1 249 ? 3.934 -18.469 -11.039 1 83.94 249 LYS B O 1
ATOM 6333 N N . LEU B 1 250 ? 3.881 -20.703 -11.102 1 85.56 250 LEU B N 1
ATOM 6334 C CA . LEU B 1 250 ? 5.039 -20.797 -11.984 1 85.56 250 LEU B CA 1
ATOM 6335 C C . LEU B 1 250 ? 4.98 -22.078 -12.812 1 85.56 250 LEU B C 1
ATOM 6337 O O . LEU B 1 250 ? 4.734 -23.156 -12.273 1 85.56 250 LEU B O 1
ATOM 6341 N N . SER B 1 251 ? 5.227 -21.891 -14.156 1 87.69 251 SER B N 1
ATOM 6342 C CA . SER B 1 251 ? 5.145 -23.062 -15.031 1 87.69 251 SER B CA 1
ATOM 6343 C C . SER B 1 251 ? 6.297 -24.031 -14.789 1 87.69 251 SER B C 1
ATOM 6345 O O . SER B 1 251 ? 7.293 -23.656 -14.156 1 87.69 251 SER B O 1
ATOM 6347 N N . SER B 1 252 ? 6.086 -25.25 -15.258 1 82.56 252 SER B N 1
ATOM 6348 C CA . SER B 1 252 ? 7.07 -26.312 -15.086 1 82.56 252 SER B CA 1
ATOM 6349 C C . SER B 1 252 ? 8.375 -25.984 -15.805 1 82.56 252 SER B C 1
ATOM 6351 O O . SER B 1 252 ? 8.359 -25.422 -16.906 1 82.56 252 SER B O 1
ATOM 6353 N N . PRO B 1 253 ? 9.422 -26.375 -15.18 1 83.19 253 PRO B N 1
ATOM 6354 C CA . PRO B 1 253 ? 10.703 -26.141 -15.844 1 83.19 253 PRO B CA 1
ATOM 6355 C C . PRO B 1 253 ? 10.984 -27.141 -16.953 1 83.19 253 PRO B C 1
ATOM 6357 O O . PRO B 1 253 ? 11.992 -27.016 -17.672 1 83.19 253 PRO B O 1
ATOM 6360 N N . ILE B 1 254 ? 10.062 -28.062 -17.141 1 88.75 254 ILE B N 1
ATOM 6361 C CA . ILE B 1 254 ? 10.211 -29.047 -18.219 1 88.75 254 ILE B CA 1
ATOM 6362 C C . ILE B 1 254 ? 9.984 -28.359 -19.562 1 88.75 254 ILE B C 1
ATOM 6364 O O . ILE B 1 254 ? 9.055 -27.562 -19.719 1 88.75 254 ILE B O 1
ATOM 6368 N N . PRO B 1 255 ? 10.781 -28.703 -20.547 1 86.31 255 PRO B N 1
ATOM 6369 C CA . PRO B 1 255 ? 10.648 -28.078 -21.859 1 86.31 255 PRO B CA 1
ATOM 6370 C C . PRO B 1 255 ? 9.25 -28.234 -22.453 1 86.31 255 PRO B C 1
ATOM 6372 O O . PRO B 1 255 ? 8.617 -29.281 -22.266 1 86.31 255 PRO B O 1
ATOM 6375 N N . HIS B 1 256 ? 8.828 -27.297 -23.219 1 84.88 256 HIS B N 1
ATOM 6376 C CA . HIS B 1 256 ? 7.457 -27.172 -23.703 1 84.88 256 HIS B CA 1
ATOM 6377 C C . HIS B 1 256 ? 7.074 -28.359 -24.578 1 84.88 256 HIS B C 1
ATOM 6379 O O . HIS B 1 256 ? 5.922 -28.797 -24.578 1 84.88 256 HIS B O 1
ATOM 6385 N N . ASP B 1 257 ? 8.062 -28.906 -25.266 1 85.38 257 ASP B N 1
ATOM 6386 C CA . ASP B 1 257 ? 7.75 -29.938 -26.25 1 85.38 257 ASP B CA 1
ATOM 6387 C C . ASP B 1 257 ? 7.926 -31.328 -25.672 1 85.38 257 ASP B C 1
ATOM 6389 O O . ASP B 1 257 ? 7.758 -32.344 -26.375 1 85.38 257 ASP B O 1
ATOM 6393 N N . HIS B 1 258 ? 8.25 -31.422 -24.438 1 92.19 258 HIS B N 1
ATOM 6394 C CA . HIS B 1 258 ? 8.422 -32.719 -23.812 1 92.19 258 HIS B CA 1
ATOM 6395 C C . HIS B 1 258 ? 7.082 -33.438 -23.625 1 92.19 258 HIS B C 1
ATOM 6397 O O . HIS B 1 258 ? 6.102 -32.812 -23.219 1 92.19 258 HIS B O 1
ATOM 6403 N N . GLU B 1 259 ? 7.02 -34.688 -23.906 1 93.88 259 GLU B N 1
ATOM 6404 C CA . GLU B 1 259 ? 5.773 -35.438 -23.938 1 93.88 259 GLU B CA 1
ATOM 6405 C C . GLU B 1 259 ? 5.168 -35.562 -22.547 1 93.88 259 GLU B C 1
ATOM 6407 O O . GLU B 1 259 ? 3.957 -35.75 -22.391 1 93.88 259 GLU B O 1
ATOM 6412 N N . LEU B 1 260 ? 5.969 -35.375 -21.484 1 95.75 260 LEU B N 1
ATOM 6413 C CA . LEU B 1 260 ? 5.477 -35.562 -20.125 1 95.75 260 LEU B CA 1
ATOM 6414 C C . LEU B 1 260 ? 5.094 -34.219 -19.516 1 95.75 260 LEU B C 1
ATOM 6416 O O . LEU B 1 260 ? 4.617 -34.156 -18.375 1 95.75 260 LEU B O 1
ATOM 6420 N N . ARG B 1 261 ? 5.305 -33.094 -20.234 1 93.38 261 ARG B N 1
ATOM 6421 C CA . ARG B 1 261 ? 4.785 -31.812 -19.797 1 93.38 261 ARG B CA 1
ATOM 6422 C C . ARG B 1 261 ? 3.309 -31.672 -20.156 1 93.38 261 ARG B C 1
ATOM 6424 O O . ARG B 1 261 ? 2.957 -31.484 -21.312 1 93.38 261 ARG B O 1
ATOM 6431 N N . CYS B 1 262 ? 2.482 -31.609 -19.172 1 94.5 262 CYS B N 1
ATOM 6432 C CA . CYS B 1 262 ? 1.056 -31.734 -19.438 1 94.5 262 CYS B CA 1
ATOM 6433 C C . CYS B 1 262 ? 0.319 -30.453 -19.109 1 94.5 262 CYS B C 1
ATOM 6435 O O . CYS B 1 262 ? -0.91 -30.391 -19.188 1 94.5 262 CYS B O 1
ATOM 6437 N N . GLY B 1 263 ? 1.029 -29.344 -18.719 1 92.06 263 GLY B N 1
ATOM 6438 C CA . GLY B 1 263 ? 0.414 -28.031 -18.547 1 92.06 263 GLY B CA 1
ATOM 6439 C C . GLY B 1 263 ? -0.094 -27.781 -17.141 1 92.06 263 GLY B C 1
ATOM 6440 O O . GLY B 1 263 ? 0.45 -28.328 -16.172 1 92.06 263 GLY B O 1
ATOM 6441 N N . PRO B 1 264 ? -1.036 -26.875 -16.969 1 92.69 264 PRO B N 1
ATOM 6442 C CA . PRO B 1 264 ? -1.547 -26.516 -15.648 1 92.69 264 PRO B CA 1
ATOM 6443 C C . PRO B 1 264 ? -2.34 -27.641 -14.992 1 92.69 264 PRO B C 1
ATOM 6445 O O . PRO B 1 264 ? -3.084 -28.344 -15.672 1 92.69 264 PRO B O 1
ATOM 6448 N N . ALA B 1 265 ? -2.213 -27.75 -13.688 1 94.88 265 ALA B N 1
ATOM 6449 C CA . ALA B 1 265 ? -2.873 -28.812 -12.93 1 94.88 265 ALA B CA 1
ATOM 6450 C C . ALA B 1 265 ? -4.391 -28.672 -12.992 1 94.88 265 ALA B C 1
ATOM 6452 O O . ALA B 1 265 ? -5.121 -29.641 -12.812 1 94.88 265 ALA B O 1
ATOM 6453 N N . THR B 1 266 ? -4.895 -27.453 -13.242 1 91.06 266 THR B N 1
ATOM 6454 C CA . THR B 1 266 ? -6.332 -27.203 -13.297 1 91.06 266 THR B CA 1
ATOM 6455 C C . THR B 1 266 ? -6.988 -28.031 -14.391 1 91.06 266 THR B C 1
ATOM 6457 O O . THR B 1 266 ? -8.18 -28.344 -14.312 1 91.06 266 THR B O 1
ATOM 6460 N N . SER B 1 267 ? -6.273 -28.422 -15.398 1 91.81 267 SER B N 1
ATOM 6461 C CA . SER B 1 267 ? -6.816 -29.188 -16.516 1 91.81 267 SER B CA 1
ATOM 6462 C C . SER B 1 267 ? -7.215 -30.594 -16.062 1 91.81 267 SER B C 1
ATOM 6464 O O . SER B 1 267 ? -8.016 -31.25 -16.734 1 91.81 267 SER B O 1
ATOM 6466 N N . LEU B 1 268 ? -6.645 -31.062 -14.953 1 95 268 LEU B N 1
ATOM 6467 C CA . LEU B 1 268 ? -6.961 -32.406 -14.438 1 95 268 LEU B CA 1
ATOM 6468 C C . LEU B 1 268 ? -8.438 -32.5 -14.07 1 95 268 LEU B C 1
ATOM 6470 O O . LEU B 1 268 ? -8.984 -33.594 -13.984 1 95 268 LEU B O 1
ATOM 6474 N N . ALA B 1 269 ? -9.039 -31.328 -13.875 1 92.31 269 ALA B N 1
ATOM 6475 C CA . ALA B 1 269 ? -10.461 -31.297 -13.516 1 92.31 269 ALA B CA 1
ATOM 6476 C C . ALA B 1 269 ? -11.32 -31.891 -14.633 1 92.31 269 ALA B C 1
ATOM 6478 O O . ALA B 1 269 ? -12.453 -32.312 -14.391 1 92.31 269 ALA B O 1
ATOM 6479 N N . ALA B 1 270 ? -10.812 -31.938 -15.828 1 90.56 270 ALA B N 1
ATOM 6480 C CA . ALA B 1 270 ? -11.539 -32.531 -16.969 1 90.56 270 ALA B CA 1
ATOM 6481 C C . ALA B 1 270 ? -11.875 -33.969 -16.719 1 90.56 270 ALA B C 1
ATOM 6483 O O . ALA B 1 270 ? -12.828 -34.5 -17.281 1 90.56 270 ALA B O 1
ATOM 6484 N N . PHE B 1 271 ? -11.078 -34.656 -15.82 1 94.06 271 PHE B N 1
ATOM 6485 C CA . PHE B 1 271 ? -11.289 -36.062 -15.539 1 94.06 271 PHE B CA 1
ATOM 6486 C C . PHE B 1 271 ? -12.227 -36.25 -14.344 1 94.06 271 PHE B C 1
ATOM 6488 O O . PHE B 1 271 ? -12.594 -37.375 -14.008 1 94.06 271 PHE B O 1
ATOM 6495 N N . ALA B 1 272 ? -12.602 -35.156 -13.773 1 90.31 272 ALA B N 1
ATOM 6496 C CA . ALA B 1 272 ? -13.383 -35.219 -12.539 1 90.31 272 ALA B CA 1
ATOM 6497 C C . ALA B 1 272 ? -14.68 -36 -12.766 1 90.31 272 ALA B C 1
ATOM 6499 O O . ALA B 1 272 ? -15.383 -35.781 -13.75 1 90.31 272 ALA B O 1
ATOM 6500 N N . GLY B 1 273 ? -15 -36.875 -11.805 1 84.31 273 GLY B N 1
ATOM 6501 C CA . GLY B 1 273 ? -16.234 -37.625 -11.859 1 84.31 273 GLY B CA 1
ATOM 6502 C C . GLY B 1 273 ? -16.156 -38.812 -12.812 1 84.31 273 GLY B C 1
ATOM 6503 O O . GLY B 1 273 ? -17.094 -39.625 -12.898 1 84.31 273 GLY B O 1
ATOM 6504 N N . SER B 1 274 ? -14.984 -38.844 -13.414 1 85.12 274 SER B N 1
ATOM 6505 C CA . SER B 1 274 ? -14.828 -39.969 -14.328 1 85.12 274 SER B CA 1
ATOM 6506 C C . SER B 1 274 ? -13.969 -41.094 -13.703 1 85.12 274 SER B C 1
ATOM 6508 O O . SER B 1 274 ? -13.266 -40.844 -12.727 1 85.12 274 SER B O 1
ATOM 6510 N N . GLY B 1 275 ? -14.203 -42.281 -13.992 1 84.12 275 GLY B N 1
ATOM 6511 C CA . GLY B 1 275 ? -13.344 -43.375 -13.562 1 84.12 275 GLY B CA 1
ATOM 6512 C C . GLY B 1 275 ? -11.953 -43.312 -14.172 1 84.12 275 GLY B C 1
ATOM 6513 O O . GLY B 1 275 ? -11.102 -44.156 -13.875 1 84.12 275 GLY B O 1
ATOM 6514 N N . ALA B 1 276 ? -11.633 -42.25 -14.844 1 91.38 276 ALA B N 1
ATOM 6515 C CA . ALA B 1 276 ? -10.375 -42.125 -15.578 1 91.38 276 ALA B CA 1
ATOM 6516 C C . ALA B 1 276 ? -9.453 -41.125 -14.938 1 91.38 276 ALA B C 1
ATOM 6518 O O . ALA B 1 276 ? -8.438 -40.719 -15.523 1 91.38 276 ALA B O 1
ATOM 6519 N N . HIS B 1 277 ? -9.734 -40.688 -13.703 1 95.62 277 HIS B N 1
ATOM 6520 C CA . HIS B 1 277 ? -8.898 -39.688 -13.023 1 95.62 277 HIS B CA 1
ATOM 6521 C C . HIS B 1 277 ? -7.645 -40.344 -12.445 1 95.62 277 HIS B C 1
ATOM 6523 O O . HIS B 1 277 ? -7.496 -41.562 -12.484 1 95.62 277 HIS B O 1
ATOM 6529 N N . ALA B 1 278 ? -6.688 -39.531 -12.078 1 97.5 278 ALA B N 1
ATOM 6530 C CA . ALA B 1 278 ? -5.449 -40 -11.469 1 97.5 278 ALA B CA 1
ATOM 6531 C C . ALA B 1 278 ? -5.734 -40.875 -10.242 1 97.5 278 ALA B C 1
ATOM 6533 O O . ALA B 1 278 ? -6.641 -40.562 -9.461 1 97.5 278 ALA B O 1
ATOM 6534 N N . ASP B 1 279 ? -5.023 -41.969 -10.086 1 97.56 279 ASP B N 1
ATOM 6535 C CA . ASP B 1 279 ? -5.16 -42.781 -8.898 1 97.56 279 ASP B CA 1
ATOM 6536 C C . ASP B 1 279 ? -3.975 -42.594 -7.953 1 97.56 279 ASP B C 1
ATOM 6538 O O . ASP B 1 279 ? -3.943 -43.188 -6.867 1 97.56 279 ASP B O 1
ATOM 6542 N N . PHE B 1 280 ? -2.996 -41.812 -8.367 1 98.06 280 PHE B N 1
ATOM 6543 C CA . PHE B 1 280 ? -1.815 -41.438 -7.598 1 98.06 280 PHE B CA 1
ATOM 6544 C C . PHE B 1 280 ? -1.367 -40.031 -7.945 1 98.06 280 PHE B C 1
ATOM 6546 O O . PHE B 1 280 ? -1.238 -39.688 -9.125 1 98.06 280 PHE B O 1
ATOM 6553 N N . VAL B 1 281 ? -1.198 -39.156 -6.941 1 98.25 281 VAL B N 1
ATOM 6554 C CA . VAL B 1 281 ? -0.708 -37.812 -7.148 1 98.25 281 VAL B CA 1
ATOM 6555 C C . VAL B 1 281 ? 0.522 -37.562 -6.277 1 98.25 281 VAL B C 1
ATOM 6557 O O . VAL B 1 281 ? 0.495 -37.812 -5.07 1 98.25 281 VAL B O 1
ATOM 6560 N N . LEU B 1 282 ? 1.593 -37.156 -6.863 1 98.19 282 LEU B N 1
ATOM 6561 C CA . LEU B 1 282 ? 2.75 -36.625 -6.152 1 98.19 282 LEU B CA 1
ATOM 6562 C C . LEU B 1 282 ? 2.754 -35.094 -6.184 1 98.19 282 LEU B C 1
ATOM 6564 O O . LEU B 1 282 ? 2.963 -34.5 -7.238 1 98.19 282 LEU B O 1
ATOM 6568 N N . LEU B 1 283 ? 2.479 -34.531 -5.059 1 96.56 283 LEU B N 1
ATOM 6569 C CA . LEU B 1 283 ? 2.686 -33.094 -4.906 1 96.56 283 LEU B CA 1
ATOM 6570 C C . LEU B 1 283 ? 4.152 -32.781 -4.617 1 96.56 283 LEU B C 1
ATOM 6572 O O . LEU B 1 283 ? 4.668 -33.125 -3.553 1 96.56 283 LEU B O 1
ATOM 6576 N N . LEU B 1 284 ? 4.773 -32.188 -5.578 1 95.94 284 LEU B N 1
ATOM 6577 C CA . LEU B 1 284 ? 6.199 -31.891 -5.461 1 95.94 284 LEU B CA 1
ATOM 6578 C C . LEU B 1 284 ? 6.418 -30.406 -5.215 1 95.94 284 LEU B C 1
ATOM 6580 O O . LEU B 1 284 ? 6.43 -29.609 -6.156 1 95.94 284 LEU B O 1
ATOM 6584 N N . ALA B 1 285 ? 6.691 -30.047 -3.922 1 93.38 285 ALA B N 1
ATOM 6585 C CA . ALA B 1 285 ? 6.875 -28.656 -3.494 1 93.38 285 ALA B CA 1
ATOM 6586 C C . ALA B 1 285 ? 5.695 -27.797 -3.93 1 93.38 285 ALA B C 1
ATOM 6588 O O . ALA B 1 285 ? 5.887 -26.703 -4.473 1 93.38 285 ALA B O 1
ATOM 6589 N N . ALA B 1 286 ? 4.5 -28.297 -3.789 1 92.94 286 ALA B N 1
ATOM 6590 C CA . ALA B 1 286 ? 3.25 -27.641 -4.156 1 92.94 286 ALA B CA 1
ATOM 6591 C C . ALA B 1 286 ? 2.297 -27.562 -2.965 1 92.94 286 ALA B C 1
ATOM 6593 O O . ALA B 1 286 ? 2.209 -28.516 -2.176 1 92.94 286 ALA B O 1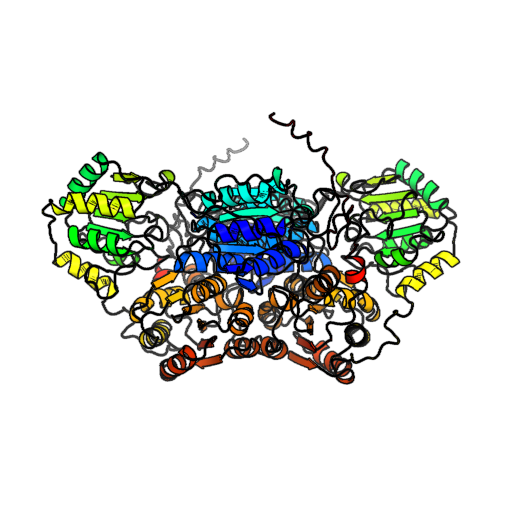
ATOM 6594 N N . ARG B 1 287 ? 1.652 -26.469 -2.879 1 91.56 287 ARG B N 1
ATOM 6595 C CA . ARG B 1 287 ? 0.666 -26.297 -1.817 1 91.56 287 ARG B CA 1
ATOM 6596 C C . ARG B 1 287 ? -0.739 -26.609 -2.314 1 91.56 287 ARG B C 1
ATOM 6598 O O . ARG B 1 287 ? -1.099 -26.266 -3.443 1 91.56 287 ARG B O 1
ATOM 6605 N N . THR B 1 288 ? -1.477 -27.344 -1.491 1 91.81 288 THR B N 1
ATOM 6606 C CA . THR B 1 288 ? -2.883 -27.594 -1.797 1 91.81 288 THR B CA 1
ATOM 6607 C C . THR B 1 288 ? -3.721 -26.344 -1.515 1 91.81 288 THR B C 1
ATOM 6609 O O . THR B 1 288 ? -3.182 -25.297 -1.168 1 91.81 288 THR B O 1
ATOM 6612 N N . GLY B 1 289 ? -5.043 -26.438 -1.745 1 89.94 289 GLY B N 1
ATOM 6613 C CA . GLY B 1 289 ? -5.93 -25.312 -1.503 1 89.94 289 GLY B CA 1
ATOM 6614 C C . GLY B 1 289 ? -6.711 -24.891 -2.732 1 89.94 289 GLY B C 1
ATOM 6615 O O . GLY B 1 289 ? -6.949 -25.703 -3.631 1 89.94 289 GLY B O 1
ATOM 6616 N N . PHE B 1 290 ? -7.094 -23.641 -2.662 1 86.5 290 PHE B N 1
ATOM 6617 C CA . PHE B 1 290 ? -8.031 -23.125 -3.65 1 86.5 290 PHE B CA 1
ATOM 6618 C C . PHE B 1 290 ? -7.48 -23.281 -5.062 1 86.5 290 PHE B C 1
ATOM 6620 O O . PHE B 1 290 ? -8.203 -23.703 -5.973 1 86.5 290 PHE B O 1
ATOM 6627 N N . LEU B 1 291 ? -6.215 -23.125 -5.23 1 86.44 291 LEU B N 1
ATOM 6628 C CA . LEU B 1 291 ? -5.637 -23.109 -6.57 1 86.44 291 LEU B CA 1
ATOM 6629 C C . LEU B 1 291 ? -5.477 -24.531 -7.109 1 86.44 291 LEU B C 1
ATOM 6631 O O . LEU B 1 291 ? -5.223 -24.719 -8.297 1 86.44 291 LEU B O 1
ATOM 6635 N N . LEU B 1 292 ? -5.66 -25.531 -6.246 1 91.62 292 LEU B N 1
ATOM 6636 C CA . LEU B 1 292 ? -5.668 -26.922 -6.68 1 91.62 292 LEU B CA 1
ATOM 6637 C C . LEU B 1 292 ? -7.027 -27.562 -6.414 1 91.62 292 LEU B C 1
ATOM 6639 O O . LEU B 1 292 ? -7.102 -28.75 -6.07 1 91.62 292 LEU B O 1
ATOM 6643 N N . GLY B 1 293 ? -8.047 -26.766 -6.426 1 88.25 293 GLY B N 1
ATOM 6644 C CA . GLY B 1 293 ? -9.414 -27.266 -6.391 1 88.25 293 GLY B CA 1
ATOM 6645 C C . GLY B 1 293 ? -9.961 -27.406 -4.98 1 88.25 293 GLY B C 1
ATOM 6646 O O . GLY B 1 293 ? -11.047 -27.953 -4.785 1 88.25 293 GLY B O 1
ATOM 6647 N N . GLY B 1 294 ? -9.211 -26.859 -4.039 1 88.25 294 GLY B N 1
ATOM 6648 C CA . GLY B 1 294 ? -9.672 -26.969 -2.662 1 88.25 294 GLY B CA 1
ATOM 6649 C C . GLY B 1 294 ? -9.961 -28.391 -2.248 1 88.25 294 GLY B C 1
ATOM 6650 O O . GLY B 1 294 ? -9.133 -29.281 -2.449 1 88.25 294 GLY B O 1
ATOM 6651 N N . ARG B 1 295 ? -11.156 -28.719 -1.703 1 83.19 295 ARG B N 1
ATOM 6652 C CA . ARG B 1 295 ? -11.531 -30.047 -1.222 1 83.19 295 ARG B CA 1
ATOM 6653 C C . ARG B 1 295 ? -12.516 -30.719 -2.176 1 83.19 295 ARG B C 1
ATOM 6655 O O . ARG B 1 295 ? -13.117 -31.734 -1.837 1 83.19 295 ARG B O 1
ATOM 6662 N N . SER B 1 296 ? -12.648 -30.141 -3.342 1 85.69 296 SER B N 1
ATOM 6663 C CA . SER B 1 296 ? -13.68 -30.594 -4.266 1 85.69 296 SER B CA 1
ATOM 6664 C C . SER B 1 296 ? -13.336 -31.953 -4.848 1 85.69 296 SER B C 1
ATOM 6666 O O . SER B 1 296 ? -14.219 -32.688 -5.281 1 85.69 296 SER B O 1
ATOM 6668 N N . GLY B 1 297 ? -12.07 -32.25 -4.934 1 90.25 297 GLY B N 1
ATOM 6669 C CA . GLY B 1 297 ? -11.625 -33.469 -5.574 1 90.25 297 GLY B CA 1
ATOM 6670 C C . GLY B 1 297 ? -11.508 -33.344 -7.078 1 90.25 297 GLY B C 1
ATOM 6671 O O . GLY B 1 297 ? -11.156 -34.312 -7.762 1 90.25 297 GLY B O 1
ATOM 6672 N N . ALA B 1 298 ? -11.672 -32.125 -7.57 1 91.44 298 ALA B N 1
ATOM 6673 C CA . ALA B 1 298 ? -11.711 -31.953 -9.016 1 91.44 298 ALA B CA 1
ATOM 6674 C C . ALA B 1 298 ? -10.32 -32.062 -9.625 1 91.44 298 ALA B C 1
ATOM 6676 O O . ALA B 1 298 ? -10.148 -32.531 -10.75 1 91.44 298 ALA B O 1
ATOM 6677 N N . ILE B 1 299 ? -9.289 -31.562 -8.906 1 94 299 ILE B N 1
ATOM 6678 C CA . ILE B 1 299 ? -7.918 -31.562 -9.398 1 94 299 ILE B CA 1
ATOM 6679 C C . ILE B 1 299 ? -7.137 -32.688 -8.719 1 94 299 ILE B C 1
ATOM 6681 O O . ILE B 1 299 ? -6.49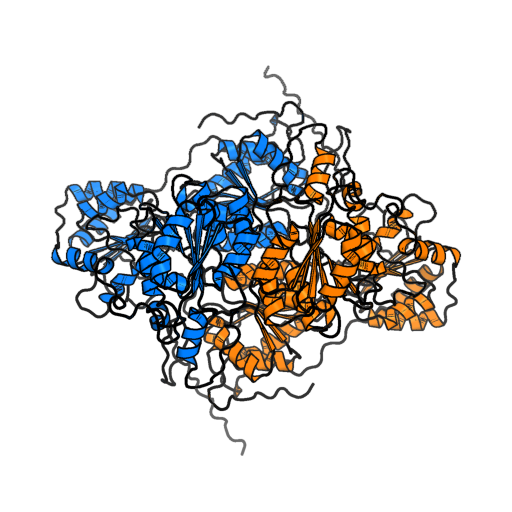2 -33.5 -9.391 1 94 299 ILE B O 1
ATOM 6685 N N . ILE B 1 300 ? -7.23 -32.688 -7.441 1 95.38 300 ILE B N 1
ATOM 6686 C CA . ILE B 1 300 ? -6.715 -33.812 -6.645 1 95.38 300 ILE B CA 1
ATOM 6687 C C . ILE B 1 300 ? -7.871 -34.688 -6.188 1 95.38 300 ILE B C 1
ATOM 6689 O O . ILE B 1 300 ? -8.625 -34.312 -5.281 1 95.38 300 ILE B O 1
ATOM 6693 N N . PRO B 1 301 ? -7.977 -35.875 -6.77 1 94.56 301 PRO B N 1
ATOM 6694 C CA . PRO B 1 301 ? -9.133 -36.719 -6.445 1 94.56 301 PRO B CA 1
ATOM 6695 C C . PRO B 1 301 ? -9.133 -37.188 -4.992 1 94.56 301 PRO B C 1
ATOM 6697 O O . PRO B 1 301 ? -8.062 -37.344 -4.395 1 94.56 301 PRO B O 1
ATOM 6700 N N . ASN B 1 302 ? -10.336 -37.438 -4.488 1 91.06 302 ASN B N 1
ATOM 6701 C CA . ASN B 1 302 ? -10.477 -38.031 -3.166 1 91.06 302 ASN B CA 1
ATOM 6702 C C . ASN B 1 302 ? -10.234 -39.531 -3.201 1 91.06 302 ASN B C 1
ATOM 6704 O O . ASN B 1 302 ? -10.57 -40.188 -4.184 1 91.06 302 ASN B O 1
ATOM 6708 N N . GLY B 1 303 ? -9.664 -40.094 -2.244 1 89.81 303 GLY B N 1
ATOM 6709 C CA . GLY B 1 303 ? -9.57 -41.531 -2.076 1 89.81 303 GLY B CA 1
ATOM 6710 C C . GLY B 1 303 ? -8.398 -42.125 -2.83 1 89.81 303 GLY B C 1
ATOM 6711 O O . GLY B 1 303 ? -8.336 -43.344 -3.006 1 89.81 303 GLY B O 1
ATOM 6712 N N . ILE B 1 304 ? -7.543 -41.344 -3.305 1 95.38 304 ILE B N 1
ATOM 6713 C CA . ILE B 1 304 ? -6.375 -41.844 -4.02 1 95.38 304 ILE B CA 1
ATOM 6714 C C . ILE B 1 304 ? -5.168 -41.875 -3.084 1 95.38 304 ILE B C 1
ATOM 6716 O O . ILE B 1 304 ? -5.262 -41.438 -1.934 1 95.38 304 ILE B O 1
ATOM 6720 N N . THR B 1 305 ? -4.043 -42.438 -3.625 1 97.62 305 THR B N 1
ATOM 6721 C CA . THR B 1 305 ? -2.779 -42.281 -2.912 1 97.62 305 THR B CA 1
ATOM 6722 C C . THR B 1 305 ? -2.164 -40.906 -3.186 1 97.62 305 THR B C 1
ATOM 6724 O O . THR B 1 305 ? -1.854 -40.562 -4.332 1 97.62 305 THR B O 1
ATOM 6727 N N . LEU B 1 306 ? -2.074 -40.156 -2.189 1 97.81 306 LEU B N 1
ATOM 6728 C CA . LEU B 1 306 ? -1.499 -38.812 -2.283 1 97.81 306 LEU B CA 1
ATOM 6729 C C . LEU B 1 306 ? -0.165 -38.75 -1.546 1 97.81 306 LEU B C 1
ATOM 6731 O O . LEU B 1 306 ? -0.087 -39.062 -0.363 1 97.81 306 LEU B O 1
ATOM 6735 N N . ALA B 1 307 ? 0.875 -38.438 -2.229 1 98.5 307 ALA B N 1
ATOM 6736 C CA . ALA B 1 307 ? 2.191 -38.188 -1.65 1 98.5 307 ALA B CA 1
ATOM 6737 C C . ALA B 1 307 ? 2.561 -36.719 -1.774 1 98.5 307 ALA B C 1
ATOM 6739 O O . ALA B 1 307 ? 2.195 -36.062 -2.752 1 98.5 307 ALA B O 1
ATOM 6740 N N . GLN B 1 308 ? 3.232 -36.188 -0.838 1 97.56 308 GLN B N 1
ATOM 6741 C CA . GLN B 1 308 ? 3.627 -34.781 -0.841 1 97.56 308 GLN B CA 1
ATOM 6742 C C . GLN B 1 308 ? 5.051 -34.594 -0.318 1 97.56 308 GLN B C 1
ATOM 6744 O O . GLN B 1 308 ? 5.398 -35.125 0.741 1 97.56 308 GLN B O 1
ATOM 6749 N N . ILE B 1 309 ? 5.867 -33.969 -1.098 1 97.19 309 ILE B N 1
ATOM 6750 C CA . ILE B 1 309 ? 7.223 -33.562 -0.731 1 97.19 309 ILE B CA 1
ATOM 6751 C C . ILE B 1 309 ? 7.285 -32.062 -0.513 1 97.19 309 ILE B C 1
ATOM 6753 O O . ILE B 1 309 ? 6.957 -31.281 -1.412 1 97.19 309 ILE B O 1
ATOM 6757 N N . ASP B 1 310 ? 7.637 -31.672 0.625 1 95.56 310 ASP B N 1
ATOM 6758 C CA . ASP B 1 310 ? 7.723 -30.25 0.971 1 95.56 310 ASP B CA 1
ATOM 6759 C C . ASP B 1 310 ? 8.781 -30.016 2.047 1 95.56 310 ASP B C 1
ATOM 6761 O O . ASP B 1 310 ? 9.125 -30.922 2.803 1 95.56 310 ASP B O 1
ATOM 6765 N N . LEU B 1 311 ? 9.305 -28.859 2.055 1 94.56 311 LEU B N 1
ATOM 6766 C CA . LEU B 1 311 ? 10.234 -28.484 3.117 1 94.56 311 LEU B CA 1
ATOM 6767 C C . LEU B 1 311 ? 9.5 -28.219 4.422 1 94.56 311 LEU B C 1
ATOM 6769 O O . LEU B 1 311 ? 10.078 -28.328 5.504 1 94.56 311 LEU B O 1
ATOM 6773 N N . ASP B 1 312 ? 8.266 -27.828 4.301 1 94.38 312 ASP B N 1
ATOM 6774 C CA . ASP B 1 312 ? 7.441 -27.469 5.445 1 94.38 312 ASP B CA 1
ATOM 6775 C C . ASP B 1 312 ? 6.57 -28.625 5.898 1 94.38 312 ASP B C 1
ATOM 6777 O O . ASP B 1 312 ? 5.547 -28.922 5.277 1 94.38 312 ASP B O 1
ATOM 6781 N N . GLY B 1 313 ? 6.922 -29.203 7.02 1 94.25 313 GLY B N 1
ATOM 6782 C CA . GLY B 1 313 ? 6.125 -30.281 7.566 1 94.25 313 GLY B CA 1
ATOM 6783 C C . GLY B 1 313 ? 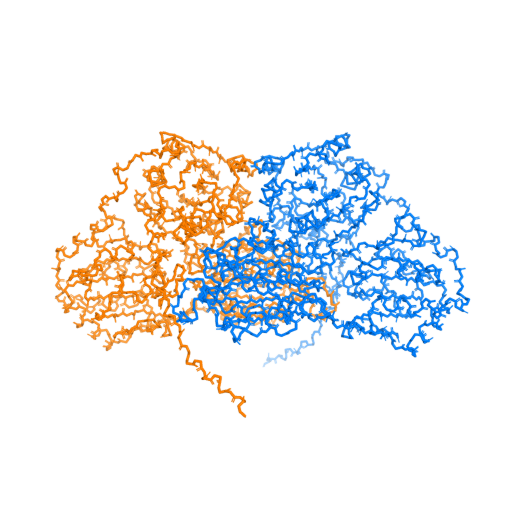4.695 -29.875 7.883 1 94.25 313 GLY B C 1
ATOM 6784 O O . GLY B 1 313 ? 3.783 -30.703 7.816 1 94.25 313 GLY B O 1
ATOM 6785 N N . GLY B 1 314 ? 4.5 -28.594 8.148 1 92.88 314 GLY B N 1
ATOM 6786 C CA . GLY B 1 314 ? 3.172 -28.094 8.461 1 92.88 314 GLY B CA 1
ATOM 6787 C C . GLY B 1 314 ? 2.275 -27.984 7.246 1 92.88 314 GLY B C 1
ATOM 6788 O O . GLY B 1 314 ? 1.049 -27.953 7.371 1 92.88 314 GLY B O 1
ATOM 6789 N N . GLU B 1 315 ? 2.857 -27.859 6.07 1 93.44 315 GLU B N 1
ATOM 6790 C CA . GLU B 1 315 ? 2.102 -27.812 4.82 1 93.44 315 GLU B CA 1
ATOM 6791 C C . GLU B 1 315 ? 1.592 -29.188 4.422 1 93.44 315 GLU B C 1
ATOM 6793 O O . GLU B 1 315 ? 0.549 -29.312 3.775 1 93.44 315 GLU B O 1
ATOM 6798 N N . ILE B 1 316 ? 2.336 -30.234 4.781 1 95.19 316 ILE B N 1
ATOM 6799 C CA . ILE B 1 316 ? 1.967 -31.609 4.453 1 95.19 316 ILE B CA 1
ATOM 6800 C C . ILE B 1 316 ? 0.716 -32 5.234 1 95.19 316 ILE B C 1
ATOM 6802 O O . ILE B 1 316 ? 0.728 -32.031 6.469 1 95.19 316 ILE B O 1
ATOM 6806 N N . GLY B 1 317 ? -0.366 -32.281 4.566 1 92.06 317 GLY B N 1
ATOM 6807 C CA . GLY B 1 317 ? -1.601 -32.688 5.211 1 92.06 317 GLY B CA 1
ATOM 6808 C C . GLY B 1 317 ? -2.475 -31.531 5.637 1 92.06 317 GLY B C 1
ATOM 6809 O O . GLY B 1 317 ? -3.463 -31.719 6.348 1 92.06 317 GLY B O 1
ATOM 6810 N N . LYS B 1 318 ? -2.188 -30.359 5.219 1 89.94 318 LYS B N 1
ATOM 6811 C CA . LYS B 1 318 ? -2.916 -29.172 5.645 1 89.94 318 LYS B CA 1
ATOM 6812 C C . LYS B 1 318 ? -4.383 -29.234 5.223 1 89.94 318 LYS B C 1
ATOM 6814 O O . LYS B 1 318 ? -5.273 -28.875 5.988 1 89.94 318 LYS B O 1
ATOM 6819 N N . SER B 1 319 ? -4.625 -29.75 3.975 1 88.25 319 SER B N 1
ATOM 6820 C CA . SER B 1 319 ? -5.996 -29.703 3.477 1 88.25 319 SER B CA 1
ATOM 6821 C C . SER B 1 319 ? -6.457 -31.078 3.004 1 88.25 319 SER B C 1
ATOM 6823 O O . SER B 1 319 ? -7.656 -31.297 2.814 1 88.25 319 SER B O 1
ATOM 6825 N N . HIS B 1 320 ? -5.547 -31.938 2.748 1 91.44 320 HIS B N 1
ATOM 6826 C CA . HIS B 1 320 ? -5.836 -33.281 2.287 1 91.44 320 HIS B CA 1
ATOM 6827 C C . HIS B 1 320 ? -5.184 -34.312 3.189 1 91.44 320 HIS B C 1
ATOM 6829 O O . HIS B 1 320 ? -4.191 -34.031 3.863 1 91.44 320 HIS B O 1
ATOM 6835 N N . ALA B 1 321 ? -5.828 -35.5 3.164 1 92.75 321 ALA B N 1
ATOM 6836 C CA . ALA B 1 321 ? -5.168 -36.625 3.814 1 92.75 321 ALA B CA 1
ATOM 6837 C C . ALA B 1 321 ? -3.994 -37.125 2.98 1 92.75 321 ALA B C 1
ATOM 6839 O O . ALA B 1 321 ? -4.188 -37.812 1.971 1 92.75 321 ALA B O 1
ATOM 6840 N N . VAL B 1 322 ? -2.803 -36.844 3.357 1 95.69 322 VAL B N 1
ATOM 6841 C CA . VAL B 1 322 ? -1.598 -37.25 2.646 1 95.69 322 VAL B CA 1
ATOM 6842 C C . VAL B 1 322 ? -1.138 -38.625 3.156 1 95.69 322 VAL B C 1
ATOM 6844 O O . VAL B 1 322 ? -0.851 -38.781 4.344 1 95.69 322 VAL B O 1
ATOM 6847 N N . ASP B 1 323 ? -1.021 -39.562 2.316 1 97.38 323 ASP B N 1
ATOM 6848 C CA . ASP B 1 323 ? -0.632 -40.906 2.67 1 97.38 323 ASP B CA 1
ATOM 6849 C C . ASP B 1 323 ? 0.869 -41 2.936 1 97.38 323 ASP B C 1
ATOM 6851 O O . ASP B 1 323 ? 1.306 -41.75 3.812 1 97.38 323 ASP B O 1
ATOM 6855 N N . ILE B 1 324 ? 1.621 -40.344 2.152 1 98.25 324 ILE B N 1
ATOM 6856 C CA . ILE B 1 324 ? 3.076 -40.375 2.264 1 98.25 324 ILE B CA 1
ATOM 6857 C C . ILE B 1 324 ? 3.607 -38.938 2.24 1 98.25 324 ILE B C 1
ATOM 6859 O O . ILE B 1 324 ? 3.607 -38.281 1.192 1 98.25 324 ILE B O 1
ATOM 6863 N N . GLY B 1 325 ? 3.992 -38.438 3.35 1 97.94 325 GLY B N 1
ATOM 6864 C CA . GLY B 1 325 ? 4.625 -37.156 3.469 1 97.94 325 GLY B CA 1
ATOM 6865 C C . GLY B 1 325 ? 6.125 -37.219 3.676 1 97.94 325 GLY B C 1
ATOM 6866 O O . GLY B 1 325 ? 6.602 -38 4.512 1 97.94 325 GLY B O 1
ATOM 6867 N N . ILE B 1 326 ? 6.848 -36.5 2.906 1 98.25 326 ILE B N 1
ATOM 6868 C CA . ILE B 1 326 ? 8.305 -36.5 3.008 1 98.25 326 ILE B CA 1
ATOM 6869 C C . ILE B 1 326 ? 8.805 -35.062 3.119 1 98.25 326 ILE B C 1
ATOM 6871 O O . ILE B 1 326 ? 8.523 -34.219 2.258 1 98.25 326 ILE B O 1
ATOM 6875 N N . ILE B 1 327 ? 9.445 -34.719 4.199 1 97.25 327 ILE B N 1
ATOM 6876 C CA . ILE B 1 327 ? 10.125 -33.438 4.336 1 97.25 327 ILE B CA 1
ATOM 6877 C C . ILE B 1 327 ? 11.5 -33.5 3.674 1 97.25 327 ILE B C 1
ATOM 6879 O O . ILE B 1 327 ? 12.359 -34.281 4.102 1 97.25 327 ILE B O 1
ATOM 6883 N N . SER B 1 328 ? 11.719 -32.75 2.635 1 96.62 328 SER B N 1
ATOM 6884 C CA . SER B 1 328 ? 12.984 -32.812 1.908 1 96.62 328 SER B CA 1
ATOM 6885 C C . SER B 1 328 ? 13.086 -31.641 0.921 1 96.62 328 SER B C 1
ATOM 6887 O O . SER B 1 328 ? 12.07 -31.078 0.509 1 96.62 328 SER B O 1
ATOM 6889 N N . ASP B 1 329 ? 14.305 -31.359 0.687 1 94.69 329 ASP B N 1
ATOM 6890 C CA . ASP B 1 329 ? 14.578 -30.516 -0.482 1 94.69 329 ASP B CA 1
ATOM 6891 C C . ASP B 1 329 ? 14.234 -31.266 -1.773 1 94.69 329 ASP B C 1
ATOM 6893 O O . ASP B 1 329 ? 14.5 -32.469 -1.904 1 94.69 329 ASP B O 1
ATOM 6897 N N . VAL B 1 330 ? 13.617 -30.562 -2.664 1 93.69 330 VAL B N 1
ATOM 6898 C CA . VAL B 1 330 ? 13.086 -31.188 -3.877 1 93.69 330 VAL B CA 1
ATOM 6899 C C . VAL B 1 330 ? 14.227 -31.766 -4.707 1 93.69 330 VAL B C 1
ATOM 6901 O O . VAL B 1 330 ? 14.094 -32.844 -5.289 1 93.69 330 VAL B O 1
ATOM 6904 N N . GLY B 1 331 ? 15.336 -30.969 -4.812 1 93.25 331 GLY B N 1
ATOM 6905 C CA . GLY B 1 331 ? 16.484 -31.484 -5.559 1 93.25 331 GLY B CA 1
ATOM 6906 C C . GLY B 1 331 ? 17.047 -32.75 -4.984 1 93.25 331 GLY B C 1
ATOM 6907 O O . GLY B 1 331 ? 17.297 -33.719 -5.723 1 93.25 331 GLY B O 1
ATOM 6908 N N . LEU B 1 332 ? 17.219 -32.781 -3.73 1 95 332 LEU B N 1
ATOM 6909 C CA . LEU B 1 332 ? 17.766 -33.969 -3.059 1 95 332 LEU B CA 1
ATOM 6910 C C . LEU B 1 332 ? 16.781 -35.125 -3.139 1 95 332 LEU B C 1
ATOM 6912 O O . LEU B 1 332 ? 17.188 -36.281 -3.268 1 95 332 LEU B O 1
ATOM 6916 N N . PHE B 1 333 ? 15.562 -34.844 -3.021 1 97.12 333 PHE B N 1
ATOM 6917 C CA . PHE B 1 333 ? 14.539 -35.875 -3.18 1 97.12 333 PHE B CA 1
ATOM 6918 C C . PHE B 1 333 ? 14.625 -36.5 -4.559 1 97.12 333 PHE B C 1
ATOM 6920 O O . PHE B 1 333 ? 14.641 -37.719 -4.68 1 97.12 333 PHE B O 1
ATOM 6927 N N . CYS B 1 334 ? 14.617 -35.656 -5.641 1 96.19 334 CYS B N 1
ATOM 6928 C CA . CYS B 1 334 ? 14.656 -36.188 -7.008 1 96.19 334 CYS B CA 1
ATOM 6929 C C . CYS B 1 334 ? 15.875 -37.062 -7.227 1 96.19 334 CYS B C 1
ATOM 6931 O O . CYS B 1 334 ? 15.766 -38.156 -7.785 1 96.19 334 CYS B O 1
ATOM 6933 N N . ASP B 1 335 ? 16.984 -36.625 -6.738 1 95.56 335 ASP B N 1
ATOM 6934 C CA . ASP B 1 335 ? 18.219 -37.375 -6.902 1 95.56 335 ASP B CA 1
ATOM 6935 C C . ASP B 1 335 ? 18.125 -38.75 -6.211 1 95.56 335 ASP B C 1
ATOM 6937 O O . ASP B 1 335 ? 18.438 -39.781 -6.812 1 95.56 335 ASP B O 1
ATOM 6941 N N . ALA B 1 336 ? 17.688 -38.688 -4.996 1 96.69 336 ALA B N 1
ATOM 6942 C CA . ALA B 1 336 ? 17.609 -39.906 -4.203 1 96.69 336 ALA B CA 1
ATOM 6943 C C . ALA B 1 336 ? 16.594 -40.875 -4.793 1 96.69 336 ALA B C 1
ATOM 6945 O O . ALA B 1 336 ? 16.844 -42.094 -4.875 1 96.69 336 ALA B O 1
ATOM 6946 N N . PHE B 1 337 ? 15.461 -40.375 -5.148 1 97.5 337 PHE B N 1
ATOM 6947 C CA . PHE B 1 337 ? 14.398 -41.25 -5.648 1 97.5 337 PHE B CA 1
ATOM 6948 C C . PHE B 1 337 ? 14.773 -41.844 -7.008 1 97.5 337 PHE B C 1
ATOM 6950 O O . PHE B 1 337 ? 14.523 -43 -7.27 1 97.5 337 PHE B O 1
ATOM 6957 N N . VAL B 1 338 ? 15.312 -41.031 -7.953 1 96.69 338 VAL B N 1
ATOM 6958 C CA . VAL B 1 338 ? 15.711 -41.469 -9.281 1 96.69 338 VAL B CA 1
ATOM 6959 C C . VAL B 1 338 ? 16.766 -42.562 -9.156 1 96.69 338 VAL B C 1
ATOM 6961 O O . VAL B 1 338 ? 16.734 -43.562 -9.891 1 96.69 338 VAL B O 1
ATOM 6964 N N . SER B 1 339 ? 17.656 -42.344 -8.242 1 95.5 339 SER B N 1
ATOM 6965 C CA . SER B 1 339 ? 18.688 -43.375 -8.008 1 95.5 339 SER B CA 1
ATOM 6966 C C . SER B 1 339 ? 18.062 -44.688 -7.598 1 95.5 339 SER B C 1
ATOM 6968 O O . SER B 1 339 ? 18.453 -45.75 -8.086 1 95.5 339 SER B O 1
ATOM 6970 N N . LYS B 1 340 ? 17.125 -44.594 -6.812 1 93.81 340 LYS B N 1
ATOM 6971 C CA . LYS B 1 340 ? 16.438 -45.812 -6.328 1 93.81 340 LYS B CA 1
ATOM 6972 C C . LYS B 1 340 ? 15.547 -46.406 -7.402 1 93.81 340 LYS B C 1
ATOM 6974 O O . LYS B 1 340 ? 15.438 -47.625 -7.52 1 93.81 340 LYS B O 1
ATOM 6979 N N . ALA B 1 341 ? 14.875 -45.625 -8.125 1 93.88 341 ALA B N 1
ATOM 6980 C CA . ALA B 1 341 ? 13.867 -46.031 -9.102 1 93.88 341 ALA B CA 1
ATOM 6981 C C . ALA B 1 341 ? 14.516 -46.594 -10.359 1 93.88 341 ALA B C 1
ATOM 6983 O O . ALA B 1 341 ? 13.906 -47.375 -11.094 1 93.88 341 ALA B O 1
ATOM 6984 N N . SER B 1 342 ? 15.695 -46.094 -10.648 1 90.25 342 SER B N 1
ATOM 6985 C CA . SER B 1 342 ? 16.375 -46.531 -11.859 1 90.25 342 SER B CA 1
ATOM 6986 C C . SER B 1 342 ? 16.578 -48.062 -11.867 1 90.25 342 SER B C 1
ATOM 6988 O O . SER B 1 342 ? 16.672 -48.688 -12.93 1 90.25 342 SER B O 1
ATOM 6990 N N . SER B 1 343 ? 16.562 -48.594 -10.75 1 87.81 343 SER B N 1
ATOM 6991 C CA . SER B 1 343 ? 16.719 -50.031 -10.648 1 87.81 343 SER B CA 1
ATOM 6992 C C . SER B 1 343 ? 15.367 -50.75 -10.578 1 87.81 343 SER B C 1
ATOM 6994 O O . SER B 1 343 ? 15.305 -51.969 -10.586 1 87.81 343 SER B O 1
ATOM 6996 N N . ALA B 1 344 ? 14.461 -49.875 -10.633 1 86.75 344 ALA B N 1
ATOM 6997 C CA . ALA B 1 344 ? 13.109 -50.406 -10.516 1 86.75 344 ALA B CA 1
ATOM 6998 C C . ALA B 1 344 ? 12.398 -50.406 -11.859 1 86.75 344 ALA B C 1
ATOM 7000 O O . ALA B 1 344 ? 12.68 -49.594 -12.727 1 86.75 344 ALA B O 1
ATOM 7001 N N . ASP B 1 345 ? 11.695 -51.406 -12.305 1 86.81 345 ASP B N 1
ATOM 7002 C CA . ASP B 1 345 ? 10.922 -51.469 -13.547 1 86.81 345 ASP B CA 1
ATOM 7003 C C . ASP B 1 345 ? 9.57 -50.781 -13.391 1 86.81 345 ASP B C 1
ATOM 7005 O O . ASP B 1 345 ? 8.57 -51.438 -13.055 1 86.81 345 ASP B O 1
ATOM 7009 N N . PHE B 1 346 ? 9.523 -49.438 -13.68 1 92.06 346 PHE B N 1
ATOM 7010 C CA . PHE B 1 346 ? 8.266 -48.688 -13.586 1 92.06 346 PHE B CA 1
ATOM 7011 C C . PHE B 1 346 ? 7.383 -48.969 -14.797 1 92.06 346 PHE B C 1
ATOM 7013 O O . PHE B 1 346 ? 7.859 -49 -15.93 1 92.06 346 PHE B O 1
ATOM 7020 N N . PRO B 1 347 ? 6.203 -49.281 -14.555 1 92.94 347 PRO B N 1
ATOM 7021 C CA . PRO B 1 347 ? 5.301 -49.469 -15.695 1 92.94 347 PRO B CA 1
ATOM 7022 C C . PRO B 1 347 ? 5.102 -48.188 -16.5 1 92.94 347 PRO B C 1
ATOM 7024 O O . PRO B 1 347 ? 5.242 -47.094 -15.977 1 92.94 347 PRO B O 1
ATOM 7027 N N . CYS B 1 348 ? 4.801 -48.344 -17.781 1 95.06 348 CYS B N 1
ATOM 7028 C CA . CYS B 1 348 ? 4.484 -47.25 -18.688 1 95.06 348 CYS B CA 1
ATOM 7029 C C . CYS B 1 348 ? 3.066 -47.375 -19.219 1 95.06 348 CYS B C 1
ATOM 7031 O O . CYS B 1 348 ? 2.748 -48.344 -19.906 1 95.06 348 CYS B O 1
ATOM 7033 N N . ASN B 1 349 ? 2.301 -46.469 -18.797 1 96.81 349 ASN B N 1
ATOM 7034 C CA . ASN B 1 349 ? 0.948 -46.406 -19.344 1 96.81 349 ASN B CA 1
ATOM 7035 C C . ASN B 1 349 ? 0.848 -45.344 -20.453 1 96.81 349 ASN B C 1
ATOM 7037 O O . ASN B 1 349 ? 0.44 -44.219 -20.203 1 96.81 349 ASN B O 1
ATOM 7041 N N . ASP B 1 350 ? 1.001 -45.719 -21.672 1 96.94 350 ASP B N 1
ATOM 7042 C CA . ASP B 1 350 ? 1.076 -44.844 -22.828 1 96.94 350 ASP B CA 1
ATOM 7043 C C . ASP B 1 350 ? -0.256 -44.125 -23.062 1 96.94 350 ASP B C 1
ATOM 7045 O O . ASP B 1 350 ? -0.283 -42.938 -23.422 1 96.94 350 ASP B O 1
ATOM 7049 N N . ASP B 1 351 ? -1.236 -44.875 -22.844 1 96.75 351 ASP B N 1
ATOM 7050 C CA . ASP B 1 351 ? -2.561 -44.281 -23.047 1 96.75 351 ASP B CA 1
ATOM 7051 C C . ASP B 1 351 ? -2.811 -43.156 -22.062 1 96.75 351 ASP B C 1
ATOM 7053 O O . ASP B 1 351 ? -3.357 -42.094 -22.422 1 96.75 351 ASP B O 1
ATOM 7057 N N . TRP B 1 352 ? -2.438 -43.344 -20.859 1 97.19 352 TRP B N 1
ATOM 7058 C CA . TRP B 1 352 ? -2.592 -42.312 -19.812 1 97.19 352 TRP B CA 1
ATOM 7059 C C . TRP B 1 352 ? -1.739 -41.094 -20.125 1 97.19 352 TRP B C 1
ATOM 7061 O O . TRP B 1 352 ? -2.209 -39.969 -20.016 1 97.19 352 TRP B O 1
ATOM 7071 N N . ILE B 1 353 ? -0.538 -41.344 -20.547 1 97.38 353 ILE B N 1
ATOM 7072 C CA . ILE B 1 353 ? 0.379 -40.25 -20.891 1 97.38 353 ILE B CA 1
ATOM 7073 C C . ILE B 1 353 ? -0.2 -39.438 -22.047 1 97.38 353 ILE B C 1
ATOM 7075 O O . ILE B 1 353 ? -0.2 -38.219 -22.016 1 97.38 353 ILE B O 1
ATOM 7079 N N . LYS B 1 354 ? -0.741 -40.125 -23 1 95.94 354 LYS B N 1
ATOM 7080 C CA . LYS B 1 354 ? -1.333 -39.469 -24.156 1 95.94 354 LYS B CA 1
ATOM 7081 C C . LYS B 1 354 ? -2.549 -38.625 -23.75 1 95.94 354 LYS B C 1
ATOM 7083 O O . LYS B 1 354 ? -2.738 -37.531 -24.25 1 95.94 354 LYS B O 1
ATOM 7088 N N . LYS B 1 355 ? -3.357 -39.156 -22.875 1 95.38 355 LYS B N 1
ATOM 7089 C CA . LYS B 1 355 ? -4.535 -38.438 -22.391 1 95.38 355 LYS B CA 1
ATOM 7090 C C . LYS B 1 355 ? -4.141 -37.188 -21.641 1 95.38 355 LYS B C 1
ATOM 7092 O O . LYS B 1 355 ? -4.742 -36.125 -21.828 1 95.38 355 LYS B O 1
ATOM 7097 N N . CYS B 1 356 ? -3.166 -37.344 -20.797 1 96.12 356 CYS B N 1
ATOM 7098 C CA . CYS B 1 356 ? -2.699 -36.188 -20.016 1 96.12 356 CYS B CA 1
ATOM 7099 C C . CYS B 1 356 ? -2.072 -35.156 -20.922 1 96.12 356 CYS B C 1
ATOM 7101 O O . CYS B 1 356 ? -2.34 -33.969 -20.766 1 96.12 356 CYS B O 1
ATOM 7103 N N . PHE B 1 357 ? -1.291 -35.562 -21.828 1 94.62 357 PHE B N 1
ATOM 7104 C CA . PHE B 1 357 ? -0.626 -34.688 -22.766 1 94.62 357 PHE B CA 1
ATOM 7105 C C . PHE B 1 357 ? -1.647 -33.906 -23.594 1 94.62 357 PHE B C 1
ATOM 7107 O O . PHE B 1 357 ? -1.449 -32.75 -23.906 1 94.62 357 PHE B O 1
ATOM 7114 N N . ALA B 1 358 ? -2.746 -34.531 -23.922 1 92.5 358 ALA B N 1
ATOM 7115 C CA . ALA B 1 358 ? -3.791 -33.938 -24.766 1 92.5 358 ALA B CA 1
ATOM 7116 C C . ALA B 1 358 ? -4.52 -32.812 -24.031 1 92.5 358 ALA B C 1
ATOM 7118 O O . ALA B 1 358 ? -5.098 -31.922 -24.656 1 92.5 358 ALA B O 1
ATOM 7119 N N . LEU B 1 359 ? -4.523 -32.844 -22.734 1 89.12 359 LEU B N 1
ATOM 7120 C CA . LEU B 1 359 ? -5.184 -31.812 -21.938 1 89.12 359 LEU B CA 1
ATOM 7121 C C . LEU B 1 359 ? -4.594 -30.438 -22.25 1 89.12 359 LEU B C 1
ATOM 7123 O O . LEU B 1 359 ? -5.309 -29.422 -22.25 1 89.12 359 LEU B O 1
ATOM 7127 N N . ASN B 1 360 ? -3.328 -30.391 -22.484 1 85.44 360 ASN B N 1
ATOM 7128 C CA . ASN B 1 360 ? -2.645 -29.125 -22.719 1 85.44 360 ASN B CA 1
ATOM 7129 C C . ASN B 1 360 ? -2.51 -28.828 -24.219 1 85.44 360 ASN B C 1
ATOM 7131 O O . ASN B 1 360 ? -2.148 -27.719 -24.609 1 85.44 360 ASN B O 1
ATOM 7135 N N . ASN B 1 361 ? -2.803 -29.75 -25.047 1 86.06 361 ASN B N 1
ATOM 7136 C CA . ASN B 1 361 ? -2.424 -29.609 -26.453 1 86.06 361 ASN B CA 1
ATOM 7137 C C . ASN B 1 361 ? -3.627 -29.766 -27.375 1 86.06 361 ASN B C 1
ATOM 7139 O O . ASN B 1 361 ? -3.496 -29.641 -28.594 1 86.06 361 ASN B O 1
ATOM 7143 N N . SER B 1 362 ? -4.723 -29.969 -26.766 1 86.31 362 SER B N 1
ATOM 7144 C CA . SER B 1 362 ? -5.941 -30.031 -27.562 1 86.31 362 SER B CA 1
ATOM 7145 C C . SER B 1 362 ? -6.512 -28.641 -27.812 1 86.31 362 SER B C 1
ATOM 7147 O O . SER B 1 362 ? -6.242 -27.703 -27.062 1 86.31 362 SER B O 1
ATOM 7149 N N . PRO B 1 363 ? -7.332 -28.547 -28.828 1 87.06 363 PRO B N 1
ATOM 7150 C CA . PRO B 1 363 ? -7.941 -27.25 -29.125 1 87.06 363 PRO B CA 1
ATOM 7151 C C . PRO B 1 363 ? -8.883 -26.781 -28.016 1 87.06 363 PRO B C 1
ATOM 7153 O O . PRO B 1 363 ? -9.594 -27.578 -27.422 1 87.06 363 PRO B O 1
ATOM 7156 N N . SER B 1 364 ? -8.859 -25.469 -27.859 1 89.62 364 SER B N 1
ATOM 7157 C CA . SER B 1 364 ? -9.734 -24.828 -26.891 1 89.62 364 SER B CA 1
ATOM 7158 C C . SER B 1 364 ? -11.195 -24.938 -27.297 1 89.62 364 SER B C 1
ATOM 7160 O O . SER B 1 364 ? -11.508 -25.016 -28.5 1 89.62 364 SER B O 1
ATOM 7162 N N . PRO B 1 365 ? -12.102 -24.953 -26.281 1 88.81 365 PRO B N 1
ATOM 7163 C CA . PRO B 1 365 ? -13.523 -24.938 -26.609 1 88.81 365 PRO B CA 1
ATOM 7164 C C . PRO B 1 365 ? -13.945 -23.656 -27.359 1 88.81 365 PRO B C 1
ATOM 7166 O O . PRO B 1 365 ? -15.016 -23.625 -27.953 1 88.81 365 PRO B O 1
ATOM 7169 N N . PHE B 1 366 ? -13.078 -22.656 -27.359 1 95 366 PHE B N 1
ATOM 7170 C CA . PHE B 1 366 ? -13.422 -21.359 -27.953 1 95 366 PHE B CA 1
ATOM 7171 C C . PHE B 1 366 ? -12.844 -21.25 -29.359 1 95 366 PHE B C 1
ATOM 7173 O O . PHE B 1 366 ? -13.07 -20.25 -30.047 1 95 366 PHE B O 1
ATOM 7180 N N . GLU B 1 367 ? -12.203 -22.312 -29.844 1 94.19 367 GLU B N 1
ATOM 7181 C CA . GLU B 1 367 ? -11.477 -22.266 -31.094 1 94.19 367 GLU B CA 1
ATOM 7182 C C . GLU B 1 367 ? -12.406 -21.938 -32.25 1 94.19 367 GLU B C 1
ATOM 7184 O O . GLU B 1 367 ? -12.008 -21.266 -33.219 1 94.19 367 GLU B O 1
ATOM 7189 N N . GLN B 1 368 ? -13.656 -22.391 -32.156 1 94.88 368 GLN B N 1
ATOM 7190 C CA . GLN B 1 368 ? -14.586 -22.25 -33.281 1 94.88 368 GLN B CA 1
ATOM 7191 C C . GLN B 1 368 ? -15.438 -21 -33.125 1 94.88 368 GLN B C 1
ATOM 7193 O O . GLN B 1 368 ? -16.203 -20.672 -34.031 1 94.88 368 GLN B O 1
ATOM 7198 N N . ASP B 1 369 ? -15.266 -20.266 -32.031 1 96.69 369 ASP B N 1
ATOM 7199 C CA . ASP B 1 369 ? -16 -19.016 -31.859 1 96.69 369 ASP B CA 1
ATOM 7200 C C . ASP B 1 369 ? -15.547 -17.969 -32.875 1 96.69 369 ASP B C 1
ATOM 7202 O O . ASP B 1 369 ? -14.469 -18.094 -33.469 1 96.69 369 ASP B O 1
ATOM 7206 N N . GLN B 1 370 ? -16.438 -16.984 -33.031 1 97.31 370 GLN B N 1
ATOM 7207 C CA . GLN B 1 370 ? -16.062 -15.852 -33.875 1 97.31 370 GLN B CA 1
ATOM 7208 C C . GLN B 1 370 ? -14.961 -15.023 -33.188 1 97.31 370 GLN B C 1
ATOM 7210 O O . GLN B 1 370 ? -14.93 -14.914 -31.969 1 97.31 370 GLN B O 1
ATOM 7215 N N . LYS B 1 371 ? -14.133 -14.406 -34.031 1 97.62 371 LYS B N 1
ATOM 7216 C CA . LYS B 1 371 ? -13.016 -13.617 -33.531 1 97.62 371 LYS B CA 1
ATOM 7217 C C . LYS B 1 371 ? -13.5 -12.305 -32.938 1 97.62 371 LYS B C 1
ATOM 7219 O O . LYS B 1 371 ? -12.812 -11.703 -32.094 1 97.62 371 LYS B O 1
ATOM 7224 N N . VAL B 1 372 ? -14.625 -11.828 -33.375 1 97.94 372 VAL B N 1
ATOM 7225 C CA . VAL B 1 372 ? -15.266 -10.617 -32.875 1 97.94 372 VAL B CA 1
ATOM 7226 C C . VAL B 1 372 ? -16.625 -10.961 -32.281 1 97.94 372 VAL B C 1
ATOM 7228 O O . VAL B 1 372 ? -17.391 -11.734 -32.844 1 97.94 372 VAL B O 1
ATOM 7231 N N . MET B 1 373 ? -16.875 -10.422 -31.141 1 97.69 373 MET B N 1
ATOM 7232 C CA . MET B 1 373 ? -18.109 -10.695 -30.422 1 97.69 373 MET B CA 1
ATOM 7233 C C . MET B 1 373 ? -19.25 -9.852 -30.969 1 97.69 373 MET B C 1
ATOM 7235 O O . MET B 1 373 ? -19.031 -8.883 -31.703 1 97.69 373 MET B O 1
ATOM 7239 N N . PRO B 1 374 ? -20.547 -10.18 -30.578 1 96.56 374 PRO B N 1
ATOM 7240 C CA . PRO B 1 374 ? -21.703 -9.461 -31.078 1 96.56 374 PRO B CA 1
ATOM 7241 C C . PRO B 1 374 ? -21.672 -7.969 -30.75 1 96.56 374 PRO B C 1
ATOM 7243 O O . PRO B 1 374 ? -22.266 -7.156 -31.453 1 96.56 374 PRO B O 1
ATOM 7246 N N . ASP B 1 375 ? -21 -7.566 -29.719 1 96.5 375 ASP B N 1
ATOM 7247 C CA . ASP B 1 375 ? -20.922 -6.16 -29.344 1 96.5 375 ASP B CA 1
ATOM 7248 C C . ASP B 1 375 ? -19.891 -5.414 -30.172 1 96.5 375 ASP B C 1
ATOM 7250 O O . ASP B 1 375 ? -19.641 -4.223 -29.953 1 96.5 375 ASP B O 1
ATOM 7254 N N . GLY B 1 376 ? -19.25 -6.074 -31.094 1 97.44 376 GLY B N 1
ATOM 7255 C CA . GLY B 1 376 ? -18.312 -5.453 -32 1 97.44 376 GLY B CA 1
ATOM 7256 C C . GLY B 1 376 ? -16.891 -5.449 -31.5 1 97.44 376 GLY B C 1
ATOM 7257 O O . GLY B 1 376 ? -15.977 -5.008 -32.188 1 97.44 376 GLY B O 1
ATOM 7258 N N . GLN B 1 377 ? -16.641 -5.953 -30.297 1 98.31 377 GLN B N 1
ATOM 7259 C CA . GLN B 1 377 ? -15.305 -5.973 -29.703 1 98.31 377 GLN B CA 1
ATOM 7260 C C . GLN B 1 377 ? -14.641 -7.332 -29.906 1 98.31 377 GLN B C 1
ATOM 7262 O O . GLN B 1 377 ? -15.289 -8.305 -30.281 1 98.31 377 GLN B O 1
ATOM 7267 N N . LEU B 1 378 ? -13.359 -7.41 -29.703 1 98.81 378 LEU B N 1
ATOM 7268 C CA . LEU B 1 378 ? -12.586 -8.633 -29.922 1 98.81 378 LEU B CA 1
ATOM 7269 C C . LEU B 1 378 ? -12.992 -9.711 -28.922 1 98.81 378 LEU B C 1
ATOM 7271 O O . LEU B 1 378 ? -13.242 -9.414 -27.75 1 98.81 378 LEU B O 1
ATOM 7275 N N . HIS B 1 379 ? -13.141 -10.969 -29.484 1 98.62 379 HIS B N 1
ATOM 7276 C CA . HIS B 1 379 ? -13.234 -12.102 -28.562 1 98.62 379 HIS B CA 1
ATOM 7277 C C . HIS B 1 379 ? -11.984 -12.219 -27.703 1 98.62 379 HIS B C 1
ATOM 7279 O O . HIS B 1 379 ? -10.875 -12.367 -28.234 1 98.62 379 HIS B O 1
ATOM 7285 N N . PRO B 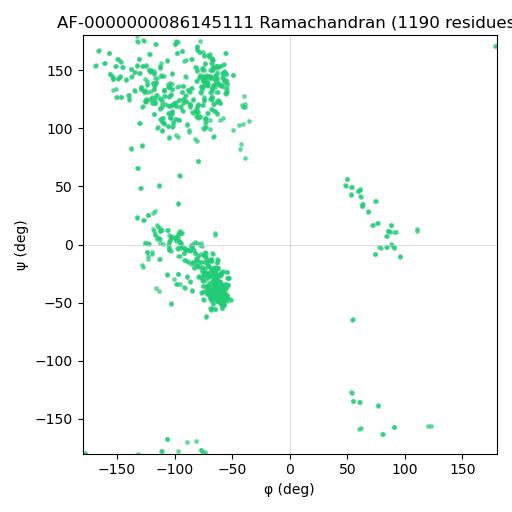1 380 ? -12.102 -12.164 -26.359 1 98.31 380 PRO B N 1
ATOM 7286 C CA . PRO B 1 380 ? -10.906 -12.094 -25.516 1 98.31 380 PRO B CA 1
ATOM 7287 C C . PRO B 1 380 ? -9.977 -13.289 -25.719 1 98.31 380 PRO B C 1
ATOM 7289 O O . PRO B 1 380 ? -8.75 -13.125 -25.766 1 98.31 380 PRO B O 1
ATOM 7292 N N . TYR B 1 381 ? -10.477 -14.531 -25.844 1 97.69 381 TYR B N 1
ATOM 7293 C CA . TYR B 1 381 ? -9.648 -15.711 -26.094 1 97.69 381 TYR B CA 1
ATOM 7294 C C . TYR B 1 381 ? -8.867 -15.562 -27.391 1 97.69 381 TYR B C 1
ATOM 7296 O O . TYR B 1 381 ? -7.656 -15.789 -27.422 1 97.69 381 TYR B O 1
ATOM 7304 N N . HIS B 1 382 ? -9.578 -15.203 -28.469 1 98.25 382 HIS B N 1
ATOM 7305 C CA . HIS B 1 382 ? -8.938 -15.086 -29.766 1 98.25 382 HIS B CA 1
ATOM 7306 C C . HIS B 1 382 ? -7.902 -13.969 -29.781 1 98.25 382 HIS B C 1
ATOM 7308 O O . HIS B 1 382 ? -6.867 -14.07 -30.453 1 98.25 382 HIS B O 1
ATOM 7314 N N . ALA B 1 383 ? -8.234 -12.875 -29.109 1 98.69 383 ALA B N 1
ATOM 7315 C CA . ALA B 1 383 ? -7.277 -11.773 -29.016 1 98.69 383 ALA B CA 1
ATOM 7316 C C . ALA B 1 383 ? -5.977 -12.227 -28.359 1 98.69 383 ALA B C 1
ATOM 7318 O O . ALA B 1 383 ? -4.891 -11.992 -28.891 1 98.69 383 ALA B O 1
ATOM 7319 N N . LEU B 1 384 ? -6.066 -12.852 -27.219 1 98.31 384 LEU B N 1
ATOM 7320 C CA . LEU B 1 384 ? -4.875 -13.281 -26.484 1 98.31 384 LEU B CA 1
ATOM 7321 C C . LEU B 1 384 ? -4.184 -14.43 -27.219 1 98.31 384 LEU B C 1
ATOM 7323 O O . LEU B 1 384 ? -2.957 -14.547 -27.172 1 98.31 384 LEU B O 1
ATOM 7327 N N . HIS B 1 385 ? -4.992 -15.352 -27.812 1 97.69 385 HIS B N 1
ATOM 7328 C CA . HIS B 1 385 ? -4.418 -16.375 -28.672 1 97.69 385 HIS B CA 1
ATOM 7329 C C . HIS B 1 385 ? -3.516 -15.766 -29.734 1 97.69 385 HIS B C 1
ATOM 7331 O O . HIS B 1 385 ? -2.393 -16.234 -29.953 1 97.69 385 HIS B O 1
ATOM 7337 N N . GLN B 1 386 ? -4 -14.711 -30.391 1 98.31 386 GLN B N 1
ATOM 7338 C CA . GLN B 1 386 ? -3.252 -14.023 -31.438 1 98.31 386 GLN B CA 1
ATOM 7339 C C . GLN B 1 386 ? -2 -13.359 -30.859 1 98.31 386 GLN B C 1
ATOM 7341 O O . GLN B 1 386 ? -0.95 -13.352 -31.5 1 98.31 386 GLN B O 1
ATOM 7346 N N . VAL B 1 387 ? -2.098 -12.766 -29.688 1 98.69 387 VAL B N 1
ATOM 7347 C CA . VAL B 1 387 ? -0.946 -12.18 -29.016 1 98.69 387 VAL B CA 1
ATOM 7348 C C . VAL B 1 387 ? 0.117 -13.25 -28.781 1 98.69 387 VAL B C 1
ATOM 7350 O O . VAL B 1 387 ? 1.264 -13.102 -29.203 1 98.69 387 VAL B O 1
ATOM 7353 N N . MET B 1 388 ? -0.251 -14.359 -28.125 1 98 388 MET B N 1
ATOM 7354 C CA . MET B 1 388 ? 0.685 -15.391 -27.672 1 98 388 MET B CA 1
ATOM 7355 C C . MET B 1 388 ? 1.394 -16.047 -28.859 1 98 388 MET B C 1
ATOM 7357 O O . MET B 1 388 ? 2.604 -16.266 -28.812 1 98 388 MET B O 1
ATOM 7361 N N . THR B 1 389 ? 0.702 -16.328 -29.938 1 97.06 389 THR B N 1
ATOM 7362 C CA . THR B 1 389 ? 1.263 -17.047 -31.078 1 97.06 389 THR B CA 1
ATOM 7363 C C . THR B 1 389 ? 2.211 -16.156 -31.875 1 97.06 389 THR B C 1
ATOM 7365 O O . THR B 1 389 ? 2.971 -16.625 -32.719 1 97.06 389 THR B O 1
ATOM 7368 N N . ASN B 1 390 ? 2.221 -14.828 -31.578 1 98.31 390 ASN B N 1
ATOM 7369 C CA . ASN B 1 390 ? 3.066 -13.914 -32.312 1 98.31 390 ASN B CA 1
ATOM 7370 C C . ASN B 1 390 ? 4.18 -13.328 -31.453 1 98.31 390 ASN B C 1
ATOM 7372 O O . ASN B 1 390 ? 4.965 -12.508 -31.922 1 98.31 390 ASN B O 1
ATOM 7376 N N . LEU B 1 391 ? 4.266 -13.727 -30.203 1 98.12 391 LEU B N 1
ATOM 7377 C CA . LEU B 1 391 ? 5.352 -13.312 -29.328 1 98.12 391 LEU B CA 1
ATOM 7378 C C . LEU B 1 391 ? 6.641 -14.055 -29.656 1 98.12 391 LEU B C 1
ATOM 7380 O O . LEU B 1 391 ? 6.602 -15.18 -30.172 1 98.12 391 LEU B O 1
ATOM 7384 N N . PRO B 1 392 ? 7.82 -13.43 -29.391 1 96.38 392 PRO B N 1
ATOM 7385 C CA . PRO B 1 392 ? 9.062 -14.195 -29.484 1 96.38 392 PRO B CA 1
ATOM 7386 C C . PRO B 1 392 ? 9.062 -15.43 -28.594 1 96.38 392 PRO B C 1
ATOM 7388 O O . PRO B 1 392 ? 8.57 -15.383 -27.453 1 96.38 392 PRO B O 1
ATOM 7391 N N . ARG B 1 393 ? 9.617 -16.516 -29.156 1 93.88 393 ARG B N 1
ATOM 7392 C CA . ARG B 1 393 ? 9.812 -17.703 -28.344 1 93.88 393 ARG B CA 1
ATOM 7393 C C . ARG B 1 393 ? 10.688 -17.406 -27.125 1 93.88 393 ARG B C 1
ATOM 7395 O O . ARG B 1 393 ? 11.508 -16.484 -27.156 1 93.88 393 ARG B O 1
ATOM 7402 N N . ASP B 1 394 ? 10.523 -18.016 -26.031 1 94.25 394 ASP B N 1
ATOM 7403 C CA . ASP B 1 394 ? 11.344 -17.984 -24.828 1 94.25 394 ASP B CA 1
ATOM 7404 C C . ASP B 1 394 ? 11.109 -16.688 -24.047 1 94.25 394 ASP B C 1
ATOM 7406 O O . ASP B 1 394 ? 11.953 -16.281 -23.25 1 94.25 394 ASP B O 1
ATOM 7410 N N . SER B 1 395 ? 9.977 -16.031 -24.359 1 97.25 395 SER B N 1
ATOM 7411 C CA . SER B 1 395 ? 9.578 -14.891 -23.531 1 97.25 395 SER B CA 1
ATOM 7412 C C . SER B 1 395 ? 9.172 -15.344 -22.125 1 97.25 395 SER B C 1
ATOM 7414 O O . SER B 1 395 ? 8.93 -16.531 -21.906 1 97.25 395 SER B O 1
ATOM 7416 N N . ILE B 1 396 ? 9.258 -14.445 -21.188 1 97.12 396 ILE B N 1
ATOM 7417 C CA . ILE B 1 396 ? 8.672 -14.648 -19.859 1 97.12 396 ILE B CA 1
ATOM 7418 C C . ILE B 1 396 ? 7.266 -14.055 -19.828 1 97.12 396 ILE B C 1
ATOM 7420 O O . ILE B 1 396 ? 7.09 -12.844 -20 1 97.12 396 ILE B O 1
ATOM 7424 N N . ILE B 1 397 ? 6.281 -14.891 -19.656 1 97.5 397 ILE B N 1
ATOM 7425 C CA . ILE B 1 397 ? 4.898 -14.43 -19.641 1 97.5 397 ILE B CA 1
ATOM 7426 C C . ILE B 1 397 ? 4.418 -14.281 -18.203 1 97.5 397 ILE B C 1
ATOM 7428 O O . ILE B 1 397 ? 4.449 -15.25 -17.422 1 97.5 397 ILE B O 1
ATOM 7432 N N . MET B 1 398 ? 4.066 -13.094 -17.891 1 97.12 398 MET B N 1
ATOM 7433 C CA . MET B 1 398 ? 3.432 -12.828 -16.609 1 97.12 398 MET B CA 1
ATOM 7434 C C . MET B 1 398 ? 2.004 -12.328 -16.797 1 97.12 398 MET B C 1
ATOM 7436 O O . MET B 1 398 ? 1.734 -11.539 -17.719 1 97.12 398 MET B O 1
ATOM 7440 N N . PHE B 1 399 ? 1.132 -12.805 -15.953 1 96.44 399 PHE B N 1
ATOM 7441 C CA . PHE B 1 399 ? -0.229 -12.305 -16.109 1 96.44 399 PHE B CA 1
ATOM 7442 C C . PHE B 1 399 ? -0.851 -12 -14.758 1 96.44 399 PHE B C 1
ATOM 7444 O O . PHE B 1 399 ? -0.57 -12.68 -13.766 1 96.44 399 PHE B O 1
ATOM 7451 N N . ASP B 1 400 ? -1.64 -10.945 -14.789 1 95.44 400 ASP B N 1
ATOM 7452 C CA . ASP B 1 400 ? -2.363 -10.461 -13.609 1 95.44 400 ASP B CA 1
ATOM 7453 C C . ASP B 1 400 ? -3.797 -10.984 -13.602 1 95.44 400 ASP B C 1
ATOM 7455 O O . ASP B 1 400 ? -4.184 -11.781 -14.461 1 95.44 400 ASP B O 1
ATOM 7459 N N . GLY B 1 401 ? -4.598 -10.812 -12.672 1 85.94 401 GLY B N 1
ATOM 7460 C CA . GLY B 1 401 ? -5.832 -11.523 -12.367 1 85.94 401 GLY B CA 1
ATOM 7461 C C . GLY B 1 401 ? -7.012 -11.039 -13.195 1 85.94 401 GLY B C 1
ATOM 7462 O O . GLY B 1 401 ? -6.828 -10.461 -14.266 1 85.94 401 GLY B O 1
ATOM 7463 N N . GLY B 1 402 ? -8.188 -11.5 -12.789 1 91.62 402 GLY B N 1
ATOM 7464 C CA . GLY B 1 402 ? -9.445 -11.211 -13.453 1 91.62 402 GLY B CA 1
ATOM 7465 C C . GLY B 1 402 ? -9.695 -12.07 -14.672 1 91.62 402 GLY B C 1
ATOM 7466 O O . GLY B 1 402 ? -9.109 -13.141 -14.812 1 91.62 402 GLY B O 1
ATOM 7467 N N . GLU B 1 403 ? -10.617 -11.641 -15.5 1 95.19 403 GLU B N 1
ATOM 7468 C CA . GLU B 1 403 ? -10.922 -12.336 -16.75 1 95.19 403 GLU B CA 1
ATOM 7469 C C . GLU B 1 403 ? -9.711 -12.383 -17.656 1 95.19 403 GLU B C 1
ATOM 7471 O O . GLU B 1 403 ? -9.414 -13.422 -18.25 1 95.19 403 GLU B O 1
ATOM 7476 N N . ALA B 1 404 ? -9.016 -11.273 -17.672 1 96.62 404 ALA B N 1
ATOM 7477 C CA . ALA B 1 404 ? -7.84 -11.18 -18.531 1 96.62 404 ALA B CA 1
ATOM 7478 C C . ALA B 1 404 ? -6.797 -12.227 -18.141 1 96.62 404 ALA B C 1
ATOM 7480 O O . ALA B 1 404 ? -6.176 -12.836 -19.016 1 96.62 404 ALA B O 1
ATOM 7481 N N . GLY B 1 405 ? -6.598 -12.375 -16.875 1 96.06 405 GLY B N 1
ATOM 7482 C CA . GLY B 1 405 ? -5.66 -13.391 -16.406 1 96.06 405 GLY B CA 1
ATOM 7483 C C . GLY B 1 405 ? -6.055 -14.797 -16.797 1 96.06 405 GLY B C 1
ATOM 7484 O O . GLY B 1 405 ? -5.203 -15.609 -17.156 1 96.06 405 GLY B O 1
ATOM 7485 N N . GLN B 1 406 ? -7.332 -15.102 -16.766 1 94.56 406 GLN B N 1
ATOM 7486 C CA . GLN B 1 406 ? -7.812 -16.438 -17.109 1 94.56 406 GLN B CA 1
ATOM 7487 C C . GLN B 1 406 ? -7.602 -16.734 -18.594 1 94.56 406 GLN B C 1
ATOM 7489 O O . GLN B 1 406 ? -7.172 -17.828 -18.953 1 94.56 406 GLN B O 1
ATOM 7494 N N . TRP B 1 407 ? -7.883 -15.766 -19.422 1 96.81 407 TRP B N 1
ATOM 7495 C CA . TRP B 1 407 ? -7.676 -15.945 -20.844 1 96.81 407 TRP B CA 1
ATOM 7496 C C . TRP B 1 407 ? -6.191 -16.094 -21.172 1 96.81 407 TRP B C 1
ATOM 7498 O O . TRP B 1 407 ? -5.82 -16.875 -22.047 1 96.81 407 TRP B O 1
ATOM 7508 N N . THR B 1 408 ? -5.379 -15.328 -20.469 1 96.81 408 THR B N 1
ATOM 7509 C CA . THR B 1 408 ? -3.938 -15.422 -20.656 1 96.81 408 THR B CA 1
ATOM 7510 C C . THR B 1 408 ? -3.43 -16.797 -20.25 1 96.81 408 THR B C 1
ATOM 7512 O O . THR B 1 408 ? -2.639 -17.422 -20.953 1 96.81 408 THR B O 1
ATOM 7515 N N . ALA B 1 409 ? -3.887 -17.281 -19.109 1 93.56 409 ALA B N 1
ATOM 7516 C CA . ALA B 1 409 ? -3.475 -18.594 -18.625 1 93.56 409 ALA B CA 1
ATOM 7517 C C . ALA B 1 409 ? -3.82 -19.688 -19.625 1 93.56 409 ALA B C 1
ATOM 7519 O O . ALA B 1 409 ? -3.059 -20.641 -19.797 1 93.56 409 ALA B O 1
ATOM 7520 N N . MET B 1 410 ? -4.91 -19.562 -20.312 1 92.31 410 MET B N 1
ATOM 7521 C CA . MET B 1 410 ? -5.398 -20.578 -21.25 1 92.31 410 MET B CA 1
ATOM 7522 C C . MET B 1 410 ? -4.555 -20.578 -22.531 1 92.31 410 MET B C 1
ATOM 7524 O O . MET B 1 410 ? -4.516 -21.594 -23.234 1 92.31 410 MET B O 1
ATOM 7528 N N . THR B 1 411 ? -3.873 -19.484 -22.766 1 95 411 THR B N 1
ATOM 7529 C CA . THR B 1 411 ? -3.242 -19.359 -24.078 1 95 411 THR B CA 1
ATOM 7530 C C . THR B 1 411 ? -1.727 -19.234 -23.938 1 95 411 THR B C 1
ATOM 7532 O O . THR B 1 411 ? -0.998 -19.312 -24.922 1 95 411 THR B O 1
ATOM 7535 N N . ALA B 1 412 ? -1.198 -19.094 -22.75 1 94.19 412 ALA B N 1
ATOM 7536 C CA . ALA B 1 412 ? 0.194 -18.719 -22.5 1 94.19 412 ALA B CA 1
ATOM 7537 C C . ALA B 1 412 ? 1.147 -19.734 -23.125 1 94.19 412 ALA B C 1
ATOM 7539 O O . ALA B 1 412 ? 2.186 -19.375 -23.688 1 94.19 412 ALA B O 1
ATOM 7540 N N . GLU B 1 413 ? 0.833 -21.062 -23.062 1 91.25 413 GLU B N 1
ATOM 7541 C CA . GLU B 1 413 ? 1.72 -22.125 -23.531 1 91.25 413 GLU B CA 1
ATOM 7542 C C . GLU B 1 413 ? 1.92 -22.047 -25.047 1 91.25 413 GLU B C 1
ATOM 7544 O O . GLU B 1 413 ? 2.92 -22.547 -25.562 1 91.25 413 GLU B O 1
ATOM 7549 N N . LEU B 1 414 ? 0.986 -21.344 -25.75 1 92.75 414 LEU B N 1
ATOM 7550 C CA . LEU B 1 414 ? 1.055 -21.234 -27.203 1 92.75 414 LEU B CA 1
ATOM 7551 C C . LEU B 1 414 ? 2.277 -20.438 -27.625 1 92.75 414 LEU B C 1
ATOM 7553 O O . LEU B 1 414 ? 2.729 -20.547 -28.766 1 92.75 414 LEU B O 1
ATOM 7557 N N . SER B 1 415 ? 2.826 -19.641 -26.719 1 94.12 415 SER B N 1
ATOM 7558 C CA . SER B 1 415 ? 3.971 -18.797 -27.047 1 94.12 415 SER B CA 1
ATOM 7559 C C . SER B 1 415 ? 5.285 -19.547 -26.859 1 94.12 415 SER B C 1
ATOM 7561 O O . SER B 1 415 ? 6.355 -19.016 -27.188 1 94.12 415 SER B O 1
ATOM 7563 N N . LYS B 1 416 ? 5.254 -20.797 -26.328 1 93.19 416 LYS B N 1
ATOM 7564 C CA . LYS B 1 416 ? 6.453 -21.547 -25.969 1 93.19 416 LYS B CA 1
ATOM 7565 C C . LYS B 1 416 ? 7.395 -20.703 -25.109 1 93.19 416 LYS B C 1
ATOM 7567 O O . LYS B 1 416 ? 8.57 -20.547 -25.438 1 93.19 416 LYS B O 1
ATOM 7572 N N . PRO B 1 417 ? 6.824 -20.25 -24.016 1 94.12 417 PRO B N 1
ATOM 7573 C CA . PRO B 1 417 ? 7.562 -19.312 -23.172 1 94.12 417 PRO B CA 1
ATOM 7574 C C . PRO B 1 417 ? 8.688 -19.984 -22.391 1 94.12 417 PRO B C 1
ATOM 7576 O O . PRO B 1 417 ? 8.672 -21.203 -22.219 1 94.12 417 PRO B O 1
ATOM 7579 N N . HIS B 1 418 ? 9.695 -19.156 -22.016 1 92.69 418 HIS B N 1
ATOM 7580 C CA . HIS B 1 418 ? 10.68 -19.609 -21.047 1 92.69 418 HIS B CA 1
ATOM 7581 C C . HIS B 1 418 ? 10.016 -20.031 -19.734 1 92.69 418 HIS B C 1
ATOM 7583 O O . HIS B 1 418 ? 10.344 -21.078 -19.172 1 92.69 418 HIS B O 1
ATOM 7589 N N . CYS B 1 419 ? 9.094 -19.234 -19.281 1 92.44 419 CYS B N 1
ATOM 7590 C CA . CYS B 1 419 ? 8.266 -19.562 -18.125 1 92.44 419 CYS B CA 1
ATOM 7591 C C . CYS B 1 419 ? 7.008 -18.703 -18.094 1 92.44 419 CYS B C 1
ATOM 7593 O O . CYS B 1 419 ? 6.965 -17.641 -18.719 1 92.44 419 CYS B O 1
ATOM 7595 N N . VAL B 1 420 ? 6 -19.188 -17.453 1 94.38 420 VAL B N 1
ATOM 7596 C CA . VAL B 1 420 ? 4.75 -18.484 -17.188 1 94.38 420 VAL B CA 1
ATOM 7597 C C . VAL B 1 420 ? 4.621 -18.219 -15.68 1 94.38 420 VAL B C 1
ATOM 7599 O O . VAL B 1 420 ? 4.75 -19.141 -14.875 1 94.38 420 VAL B O 1
ATOM 7602 N N . VAL B 1 421 ? 4.418 -16.953 -15.352 1 94.62 421 VAL B N 1
ATOM 7603 C CA . VAL B 1 421 ? 4.309 -16.562 -13.953 1 94.62 421 VAL B CA 1
ATOM 7604 C C . VAL B 1 421 ? 2.93 -15.961 -13.688 1 94.62 421 VAL B C 1
ATOM 7606 O O . VAL B 1 421 ? 2.527 -15.008 -14.352 1 94.62 421 VAL B O 1
ATOM 7609 N N . ASN B 1 422 ? 2.193 -16.547 -12.773 1 95.06 422 ASN B N 1
ATOM 7610 C CA . ASN B 1 422 ? 0.989 -15.898 -12.258 1 95.06 422 ASN B CA 1
ATOM 7611 C C . ASN B 1 422 ? 1.324 -14.852 -11.203 1 95.06 422 ASN B C 1
ATOM 7613 O O . ASN B 1 422 ? 1.595 -15.18 -10.047 1 95.06 422 ASN B O 1
ATOM 7617 N N . SER B 1 423 ? 1.142 -13.602 -11.516 1 96 423 SER B N 1
ATOM 7618 C CA . SER B 1 423 ? 1.606 -12.508 -10.672 1 96 423 SER B CA 1
ATOM 7619 C C . SER B 1 423 ? 0.672 -12.289 -9.484 1 96 423 SER B C 1
ATOM 7621 O O . SER B 1 423 ? 1.028 -11.609 -8.523 1 96 423 SER B O 1
ATOM 7623 N N . THR B 1 424 ? -0.503 -12.797 -9.453 1 94.56 424 THR B N 1
ATOM 7624 C CA . THR B 1 424 ? -1.437 -12.562 -8.359 1 94.56 424 THR B CA 1
ATOM 7625 C C . THR B 1 424 ? -1.059 -13.398 -7.137 1 94.56 424 THR B C 1
ATOM 7627 O O . THR B 1 424 ? -1.467 -13.086 -6.016 1 94.56 424 THR B O 1
ATOM 7630 N N . GLY B 1 425 ? -0.302 -14.477 -7.383 1 90.88 425 GLY B N 1
ATOM 7631 C CA . GLY B 1 425 ? 0.148 -15.32 -6.285 1 90.88 425 GLY B CA 1
ATOM 7632 C C . GLY B 1 425 ? -0.993 -15.93 -5.496 1 90.88 425 GLY B C 1
ATOM 7633 O O . GLY B 1 425 ? -2.072 -16.172 -6.039 1 90.88 425 GLY B O 1
ATOM 7634 N N . TYR B 1 426 ? -0.746 -16.328 -4.297 1 89.19 426 TYR B N 1
ATOM 7635 C CA . TYR B 1 426 ? -1.713 -17.016 -3.451 1 89.19 426 TYR B CA 1
ATOM 7636 C C . TYR B 1 426 ? -2.734 -16.047 -2.879 1 89.19 426 TYR B C 1
ATOM 7638 O O . TYR B 1 426 ? -3.852 -16.438 -2.535 1 89.19 426 TYR B O 1
ATOM 7646 N N . LEU B 1 427 ? -2.428 -14.758 -2.857 1 93.12 427 LEU B N 1
ATOM 7647 C CA . LEU B 1 427 ? -3.354 -13.773 -2.305 1 93.12 427 LEU B CA 1
ATOM 7648 C C . LEU B 1 427 ? -4.312 -13.266 -3.377 1 93.12 427 LEU B C 1
ATOM 7650 O O . LEU B 1 427 ? -5.242 -12.516 -3.078 1 93.12 427 LEU B O 1
ATOM 7654 N N . GLY B 1 428 ? -4.105 -13.695 -4.59 1 93.62 428 GLY B N 1
ATOM 7655 C CA . GLY B 1 428 ? -4.914 -13.086 -5.637 1 93.62 428 GLY B CA 1
ATOM 7656 C C . GLY B 1 428 ? -4.727 -11.586 -5.734 1 93.62 428 GLY B C 1
ATOM 7657 O O . GLY B 1 428 ? -5.703 -10.836 -5.797 1 93.62 428 GLY B O 1
ATOM 7658 N N . PHE B 1 429 ? -3.486 -11.141 -5.703 1 96 429 PHE B N 1
ATOM 7659 C CA . PHE B 1 429 ? -3.135 -9.734 -5.531 1 96 429 PHE B CA 1
ATOM 7660 C C . PHE B 1 429 ? -3.084 -9.023 -6.875 1 96 429 PHE B C 1
ATOM 7662 O O . PHE B 1 429 ? -2.059 -9.055 -7.562 1 96 429 PHE B O 1
ATOM 7669 N N . LEU B 1 430 ? -4.125 -8.328 -7.254 1 96.94 430 LEU B N 1
ATOM 7670 C CA . LEU B 1 430 ? -4.16 -7.594 -8.516 1 96.94 430 LEU B CA 1
ATOM 7671 C C . LEU B 1 430 ? -3.15 -6.449 -8.5 1 96.94 430 LEU B C 1
ATOM 7673 O O . LEU B 1 430 ? -2.967 -5.789 -7.477 1 96.94 430 LEU B O 1
ATOM 7677 N N . GLY B 1 431 ? -2.523 -6.203 -9.609 1 97.25 431 GLY B N 1
ATOM 7678 C CA . GLY B 1 431 ? -1.59 -5.098 -9.758 1 97.25 431 GLY B CA 1
ATOM 7679 C C . GLY B 1 431 ? -0.145 -5.504 -9.539 1 97.25 431 GLY B C 1
ATOM 7680 O O . GLY B 1 431 ? 0.775 -4.762 -9.891 1 97.25 431 GLY B O 1
ATOM 7681 N N . ASN B 1 432 ? 0.124 -6.707 -9.039 1 97.44 432 ASN B N 1
ATOM 7682 C CA . ASN B 1 432 ? 1.462 -7.203 -8.742 1 97.44 432 ASN B CA 1
ATOM 7683 C C . ASN B 1 432 ? 2.326 -7.277 -10 1 97.44 432 ASN B C 1
ATOM 7685 O O . ASN B 1 432 ? 3.555 -7.25 -9.914 1 97.44 432 ASN B O 1
ATOM 7689 N N . GLY B 1 433 ? 1.672 -7.43 -11.148 1 98.19 433 GLY B N 1
ATOM 7690 C CA . GLY B 1 433 ? 2.387 -7.594 -12.406 1 98.19 433 GLY B CA 1
ATOM 7691 C C . GLY B 1 433 ? 3.387 -6.484 -12.672 1 98.19 433 GLY B C 1
ATOM 7692 O O . GLY B 1 433 ? 4.418 -6.707 -13.312 1 98.19 433 GLY B O 1
ATOM 7693 N N . TRP B 1 434 ? 3.131 -5.27 -12.156 1 98.69 434 TRP B N 1
ATOM 7694 C CA . TRP B 1 434 ? 4.012 -4.129 -12.398 1 98.69 434 TRP B CA 1
ATOM 7695 C C . TRP B 1 434 ? 5.367 -4.34 -11.734 1 98.69 434 TRP B C 1
ATOM 7697 O O . TRP B 1 434 ? 6.41 -4.195 -12.375 1 98.69 434 TRP B O 1
ATOM 7707 N N . GLY B 1 435 ? 5.344 -4.703 -10.438 1 98.62 435 GLY B N 1
ATOM 7708 C CA . GLY B 1 435 ? 6.586 -4.973 -9.734 1 98.62 435 GLY B CA 1
ATOM 7709 C C . GLY B 1 435 ? 7.277 -6.242 -10.203 1 98.62 435 GLY B C 1
ATOM 7710 O O . GLY B 1 435 ? 8.492 -6.258 -10.398 1 98.62 435 GLY B O 1
ATOM 7711 N N . TYR B 1 436 ? 6.516 -7.324 -10.453 1 98.31 436 TYR B N 1
ATOM 7712 C CA . TYR B 1 436 ? 7.074 -8.602 -10.859 1 98.31 436 TYR B CA 1
ATOM 7713 C C . TYR B 1 436 ? 7.797 -8.484 -12.203 1 98.31 436 TYR B C 1
ATOM 7715 O O . TYR B 1 436 ? 8.906 -8.992 -12.359 1 98.31 436 TYR B O 1
ATOM 7723 N N . SER B 1 437 ? 7.168 -7.832 -13.164 1 98.75 437 SER B N 1
ATOM 7724 C CA . SER B 1 437 ? 7.773 -7.699 -14.484 1 98.75 437 SER B CA 1
ATOM 7725 C C . SER B 1 437 ? 9.047 -6.859 -14.422 1 98.75 437 SER B C 1
ATOM 7727 O O . SER B 1 437 ? 10.016 -7.145 -15.125 1 98.75 437 SER B O 1
ATOM 7729 N N . LEU B 1 438 ? 9.023 -5.801 -13.57 1 98.81 438 LEU B N 1
ATOM 7730 C CA . LEU B 1 438 ? 10.227 -5 -13.344 1 98.81 438 LEU B CA 1
ATOM 7731 C C . LEU B 1 438 ? 11.375 -5.871 -12.852 1 98.81 438 LEU B C 1
ATOM 7733 O O . LEU B 1 438 ? 12.461 -5.852 -13.43 1 98.81 438 LEU B O 1
ATOM 7737 N N . GLY B 1 439 ? 11.125 -6.66 -11.781 1 98.75 439 GLY B N 1
ATOM 7738 C CA . GLY B 1 439 ? 12.141 -7.543 -11.234 1 98.75 439 GLY B CA 1
ATOM 7739 C C . GLY B 1 439 ? 12.609 -8.602 -12.219 1 98.75 439 GLY B C 1
ATOM 7740 O O . GLY B 1 439 ? 13.797 -8.898 -12.305 1 98.75 439 GLY B O 1
ATOM 7741 N N . ALA B 1 440 ? 11.664 -9.156 -12.984 1 98.5 440 ALA B N 1
ATOM 7742 C CA . ALA B 1 440 ? 11.969 -10.203 -13.961 1 98.5 440 ALA B CA 1
ATOM 7743 C C . ALA B 1 440 ? 12.875 -9.664 -15.062 1 98.5 440 ALA B C 1
ATOM 7745 O O . ALA B 1 440 ? 13.836 -10.328 -15.461 1 98.5 440 ALA B O 1
ATOM 7746 N N . ALA B 1 441 ? 12.547 -8.469 -15.57 1 98.81 441 ALA B N 1
ATOM 7747 C CA . ALA B 1 441 ? 13.328 -7.875 -16.656 1 98.81 441 ALA B CA 1
ATOM 7748 C C . ALA B 1 441 ? 14.75 -7.574 -16.203 1 98.81 441 ALA B C 1
ATOM 7750 O O . ALA B 1 441 ? 15.695 -7.668 -16.984 1 98.81 441 ALA B O 1
ATOM 7751 N N . VAL B 1 442 ? 14.891 -7.188 -14.945 1 98.75 442 VAL B N 1
ATOM 7752 C CA . VAL B 1 442 ? 16.219 -6.914 -14.391 1 98.75 442 VAL B CA 1
ATOM 7753 C C . VAL B 1 442 ? 16.969 -8.227 -14.195 1 98.75 442 VAL B C 1
ATOM 7755 O O . VAL B 1 442 ? 18.188 -8.289 -14.422 1 98.75 442 VAL B O 1
ATOM 7758 N N . ALA B 1 443 ? 16.297 -9.305 -13.797 1 98.25 443 ALA B N 1
ATOM 7759 C CA . ALA B 1 443 ? 16.891 -10.609 -13.547 1 98.25 443 ALA B CA 1
ATOM 7760 C C . ALA B 1 443 ? 17.375 -11.258 -14.844 1 98.25 443 ALA B C 1
ATOM 7762 O O . ALA B 1 443 ? 18.391 -11.938 -14.867 1 98.25 443 ALA B O 1
ATOM 7763 N N . ASP B 1 444 ? 16.625 -11.094 -15.945 1 97.88 444 ASP B N 1
ATOM 7764 C CA . ASP B 1 444 ? 16.953 -11.695 -17.234 1 97.88 444 ASP B CA 1
ATOM 7765 C C . ASP B 1 444 ? 16.719 -10.703 -18.375 1 97.88 444 ASP B C 1
ATOM 7767 O O . ASP B 1 444 ? 15.719 -10.812 -19.094 1 97.88 444 ASP B O 1
ATOM 7771 N N . PRO B 1 445 ? 17.641 -9.812 -18.641 1 97.69 445 PRO B N 1
ATOM 7772 C CA . PRO B 1 445 ? 17.469 -8.766 -19.656 1 97.69 445 PRO B CA 1
ATOM 7773 C C . PRO B 1 445 ? 17.531 -9.312 -21.078 1 97.69 445 PRO B C 1
ATOM 7775 O O . PRO B 1 445 ? 17.219 -8.594 -22.031 1 97.69 445 PRO B O 1
ATOM 7778 N N . SER B 1 446 ? 17.875 -10.586 -21.266 1 97.5 446 SER B N 1
ATOM 7779 C CA . SER B 1 446 ? 18.016 -11.164 -22.594 1 97.5 446 SER B CA 1
ATOM 7780 C C . SER B 1 446 ? 16.672 -11.547 -23.188 1 97.5 446 SER B C 1
ATOM 7782 O O . SER B 1 446 ? 16.547 -11.766 -24.391 1 97.5 446 SER B O 1
ATOM 7784 N N . ARG B 1 447 ? 15.656 -11.648 -22.359 1 97.62 447 ARG B N 1
ATOM 7785 C CA . ARG B 1 447 ? 14.344 -12.109 -22.797 1 97.62 447 ARG B CA 1
ATOM 7786 C C . ARG B 1 447 ? 13.312 -10.992 -22.719 1 97.62 447 ARG B C 1
ATOM 7788 O O . ARG B 1 447 ? 13.438 -10.07 -21.906 1 97.62 447 ARG B O 1
ATOM 7795 N N . LEU B 1 448 ? 12.281 -11.086 -23.594 1 98.69 448 LEU B N 1
ATOM 7796 C CA . LEU B 1 448 ? 11.117 -10.211 -23.484 1 98.69 448 LEU B CA 1
ATOM 7797 C C . LEU B 1 448 ? 10.227 -10.641 -22.312 1 98.69 448 LEU B C 1
ATOM 7799 O O . LEU B 1 448 ? 9.883 -11.82 -22.203 1 98.69 448 LEU B O 1
ATOM 7803 N N . VAL B 1 449 ? 9.977 -9.719 -21.438 1 98.81 449 VAL B N 1
ATOM 7804 C CA . VAL B 1 449 ? 8.953 -9.938 -20.422 1 98.81 449 VAL B CA 1
ATOM 7805 C C . VAL B 1 449 ? 7.613 -9.398 -20.906 1 98.81 449 VAL B C 1
ATOM 7807 O O . VAL B 1 449 ? 7.516 -8.227 -21.297 1 98.81 449 VAL B O 1
ATOM 7810 N N . VAL B 1 450 ? 6.59 -10.219 -20.984 1 98.81 450 VAL B N 1
ATOM 7811 C CA . VAL B 1 450 ? 5.234 -9.82 -21.344 1 98.81 450 VAL B CA 1
ATOM 7812 C C . VAL B 1 450 ? 4.367 -9.727 -20.094 1 98.81 450 VAL B C 1
ATOM 7814 O O . VAL B 1 450 ? 4.18 -10.719 -19.391 1 98.81 450 VAL B O 1
ATOM 7817 N N . ASN B 1 451 ? 3.939 -8.547 -19.797 1 98.69 451 ASN B N 1
ATOM 7818 C CA . ASN B 1 451 ? 3.117 -8.25 -18.625 1 98.69 451 ASN B CA 1
ATOM 7819 C C . ASN B 1 451 ? 1.647 -8.078 -19 1 98.69 451 ASN B C 1
ATOM 7821 O O . ASN B 1 451 ? 1.226 -6.984 -19.391 1 98.69 451 ASN B O 1
ATOM 7825 N N . CYS B 1 452 ? 0.824 -9.094 -18.766 1 98.69 452 CYS B N 1
ATOM 7826 C CA . CYS B 1 452 ? -0.568 -9.102 -19.203 1 98.69 452 CYS B CA 1
ATOM 7827 C C . CYS B 1 452 ? -1.493 -8.656 -18.078 1 98.69 452 CYS B C 1
ATOM 7829 O O . CYS B 1 452 ? -1.487 -9.242 -17 1 98.69 452 CYS B O 1
ATOM 7831 N N . HIS B 1 453 ? -2.287 -7.629 -18.359 1 98.5 453 HIS B N 1
ATOM 7832 C CA . HIS B 1 453 ? -3.242 -7.059 -17.406 1 98.5 453 HIS B CA 1
ATOM 7833 C C . HIS B 1 453 ? -4.637 -6.969 -18.016 1 98.5 453 HIS B C 1
ATOM 7835 O O . HIS B 1 453 ? -4.781 -6.957 -19.25 1 98.5 453 HIS B O 1
ATOM 7841 N N . GLY B 1 454 ? -5.711 -7 -17.156 1 98.25 454 GLY B N 1
ATOM 7842 C CA . GLY B 1 454 ? -6.961 -6.344 -17.5 1 98.25 454 GLY B CA 1
ATOM 7843 C C . GLY B 1 454 ? -6.938 -4.848 -17.25 1 98.25 454 GLY B C 1
ATOM 7844 O O . GLY B 1 454 ? -6.004 -4.328 -16.641 1 98.25 454 GLY B O 1
ATOM 7845 N N . ASP B 1 455 ? -7.996 -4.164 -17.75 1 98 455 ASP B N 1
ATOM 7846 C CA . ASP B 1 455 ? -8.039 -2.717 -17.562 1 98 455 ASP B CA 1
ATOM 7847 C C . ASP B 1 455 ? -8.148 -2.367 -16.078 1 98 455 ASP B C 1
ATOM 7849 O O . ASP B 1 455 ? -7.672 -1.313 -15.641 1 98 455 ASP B O 1
ATOM 7853 N N . GLY B 1 456 ? -8.719 -3.207 -15.234 1 97.56 456 GLY B N 1
ATOM 7854 C CA . GLY B 1 456 ? -8.773 -2.979 -13.805 1 97.56 456 GLY B CA 1
ATOM 7855 C C . GLY B 1 456 ? -7.414 -3.066 -13.133 1 97.56 456 GLY B C 1
ATOM 7856 O O . GLY B 1 456 ? -6.941 -2.094 -12.539 1 97.56 456 GLY B O 1
ATOM 7857 N N . SER B 1 457 ? -6.711 -4.234 -13.32 1 97.75 457 SER B N 1
ATOM 7858 C CA . SER B 1 457 ? -5.43 -4.453 -12.656 1 97.75 457 SER B CA 1
ATOM 7859 C C . SER B 1 457 ? -4.363 -3.506 -13.203 1 97.75 457 SER B C 1
ATOM 7861 O O . SER B 1 457 ? -3.434 -3.133 -12.477 1 97.75 457 SER B O 1
ATOM 7863 N N . ALA B 1 458 ? -4.531 -3.018 -14.422 1 97.88 458 ALA B N 1
ATOM 7864 C CA . ALA B 1 458 ? -3.576 -2.094 -15.031 1 97.88 458 ALA B CA 1
ATOM 7865 C C . ALA B 1 458 ? -3.533 -0.773 -14.266 1 97.88 458 ALA B C 1
ATOM 7867 O O . ALA B 1 458 ? -2.506 -0.091 -14.25 1 97.88 458 ALA B O 1
ATOM 7868 N N . GLY B 1 459 ? -4.602 -0.467 -13.602 1 96.75 459 GLY B N 1
ATOM 7869 C CA . GLY B 1 459 ? -4.73 0.831 -12.961 1 96.75 459 GLY B CA 1
ATOM 7870 C C . GLY B 1 459 ? -4.098 0.882 -11.586 1 96.75 459 GLY B C 1
ATOM 7871 O O . GLY B 1 459 ? -4.047 1.941 -10.953 1 96.75 459 GLY B O 1
ATOM 7872 N N . PHE B 1 460 ? -3.533 -0.145 -11.023 1 97.5 460 PHE B N 1
ATOM 7873 C CA . PHE B 1 460 ? -2.967 -0.144 -9.68 1 97.5 460 PHE B CA 1
ATOM 7874 C C . PHE B 1 460 ? -1.668 0.653 -9.641 1 97.5 460 PHE B C 1
ATOM 7876 O O . PHE B 1 460 ? -1.58 1.674 -8.953 1 97.5 460 PHE B O 1
ATOM 7883 N N . HIS B 1 461 ? -0.61 0.258 -10.375 1 98.12 461 HIS B N 1
ATOM 7884 C CA . HIS B 1 461 ? 0.688 0.923 -10.383 1 98.12 461 HIS B CA 1
ATOM 7885 C C . HIS B 1 461 ? 1.152 1.212 -11.805 1 98.12 461 HIS B C 1
ATOM 7887 O O . HIS B 1 461 ? 2.307 0.951 -12.156 1 98.12 461 HIS B O 1
ATOM 7893 N N . ILE B 1 462 ? 0.272 1.795 -12.602 1 98.56 462 ILE B N 1
ATOM 7894 C CA . ILE B 1 462 ? 0.535 2.021 -14.023 1 98.56 462 ILE B CA 1
ATOM 7895 C C . ILE B 1 462 ? 1.682 3.018 -14.18 1 98.56 462 ILE B C 1
ATOM 7897 O O . ILE B 1 462 ? 2.357 3.037 -15.211 1 98.56 462 ILE B O 1
ATOM 7901 N N . GLN B 1 463 ? 1.971 3.844 -13.164 1 98.44 463 GLN B N 1
ATOM 7902 C CA . GLN B 1 463 ? 3.043 4.832 -13.211 1 98.44 463 GLN B CA 1
ATOM 7903 C C . GLN B 1 463 ? 4.406 4.156 -13.359 1 98.44 463 GLN B C 1
ATOM 7905 O O . GLN B 1 463 ? 5.391 4.809 -13.711 1 98.44 463 GLN B O 1
ATOM 7910 N N . GLU B 1 464 ? 4.5 2.844 -13.117 1 98.69 464 GLU B N 1
ATOM 7911 C CA . GLU B 1 464 ? 5.77 2.139 -13.25 1 98.69 464 GLU B CA 1
ATOM 7912 C C . GLU B 1 464 ? 6.207 2.07 -14.711 1 98.69 464 GLU B C 1
ATOM 7914 O O . GLU B 1 464 ? 7.363 1.761 -15.008 1 98.69 464 GLU B O 1
ATOM 7919 N N . LEU B 1 465 ? 5.281 2.373 -15.641 1 98.81 465 LEU B N 1
ATOM 7920 C CA . LEU B 1 465 ? 5.699 2.541 -17.031 1 98.81 465 LEU B CA 1
ATOM 7921 C C . LEU B 1 465 ? 6.832 3.557 -17.141 1 98.81 465 LEU B C 1
ATOM 7923 O O . LEU B 1 465 ? 7.711 3.42 -17.984 1 98.81 465 LEU B O 1
ATOM 7927 N N . ASP B 1 466 ? 6.809 4.594 -16.281 1 98.62 466 ASP B N 1
ATOM 7928 C CA . ASP B 1 466 ? 7.906 5.555 -16.219 1 98.62 466 ASP B CA 1
ATOM 7929 C C . ASP B 1 466 ? 9.211 4.871 -15.805 1 98.62 466 ASP B C 1
ATOM 7931 O O . ASP B 1 466 ? 10.273 5.168 -16.344 1 98.62 466 ASP B O 1
ATOM 7935 N N . THR B 1 467 ? 9.148 3.967 -14.805 1 98.62 467 THR B N 1
ATOM 7936 C CA . THR B 1 467 ? 10.328 3.227 -14.359 1 98.62 467 THR B CA 1
ATOM 7937 C C . THR B 1 467 ? 10.859 2.338 -15.477 1 98.62 467 THR B C 1
ATOM 7939 O O . THR B 1 467 ? 12.07 2.281 -15.711 1 98.62 467 THR B O 1
ATOM 7942 N N . PHE B 1 468 ? 9.875 1.591 -16.188 1 98.88 468 PHE B N 1
ATOM 7943 C CA . PHE B 1 468 ? 10.281 0.758 -17.312 1 98.88 468 PHE B CA 1
ATOM 7944 C C . PHE B 1 468 ? 11.062 1.576 -18.344 1 98.88 468 PHE B C 1
ATOM 7946 O O . PHE B 1 468 ? 12.102 1.135 -18.828 1 98.88 468 PHE B O 1
ATOM 7953 N N . ALA B 1 469 ? 10.547 2.756 -18.609 1 98.75 469 ALA B N 1
ATOM 7954 C CA . ALA B 1 469 ? 11.156 3.627 -19.609 1 98.75 469 ALA B CA 1
ATOM 7955 C C . ALA B 1 469 ? 12.508 4.145 -19.125 1 98.75 469 ALA B C 1
ATOM 7957 O O . ALA B 1 469 ? 13.484 4.137 -19.891 1 98.75 469 ALA B O 1
ATOM 7958 N N . ARG B 1 470 ? 12.617 4.617 -17.859 1 98 470 ARG B N 1
ATOM 7959 C CA . ARG B 1 470 ? 13.844 5.199 -17.312 1 98 470 ARG B CA 1
ATOM 7960 C C . ARG B 1 470 ? 14.992 4.191 -17.359 1 98 470 ARG B C 1
ATOM 7962 O O . ARG B 1 470 ? 16.141 4.57 -17.578 1 98 470 ARG B O 1
ATOM 7969 N N . PHE B 1 471 ? 14.672 2.945 -17.188 1 98.19 471 PHE B N 1
ATOM 7970 C CA . PHE B 1 471 ? 15.719 1.925 -17.156 1 98.19 471 PHE B CA 1
ATOM 7971 C C . PHE B 1 471 ? 15.727 1.13 -18.453 1 98.19 471 PHE B C 1
ATOM 7973 O O . PHE B 1 471 ? 16.438 0.126 -18.562 1 98.19 471 PHE B O 1
ATOM 7980 N N . ASN B 1 472 ? 14.945 1.558 -19.453 1 98.19 472 ASN B N 1
ATOM 7981 C CA . ASN B 1 472 ? 14.859 0.956 -20.781 1 98.19 472 ASN B CA 1
ATOM 7982 C C . ASN B 1 472 ? 14.695 -0.56 -20.703 1 98.19 472 ASN B C 1
ATOM 7984 O O . ASN B 1 472 ? 15.477 -1.305 -21.281 1 98.19 472 ASN B O 1
ATOM 7988 N N . LEU B 1 473 ? 13.711 -1.01 -19.906 1 98.69 473 LEU B N 1
ATOM 7989 C CA . LEU B 1 473 ? 13.5 -2.434 -19.672 1 98.69 473 LEU B CA 1
ATOM 7990 C C . LEU B 1 473 ? 12.719 -3.061 -20.812 1 98.69 473 LEU B C 1
ATOM 7992 O O . LEU B 1 473 ? 11.805 -2.441 -21.359 1 98.69 473 LEU B O 1
ATOM 7996 N N . ASN B 1 474 ? 13.055 -4.262 -21.219 1 98.69 474 ASN B N 1
ATOM 7997 C CA . ASN B 1 474 ? 12.406 -4.996 -22.297 1 98.69 474 ASN B CA 1
ATOM 7998 C C . ASN B 1 474 ? 11.109 -5.645 -21.844 1 98.69 474 ASN B C 1
ATOM 8000 O O . ASN B 1 474 ? 11.023 -6.867 -21.719 1 98.69 474 ASN B O 1
ATOM 8004 N N . ILE B 1 475 ? 10.102 -4.812 -21.625 1 98.88 475 ILE B N 1
ATOM 8005 C CA . ILE B 1 475 ? 8.805 -5.246 -21.109 1 98.88 475 ILE B CA 1
ATOM 8006 C C . ILE B 1 475 ? 7.703 -4.793 -22.078 1 98.88 475 ILE B C 1
ATOM 8008 O O . ILE B 1 475 ? 7.609 -3.611 -22.406 1 98.88 475 ILE B O 1
ATOM 8012 N N . LEU B 1 476 ? 6.938 -5.684 -22.547 1 98.94 476 LEU B N 1
ATOM 8013 C CA . LEU B 1 476 ? 5.711 -5.398 -23.297 1 98.94 476 LEU B CA 1
ATOM 8014 C C . LEU B 1 476 ? 4.484 -5.629 -22.406 1 98.94 476 LEU B C 1
ATOM 8016 O O . LEU B 1 476 ? 4.223 -6.754 -21.984 1 98.94 476 LEU B O 1
ATOM 8020 N N . THR B 1 477 ? 3.797 -4.535 -22.109 1 98.88 477 THR B N 1
ATOM 8021 C CA . THR B 1 477 ? 2.561 -4.633 -21.344 1 98.88 477 THR B CA 1
ATOM 8022 C C . THR B 1 477 ? 1.358 -4.789 -22.266 1 98.88 477 THR B C 1
ATOM 8024 O O . THR B 1 477 ? 1.202 -4.031 -23.219 1 98.88 477 THR B O 1
ATOM 8027 N N . ILE B 1 478 ? 0.555 -5.812 -21.984 1 98.81 478 ILE B N 1
ATOM 8028 C CA . ILE B 1 478 ? -0.688 -6.043 -22.719 1 98.81 478 ILE B CA 1
ATOM 8029 C C . ILE B 1 478 ? -1.88 -5.781 -21.797 1 98.81 478 ILE B C 1
ATOM 8031 O O . ILE B 1 478 ? -1.971 -6.355 -20.703 1 98.81 478 ILE B O 1
ATOM 8035 N N . ILE B 1 479 ? -2.762 -4.891 -22.219 1 98.75 479 ILE B N 1
ATOM 8036 C CA . ILE B 1 479 ? -3.99 -4.648 -21.469 1 98.75 479 ILE B CA 1
ATOM 8037 C C . ILE B 1 479 ? -5.188 -5.16 -22.266 1 98.75 479 ILE B C 1
ATOM 8039 O O . ILE B 1 479 ? -5.496 -4.637 -23.344 1 98.75 479 ILE B O 1
ATOM 8043 N N . ALA B 1 480 ? -5.805 -6.266 -21.812 1 98.75 480 ALA B N 1
ATOM 8044 C CA . ALA B 1 480 ? -7.125 -6.652 -22.297 1 98.75 480 ALA B CA 1
ATOM 8045 C C . ALA B 1 480 ? -8.211 -5.77 -21.688 1 98.75 480 ALA B C 1
ATOM 8047 O O . ALA B 1 480 ? -8.68 -6.023 -20.578 1 98.75 480 ALA B O 1
ATOM 8048 N N . ASN B 1 481 ? -8.672 -4.789 -22.438 1 98.62 481 ASN B N 1
ATOM 8049 C CA . ASN B 1 481 ? -9.508 -3.699 -21.953 1 98.62 481 ASN B CA 1
ATOM 8050 C C . ASN B 1 481 ? -10.977 -3.912 -22.312 1 98.62 481 ASN B C 1
ATOM 8052 O O . ASN B 1 481 ? -11.359 -3.764 -23.469 1 98.62 481 ASN B O 1
ATOM 8056 N N . ASN B 1 482 ? -11.773 -4.289 -21.359 1 98.31 482 ASN B N 1
ATOM 8057 C CA . ASN B 1 482 ? -13.203 -4.477 -21.594 1 98.31 482 ASN B CA 1
ATOM 8058 C C . ASN B 1 482 ? -14.039 -3.443 -20.844 1 98.31 482 ASN B C 1
ATOM 8060 O O . ASN B 1 482 ? -15.258 -3.568 -20.766 1 98.31 482 ASN B O 1
ATOM 8064 N N . TYR B 1 483 ? -13.414 -2.457 -20.172 1 97.75 483 TYR B N 1
ATOM 8065 C CA . TYR B 1 483 ? -13.984 -1.257 -19.578 1 97.75 483 TYR B CA 1
ATOM 8066 C C . TYR B 1 483 ? -14.797 -1.604 -18.328 1 97.75 483 TYR B C 1
ATOM 8068 O O . TYR B 1 483 ? -15.648 -0.823 -17.906 1 97.75 483 TYR B O 1
ATOM 8076 N N . VAL B 1 484 ? -14.633 -2.777 -17.75 1 97.75 484 VAL B N 1
ATOM 8077 C CA . VAL B 1 484 ? -15.266 -3.195 -16.516 1 97.75 484 VAL B CA 1
ATOM 8078 C C . VAL B 1 484 ? -14.336 -4.133 -15.742 1 97.75 484 VAL B C 1
ATOM 8080 O O . VAL B 1 484 ? -13.406 -4.699 -16.312 1 97.75 484 VAL B O 1
ATOM 8083 N N . TRP B 1 485 ? -14.57 -4.203 -14.477 1 97.62 485 TRP B N 1
ATOM 8084 C CA . TRP B 1 485 ? -14.031 -5.352 -13.758 1 97.62 485 TRP B CA 1
ATOM 8085 C C . TRP B 1 485 ? -14.703 -6.645 -14.211 1 97.62 485 TRP B C 1
ATOM 8087 O O . TRP B 1 485 ? -15.711 -7.062 -13.641 1 97.62 485 TRP B O 1
ATOM 8097 N N . GLY B 1 486 ? -14.086 -7.277 -15.172 1 97.12 486 GLY B N 1
ATOM 8098 C CA . GLY B 1 486 ? -14.719 -8.352 -15.914 1 97.12 486 GLY B CA 1
ATOM 8099 C C . GLY B 1 486 ? -15.172 -9.5 -15.039 1 97.12 486 GLY B C 1
ATOM 8100 O O . GLY B 1 486 ? -16.312 -9.953 -15.133 1 97.12 486 GLY B O 1
ATOM 8101 N N . MET B 1 487 ? -14.297 -10.008 -14.211 1 96.25 487 MET B N 1
ATOM 8102 C CA . MET B 1 487 ? -14.664 -11.117 -13.328 1 96.25 487 MET B CA 1
ATOM 8103 C C . MET B 1 487 ? -15.75 -10.695 -12.344 1 96.25 487 MET B C 1
ATOM 8105 O O . MET B 1 487 ? -16.625 -11.484 -12.016 1 96.25 487 MET B O 1
ATOM 8109 N N . SER B 1 488 ? -15.727 -9.445 -11.891 1 95.94 488 SER B N 1
ATOM 8110 C CA . SER B 1 488 ? -16.688 -8.922 -10.922 1 95.94 488 SER B CA 1
ATOM 8111 C C . SER B 1 488 ? -18.078 -8.828 -11.539 1 95.94 488 SER B C 1
ATOM 8113 O O . SER B 1 488 ? -19.062 -9.289 -10.938 1 95.94 488 SER B O 1
ATOM 8115 N N . ILE B 1 489 ? -18.203 -8.258 -12.734 1 96.75 489 ILE B N 1
ATOM 8116 C CA . ILE B 1 489 ? -19.516 -8.07 -13.328 1 96.75 489 ILE B CA 1
ATOM 8117 C C . ILE B 1 489 ? -20.109 -9.43 -13.727 1 96.75 489 ILE B C 1
ATOM 8119 O O . ILE B 1 489 ? -21.312 -9.648 -13.617 1 96.75 489 ILE B O 1
ATOM 8123 N N . ASN B 1 490 ? -19.266 -10.328 -14.258 1 96.38 490 ASN B N 1
ATOM 8124 C CA . ASN B 1 490 ? -19.734 -11.664 -14.609 1 96.38 490 ASN B CA 1
ATOM 8125 C C . ASN B 1 490 ? -20.219 -12.43 -13.375 1 96.38 490 ASN B C 1
ATOM 8127 O O . ASN B 1 490 ? -21.219 -13.141 -13.43 1 96.38 490 ASN B O 1
ATOM 8131 N N . GLY B 1 491 ? -19.438 -12.297 -12.258 1 94.94 491 GLY B N 1
ATOM 8132 C CA . GLY B 1 491 ? -19.875 -12.898 -11.008 1 94.94 491 GLY B CA 1
ATOM 8133 C C . GLY B 1 491 ? -21.188 -12.328 -10.5 1 94.94 491 GLY B C 1
ATOM 8134 O O . GLY B 1 491 ? -22.062 -13.07 -10.07 1 94.94 491 GLY B O 1
ATOM 8135 N N . GLN B 1 492 ? -21.328 -11 -10.539 1 95.69 492 GLN B N 1
ATOM 8136 C CA . GLN B 1 492 ? -22.562 -10.352 -10.125 1 95.69 492 GLN B CA 1
ATOM 8137 C C . GLN B 1 492 ? -23.734 -10.773 -11.008 1 95.69 492 GLN B C 1
ATOM 8139 O O . GLN B 1 492 ? -24.844 -10.969 -10.523 1 95.69 492 GLN B O 1
ATOM 8144 N N . ASP B 1 493 ? -23.5 -10.922 -12.305 1 95.44 493 ASP B N 1
ATOM 8145 C CA . ASP B 1 493 ? -24.531 -11.383 -13.227 1 95.44 493 ASP B CA 1
ATOM 8146 C C . ASP B 1 493 ? -25.031 -12.773 -12.844 1 95.44 493 ASP B C 1
ATOM 8148 O O . ASP B 1 493 ? -26.234 -13.031 -12.836 1 95.44 493 ASP B O 1
ATOM 8152 N N . LEU B 1 494 ? -24.109 -13.641 -12.57 1 94 494 LEU B N 1
ATOM 8153 C CA . LEU B 1 494 ? -24.453 -15.008 -12.203 1 94 494 LEU B CA 1
ATOM 8154 C C . LEU B 1 494 ? -25.266 -15.039 -10.914 1 94 494 LEU B C 1
ATOM 8156 O O . LEU B 1 494 ? -26.172 -15.859 -10.766 1 94 494 LEU B O 1
ATOM 8160 N N . LEU B 1 495 ? -24.984 -14.148 -10.023 1 92.75 495 LEU B N 1
ATOM 8161 C CA . LEU B 1 495 ? -25.594 -14.156 -8.703 1 92.75 495 LEU B CA 1
ATOM 8162 C C . LEU B 1 495 ? -26.938 -13.438 -8.727 1 92.75 495 LEU B C 1
ATOM 8164 O O . LEU B 1 495 ? -27.875 -13.836 -8.031 1 92.75 495 LEU B O 1
ATOM 8168 N N . TYR B 1 496 ? -27.016 -12.281 -9.5 1 93.06 496 TYR B N 1
ATOM 8169 C CA . TYR B 1 496 ? -28.094 -11.344 -9.219 1 93.06 496 TYR B CA 1
ATOM 8170 C C . TYR B 1 496 ? -28.938 -11.102 -10.469 1 93.06 496 TYR B C 1
ATOM 8172 O O . TYR B 1 496 ? -29.891 -10.312 -10.438 1 93.06 496 TYR B O 1
ATOM 8180 N N . GLU B 1 497 ? -28.672 -11.719 -11.57 1 91.31 497 GLU B N 1
ATOM 8181 C CA . GLU B 1 497 ? -29.359 -11.43 -12.836 1 91.31 497 GLU B CA 1
ATOM 8182 C C . GLU B 1 497 ? -30.875 -11.523 -12.68 1 91.31 497 GLU B C 1
ATOM 8184 O O . GLU B 1 497 ? -31.609 -10.773 -13.32 1 91.31 497 GLU B O 1
ATOM 8189 N N . HIS B 1 498 ? -31.391 -12.328 -11.781 1 89.88 498 HIS B N 1
ATOM 8190 C CA . HIS B 1 498 ? -32.844 -12.516 -11.648 1 89.88 498 HIS B CA 1
ATOM 8191 C C . HIS B 1 498 ? -33.375 -11.773 -10.43 1 89.88 498 HIS B C 1
ATOM 8193 O O . HIS B 1 498 ? -34.562 -11.875 -10.109 1 89.88 498 HIS B O 1
ATOM 8199 N N . THR B 1 499 ? -32.5 -11.109 -9.805 1 91.06 499 THR B N 1
ATOM 8200 C CA . THR B 1 499 ? -32.938 -10.5 -8.547 1 91.06 499 THR B CA 1
ATOM 8201 C C . THR B 1 499 ? -32.875 -8.977 -8.648 1 91.06 499 THR B C 1
ATOM 8203 O O . THR B 1 499 ? -33.75 -8.289 -8.102 1 91.06 499 THR B O 1
ATOM 8206 N N . THR B 1 500 ? -31.875 -8.453 -9.312 1 93.62 500 THR B N 1
ATOM 8207 C CA . THR B 1 500 ? -31.703 -7.008 -9.422 1 93.62 500 THR B CA 1
ATOM 8208 C C . THR B 1 500 ? -30.891 -6.652 -10.656 1 93.62 500 THR B C 1
ATOM 8210 O O . THR B 1 500 ? -30.016 -7.422 -11.07 1 93.62 500 THR B O 1
ATOM 8213 N N . PRO B 1 501 ? -31.172 -5.523 -11.273 1 93.56 501 PRO B N 1
ATOM 8214 C CA . PRO B 1 501 ? -30.359 -5.082 -12.406 1 93.56 501 PRO B CA 1
ATOM 8215 C C . PRO B 1 501 ? -29.094 -4.34 -11.969 1 93.56 501 PRO B C 1
ATOM 8217 O O . PRO B 1 501 ? -28.234 -4.023 -12.805 1 93.56 501 PRO B O 1
ATOM 8220 N N . VAL B 1 502 ? -28.953 -4.117 -10.664 1 93.81 502 VAL B N 1
ATOM 8221 C CA . VAL B 1 502 ? -27.859 -3.305 -10.141 1 93.81 502 VAL B CA 1
ATOM 8222 C C . VAL B 1 502 ? -26.562 -4.109 -10.156 1 93.81 502 VAL B C 1
ATOM 8224 O O . VAL B 1 502 ? -26.562 -5.297 -9.828 1 93.81 502 VAL B O 1
ATOM 8227 N N . ARG B 1 503 ? -25.406 -3.486 -10.648 1 96.94 503 ARG B N 1
ATOM 8228 C CA . ARG B 1 503 ? -24.047 -3.996 -10.586 1 96.94 503 ARG B CA 1
ATOM 8229 C C . ARG B 1 503 ? -23.094 -2.951 -10 1 96.94 503 ARG B C 1
ATOM 8231 O O . ARG B 1 503 ? -22.484 -2.18 -10.742 1 96.94 503 ARG B O 1
ATOM 8238 N N . PRO B 1 504 ? -23.031 -2.93 -8.695 1 95.94 504 PRO B N 1
ATOM 8239 C CA . PRO B 1 504 ? -22.328 -1.81 -8.062 1 95.94 504 PRO B CA 1
ATOM 8240 C C . PRO B 1 504 ? -20.812 -1.927 -8.164 1 95.94 504 PRO B C 1
ATOM 8242 O O . PRO B 1 504 ? -20.266 -3.027 -8.062 1 95.94 504 PRO B O 1
ATOM 8245 N N . ALA B 1 505 ? -20.141 -0.78 -8.375 1 96.38 505 ALA B N 1
ATOM 8246 C CA . ALA B 1 505 ? -18.703 -0.538 -8.203 1 96.38 505 ALA B CA 1
ATOM 8247 C C . ALA B 1 505 ? -17.875 -1.404 -9.148 1 96.38 505 ALA B C 1
ATOM 8249 O O . ALA B 1 505 ? -16.812 -1.888 -8.789 1 96.38 505 ALA B O 1
ATOM 8250 N N . VAL B 1 506 ? -18.344 -1.695 -10.414 1 96.94 506 VAL B N 1
ATOM 8251 C CA . VAL B 1 506 ? -17.609 -2.6 -11.297 1 96.94 506 VAL B CA 1
ATOM 8252 C C . VAL B 1 506 ? -17.297 -1.895 -12.617 1 96.94 506 VAL B C 1
ATOM 8254 O O . VAL B 1 506 ? -16.562 -2.428 -13.453 1 96.94 506 VAL B O 1
ATOM 8257 N N . GLN B 1 507 ? -17.812 -0.706 -12.82 1 96.25 507 GLN B N 1
ATOM 8258 C CA . GLN B 1 507 ? -17.656 -0.016 -14.102 1 96.25 507 GLN B CA 1
ATOM 8259 C C . GLN B 1 507 ? -16.344 0.75 -14.156 1 96.25 507 GLN B C 1
ATOM 8261 O O . GLN B 1 507 ? -15.938 1.383 -13.18 1 96.25 507 GLN B O 1
ATOM 8266 N N . LEU B 1 508 ? -15.664 0.626 -15.234 1 96.62 508 LEU B N 1
ATOM 8267 C CA . LEU B 1 508 ? -14.523 1.468 -15.586 1 96.62 508 LEU B CA 1
ATOM 8268 C C . LEU B 1 508 ? -14.852 2.371 -16.766 1 96.62 508 LEU B C 1
ATOM 8270 O O . LEU B 1 508 ? -16.016 2.459 -17.172 1 96.62 508 LEU B O 1
ATOM 8274 N N . SER B 1 509 ? -13.906 3.164 -17.234 1 95.25 509 SER B N 1
ATOM 8275 C CA . SER B 1 509 ? -14.258 4.227 -18.172 1 95.25 509 SER B CA 1
ATOM 8276 C C . SER B 1 509 ? -13.75 3.92 -19.578 1 95.25 509 SER B C 1
ATOM 8278 O O . SER B 1 509 ? -12.586 3.561 -19.75 1 95.25 509 SER B O 1
ATOM 8280 N N . LYS B 1 510 ? -14.617 4.086 -20.547 1 96.06 510 LYS B N 1
ATOM 8281 C CA . LYS B 1 510 ? -14.227 3.977 -21.938 1 96.06 510 LYS B CA 1
ATOM 8282 C C . LYS B 1 510 ? -13.328 5.137 -22.359 1 96.06 510 LYS B C 1
ATOM 8284 O O . LYS B 1 510 ? -12.648 5.066 -23.375 1 96.06 510 LYS B O 1
ATOM 8289 N N . ALA B 1 511 ? -13.305 6.152 -21.5 1 96.62 511 ALA B N 1
ATOM 8290 C CA . ALA B 1 511 ? -12.516 7.344 -21.797 1 96.62 511 ALA B CA 1
ATOM 8291 C C . ALA B 1 511 ? -11.055 7.148 -21.406 1 96.62 511 ALA B C 1
ATOM 8293 O O . ALA B 1 511 ? -10.188 7.918 -21.812 1 96.62 511 ALA B O 1
ATOM 8294 N N . CYS B 1 512 ? -10.836 6.152 -20.609 1 97.38 512 CYS B N 1
ATOM 8295 C CA . CYS B 1 512 ? -9.453 5.891 -20.219 1 97.38 512 CYS B CA 1
ATOM 8296 C C . CYS B 1 512 ? -8.648 5.328 -21.375 1 97.38 512 CYS B C 1
ATOM 8298 O O . CYS B 1 512 ? -8.914 4.219 -21.844 1 97.38 512 CYS B O 1
ATOM 8300 N N . ALA B 1 513 ? -7.695 6.074 -21.844 1 98.69 513 ALA B N 1
ATOM 8301 C CA . ALA B 1 513 ? -6.852 5.707 -22.984 1 98.69 513 ALA B CA 1
ATOM 8302 C C . ALA B 1 513 ? -5.461 5.281 -22.531 1 98.69 513 ALA B C 1
ATOM 8304 O O . ALA B 1 513 ? -4.531 6.09 -22.516 1 98.69 513 ALA B O 1
ATOM 8305 N N . TYR B 1 514 ? -5.34 3.98 -22.312 1 98.81 514 TYR B N 1
ATOM 8306 C CA . TYR B 1 514 ? -4.113 3.471 -21.719 1 98.81 514 TYR B CA 1
ATOM 8307 C C . TYR B 1 514 ? -2.92 3.678 -22.641 1 98.81 514 TYR B C 1
ATOM 8309 O O . TYR B 1 514 ? -1.792 3.861 -22.172 1 98.81 514 TYR B O 1
ATOM 8317 N N . GLU B 1 515 ? -3.129 3.613 -23.984 1 98.88 515 GLU B N 1
ATOM 8318 C CA . GLU B 1 515 ? -2.035 3.852 -24.922 1 98.88 515 GLU B CA 1
ATOM 8319 C C . GLU B 1 515 ? -1.521 5.285 -24.828 1 98.88 515 GLU B C 1
ATOM 8321 O O . GLU B 1 515 ? -0.322 5.531 -24.969 1 98.88 515 GLU B O 1
ATOM 8326 N N . VAL B 1 516 ? -2.406 6.281 -24.562 1 98.88 516 VAL B N 1
ATOM 8327 C CA . VAL B 1 516 ? -2.016 7.676 -24.391 1 98.88 516 VAL B CA 1
ATOM 8328 C C . VAL B 1 516 ? -1.266 7.836 -23.062 1 98.88 516 VAL B C 1
ATOM 8330 O O . VAL B 1 516 ? -0.235 8.516 -23.016 1 98.88 516 VAL B O 1
ATOM 8333 N N . VAL B 1 517 ? -1.779 7.188 -22.016 1 98.88 517 VAL B N 1
ATOM 8334 C CA . VAL B 1 517 ? -1.11 7.207 -20.719 1 98.88 517 VAL B CA 1
ATOM 8335 C C . VAL B 1 517 ? 0.321 6.695 -20.859 1 98.88 517 VAL B C 1
ATOM 8337 O O . VAL B 1 517 ? 1.262 7.312 -20.359 1 98.88 517 VAL B O 1
ATOM 8340 N N . ALA B 1 518 ? 0.452 5.551 -21.562 1 98.94 518 ALA B N 1
ATOM 8341 C CA . ALA B 1 518 ? 1.767 4.938 -21.75 1 98.94 518 ALA B CA 1
ATOM 8342 C C . ALA B 1 518 ? 2.713 5.871 -22.5 1 98.94 518 ALA B C 1
ATOM 8344 O O . ALA B 1 518 ? 3.895 5.969 -22.156 1 98.94 518 ALA B O 1
ATOM 8345 N N . ARG B 1 519 ? 2.229 6.559 -23.516 1 98.88 519 ARG B N 1
ATOM 8346 C CA . ARG B 1 519 ? 3.051 7.516 -24.25 1 98.88 519 ARG B CA 1
ATOM 8347 C C . ARG B 1 519 ? 3.504 8.656 -23.344 1 98.88 519 ARG B C 1
ATOM 8349 O O . ARG B 1 519 ? 4.633 9.133 -23.453 1 98.88 519 ARG B O 1
ATOM 8356 N N . GLY B 1 520 ? 2.596 9.047 -22.422 1 98.88 520 GLY B N 1
ATOM 8357 C CA . GLY B 1 520 ? 2.963 10.07 -21.453 1 98.88 520 GLY B CA 1
ATOM 8358 C C . GLY B 1 520 ? 4.098 9.648 -20.547 1 98.88 520 GLY B C 1
ATOM 8359 O O . GLY B 1 520 ? 4.859 10.484 -20.062 1 98.88 520 GLY B O 1
ATOM 8360 N N . PHE B 1 521 ? 4.215 8.383 -20.344 1 98.69 521 PHE B N 1
ATOM 8361 C CA . PHE B 1 521 ? 5.285 7.84 -19.516 1 98.69 521 PHE B CA 1
ATOM 8362 C C . PHE B 1 521 ? 6.469 7.402 -20.375 1 98.69 521 PHE B C 1
ATOM 8364 O O . PHE B 1 521 ? 7.324 6.637 -19.906 1 98.69 521 PHE B O 1
ATOM 8371 N N . ASN B 1 522 ? 6.465 7.766 -21.594 1 98.62 522 ASN B N 1
ATOM 8372 C CA . ASN B 1 522 ? 7.582 7.586 -22.516 1 98.62 522 ASN B CA 1
ATOM 8373 C C . ASN B 1 522 ? 7.719 6.133 -22.953 1 98.62 522 ASN B C 1
ATOM 8375 O O . ASN B 1 522 ? 8.836 5.617 -23.078 1 98.62 522 ASN B O 1
ATOM 8379 N N . CYS B 1 523 ? 6.656 5.402 -23.172 1 98.81 523 CYS B N 1
ATOM 8380 C CA . CYS B 1 523 ? 6.637 4.051 -23.719 1 98.81 523 CYS B CA 1
ATOM 8381 C C . CYS B 1 523 ? 6.008 4.031 -25.109 1 98.81 523 CYS B C 1
ATOM 8383 O O . CYS B 1 523 ? 5.113 4.828 -25.391 1 98.81 523 CYS B O 1
ATOM 8385 N N . ALA B 1 524 ? 6.516 3.146 -25.984 1 98.81 524 ALA B N 1
ATOM 8386 C CA . ALA B 1 524 ? 5.77 2.875 -27.203 1 98.81 524 ALA B CA 1
ATOM 8387 C C . ALA B 1 524 ? 4.395 2.285 -26.891 1 98.81 524 ALA B C 1
ATOM 8389 O O . ALA B 1 524 ? 4.25 1.507 -25.953 1 98.81 524 ALA B O 1
ATOM 8390 N N . ALA B 1 525 ? 3.373 2.729 -27.625 1 98.88 525 ALA B N 1
ATOM 8391 C CA . ALA B 1 525 ? 2.053 2.213 -27.281 1 98.88 525 ALA B CA 1
ATOM 8392 C C . ALA B 1 525 ? 1.114 2.25 -28.484 1 98.88 525 ALA B C 1
ATOM 8394 O O . ALA B 1 525 ? 1.216 3.143 -29.328 1 98.88 525 ALA B O 1
ATOM 8395 N N . GLU B 1 526 ? 0.284 1.35 -28.609 1 98.81 526 GLU B N 1
ATOM 8396 C CA . GLU B 1 526 ? -0.742 1.259 -29.641 1 98.81 526 GLU B CA 1
ATOM 8397 C C . GLU B 1 526 ? -2.072 0.787 -29.062 1 98.81 526 GLU B C 1
ATOM 8399 O O . GLU B 1 526 ? -2.104 0.154 -28.016 1 98.81 526 GLU B O 1
ATOM 8404 N N . LYS B 1 527 ? -3.086 1.185 -29.656 1 98.81 527 LYS B N 1
ATOM 8405 C CA . LYS B 1 527 ? -4.434 0.675 -29.406 1 98.81 527 LYS B CA 1
ATOM 8406 C C . LYS B 1 527 ? -4.922 -0.173 -30.578 1 98.81 527 LYS B C 1
ATOM 8408 O O . LYS B 1 527 ? -4.727 0.19 -31.734 1 98.81 527 LYS B O 1
ATOM 8413 N N . VAL B 1 528 ? -5.469 -1.343 -30.312 1 98.75 528 VAL B N 1
ATOM 8414 C CA . VAL B 1 528 ? -6.027 -2.176 -31.375 1 98.75 528 VAL B CA 1
ATOM 8415 C C . VAL B 1 528 ? -7.488 -2.496 -31.062 1 98.75 528 VAL B C 1
ATOM 8417 O O . VAL B 1 528 ? -7.84 -2.756 -29.906 1 98.75 528 VAL B O 1
ATOM 8420 N N . THR B 1 529 ? -8.344 -2.449 -32.031 1 98.44 529 THR B N 1
ATOM 8421 C CA . THR B 1 529 ? -9.766 -2.781 -31.938 1 98.44 529 THR B CA 1
ATOM 8422 C C . THR B 1 529 ? -10.141 -3.871 -32.938 1 98.44 529 THR B C 1
ATOM 8424 O O . THR B 1 529 ? -11.242 -4.43 -32.875 1 98.44 529 THR B O 1
ATOM 8427 N N . GLU B 1 530 ? -9.242 -4.164 -33.875 1 98.44 530 GLU B N 1
ATOM 8428 C CA . GLU B 1 530 ? -9.5 -5.164 -34.906 1 98.44 530 GLU B CA 1
ATOM 8429 C C . GLU B 1 530 ? -8.547 -6.348 -34.781 1 98.44 530 GLU B C 1
ATOM 8431 O O . GLU B 1 530 ? -7.367 -6.168 -34.469 1 98.44 530 GLU B O 1
ATOM 8436 N N . TYR B 1 531 ? -9.109 -7.488 -35.062 1 98.31 531 TYR B N 1
ATOM 8437 C CA . TYR B 1 531 ? -8.375 -8.734 -34.875 1 98.31 531 TYR B CA 1
ATOM 8438 C C . TYR B 1 531 ? -7.094 -8.742 -35.688 1 98.31 531 TYR B C 1
ATOM 8440 O O . TYR B 1 531 ? -6.035 -9.141 -35.188 1 98.31 531 TYR B O 1
ATOM 8448 N N . ASP B 1 532 ? -7.109 -8.281 -36.906 1 98.12 532 ASP B N 1
ATOM 8449 C CA . ASP B 1 532 ? -5.992 -8.383 -37.844 1 98.12 532 ASP B CA 1
ATOM 8450 C C . ASP B 1 532 ? -4.891 -7.387 -37.5 1 98.12 532 ASP B C 1
ATOM 8452 O O . ASP B 1 532 ? -3.773 -7.48 -38 1 98.12 532 ASP B O 1
ATOM 8456 N N . GLU B 1 533 ? -5.137 -6.461 -36.562 1 98.5 533 GLU B N 1
ATOM 8457 C CA . GLU B 1 533 ? -4.152 -5.469 -36.125 1 98.5 533 GLU B CA 1
ATOM 8458 C C . GLU B 1 533 ? -3.238 -6.035 -35.031 1 98.5 533 GLU B C 1
ATOM 8460 O O . GLU B 1 533 ? -2.166 -5.488 -34.781 1 98.5 533 GLU B O 1
ATOM 8465 N N . ILE B 1 534 ? -3.615 -7.121 -34.438 1 98.75 534 ILE B N 1
ATOM 8466 C CA . ILE B 1 534 ? -2.945 -7.605 -33.25 1 98.75 534 ILE B CA 1
ATOM 8467 C C . ILE B 1 534 ? -1.542 -8.094 -33.594 1 98.75 534 ILE B C 1
ATOM 8469 O O . ILE B 1 534 ? -0.559 -7.672 -32.969 1 98.75 534 ILE B O 1
ATOM 8473 N N . ALA B 1 535 ? -1.418 -9.016 -34.562 1 98.5 535 ALA B N 1
ATOM 8474 C CA . ALA B 1 535 ? -0.136 -9.625 -34.906 1 98.5 535 ALA B CA 1
ATOM 8475 C C . ALA B 1 535 ? 0.887 -8.57 -35.312 1 98.5 535 ALA B C 1
ATOM 8477 O O . ALA B 1 535 ? 2 -8.539 -34.781 1 98.5 535 ALA B O 1
ATOM 8478 N N . PRO B 1 536 ? 0.566 -7.586 -36.25 1 98.69 536 PRO B N 1
ATOM 8479 C CA . PRO B 1 536 ? 1.532 -6.539 -36.594 1 98.69 536 PRO B CA 1
ATOM 8480 C C . PRO B 1 536 ? 1.903 -5.664 -35.375 1 98.69 536 PRO B C 1
ATOM 8482 O O . PRO B 1 536 ? 3.057 -5.246 -35.25 1 98.69 536 PRO B O 1
ATOM 8485 N N . ALA B 1 537 ? 0.928 -5.359 -34.531 1 98.81 537 ALA B N 1
ATOM 8486 C CA . ALA B 1 537 ? 1.21 -4.559 -33.344 1 98.81 537 ALA B CA 1
ATOM 8487 C C . ALA B 1 537 ? 2.215 -5.258 -32.438 1 98.81 537 ALA B C 1
ATOM 8489 O O . ALA B 1 537 ? 3.141 -4.625 -31.922 1 98.81 537 ALA B O 1
ATOM 8490 N N . ILE B 1 538 ? 2.021 -6.543 -32.219 1 98.75 538 ILE B N 1
ATOM 8491 C CA . ILE B 1 538 ? 2.926 -7.32 -31.391 1 98.75 538 ILE B CA 1
ATOM 8492 C C . ILE B 1 538 ? 4.324 -7.32 -32 1 98.75 538 ILE B C 1
ATOM 8494 O O . ILE B 1 538 ? 5.32 -7.18 -31.281 1 98.75 538 ILE B O 1
ATOM 8498 N N . GLN B 1 539 ? 4.453 -7.473 -33.312 1 98.06 539 GLN B N 1
ATOM 8499 C CA . GLN B 1 539 ? 5.742 -7.484 -34 1 98.06 539 GLN B CA 1
ATOM 8500 C C . GLN B 1 539 ? 6.484 -6.164 -33.781 1 98.06 539 GLN B C 1
ATOM 8502 O O . GLN B 1 539 ? 7.699 -6.152 -33.594 1 98.06 539 GLN B O 1
ATOM 8507 N N . ARG B 1 540 ? 5.766 -5.094 -33.812 1 98.44 540 ARG B N 1
ATOM 8508 C CA . ARG B 1 540 ? 6.363 -3.777 -33.625 1 98.44 540 ARG B CA 1
ATOM 8509 C C . ARG B 1 540 ? 6.73 -3.531 -32.188 1 98.44 540 ARG B C 1
ATOM 8511 O O . ARG B 1 540 ? 7.863 -3.154 -31.875 1 98.44 540 ARG B O 1
ATOM 8518 N N . LEU B 1 541 ? 5.812 -3.822 -31.281 1 98.69 541 LEU B N 1
ATOM 8519 C CA . LEU B 1 541 ? 5.953 -3.426 -29.891 1 98.69 541 LEU B CA 1
ATOM 8520 C C . LEU B 1 541 ? 6.93 -4.34 -29.156 1 98.69 541 LEU B C 1
ATOM 8522 O O . LEU B 1 541 ? 7.578 -3.922 -28.188 1 98.69 541 LEU B O 1
ATOM 8526 N N . SER B 1 542 ? 7.051 -5.598 -29.594 1 98.12 542 SER B N 1
ATOM 8527 C CA . SER B 1 542 ? 7.957 -6.535 -28.938 1 98.12 542 SER B CA 1
ATOM 8528 C C . SER B 1 542 ? 9.414 -6.137 -29.156 1 98.12 542 SER B C 1
ATOM 8530 O O . SER B 1 542 ? 10.312 -6.645 -28.484 1 98.12 542 SER B O 1
ATOM 8532 N N . LYS B 1 543 ? 9.695 -5.195 -30.094 1 97.06 543 LYS B N 1
ATOM 8533 C CA . LYS B 1 543 ? 11.047 -4.754 -30.406 1 97.06 543 LYS B CA 1
ATOM 8534 C C . LYS B 1 543 ? 11.266 -3.303 -29.984 1 97.06 543 LYS B C 1
ATOM 8536 O O . LYS B 1 543 ? 12.312 -2.721 -30.266 1 97.06 543 LYS B O 1
ATOM 8541 N N . ALA B 1 544 ? 10.383 -2.75 -29.234 1 97.38 544 ALA B N 1
ATOM 8542 C CA . ALA B 1 544 ? 10.398 -1.309 -29 1 97.38 544 ALA B CA 1
ATOM 8543 C C . ALA B 1 544 ? 10.945 -0.983 -27.609 1 97.38 544 ALA B C 1
ATOM 8545 O O . ALA B 1 544 ? 11.047 0.187 -27.234 1 97.38 544 ALA B O 1
ATOM 8546 N N . GLY B 1 545 ? 11.406 -1.987 -26.828 1 97.69 545 GLY B N 1
ATOM 8547 C CA . GLY B 1 545 ? 11.68 -1.739 -25.422 1 97.69 545 GLY B CA 1
ATOM 8548 C C . GLY B 1 545 ? 10.422 -1.675 -24.578 1 97.69 545 GLY B C 1
ATOM 8549 O O . GLY B 1 545 ? 9.516 -2.494 -24.734 1 97.69 545 GLY B O 1
ATOM 8550 N N . PRO B 1 546 ? 10.359 -0.699 -23.609 1 98.62 546 PRO B N 1
ATOM 8551 C CA . PRO B 1 546 ? 9.109 -0.565 -22.859 1 98.62 546 PRO B CA 1
ATOM 8552 C C . PRO B 1 546 ? 7.934 -0.164 -23.766 1 98.62 546 PRO B C 1
ATOM 8554 O O . PRO B 1 546 ? 8.023 0.825 -24.484 1 98.62 546 PRO B O 1
ATOM 8557 N N . ALA B 1 547 ? 6.91 -0.956 -23.75 1 98.94 547 ALA B N 1
ATOM 8558 C CA . ALA B 1 547 ? 5.797 -0.748 -24.672 1 98.94 547 ALA B CA 1
ATOM 8559 C C . ALA B 1 547 ? 4.48 -1.223 -24.062 1 98.94 547 ALA B C 1
ATOM 8561 O O . ALA B 1 547 ? 4.477 -1.955 -23.062 1 98.94 547 ALA B O 1
ATOM 8562 N N . LEU B 1 548 ? 3.381 -0.718 -24.609 1 98.94 548 LEU B N 1
ATOM 8563 C CA . LEU B 1 548 ? 2.057 -1.103 -24.141 1 98.94 548 LEU B CA 1
ATOM 8564 C C . LEU B 1 548 ? 1.086 -1.268 -25.297 1 98.94 548 LEU B C 1
ATOM 8566 O O . LEU B 1 548 ? 1.046 -0.43 -26.203 1 98.94 548 LEU B O 1
ATOM 8570 N N . LEU B 1 549 ? 0.412 -2.367 -25.344 1 98.94 549 LEU B N 1
ATOM 8571 C CA . LEU B 1 549 ? -0.695 -2.605 -26.266 1 98.94 549 LEU B CA 1
ATOM 8572 C C . LEU B 1 549 ? -2.031 -2.549 -25.531 1 98.94 549 LEU B C 1
ATOM 8574 O O . LEU B 1 549 ? -2.27 -3.328 -24.594 1 98.94 549 LEU B O 1
ATOM 8578 N N . ASN B 1 550 ? -2.832 -1.564 -25.844 1 98.88 550 ASN B N 1
ATOM 8579 C CA . ASN B 1 550 ? -4.211 -1.468 -25.375 1 98.88 550 ASN B CA 1
ATOM 8580 C C . ASN B 1 550 ? -5.176 -2.168 -26.328 1 98.88 550 ASN B C 1
ATOM 8582 O O . ASN B 1 550 ? -5.52 -1.625 -27.375 1 98.88 550 ASN B O 1
ATOM 8586 N N . MET B 1 551 ? -5.633 -3.375 -25.938 1 98.69 551 MET B N 1
ATOM 8587 C CA . MET B 1 551 ? -6.5 -4.188 -26.781 1 98.69 551 MET B CA 1
ATOM 8588 C C . MET B 1 551 ? -7.941 -4.148 -26.281 1 98.69 551 MET B C 1
ATOM 8590 O O . MET B 1 551 ? -8.227 -4.559 -25.156 1 98.69 551 MET B O 1
ATOM 8594 N N . ILE B 1 552 ? -8.891 -3.666 -27.109 1 98.81 552 ILE B N 1
ATOM 8595 C CA . ILE B 1 552 ? -10.289 -3.562 -26.719 1 98.81 552 ILE B CA 1
ATOM 8596 C C . ILE B 1 552 ? -10.992 -4.898 -26.953 1 98.81 552 ILE B C 1
ATOM 8598 O O . ILE B 1 552 ? -11.117 -5.355 -28.094 1 98.81 552 ILE B O 1
ATOM 8602 N N . VAL B 1 553 ? -11.398 -5.531 -25.891 1 98.75 553 VAL B N 1
ATOM 8603 C CA . VAL B 1 553 ? -12.016 -6.852 -25.953 1 98.75 553 VAL B CA 1
ATOM 8604 C C . VAL B 1 553 ? -13.414 -6.805 -25.328 1 98.75 553 VAL B C 1
ATOM 8606 O O . VAL B 1 553 ? -13.766 -5.832 -24.656 1 98.75 553 VAL B O 1
ATOM 8609 N N . SER B 1 554 ? -14.195 -7.859 -25.625 1 98.5 554 SER B N 1
ATOM 8610 C CA . SER B 1 554 ? -15.547 -7.973 -25.094 1 98.5 554 SER B CA 1
ATOM 8611 C C . SER B 1 554 ? -15.523 -8.492 -23.656 1 98.5 554 SER B C 1
ATOM 8613 O O . SER B 1 554 ? -14.594 -9.203 -23.266 1 98.5 554 SER B O 1
ATOM 8615 N N . VAL B 1 555 ? -16.5 -8.086 -22.891 1 97.38 555 VAL B N 1
ATOM 8616 C CA . VAL B 1 555 ? -16.672 -8.617 -21.547 1 97.38 555 VAL B CA 1
ATOM 8617 C C . VAL B 1 555 ? -17.078 -10.086 -21.609 1 97.38 555 VAL B C 1
ATOM 8619 O O . VAL B 1 555 ? -16.828 -10.852 -20.672 1 97.38 555 VAL B O 1
ATOM 8622 N N . LYS B 1 556 ? -17.703 -10.5 -22.688 1 96.44 556 LYS B N 1
ATOM 8623 C CA . LYS B 1 556 ? -18.156 -11.867 -22.906 1 96.44 556 LYS B CA 1
ATOM 8624 C C . LYS B 1 556 ? -17.281 -12.578 -23.938 1 96.44 556 LYS B C 1
ATOM 8626 O O . LYS B 1 556 ? -16.656 -11.93 -24.781 1 96.44 556 LYS B O 1
ATOM 8631 N N . PRO B 1 557 ? -17.25 -13.898 -23.969 1 96.75 557 PRO B N 1
ATOM 8632 C CA . PRO B 1 557 ? -17.922 -14.758 -23 1 96.75 557 PRO B CA 1
ATOM 8633 C C . PRO B 1 557 ? -17.297 -14.711 -21.609 1 96.75 557 PRO B C 1
ATOM 8635 O O . PRO B 1 557 ? -16.203 -14.148 -21.438 1 96.75 557 PRO B O 1
ATOM 8638 N N . THR B 1 558 ? -18.078 -15.203 -20.641 1 95.69 558 THR B N 1
ATOM 8639 C CA . THR B 1 558 ? -17.5 -15.414 -19.312 1 95.69 558 THR B CA 1
ATOM 8640 C C . THR B 1 558 ? -16.5 -16.562 -19.328 1 95.69 558 THR B C 1
ATOM 8642 O O . THR B 1 558 ? -16.766 -17.609 -19.938 1 95.69 558 THR B O 1
ATOM 8645 N N . SER B 1 559 ? -15.336 -16.344 -18.781 1 93.88 559 SER B N 1
ATOM 8646 C CA . SER B 1 559 ? -14.328 -17.406 -18.766 1 93.88 559 SER B CA 1
ATOM 8647 C C . SER B 1 559 ? -14.828 -18.625 -18 1 93.88 559 SER B C 1
ATOM 8649 O O . SER B 1 559 ? -15.648 -18.5 -17.078 1 93.88 559 SER B O 1
ATOM 8651 N N . PRO B 1 560 ? -14.305 -19.828 -18.328 1 90.12 560 PRO B N 1
ATOM 8652 C CA . PRO B 1 560 ? -14.688 -21.047 -17.609 1 90.12 560 PRO B CA 1
ATOM 8653 C C . PRO B 1 560 ? -14.359 -20.984 -16.125 1 90.12 560 PRO B C 1
ATOM 8655 O O . PRO B 1 560 ? -15.117 -21.516 -15.305 1 90.12 560 PRO B O 1
ATOM 8658 N N . ALA B 1 561 ? -13.312 -20.359 -15.82 1 88.31 561 ALA B N 1
ATOM 8659 C CA . ALA B 1 561 ? -12.922 -20.25 -14.422 1 88.31 561 ALA B CA 1
ATOM 8660 C C . ALA B 1 561 ? -13.969 -19.484 -13.609 1 88.31 561 ALA B C 1
ATOM 8662 O O . ALA B 1 561 ? -14.375 -19.938 -12.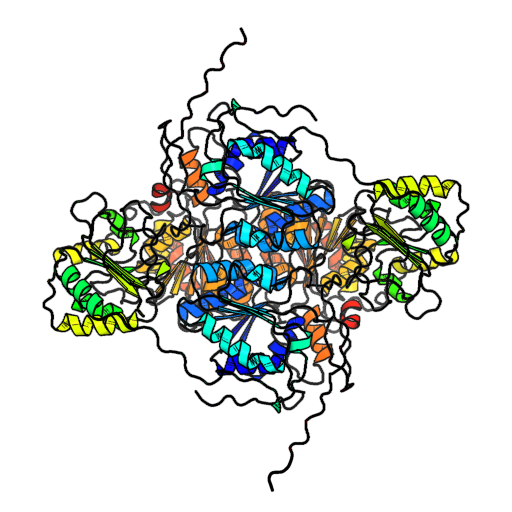531 1 88.31 561 ALA B O 1
ATOM 8663 N N . THR B 1 562 ? -14.422 -18.312 -14.102 1 90.81 562 THR B N 1
ATOM 8664 C CA . THR B 1 562 ? -15.438 -17.516 -13.406 1 90.81 562 THR B CA 1
ATOM 8665 C C . THR B 1 562 ? -16.75 -18.281 -13.297 1 90.81 562 THR B C 1
ATOM 8667 O O . THR B 1 562 ? -17.406 -18.266 -12.25 1 90.81 562 THR B O 1
ATOM 8670 N N . LEU B 1 563 ? -17.094 -19.047 -14.344 1 89.44 563 LEU B N 1
ATOM 8671 C CA . LEU B 1 563 ? -18.312 -19.875 -14.328 1 89.44 563 LEU B CA 1
ATOM 8672 C C . LEU B 1 563 ? -18.234 -20.938 -13.242 1 89.44 563 LEU B C 1
ATOM 8674 O O . LEU B 1 563 ? -19.219 -21.219 -12.57 1 89.44 563 LEU B O 1
ATOM 8678 N N . SER B 1 564 ? -17.078 -21.422 -13.062 1 85.25 564 SER B N 1
ATOM 8679 C CA . SER B 1 564 ? -16.891 -22.531 -12.125 1 85.25 564 SER B CA 1
ATOM 8680 C C . SER B 1 564 ? -16.844 -22.031 -10.688 1 85.25 564 SER B C 1
ATOM 8682 O O . SER B 1 564 ? -17.062 -22.797 -9.75 1 85.25 564 SER B O 1
ATOM 8684 N N . MET B 1 565 ? -16.594 -20.781 -10.477 1 84.88 565 MET B N 1
ATOM 8685 C CA . MET B 1 565 ? -16.359 -20.25 -9.141 1 84.88 565 MET B CA 1
ATOM 8686 C C . MET B 1 565 ? -17.672 -19.781 -8.5 1 84.88 565 MET B C 1
ATOM 8688 O O . MET B 1 565 ? -17.703 -19.5 -7.301 1 84.88 565 MET B O 1
ATOM 8692 N N . VAL B 1 566 ? -18.672 -19.672 -9.297 1 86 566 VAL B N 1
ATOM 8693 C CA . VAL B 1 566 ? -19.953 -19.234 -8.742 1 86 566 VAL B CA 1
ATOM 8694 C C . VAL B 1 566 ? -20.969 -20.359 -8.805 1 86 566 VAL B C 1
ATOM 8696 O O . VAL B 1 566 ? -21.328 -20.812 -9.891 1 86 566 VAL B O 1
ATOM 8699 N N . GLY B 1 567 ? -21.328 -20.969 -7.707 1 84.38 567 GLY B N 1
ATOM 8700 C CA . GLY B 1 567 ? -22.281 -22.062 -7.613 1 84.38 567 GLY B CA 1
ATOM 8701 C C . GLY B 1 567 ? -23.688 -21.609 -7.262 1 84.38 567 GLY B C 1
ATOM 8702 O O . GLY B 1 567 ? -24.266 -22.047 -6.262 1 84.38 567 GLY B O 1
ATOM 8703 N N . ALA B 1 568 ? -24.219 -20.812 -8.062 1 86.5 568 ALA B N 1
ATOM 8704 C CA . ALA B 1 568 ? -25.547 -20.281 -7.793 1 86.5 568 ALA B CA 1
ATOM 8705 C C . ALA B 1 568 ? -26.594 -21.391 -7.754 1 86.5 568 ALA B C 1
ATOM 8707 O O . ALA B 1 568 ? -26.562 -22.312 -8.57 1 86.5 568 ALA B O 1
ATOM 8708 N N . THR B 1 569 ? -27.406 -21.375 -6.727 1 89.44 569 THR B N 1
ATOM 8709 C CA . THR B 1 569 ? -28.484 -22.344 -6.555 1 89.44 569 THR B CA 1
ATOM 8710 C C . THR B 1 569 ? -29.688 -21.688 -5.883 1 89.44 569 THR B C 1
ATOM 8712 O O . THR B 1 569 ? -29.547 -20.688 -5.18 1 89.44 569 THR B O 1
ATOM 8715 N N . ASN B 1 570 ? -30.891 -22.203 -6.145 1 87.31 570 ASN B N 1
ATOM 8716 C CA . ASN B 1 570 ? -32.094 -21.719 -5.504 1 87.31 570 ASN B CA 1
ATOM 8717 C C . ASN B 1 570 ? -32.5 -22.594 -4.32 1 87.31 570 ASN B C 1
ATOM 8719 O O . ASN B 1 570 ? -33.562 -22.406 -3.738 1 87.31 570 ASN B O 1
ATOM 8723 N N . ASP B 1 571 ? -31.625 -23.5 -4.031 1 91.38 571 ASP B N 1
ATOM 8724 C CA . ASP B 1 571 ? -31.891 -24.359 -2.877 1 91.38 571 ASP B CA 1
ATOM 8725 C C . ASP B 1 571 ? -31.938 -23.547 -1.588 1 91.38 571 ASP B C 1
ATOM 8727 O O . ASP B 1 571 ? -30.922 -22.984 -1.165 1 91.38 571 ASP B O 1
ATOM 8731 N N . PRO B 1 572 ? -33.062 -23.438 -0.97 1 88.94 572 PRO B N 1
ATOM 8732 C CA . PRO B 1 572 ? -33.188 -22.609 0.224 1 88.94 572 PRO B CA 1
ATOM 8733 C C . PRO B 1 572 ? -32.406 -23.141 1.406 1 88.94 572 PRO B C 1
ATOM 8735 O O . PRO B 1 572 ? -32.25 -22.438 2.414 1 88.94 572 PRO B O 1
ATOM 8738 N N . ASN B 1 573 ? -31.875 -24.297 1.279 1 92.56 573 ASN B N 1
ATOM 8739 C CA . ASN B 1 573 ? -31.125 -24.922 2.377 1 92.56 573 ASN B CA 1
ATOM 8740 C C . ASN B 1 573 ? -29.641 -24.641 2.262 1 92.56 573 ASN B C 1
ATOM 8742 O O . ASN B 1 573 ? -28.844 -25.141 3.074 1 92.56 573 ASN B O 1
ATOM 8746 N N . VAL B 1 574 ? -29.344 -23.891 1.243 1 92.94 574 VAL B N 1
ATOM 8747 C CA . VAL B 1 574 ? -27.938 -23.641 0.968 1 92.94 574 VAL B CA 1
ATOM 8748 C C . VAL B 1 574 ? -27.672 -22.141 0.895 1 92.94 574 VAL B C 1
ATOM 8750 O O . VAL B 1 574 ? -28.5 -21.391 0.354 1 92.94 574 VAL B O 1
ATOM 8753 N N . ILE B 1 575 ? -26.656 -21.672 1.59 1 92.5 575 ILE B N 1
ATOM 8754 C CA . ILE B 1 575 ? -26.156 -20.312 1.424 1 92.5 575 ILE B CA 1
ATOM 8755 C C . ILE B 1 575 ? -25.141 -20.281 0.284 1 92.5 575 ILE B C 1
ATOM 8757 O O . ILE B 1 575 ? -24.109 -20.953 0.338 1 92.5 575 ILE B O 1
ATOM 8761 N N . VAL B 1 576 ? -25.453 -19.516 -0.717 1 92.25 576 VAL B N 1
ATOM 8762 C CA . VAL B 1 576 ? -24.547 -19.359 -1.849 1 92.25 576 VAL B CA 1
ATOM 8763 C C . VAL B 1 576 ? -23.391 -18.438 -1.458 1 92.25 576 VAL B C 1
ATOM 8765 O O . VAL B 1 576 ? -23.609 -17.297 -1.051 1 92.25 576 VAL B O 1
ATOM 8768 N N . VAL B 1 577 ? -22.203 -18.906 -1.513 1 91.56 577 VAL B N 1
ATOM 8769 C CA . VAL B 1 577 ? -20.984 -18.156 -1.235 1 91.56 577 VAL B CA 1
ATOM 8770 C C . VAL B 1 577 ? -20.141 -18.031 -2.51 1 91.56 577 VAL B C 1
ATOM 8772 O O . VAL B 1 577 ? -19.375 -18.938 -2.846 1 91.56 577 VAL B O 1
ATOM 8775 N N . PRO B 1 578 ? -20.188 -16.922 -3.16 1 88.81 578 PRO B N 1
ATOM 8776 C CA . PRO B 1 578 ? -19.469 -16.781 -4.426 1 88.81 578 PRO B CA 1
ATOM 8777 C C . PRO B 1 578 ? -17.969 -17.062 -4.285 1 88.81 578 PRO B C 1
ATOM 8779 O O . PRO B 1 578 ? -17.375 -16.703 -3.273 1 88.81 578 PRO B O 1
ATOM 8782 N N . TYR B 1 579 ? -17.391 -17.734 -5.32 1 84.81 579 TYR B N 1
ATOM 8783 C CA . TYR B 1 579 ? -15.969 -18.016 -5.508 1 84.81 579 TYR B CA 1
ATOM 8784 C C . TYR B 1 579 ? -15.508 -19.109 -4.562 1 84.81 579 TYR B C 1
ATOM 8786 O O . TYR B 1 579 ? -14.352 -19.547 -4.617 1 84.81 579 TYR B O 1
ATOM 8794 N N . TYR B 1 580 ? -16.422 -19.5 -3.602 1 89.88 580 TYR B N 1
ATOM 8795 C CA . TYR B 1 580 ? -16.141 -20.609 -2.684 1 89.88 580 TYR B CA 1
ATOM 8796 C C . TYR B 1 580 ? -17.266 -21.641 -2.711 1 89.88 580 TYR B C 1
ATOM 8798 O O . TYR B 1 580 ? -18.25 -21.484 -3.441 1 89.88 580 TYR B O 1
ATOM 8806 N N . ASP B 1 581 ? -17.031 -22.75 -1.955 1 87.44 581 ASP B N 1
ATOM 8807 C CA . ASP B 1 581 ? -18.109 -23.719 -1.799 1 87.44 581 ASP B CA 1
ATOM 8808 C C . ASP B 1 581 ? -19.266 -23.141 -0.999 1 87.44 581 ASP B C 1
ATOM 8810 O O . ASP B 1 581 ? -19.062 -22.422 -0.016 1 87.44 581 ASP B O 1
ATOM 8814 N N . ASN B 1 582 ? -20.453 -23.422 -1.508 1 91.5 582 ASN B N 1
ATOM 8815 C CA . ASN B 1 582 ? -21.625 -23.062 -0.735 1 91.5 582 ASN B CA 1
ATOM 8816 C C . ASN B 1 582 ? -21.625 -23.703 0.645 1 91.5 582 ASN B C 1
ATOM 8818 O O . ASN B 1 582 ? -20.922 -24.703 0.861 1 91.5 582 ASN B O 1
ATOM 8822 N N . VAL B 1 583 ? -22.312 -23.078 1.565 1 92.06 583 VAL B N 1
ATOM 8823 C CA . VAL B 1 583 ? -22.391 -23.641 2.914 1 92.06 583 VAL B CA 1
ATOM 8824 C C . VAL B 1 583 ? -23.844 -23.984 3.252 1 92.06 583 VAL B C 1
ATOM 8826 O O . VAL B 1 583 ? -24.766 -23.312 2.799 1 92.06 583 VAL B O 1
ATOM 8829 N N . PRO B 1 584 ? -24.031 -25.062 4.066 1 91.75 584 PRO B N 1
ATOM 8830 C CA . PRO B 1 584 ? -25.391 -25.375 4.508 1 91.75 584 PRO B CA 1
ATOM 8831 C C . PRO B 1 584 ? -25.984 -24.266 5.387 1 91.75 584 PRO B C 1
ATOM 8833 O O . PRO B 1 584 ? -25.281 -23.703 6.223 1 91.75 584 PRO B O 1
ATOM 8836 N N . ARG B 1 585 ? -27.219 -24.031 5.152 1 92.5 585 ARG B N 1
ATOM 8837 C CA . ARG B 1 585 ? -27.922 -23.062 5.988 1 92.5 585 ARG B CA 1
ATOM 8838 C C . ARG B 1 585 ? -28.234 -23.641 7.363 1 92.5 585 ARG B C 1
ATOM 8840 O O . ARG B 1 585 ? -28.859 -24.703 7.469 1 92.5 585 ARG B O 1
ATOM 8847 N N . PRO B 1 586 ? -27.797 -22.922 8.438 1 87.38 586 PRO B N 1
ATOM 8848 C CA . PRO B 1 586 ? -28.141 -23.438 9.773 1 87.38 586 PRO B CA 1
ATOM 8849 C C . PRO B 1 586 ? -29.609 -23.203 10.133 1 87.38 586 PRO B C 1
ATOM 8851 O O . PRO B 1 586 ? -30.188 -22.203 9.742 1 87.38 586 PRO B O 1
ATOM 8854 N N . TYR B 1 587 ? -30.188 -24.156 10.867 1 85.62 587 TYR B N 1
ATOM 8855 C CA . TYR B 1 587 ? -31.531 -24.031 11.422 1 85.62 587 TYR B CA 1
ATOM 8856 C C . TYR B 1 587 ? -31.5 -24.203 12.938 1 85.62 587 TYR B C 1
ATOM 8858 O O . TYR B 1 587 ? -30.766 -25.047 13.461 1 85.62 587 TYR B O 1
ATOM 8866 N N . TYR B 1 588 ? -32.188 -23.203 13.547 1 81.69 588 TYR B N 1
ATOM 8867 C CA . TYR B 1 588 ? -32.219 -23.25 15 1 81.69 588 TYR B CA 1
ATOM 8868 C C . TYR B 1 588 ? -33.656 -23.438 15.484 1 81.69 588 TYR B C 1
ATOM 8870 O O . TYR B 1 588 ? -34.594 -22.922 14.875 1 81.69 588 TYR B O 1
ATOM 8878 N N . LYS B 1 589 ? -33.844 -24.359 16.547 1 78.75 589 LYS B N 1
ATOM 8879 C CA . LYS B 1 589 ? -35.188 -24.531 17.156 1 78.75 589 LYS B CA 1
ATOM 8880 C C . LYS B 1 589 ? -35.594 -23.281 17.938 1 78.75 589 LYS B C 1
ATOM 8882 O O . LYS B 1 589 ? -34.812 -22.781 18.781 1 78.75 589 LYS B O 1
ATOM 8887 N N . ASP B 1 590 ? -36.5 -22.547 17.406 1 69.12 590 ASP B N 1
ATOM 8888 C CA . ASP B 1 590 ? -37 -21.406 18.156 1 69.12 590 ASP B CA 1
ATOM 8889 C C . ASP B 1 590 ? -37.625 -21.844 19.469 1 69.12 590 ASP B C 1
ATOM 8891 O O . ASP B 1 590 ? -38.25 -22.922 19.531 1 69.12 590 ASP B O 1
ATOM 8895 N N . GLN B 1 591 ? -37.062 -21.656 20.656 1 56.22 591 GLN B N 1
ATOM 8896 C CA . GLN B 1 591 ? -37.812 -21.984 21.844 1 56.22 591 GLN B CA 1
ATOM 8897 C C . GLN B 1 591 ? -39.281 -21.516 21.688 1 56.22 591 GLN B C 1
ATOM 8899 O O . GLN B 1 591 ? -39.531 -20.422 21.188 1 56.22 591 GLN B O 1
ATOM 8904 N N . PRO B 1 592 ? -40.156 -22.453 21.766 1 52.72 592 PRO B N 1
ATOM 8905 C CA . PRO B 1 592 ? -41.531 -21.984 21.828 1 52.72 592 PRO B CA 1
ATOM 8906 C C . PRO B 1 592 ? -41.719 -20.812 22.781 1 52.72 592 PRO B C 1
ATOM 8908 O O . PRO B 1 592 ? -41.094 -20.766 23.844 1 52.72 592 PRO B O 1
ATOM 8911 N N . THR B 1 593 ? -41.844 -19.625 22.281 1 47.62 593 THR B N 1
ATOM 8912 C CA . THR B 1 593 ? -42.344 -18.562 23.172 1 47.62 593 THR B CA 1
ATOM 8913 C C . THR B 1 593 ? -43.438 -19.094 24.078 1 47.62 593 THR B C 1
ATOM 8915 O O . THR B 1 593 ? -44.5 -19.484 23.609 1 47.62 593 THR B O 1
ATOM 8918 N N . ASP B 1 594 ? -43.219 -19.859 25.094 1 40.19 594 ASP B N 1
ATOM 8919 C CA . ASP B 1 594 ? -44.25 -20 26.109 1 40.19 594 ASP B CA 1
ATOM 8920 C C . ASP B 1 594 ? -44.938 -18.672 26.391 1 40.19 594 ASP B C 1
ATOM 8922 O O . ASP B 1 594 ? -44.281 -17.625 26.359 1 40.19 594 ASP B O 1
ATOM 8926 N N . GLY B 1 595 ? -46.344 -18.609 26.328 1 35.53 595 GLY B N 1
ATOM 8927 C CA . GLY B 1 595 ? -47.312 -17.719 26.953 1 35.53 595 GLY B CA 1
ATOM 8928 C C . GLY B 1 595 ? -46.938 -17.375 28.391 1 35.53 595 GLY B C 1
ATOM 8929 O O . GLY B 1 595 ? -46.406 -18.219 29.109 1 35.53 595 GLY B O 1
ATOM 8930 N N . HIS B 1 596 ? -46.656 -16.266 28.969 1 28.11 596 HIS B N 1
ATOM 8931 C CA . HIS B 1 596 ? -47.344 -15.75 30.141 1 28.11 596 HIS B CA 1
ATOM 8932 C C . HIS B 1 596 ? -48.844 -15.953 30 1 28.11 596 HIS B C 1
ATOM 8934 O O . HIS B 1 596 ? -49.469 -15.414 29.094 1 28.11 596 HIS B O 1
ATOM 8940 N N . ALA B 1 597 ? -49.25 -17.25 30.469 1 17.62 597 ALA B N 1
ATOM 8941 C CA . ALA B 1 597 ? -50.094 -17.453 31.625 1 17.62 597 ALA B CA 1
ATOM 8942 C C . ALA B 1 597 ? -49.438 -16.953 32.906 1 17.62 597 ALA B C 1
ATOM 8944 O O . ALA B 1 597 ? -48.219 -17.109 33.062 1 17.62 597 ALA B O 1
#

Secondary structure (DSSP, 8-state):
---------SSS---HHHHHHHHHHHTT--EEEE---GGGHHHHHHHHHHTPEEEE-SSHHHHHHHHHHHHHHH-SPEEEE--TTHHHHHHHHHHHHHHHHT--EEEEEEES-GGGTTTT-TT-SS-HHHHHGGG-SEEEE---GGGHHHHHHHHHHHHHSSS---EEEEEEHHHHTSPP-GGG---TTTTPPPPPPPPPPHHHHHHHHHHHHH-SSEEEEE-GGGTT-HHHHHHHHHHHT--EEE-TTB--SS-TT-TTEEEEGGGGGGGTTSTTS-SEEEEES---SGGGTTTSSSSS-TTSEEEEEES-TTTTTSSS--SEEEE--HHHHHHHHHHHHTTS-----HHHHHHHHHHHHSPPTTTTS-SB-TTSSBPHHHHHHHHHHTSPTT-EEEE-SHHHHHHHHHHGGGG--SEEEETTTTTT-TTTHHHHHHHHHHH-TTS-EEEEEEHHHHTSSTTHHHHHHHTT--EEEEEEE-SB-HHHHHHHHHHHTTT-S--TT-B--TT--HHHHHHHTT-EEEEE-SGGGHHHHHHHHTTSSSEEEEEEB-S-SPPHHHHHH------TTEE--TTS--EEPP-----------/---------SSS---HHHHHHHHHHHTT--EEEE---GGGHHHHHHHHHHTPEEEE-SSHHHHHHHHHHHHHHH-SPEEEE--TTHHHHHHHHHHHHHHHHT--EEEEEEES-GGGTTTT-TT-SS-HHHHHGGG-SEEEE---GGGHHHHHHHHHHHHHSSS---EEEEEEHHHHTSPP-GGG---TTTTPPPPPPPPPPHHHHHHHHHHHHH-SSEEEEE-GGGTT-HHHHHHHHHHHT--EEE-TTB--SS-TT-TTEEEEGGGGGGGTTSTTS-SEEEEES---SGGGTTTSSSSS-TTSEEEEEES-TTTTTSSS--SEEEE--HHHHHHHHHHHHTTS-----HHHHHHHHHHHHSPPTTTTS-SB-TTSSBPHHHHHHHHHHTSPTT-EEEE-SHHHHHHHHHHGGGG--SEEEETTTTTT-TTTHHHHHHHHHHH-TTS-EEEEEEHHHHTSSTTHHHHHHHTT--EEEEEEE-SB-HHHHHHHHHHHTTT-S--TT-B--TT--HHHHHHHTT-EEEEE-SGGGHHHHHHHHTTSSSEEEEEEB-S-SPPHHHHHH------TTEE--TTS--EEPP-----------

Solvent-accessible surface area (backbone atoms only — not comparable to full-atom values): 59444 Å² total; per-residue (Å²): 104,73,76,81,71,89,75,72,54,91,66,51,81,53,26,23,8,35,44,46,24,45,42,43,38,67,68,66,44,54,53,34,20,16,34,72,37,76,56,41,47,47,31,48,53,21,21,52,75,59,62,30,44,77,48,53,44,54,40,29,29,38,9,40,26,14,13,44,20,20,17,74,66,58,72,45,74,10,28,20,36,27,19,29,43,29,32,41,35,41,24,44,34,21,37,42,50,29,35,64,61,39,33,29,25,43,35,40,35,26,32,47,40,77,88,46,65,77,31,55,31,60,19,43,80,60,61,64,46,71,54,43,40,82,40,30,76,44,52,43,72,53,86,51,47,30,42,40,32,22,51,49,33,51,45,53,47,52,11,68,41,82,70,30,10,20,22,38,42,30,35,22,26,48,34,25,45,28,64,56,58,75,92,61,49,37,46,73,58,50,47,52,74,80,79,83,76,51,59,51,57,67,69,58,48,52,53,47,50,56,54,58,54,69,39,78,34,47,35,35,34,33,20,66,65,42,64,92,38,34,68,42,52,47,48,39,29,62,62,47,54,30,34,32,23,12,37,76,48,30,51,58,69,52,56,81,84,42,72,43,46,22,44,56,38,68,56,46,35,78,31,45,96,44,96,75,40,61,47,23,38,38,30,37,31,45,76,70,12,45,84,43,42,45,86,71,27,35,43,54,54,75,92,45,52,29,31,36,36,26,67,43,67,74,63,57,53,50,74,48,86,54,74,44,73,39,54,18,34,60,64,50,34,30,52,53,49,40,62,57,40,70,79,45,88,52,63,75,48,63,67,54,40,51,54,46,28,40,64,56,67,52,82,59,95,62,68,83,53,66,59,53,38,97,87,66,24,22,16,45,56,53,50,42,41,45,48,25,64,52,45,64,69,45,19,35,39,31,32,16,46,61,47,42,22,54,40,43,66,75,26,48,71,64,20,47,41,64,38,43,34,35,40,20,55,55,38,60,26,65,28,37,35,56,12,25,46,53,13,31,26,71,51,42,71,88,34,47,26,36,35,35,23,15,51,54,39,43,36,43,49,54,54,40,47,35,40,33,33,76,67,59,32,43,32,33,32,36,28,47,31,47,43,33,37,46,46,51,49,53,50,47,44,69,71,28,65,89,52,44,93,78,72,76,66,30,77,53,56,84,62,51,33,62,28,44,28,35,42,14,24,54,20,48,50,41,71,39,62,48,77,84,48,44,48,61,48,45,58,52,36,72,71,56,33,22,19,34,39,32,34,41,24,37,66,50,76,76,51,69,66,62,59,69,28,45,67,73,71,86,54,85,60,47,32,59,29,78,70,46,78,61,41,76,51,88,83,78,86,71,73,77,76,76,75,84,124,103,74,76,79,72,87,77,72,56,91,67,51,81,55,27,22,9,33,44,46,24,44,40,43,38,67,69,66,44,54,53,34,22,16,33,70,35,76,57,41,48,46,30,48,55,21,20,55,75,59,62,31,44,77,48,54,43,54,40,29,28,39,8,38,26,14,12,43,21,19,18,74,66,58,71,45,74,11,29,19,37,26,20,31,44,28,33,41,35,41,24,44,35,21,37,43,51,29,34,62,61,37,33,29,24,44,35,39,34,27,32,48,41,77,88,45,64,77,30,54,31,62,18,42,78,62,61,62,46,73,54,42,40,82,40,32,75,44,52,42,71,53,86,50,46,31,42,39,31,23,52,49,33,50,45,53,48,52,10,67,42,82,69,29,10,19,22,39,41,31,36,22,25,48,32,25,45,28,63,58,57,75,92,63,48,36,47,74,57,48,46,52,74,82,82,83,75,51,60,50,57,68,69,56,49,52,53,48,50,56,55,58,55,69,39,79,35,49,35,34,35,34,20,66,66,43,63,92,36,34,68,42,51,47,48,38,29,62,63,47,53,29,34,33,23,12,38,76,50,30,50,58,69,52,57,79,84,40,74,42,45,22,43,57,38,67,57,46,34,76,32,44,95,45,96,75,42,60,46,22,39,37,31,38,30,43,78,70,10,46,85,45,42,45,84,72,27,35,43,54,54,76,92,45,51,28,32,36,36,27,65,44,66,75,63,57,51,51,73,48,86,54,74,43,71,40,53,17,35,60,63,50,33,29,52,54,48,40,63,58,40,70,78,44,90,52,61,73,47,64,66,55,40,50,55,45,29,40,66,57,68,52,84,58,95,63,69,82,53,65,59,53,36,96,86,66,24,22,16,46,57,53,50,42,40,45,50,26,64,51,45,65,68,47,18,38,40,32,30,16,46,60,48,41,22,52,42,42,66,76,27,47,71,65,20,47,43,63,37,42,34,35,41,20,54,58,37,60,26,65,31,36,35,53,13,26,46,54,13,29,28,70,53,42,70,89,34,48,29,36,35,35,22,15,50,53,39,44,36,44,48,54,54,40,47,35,38,33,33,77,67,60,31,41,34,32,33,37,28,46,30,47,44,33,35,46,45,52,49,53,50,46,44,68,71,28,63,90,53,44,92,80,73,75,65,30,76,52,57,85,62,51,33,63,28,45,28,34,42,13,25,51,21,49,50,41,71,40,63,48,78,84,48,45,48,62,48,44,58,54,35,72,70,56,34,22,20,33,41,32,34,42,25,37,66,50,75,76,52,69,68,61,58,69,27,45,66,74,70,85,53,84,58,47,32,60,28,77,70,44,76,62,41,77,52,86,82,76,86,71,72,75,78,73,74,88,122